Protein AF-0000000085120206 (afdb_homodimer)

InterPro domains:
  IPR002314 Aminoacyl-tRNA synthetase, class II (G/ P/ S/T) [PF00587] (163-240)
  IPR002315 Glycyl-tRNA synthetase [TIGR00389] (7-567)
  IPR004154 Anticodon-binding [PF03129] (478-567)
  IPR006195 Aminoacyl-tRNA synthetase, class II [PS50862] (5-476)
  IPR022960 Glycine-tRNA ligase, archaeal [MF_00253_A] (5-571)
  IPR027031 Glycyl-tRNA synthetase/DNA polymerase subunit gamma-2 [PTHR10745] (8-579)
  IPR033731 Glycyl-tRNA synthetase-like core domain [cd00774] (10-343)
  IPR036621 Anticodon-binding domain superfamily [G3DSA:3.40.50.800] (476-584)
  IPR045864 Class II Aminoacyl-tRNA synthetase/Biotinyl protein ligase (BPL) and lipoyl protein ligase (LPL) [G3DSA:3.30.930.10] (12-357)
  IPR045864 Class II Aminoacyl-tRNA synthetase/Biotinyl protein ligase (BPL) and lipoyl protein ligase (LPL) [G3DSA:3.30.930.10] (397-469)
  IPR045864 Class II Aminoacyl-tRNA synthetase/Biotinyl protein ligase (BPL) and lipoyl protein ligase (LPL) [SSF55681] (6-481)

Structure (mmCIF, N/CA/C/O backbone):
data_AF-0000000085120206-model_v1
#
loop_
_entity.id
_entity.type
_entity.pdbx_description
1 polymer 'Glycine--tRNA ligase'
#
loop_
_atom_site.group_PDB
_atom_site.id
_atom_site.type_symbol
_atom_site.label_atom_id
_atom_site.label_alt_id
_atom_site.label_comp_id
_atom_site.label_asym_id
_atom_site.label_entity_id
_atom_site.label_seq_id
_atom_site.pdbx_PDB_ins_code
_atom_site.Cartn_x
_atom_site.Cartn_y
_atom_site.Cartn_z
_atom_site.occupancy
_atom_site.B_iso_or_equiv
_atom_site.auth_seq_id
_atom_site.auth_comp_id
_atom_site.auth_asym_id
_atom_site.auth_atom_id
_atom_site.pdbx_PDB_model_num
ATOM 1 N N . MET A 1 1 ? 38.438 16.828 9.758 1 31.25 1 MET A N 1
ATOM 2 C CA . MET A 1 1 ? 36.969 16.672 9.609 1 31.25 1 MET A CA 1
ATOM 3 C C . MET A 1 1 ? 36.625 15.273 9.078 1 31.25 1 MET A C 1
ATOM 5 O O . MET A 1 1 ? 37.062 14.891 7.992 1 31.25 1 MET A O 1
ATOM 9 N N . SER A 1 2 ? 36.562 14.273 9.836 1 41.41 2 SER A N 1
ATOM 10 C CA . SER A 1 2 ? 36.594 12.844 9.555 1 41.41 2 SER A CA 1
ATOM 11 C C . SER A 1 2 ? 35.656 12.5 8.398 1 41.41 2 SER A C 1
ATOM 13 O O . SER A 1 2 ? 34.562 13.094 8.258 1 41.41 2 SER A O 1
ATOM 15 N N . GLN A 1 3 ? 36.125 12.188 7.227 1 50.75 3 GLN A N 1
ATOM 16 C CA . GLN A 1 3 ? 35.406 11.961 5.969 1 50.75 3 GLN A CA 1
ATOM 17 C C . GLN A 1 3 ? 34.125 11.188 6.195 1 50.75 3 GLN A C 1
ATOM 19 O O . GLN A 1 3 ? 34.156 10.031 6.625 1 50.75 3 GLN A O 1
ATOM 24 N N . GLN A 1 4 ? 33.062 11.805 6.531 1 67.44 4 GLN A N 1
ATOM 25 C CA . GLN A 1 4 ? 31.734 11.195 6.715 1 67.44 4 GLN A CA 1
ATOM 26 C C . GLN A 1 4 ? 31.453 10.148 5.645 1 67.44 4 GLN A C 1
ATOM 28 O O . GLN A 1 4 ? 31.656 10.406 4.453 1 67.44 4 GLN A O 1
ATOM 33 N N . ASP A 1 5 ? 31.375 8.898 6.062 1 86.75 5 ASP A N 1
ATOM 34 C CA . ASP A 1 5 ? 31.109 7.836 5.094 1 86.75 5 ASP A CA 1
ATOM 35 C C . ASP A 1 5 ? 29.781 8.055 4.383 1 86.75 5 ASP A C 1
ATOM 37 O O . ASP A 1 5 ? 28.969 8.875 4.805 1 86.75 5 ASP A O 1
ATOM 41 N N . LEU A 1 6 ? 29.656 7.746 3.209 1 94.19 6 LEU A N 1
ATOM 42 C CA . LEU A 1 6 ? 28.531 7.938 2.311 1 94.19 6 LEU A CA 1
ATOM 43 C C . LEU A 1 6 ? 27.219 7.59 3.008 1 94.19 6 LEU A C 1
ATOM 45 O O . LEU A 1 6 ? 26.203 8.273 2.814 1 94.19 6 LEU A O 1
ATOM 49 N N . TYR A 1 7 ? 27.25 6.613 3.855 1 93.88 7 TYR A N 1
ATOM 50 C CA . TYR A 1 7 ? 26.062 6.223 4.594 1 93.88 7 TYR A CA 1
ATOM 51 C C . TYR A 1 7 ? 25.562 7.359 5.484 1 93.88 7 TYR A C 1
ATOM 53 O O . TYR A 1 7 ? 24.375 7.664 5.516 1 93.88 7 TYR A O 1
ATOM 61 N N . GLU A 1 8 ? 26.438 7.941 6.219 1 95 8 GLU A N 1
ATOM 62 C CA . GLU A 1 8 ? 26.062 9.031 7.117 1 95 8 GLU A CA 1
ATOM 63 C C . GLU A 1 8 ? 25.531 10.227 6.34 1 95 8 GLU A C 1
ATOM 65 O O . GLU A 1 8 ? 24.609 10.906 6.797 1 95 8 GLU A O 1
ATOM 70 N N . LYS A 1 9 ? 26.188 10.477 5.199 1 96.62 9 LYS A N 1
ATOM 71 C CA . LYS A 1 9 ? 25.719 11.57 4.352 1 96.62 9 LYS A CA 1
ATOM 72 C C . LYS A 1 9 ? 24.297 11.312 3.869 1 96.62 9 LYS A C 1
ATOM 74 O O . LYS A 1 9 ? 23.469 12.227 3.85 1 96.62 9 LYS A O 1
ATOM 79 N N . ILE A 1 10 ? 24.031 10.102 3.506 1 96.94 10 ILE A N 1
ATOM 80 C CA . ILE A 1 10 ? 22.719 9.742 2.998 1 96.94 10 ILE A CA 1
ATOM 81 C C . ILE A 1 10 ? 21.688 9.828 4.121 1 96.94 10 ILE A C 1
ATOM 83 O O . ILE A 1 10 ? 20.578 10.328 3.918 1 96.94 10 ILE A O 1
ATOM 87 N N . VAL A 1 11 ? 22.016 9.367 5.297 1 95.94 11 VAL A N 1
ATOM 88 C CA . VAL A 1 11 ? 21.109 9.398 6.438 1 95.94 11 VAL A CA 1
ATOM 89 C C . VAL A 1 11 ? 20.797 10.852 6.805 1 95.94 11 VAL A C 1
ATOM 91 O O . VAL A 1 11 ? 19.641 11.18 7.113 1 95.94 11 VAL A O 1
ATOM 94 N N . GLU A 1 12 ? 21.812 11.641 6.781 1 96.44 12 GLU A N 1
ATOM 95 C CA . GLU A 1 12 ? 21.609 13.055 7.07 1 96.44 12 GLU A CA 1
ATOM 96 C C . GLU A 1 12 ? 20.688 13.703 6.039 1 96.44 12 GLU A C 1
ATOM 98 O O . GLU A 1 12 ? 19.766 14.445 6.398 1 96.44 12 GLU A O 1
ATOM 103 N N . LEU A 1 13 ? 20.953 13.445 4.789 1 97.44 13 LEU A N 1
ATOM 104 C CA . LEU A 1 13 ? 20.094 13.961 3.723 1 97.44 13 LEU A CA 1
ATOM 105 C C . LEU A 1 13 ? 18.672 13.469 3.885 1 97.44 13 LEU A C 1
ATOM 107 O O . LEU A 1 13 ? 17.719 14.242 3.713 1 97.44 13 LEU A O 1
ATOM 111 N N . ALA A 1 14 ? 18.562 12.172 4.184 1 97.88 14 ALA A N 1
ATOM 112 C CA . ALA A 1 14 ? 17.234 11.555 4.309 1 97.88 14 ALA A CA 1
ATOM 113 C C . ALA A 1 14 ? 16.422 12.227 5.41 1 97.88 14 ALA A C 1
ATOM 115 O O . ALA A 1 14 ? 15.242 12.523 5.215 1 97.88 14 ALA A O 1
ATOM 116 N N . LYS A 1 15 ? 17 12.477 6.52 1 96.88 15 LYS A N 1
ATOM 117 C CA . LYS A 1 15 ? 16.328 13.133 7.633 1 96.88 15 LYS A CA 1
ATOM 118 C C . LYS A 1 15 ? 15.977 14.578 7.293 1 96.88 15 LYS A C 1
ATOM 120 O O . LYS A 1 15 ? 14.844 15.016 7.508 1 96.88 15 LYS A O 1
ATOM 125 N N . ARG A 1 16 ? 16.891 15.258 6.707 1 97.12 16 ARG A N 1
ATOM 126 C CA . ARG A 1 16 ? 16.75 16.688 6.441 1 97.12 16 ARG A CA 1
ATOM 127 C C . ARG A 1 16 ? 15.703 16.938 5.355 1 97.12 16 ARG A C 1
ATOM 129 O O . ARG A 1 16 ? 14.938 17.906 5.43 1 97.12 16 ARG A O 1
ATOM 136 N N . ARG A 1 17 ? 15.695 16.047 4.367 1 97.81 17 ARG A N 1
ATOM 137 C CA . ARG A 1 17 ? 14.867 16.328 3.199 1 97.81 17 ARG A CA 1
ATOM 138 C C . ARG A 1 17 ? 13.586 15.492 3.227 1 97.81 17 ARG A C 1
ATOM 140 O O . ARG A 1 17 ? 12.672 15.727 2.436 1 97.81 17 ARG A O 1
ATOM 147 N N . GLY A 1 18 ? 13.539 14.57 4.129 1 98.31 18 GLY A N 1
ATOM 148 C CA . GLY A 1 18 ? 12.273 13.883 4.32 1 98.31 18 GLY A CA 1
ATOM 149 C C . GLY A 1 18 ? 12.172 12.586 3.529 1 98.31 18 GLY A C 1
ATOM 150 O O . GLY A 1 18 ? 11.141 12.297 2.932 1 98.31 18 GLY A O 1
ATOM 151 N N . PHE A 1 19 ? 13.25 11.766 3.484 1 98.56 19 PHE A N 1
ATOM 152 C CA . PHE A 1 19 ? 13.156 10.43 2.914 1 98.56 19 PHE A CA 1
ATOM 153 C C . PHE A 1 19 ? 12.773 9.406 3.979 1 98.56 19 PHE A C 1
ATOM 155 O O . PHE A 1 19 ? 11.75 8.727 3.859 1 98.56 19 PHE A O 1
ATOM 162 N N . PHE A 1 20 ? 13.555 9.305 5.004 1 98.31 20 PHE A N 1
ATOM 163 C CA . PHE A 1 20 ? 13.234 8.414 6.113 1 98.31 20 PHE A CA 1
ATOM 164 C C . PHE A 1 20 ? 13.906 8.891 7.398 1 98.31 20 PHE A C 1
ATOM 166 O O . PHE A 1 20 ? 14.867 9.656 7.355 1 98.31 20 PHE A O 1
ATOM 173 N N . TRP A 1 21 ? 13.422 8.492 8.547 1 97.75 21 TRP A N 1
ATOM 174 C CA . TRP A 1 21 ? 14 8.727 9.859 1 97.75 21 TRP A CA 1
ATOM 175 C C . TRP A 1 21 ? 13.516 7.68 10.859 1 97.75 21 TRP A C 1
ATOM 177 O O . TRP A 1 21 ? 12.547 6.965 10.602 1 97.75 21 TRP A O 1
ATOM 187 N N . PRO A 1 22 ? 14.195 7.477 11.961 1 96.56 22 PRO A N 1
ATOM 188 C CA . PRO A 1 22 ? 13.719 6.539 12.984 1 96.56 22 PRO A CA 1
ATOM 189 C C . PRO A 1 22 ? 12.344 6.906 13.531 1 96.56 22 PRO A C 1
ATOM 191 O O . PRO A 1 22 ? 12.047 8.086 13.719 1 96.56 22 PRO A O 1
ATOM 194 N N . SER A 1 23 ? 11.531 5.957 13.742 1 97.69 23 SER A N 1
ATOM 195 C CA . SER A 1 23 ? 10.164 6.188 14.203 1 97.69 23 SER A CA 1
ATOM 196 C C . SER A 1 23 ? 10.141 6.551 15.688 1 97.69 23 SER A C 1
ATOM 198 O O . SER A 1 23 ? 11.055 6.195 16.438 1 97.69 23 SER A O 1
ATOM 200 N N . TYR A 1 24 ? 9.117 7.332 16.062 1 97.69 24 TYR A N 1
ATOM 201 C CA . TYR A 1 24 ? 8.781 7.668 17.438 1 97.69 24 TYR A CA 1
ATOM 202 C C . TYR A 1 24 ? 9.906 8.453 18.094 1 97.69 24 TYR A C 1
ATOM 204 O O . TYR A 1 24 ? 10.219 8.234 19.281 1 97.69 24 TYR A O 1
ATOM 212 N N . GLU A 1 25 ? 10.469 9.32 17.391 1 95.62 25 GLU A N 1
ATOM 213 C CA . GLU A 1 25 ? 11.625 10.094 17.812 1 95.62 25 GLU A CA 1
ATOM 214 C C . GLU A 1 25 ? 11.328 10.867 19.094 1 95.62 25 GLU A C 1
ATOM 216 O O . GLU A 1 25 ? 12.188 10.977 19.984 1 95.62 25 GLU A O 1
ATOM 221 N N . ILE A 1 26 ? 10.148 11.359 19.25 1 96.94 26 ILE A N 1
ATOM 222 C CA . ILE A 1 26 ? 9.852 12.211 20.391 1 96.94 26 ILE A CA 1
ATOM 223 C C . ILE A 1 26 ? 9.781 11.359 21.656 1 96.94 26 ILE A C 1
ATOM 225 O O . ILE A 1 26 ? 9.781 11.898 22.766 1 96.94 26 ILE A O 1
ATOM 229 N N . TYR A 1 27 ? 9.727 10.125 21.547 1 97.12 27 TYR A N 1
ATOM 230 C CA . TYR A 1 27 ? 9.742 9.211 22.688 1 97.12 27 TYR A CA 1
ATOM 231 C C . TYR A 1 27 ? 11.086 8.492 22.781 1 97.12 27 TYR A C 1
ATOM 233 O O . TYR A 1 27 ? 11.172 7.414 23.375 1 97.12 27 TYR A O 1
ATOM 241 N N . GLY A 1 28 ? 12.086 8.992 22.109 1 93.69 28 GLY A N 1
ATOM 242 C CA . GLY A 1 28 ? 13.43 8.43 22.156 1 93.69 28 GLY A CA 1
ATOM 243 C C . GLY A 1 28 ? 13.711 7.465 21.031 1 93.69 28 GLY A C 1
ATOM 244 O O . GLY A 1 28 ? 14.836 6.965 20.891 1 93.69 28 GLY A O 1
ATOM 245 N N . GLY A 1 29 ? 12.789 7.203 20.25 1 91.81 29 GLY A N 1
ATOM 246 C CA . GLY A 1 29 ? 12.961 6.289 19.141 1 91.81 29 GLY A CA 1
ATOM 247 C C . GLY A 1 29 ? 12.883 4.828 19.547 1 91.81 29 GLY A C 1
ATOM 248 O O . GLY A 1 29 ? 13.086 4.492 20.719 1 91.81 29 GLY A O 1
ATOM 249 N N . VAL A 1 30 ? 12.5 3.994 18.656 1 91.5 30 VAL A N 1
ATOM 250 C CA . VAL A 1 30 ? 12.492 2.549 18.859 1 91.5 30 VAL A CA 1
ATOM 251 C C . VAL A 1 30 ? 13.281 1.868 17.734 1 91.5 30 VAL A C 1
ATOM 253 O O . VAL A 1 30 ? 12.945 2.01 16.562 1 91.5 30 VAL A O 1
ATOM 256 N N . ALA A 1 31 ? 14.258 1.119 18.141 1 91.69 31 ALA A N 1
ATOM 257 C CA . ALA A 1 31 ? 15.133 0.475 17.172 1 91.69 31 ALA A CA 1
ATOM 258 C C . ALA A 1 31 ? 14.344 -0.465 16.25 1 91.69 31 ALA A C 1
ATOM 260 O O . ALA A 1 31 ? 13.445 -1.172 16.719 1 91.69 31 ALA A O 1
ATOM 261 N N . GLY A 1 32 ? 14.656 -0.435 14.984 1 95 32 GLY A N 1
ATOM 262 C CA . GLY A 1 32 ? 14.07 -1.371 14.039 1 95 32 GLY A CA 1
ATOM 263 C C . GLY A 1 32 ? 12.828 -0.828 13.359 1 95 32 GLY A C 1
ATOM 264 O O . GLY A 1 32 ? 12.258 -1.485 12.484 1 95 32 GLY A O 1
ATOM 265 N N . PHE A 1 33 ? 12.422 0.341 13.773 1 97.56 33 PHE A N 1
ATOM 266 C CA . PHE A 1 33 ? 11.266 0.971 13.141 1 97.56 33 PHE A CA 1
ATOM 267 C C . PHE A 1 33 ? 11.664 2.287 12.484 1 97.56 33 PHE A C 1
ATOM 269 O O . PHE A 1 33 ? 12.375 3.096 13.078 1 97.56 33 PHE A O 1
ATOM 276 N N . TYR A 1 34 ? 11.195 2.504 11.258 1 97.88 34 TYR A N 1
ATOM 277 C CA . TYR A 1 34 ? 11.492 3.725 10.523 1 97.88 34 TYR A CA 1
ATOM 278 C C . TYR A 1 34 ? 10.227 4.297 9.883 1 97.88 34 TYR A C 1
ATOM 280 O O . TYR A 1 34 ? 9.367 3.547 9.414 1 97.88 34 TYR A O 1
ATOM 288 N N . ASP A 1 35 ? 10.156 5.59 9.883 1 98.12 35 ASP A N 1
ATOM 289 C CA . ASP A 1 35 ? 9.148 6.309 9.109 1 98.12 35 ASP A CA 1
ATOM 290 C C . ASP A 1 35 ? 9.672 6.656 7.715 1 98.12 35 ASP A C 1
ATOM 292 O O . ASP A 1 35 ? 10.844 6.98 7.551 1 98.12 35 ASP A O 1
ATOM 296 N N . MET A 1 36 ? 8.789 6.574 6.766 1 98.56 36 MET A N 1
ATOM 297 C CA . MET A 1 36 ? 9.031 7.207 5.473 1 98.56 36 MET A CA 1
ATOM 298 C C . MET A 1 36 ? 8.453 8.617 5.441 1 98.56 36 MET A C 1
ATOM 300 O O . MET A 1 36 ? 7.258 8.805 5.668 1 98.56 36 MET A O 1
ATOM 304 N N . GLY A 1 37 ? 9.336 9.578 5.223 1 98.56 37 GLY A N 1
ATOM 305 C CA . GLY A 1 37 ? 8.867 10.945 5.066 1 98.56 37 GLY A CA 1
ATOM 306 C C . GLY A 1 37 ? 8.211 11.195 3.721 1 98.56 37 GLY A C 1
ATOM 307 O O . GLY A 1 37 ? 7.965 10.258 2.957 1 98.56 37 GLY A O 1
ATOM 308 N N . PRO A 1 38 ? 7.918 12.438 3.449 1 98.56 38 PRO A N 1
ATOM 309 C CA . PRO A 1 38 ? 7.195 12.766 2.219 1 98.56 38 PRO A CA 1
ATOM 310 C C . PRO A 1 38 ? 7.91 12.281 0.963 1 98.56 38 PRO A C 1
ATOM 312 O O . PRO A 1 38 ? 7.297 11.641 0.106 1 98.56 38 PRO A O 1
ATOM 315 N N . LEU A 1 39 ? 9.195 12.547 0.85 1 98.75 39 LEU A N 1
ATOM 316 C CA . LEU A 1 39 ? 9.945 12.109 -0.325 1 98.75 39 LEU A CA 1
ATOM 317 C C . LEU A 1 39 ? 10.156 10.594 -0.304 1 98.75 39 LEU A C 1
ATOM 319 O O . LEU A 1 39 ? 10.102 9.945 -1.348 1 98.75 39 LEU A O 1
ATOM 323 N N . GLY A 1 40 ? 10.391 10.086 0.923 1 98.62 40 GLY A N 1
ATOM 324 C CA . GLY A 1 40 ? 10.578 8.648 1.062 1 98.62 40 GLY A CA 1
ATOM 325 C C . GLY A 1 40 ? 9.344 7.848 0.675 1 98.62 40 GLY A C 1
ATOM 326 O O . GLY A 1 40 ? 9.453 6.816 0.004 1 98.62 40 GLY A O 1
ATOM 327 N N . ALA A 1 41 ? 8.227 8.297 1.104 1 98.44 41 ALA A N 1
ATOM 328 C CA . ALA A 1 41 ? 6.973 7.625 0.772 1 98.44 41 ALA A CA 1
ATOM 329 C C . ALA A 1 41 ? 6.746 7.605 -0.736 1 98.44 41 ALA A C 1
ATOM 331 O O . ALA A 1 41 ? 6.324 6.586 -1.291 1 98.44 41 ALA A O 1
ATOM 332 N N . ARG A 1 42 ? 7.008 8.695 -1.417 1 98.38 42 ARG A N 1
ATOM 333 C CA . ARG A 1 42 ? 6.836 8.781 -2.863 1 98.38 42 ARG A CA 1
ATOM 334 C C . ARG A 1 42 ? 7.828 7.879 -3.588 1 98.38 42 ARG A C 1
ATOM 336 O O . ARG A 1 42 ? 7.461 7.172 -4.527 1 98.38 42 ARG A O 1
ATOM 343 N N . LEU A 1 43 ? 9.078 7.926 -3.148 1 98.69 43 LEU A N 1
ATOM 344 C CA . LEU A 1 43 ? 10.102 7.098 -3.775 1 98.69 43 LEU A CA 1
ATOM 345 C C . LEU A 1 43 ? 9.773 5.613 -3.611 1 98.69 43 LEU A C 1
ATOM 347 O O . LEU A 1 43 ? 9.883 4.84 -4.566 1 98.69 43 LEU A O 1
ATOM 351 N N . ARG A 1 44 ? 9.43 5.238 -2.445 1 98 44 ARG A N 1
ATOM 352 C CA . ARG A 1 44 ? 9.086 3.842 -2.193 1 98 44 ARG A CA 1
ATOM 353 C C . ARG A 1 44 ? 7.926 3.393 -3.07 1 98 44 ARG A C 1
ATOM 355 O O . ARG A 1 44 ? 7.941 2.285 -3.611 1 98 44 ARG A O 1
ATOM 362 N N . LYS A 1 45 ? 6.938 4.215 -3.146 1 97.38 45 LYS A N 1
ATOM 363 C CA . LYS A 1 45 ? 5.793 3.895 -3.996 1 97.38 45 LYS A CA 1
ATOM 364 C C . LYS A 1 45 ? 6.227 3.691 -5.445 1 97.38 45 LYS A C 1
ATOM 366 O O . LYS A 1 45 ? 5.742 2.783 -6.121 1 97.38 45 LYS A O 1
ATOM 371 N N . LYS A 1 46 ? 7.105 4.547 -5.918 1 98.25 46 LYS A N 1
ATOM 372 C CA . LYS A 1 46 ? 7.617 4.414 -7.277 1 98.25 46 LYS A CA 1
ATOM 373 C C . LYS A 1 46 ? 8.383 3.105 -7.453 1 98.25 46 LYS A C 1
ATOM 375 O O . LYS A 1 46 ? 8.289 2.459 -8.5 1 98.25 46 LYS A O 1
ATOM 380 N N . ILE A 1 47 ? 9.117 2.734 -6.453 1 98.75 47 ILE A N 1
ATOM 381 C CA . ILE A 1 47 ? 9.867 1.48 -6.492 1 98.75 47 ILE A CA 1
ATOM 382 C C . ILE A 1 47 ? 8.891 0.304 -6.531 1 98.75 47 ILE A C 1
ATOM 384 O O . ILE A 1 47 ? 9.055 -0.623 -7.328 1 98.75 47 ILE A O 1
ATOM 388 N N . GLU A 1 48 ? 7.891 0.313 -5.711 1 98.62 48 GLU A N 1
ATOM 389 C CA . GLU A 1 48 ? 6.887 -0.747 -5.68 1 98.62 48 GLU A CA 1
ATOM 390 C C . GLU A 1 48 ? 6.152 -0.851 -7.012 1 98.62 48 GLU A C 1
ATOM 392 O O . GLU A 1 48 ? 5.883 -1.953 -7.496 1 98.62 48 GLU A O 1
ATOM 397 N N . ASN A 1 49 ? 5.832 0.294 -7.582 1 97.94 49 ASN A N 1
ATOM 398 C CA . ASN A 1 49 ? 5.156 0.286 -8.875 1 97.94 49 ASN A CA 1
ATOM 399 C C . ASN A 1 49 ? 6.059 -0.265 -9.977 1 97.94 49 ASN A C 1
ATOM 401 O O . ASN A 1 49 ? 5.586 -0.93 -10.898 1 97.94 49 ASN A O 1
ATOM 405 N N . LEU A 1 50 ? 7.293 0.104 -9.891 1 98.44 50 LEU A N 1
ATOM 406 C CA . LEU A 1 50 ? 8.242 -0.456 -10.844 1 98.44 50 LEU A CA 1
ATOM 407 C C . LEU A 1 50 ? 8.312 -1.974 -10.719 1 98.44 50 LEU A C 1
ATOM 409 O O . LEU A 1 50 ? 8.383 -2.684 -11.719 1 98.44 50 LEU A O 1
ATOM 413 N N . TRP A 1 51 ? 8.328 -2.457 -9.492 1 98.81 51 TRP A N 1
ATOM 414 C CA . TRP A 1 51 ? 8.312 -3.896 -9.25 1 98.81 51 TRP A CA 1
ATOM 415 C C . TRP A 1 51 ? 7.074 -4.535 -9.867 1 98.81 51 TRP A C 1
ATOM 417 O O . TRP A 1 51 ? 7.164 -5.566 -10.539 1 98.81 51 TRP A O 1
ATOM 427 N N . ARG A 1 52 ? 5.914 -3.941 -9.711 1 98.5 52 ARG A N 1
ATOM 428 C CA . ARG A 1 52 ? 4.676 -4.426 -10.312 1 98.5 52 ARG A CA 1
ATOM 429 C C . ARG A 1 52 ? 4.785 -4.492 -11.828 1 98.5 52 ARG A C 1
ATOM 431 O O . ARG A 1 52 ? 4.281 -5.43 -12.453 1 98.5 52 ARG A O 1
ATOM 438 N N . GLU A 1 53 ? 5.379 -3.465 -12.352 1 97.81 53 GLU A N 1
ATOM 439 C CA . GLU A 1 53 ? 5.531 -3.43 -13.805 1 97.81 53 GLU A CA 1
ATOM 440 C C . GLU A 1 53 ? 6.371 -4.605 -14.305 1 97.81 53 GLU A C 1
ATOM 442 O O . GLU A 1 53 ? 5.969 -5.312 -15.227 1 97.81 53 GLU A O 1
ATOM 447 N N . TYR A 1 54 ? 7.473 -4.859 -13.633 1 98.12 54 TYR A N 1
ATOM 448 C CA . TYR A 1 54 ? 8.422 -5.875 -14.078 1 98.12 54 TYR A CA 1
ATOM 449 C C . TYR A 1 54 ? 7.863 -7.277 -13.859 1 98.12 54 TYR A C 1
ATOM 451 O O . TYR A 1 54 ? 8.062 -8.172 -14.68 1 98.12 54 TYR A O 1
ATOM 459 N N . PHE A 1 55 ? 7.133 -7.465 -12.781 1 98.62 55 PHE A N 1
ATOM 460 C CA . PHE A 1 55 ? 6.832 -8.844 -12.398 1 98.62 55 PHE A CA 1
ATOM 461 C C . PHE A 1 55 ? 5.359 -9.156 -12.625 1 98.62 55 PHE A C 1
ATOM 463 O O . PHE A 1 55 ? 5.008 -10.305 -12.922 1 98.62 55 PHE A O 1
ATOM 470 N N . ILE A 1 56 ? 4.52 -8.227 -12.492 1 98.44 56 ILE A N 1
ATOM 471 C CA . ILE A 1 56 ? 3.092 -8.516 -12.555 1 98.44 56 ILE A CA 1
ATOM 472 C C . ILE A 1 56 ? 2.529 -8.062 -13.898 1 98.44 56 ILE A C 1
ATOM 474 O O . ILE A 1 56 ? 2.055 -8.883 -14.688 1 98.44 56 ILE A O 1
ATOM 478 N N . HIS A 1 57 ? 2.727 -6.812 -14.234 1 97.81 57 HIS A N 1
ATOM 479 C CA . HIS A 1 57 ? 2.072 -6.234 -15.398 1 97.81 57 HIS A CA 1
ATOM 480 C C . HIS A 1 57 ? 2.543 -6.906 -16.688 1 97.81 57 HIS A C 1
ATOM 482 O O . HIS A 1 57 ? 1.727 -7.281 -17.531 1 97.81 57 HIS A O 1
ATOM 488 N N . ARG A 1 58 ? 3.811 -7.102 -16.797 1 95.62 58 ARG A N 1
ATOM 489 C CA . ARG A 1 58 ? 4.387 -7.711 -17.984 1 95.62 58 ARG A CA 1
ATOM 490 C C . ARG A 1 58 ? 4.02 -9.188 -18.078 1 95.62 58 ARG A C 1
ATOM 492 O O . ARG A 1 58 ? 4.195 -9.812 -19.125 1 95.62 58 ARG A O 1
ATOM 499 N N . HIS A 1 59 ? 3.541 -9.672 -17 1 97.5 59 HIS A N 1
ATOM 500 C CA . HIS A 1 59 ? 3.201 -11.086 -16.922 1 97.5 59 HIS A CA 1
ATOM 501 C C . HIS A 1 59 ? 1.753 -11.281 -16.484 1 97.5 59 HIS A C 1
ATOM 503 O O . HIS A 1 59 ? 1.422 -12.281 -15.844 1 97.5 59 HIS A O 1
ATOM 509 N N . GLN A 1 60 ? 0.893 -10.383 -16.828 1 96.56 60 GLN A N 1
ATOM 510 C CA . GLN A 1 60 ? -0.453 -10.312 -16.266 1 96.56 60 GLN A CA 1
ATOM 511 C C . GLN A 1 60 ? -1.288 -11.516 -16.688 1 96.56 60 GLN A C 1
ATOM 513 O O . GLN A 1 60 ? -2.359 -11.758 -16.125 1 96.56 60 GLN A O 1
ATOM 518 N N . ASP A 1 61 ? -0.777 -12.398 -17.531 1 94.25 61 ASP A N 1
ATOM 519 C CA . ASP A 1 61 ? -1.478 -13.609 -17.953 1 94.25 61 ASP A CA 1
ATOM 520 C C . ASP A 1 61 ? -1.26 -14.734 -16.953 1 94.25 61 ASP A C 1
ATOM 522 O O . ASP A 1 61 ? -2.059 -15.672 -16.875 1 94.25 61 ASP A O 1
ATOM 526 N N . ILE A 1 62 ? -0.135 -14.648 -16.203 1 97.12 62 ILE A N 1
ATOM 527 C CA . ILE A 1 62 ? 0.188 -15.797 -15.367 1 97.12 62 ILE A CA 1
ATOM 528 C C . ILE A 1 62 ? 0.457 -15.344 -13.93 1 97.12 62 ILE A C 1
ATOM 530 O O . ILE A 1 62 ? 0.627 -16.172 -13.031 1 97.12 62 ILE A O 1
ATOM 534 N N . ILE A 1 63 ? 0.555 -14.039 -13.672 1 98.44 63 ILE A N 1
ATOM 535 C CA . ILE A 1 63 ? 0.777 -13.523 -12.328 1 98.44 63 ILE A CA 1
ATOM 536 C C . ILE A 1 63 ? -0.371 -12.594 -11.938 1 98.44 63 ILE A C 1
ATOM 538 O O . ILE A 1 63 ? -0.741 -11.695 -12.695 1 98.44 63 ILE A O 1
ATOM 542 N N . VAL A 1 64 ? -0.927 -12.82 -10.766 1 98.5 64 VAL A N 1
ATOM 543 C CA . VAL A 1 64 ? -1.969 -11.953 -10.219 1 98.5 64 VAL A CA 1
ATOM 544 C C . VAL A 1 64 ? -1.56 -11.461 -8.836 1 98.5 64 VAL A C 1
ATOM 546 O O . VAL A 1 64 ? -0.783 -12.125 -8.141 1 98.5 64 VAL A O 1
ATOM 549 N N . GLU A 1 65 ? -2.035 -10.32 -8.461 1 98.75 65 GLU A N 1
ATOM 550 C CA . GLU A 1 65 ? -1.759 -9.734 -7.156 1 98.75 65 GLU A CA 1
ATOM 551 C C . GLU A 1 65 ? -2.955 -9.883 -6.223 1 98.75 65 GLU A C 1
ATOM 553 O O . GLU A 1 65 ? -4.102 -9.703 -6.641 1 98.75 65 GLU A O 1
ATOM 558 N N . ILE A 1 66 ? -2.723 -10.297 -4.988 1 98.81 66 ILE A N 1
ATOM 559 C CA . ILE A 1 66 ? -3.746 -10.344 -3.951 1 98.81 66 ILE A CA 1
ATOM 560 C C . ILE A 1 66 ? -3.258 -9.609 -2.709 1 98.81 66 ILE A C 1
ATOM 562 O O . ILE A 1 66 ? -2.141 -9.086 -2.688 1 98.81 66 ILE A O 1
ATOM 566 N N . GLU A 1 67 ? -4.062 -9.508 -1.71 1 98.31 67 GLU A N 1
ATOM 567 C CA . GLU A 1 67 ? -3.668 -8.969 -0.41 1 98.31 67 GLU A CA 1
ATOM 568 C C . GLU A 1 67 ? -4.34 -9.734 0.727 1 98.31 67 GLU A C 1
ATOM 570 O O . GLU A 1 67 ? -5.562 -9.867 0.756 1 98.31 67 GLU A O 1
ATOM 575 N N . THR A 1 68 ? -3.57 -10.227 1.593 1 98.56 68 THR A N 1
ATOM 576 C CA . THR A 1 68 ? -4.055 -10.93 2.771 1 98.56 68 THR A CA 1
ATOM 577 C C . THR A 1 68 ? -3.717 -10.156 4.043 1 98.56 68 THR A C 1
ATOM 579 O O . THR A 1 68 ? -2.906 -9.234 4.016 1 98.56 68 THR A O 1
ATOM 582 N N . PRO A 1 69 ? -4.293 -10.438 5.152 1 98.25 69 PRO A N 1
ATOM 583 C CA . PRO A 1 69 ? -4.066 -9.711 6.402 1 98.25 69 PRO A CA 1
ATOM 584 C C . PRO A 1 69 ? -2.65 -9.891 6.941 1 98.25 69 PRO A C 1
ATOM 586 O O . PRO A 1 69 ? -1.973 -10.867 6.594 1 98.25 69 PRO A O 1
ATOM 589 N N . ILE A 1 70 ? -2.281 -8.938 7.762 1 98.56 70 ILE A N 1
ATOM 590 C CA . ILE A 1 70 ? -0.999 -8.977 8.461 1 98.56 70 ILE A CA 1
ATOM 591 C C . ILE A 1 70 ? -1.089 -9.93 9.648 1 98.56 70 ILE A C 1
ATOM 593 O O . ILE A 1 70 ? -0.124 -10.625 9.969 1 98.56 70 ILE A O 1
ATOM 597 N N . ILE A 1 71 ? -2.225 -9.984 10.305 1 98.56 71 ILE A N 1
ATOM 598 C CA . ILE A 1 71 ? -2.473 -10.859 11.445 1 98.56 71 ILE A CA 1
ATOM 599 C C . ILE A 1 71 ? -2.99 -12.211 10.953 1 98.56 71 ILE A C 1
ATOM 601 O O . ILE A 1 71 ? -3.91 -12.266 10.133 1 98.56 71 ILE A O 1
ATOM 605 N N . ALA A 1 72 ? -2.422 -13.281 11.398 1 98.38 72 ALA A N 1
ATOM 606 C CA . ALA A 1 72 ? -2.891 -14.625 11.062 1 98.38 72 ALA A CA 1
ATOM 607 C C . ALA A 1 72 ? -2.982 -15.5 12.312 1 98.38 72 ALA A C 1
ATOM 609 O O . ALA A 1 72 ? -2.236 -15.305 13.273 1 98.38 72 ALA A O 1
ATOM 610 N N . PRO A 1 73 ? -3.895 -16.438 12.312 1 98 73 PRO A N 1
ATOM 611 C CA . PRO A 1 73 ? -3.996 -17.359 13.453 1 98 73 PRO A CA 1
ATOM 612 C C . PRO A 1 73 ? -2.779 -18.266 13.594 1 98 73 PRO A C 1
ATOM 614 O O . PRO A 1 73 ? -2.123 -18.578 12.594 1 98 73 PRO A O 1
ATOM 617 N N . GLU A 1 74 ? -2.535 -18.719 14.742 1 97.75 74 GLU A N 1
ATOM 618 C CA . GLU A 1 74 ? -1.362 -19.516 15.094 1 97.75 74 GLU A CA 1
ATOM 619 C C . GLU A 1 74 ? -1.241 -20.75 14.203 1 97.75 74 GLU A C 1
ATOM 621 O O . GLU A 1 74 ? -0.135 -21.156 13.828 1 97.75 74 GLU A O 1
ATOM 626 N N . ILE A 1 75 ? -2.332 -21.328 13.812 1 97.94 75 ILE A N 1
ATOM 627 C CA . ILE A 1 75 ? -2.352 -22.578 13.078 1 97.94 75 ILE A CA 1
ATOM 628 C C . ILE A 1 75 ? -1.652 -22.406 11.734 1 97.94 75 ILE A C 1
ATOM 630 O O . ILE A 1 75 ? -1.024 -23.344 11.227 1 97.94 75 ILE A O 1
ATOM 634 N N . VAL A 1 76 ? -1.746 -21.266 11.156 1 98.31 76 VAL A N 1
ATOM 635 C CA . VAL A 1 76 ? -1.099 -20.984 9.883 1 98.31 76 VAL A CA 1
ATOM 636 C C . VAL A 1 76 ? 0.416 -21.109 10.031 1 98.31 76 VAL A C 1
ATOM 638 O O . VAL A 1 76 ? 1.084 -21.688 9.172 1 98.31 76 VAL A O 1
ATOM 641 N N . PHE A 1 77 ? 0.933 -20.656 11.133 1 97.69 77 PHE A N 1
ATOM 642 C CA . PHE A 1 77 ? 2.377 -20.609 11.32 1 97.69 77 PHE A CA 1
ATOM 643 C C . PHE A 1 77 ? 2.887 -21.906 11.961 1 97.69 77 PHE A C 1
ATOM 645 O O . PHE A 1 77 ? 4.082 -22.203 11.898 1 97.69 77 PHE A O 1
ATOM 652 N N . LYS A 1 78 ? 1.979 -22.625 12.602 1 97.19 78 LYS A N 1
ATOM 653 C CA . LYS A 1 78 ? 2.32 -24 12.961 1 97.19 78 LYS A CA 1
ATOM 654 C C . LYS A 1 78 ? 2.506 -24.875 11.719 1 97.19 78 LYS A C 1
ATOM 656 O O . LYS A 1 78 ? 3.477 -25.625 11.625 1 97.19 78 LYS A O 1
ATOM 661 N N . ALA A 1 79 ? 1.574 -24.688 10.844 1 97.19 79 ALA A N 1
ATOM 662 C CA . ALA A 1 79 ? 1.621 -25.453 9.602 1 97.19 79 ALA A CA 1
ATOM 663 C C . ALA A 1 79 ? 2.885 -25.141 8.805 1 97.19 79 ALA A C 1
ATOM 665 O O . ALA A 1 79 ? 3.547 -26.047 8.297 1 97.19 79 ALA A O 1
ATOM 666 N N . SER A 1 80 ? 3.244 -23.906 8.711 1 95.25 80 SER A N 1
ATOM 667 C CA . SER A 1 80 ? 4.395 -23.5 7.91 1 95.25 80 SER A CA 1
ATOM 668 C C . SER A 1 80 ? 5.703 -23.766 8.641 1 95.25 80 SER A C 1
ATOM 670 O O . SER A 1 80 ? 6.781 -23.688 8.055 1 95.25 80 SER A O 1
ATOM 672 N N . GLY A 1 81 ? 5.66 -24.031 9.953 1 93.81 81 GLY A N 1
ATOM 673 C CA . GLY A 1 81 ? 6.848 -24.344 10.727 1 93.81 81 GLY A CA 1
ATOM 674 C C . GLY A 1 81 ? 7.492 -23.125 11.359 1 93.81 81 GLY A C 1
ATOM 675 O O . GLY A 1 81 ? 8.523 -23.234 12.023 1 93.81 81 GLY A O 1
ATOM 676 N N . HIS A 1 82 ? 6.867 -21.984 11.266 1 94 82 HIS A N 1
ATOM 677 C CA . HIS A 1 82 ? 7.461 -20.75 11.773 1 94 82 HIS A CA 1
ATOM 678 C C . HIS A 1 82 ? 7.488 -20.734 13.297 1 94 82 HIS A C 1
ATOM 680 O O . HIS A 1 82 ? 8.438 -20.234 13.906 1 94 82 HIS A O 1
ATOM 686 N N . VAL A 1 83 ? 6.477 -21.219 13.914 1 94 83 VAL A N 1
ATOM 687 C CA . VAL A 1 83 ? 6.406 -21.219 15.367 1 94 83 VAL A CA 1
ATOM 688 C C . VAL A 1 83 ? 7.578 -22 15.953 1 94 83 VAL A C 1
ATOM 690 O O . VAL A 1 83 ? 8.148 -21.609 16.969 1 94 83 VAL A O 1
ATOM 693 N N . GLU A 1 84 ? 7.996 -22.953 15.242 1 89.5 84 GLU A N 1
ATOM 694 C CA . GLU A 1 84 ? 9.039 -23.844 15.742 1 89.5 84 GLU A CA 1
ATOM 695 C C . GLU A 1 84 ? 10.422 -23.375 15.297 1 89.5 84 GLU A C 1
ATOM 697 O O . GLU A 1 84 ? 11.391 -23.469 16.047 1 89.5 84 GLU A O 1
ATOM 702 N N . HIS A 1 85 ? 10.469 -22.828 14.109 1 87.06 85 HIS A N 1
ATOM 703 C CA . HIS A 1 85 ? 11.797 -22.719 13.516 1 87.06 85 HIS A CA 1
ATOM 704 C C . HIS A 1 85 ? 12.188 -21.266 13.32 1 87.06 85 HIS A C 1
ATOM 706 O O . HIS A 1 85 ? 13.359 -20.953 13.062 1 87.06 85 HIS A O 1
ATOM 712 N N . PHE A 1 86 ? 11.359 -20.359 13.43 1 89.38 86 PHE A N 1
ATOM 713 C CA . PHE A 1 86 ? 11.68 -18.953 13.234 1 89.38 86 PHE A CA 1
ATOM 714 C C . PHE A 1 86 ? 12.25 -18.344 14.516 1 89.38 86 PHE A C 1
ATOM 716 O O . PHE A 1 86 ? 11.648 -17.453 15.109 1 89.38 86 PHE A O 1
ATOM 723 N N . THR A 1 87 ? 13.438 -18.844 14.867 1 90.31 87 THR A N 1
ATOM 724 C CA . THR A 1 87 ? 14.047 -18.484 16.141 1 90.31 87 THR A CA 1
ATOM 725 C C . THR A 1 87 ? 15.484 -18.016 15.945 1 90.31 87 THR A C 1
ATOM 727 O O . THR A 1 87 ? 16.125 -18.359 14.953 1 90.31 87 THR A O 1
ATOM 730 N N . ASP A 1 88 ? 15.898 -17.188 16.766 1 89.56 88 ASP A N 1
ATOM 731 C CA . ASP A 1 88 ? 17.297 -16.766 16.875 1 89.56 88 ASP A CA 1
ATOM 732 C C . ASP A 1 88 ? 17.859 -17.078 18.25 1 89.56 88 ASP A C 1
ATOM 734 O O . ASP A 1 88 ? 17.125 -17.078 19.25 1 89.56 88 ASP A O 1
ATOM 738 N N . PRO A 1 89 ? 19.141 -17.391 18.281 1 92.69 89 PRO A N 1
ATOM 739 C CA . PRO A 1 89 ? 19.766 -17.625 19.594 1 92.69 89 PRO A CA 1
ATOM 740 C C . PRO A 1 89 ? 19.984 -16.344 20.391 1 92.69 89 PRO A C 1
ATOM 742 O O . PRO A 1 89 ? 20.562 -15.383 19.859 1 92.69 89 PRO A O 1
ATOM 745 N N . ILE A 1 90 ? 19.516 -16.344 21.562 1 93.62 90 ILE A N 1
ATOM 746 C CA . ILE A 1 90 ? 19.594 -15.164 22.422 1 93.62 90 ILE A CA 1
ATOM 747 C C . ILE A 1 90 ? 20.406 -15.492 23.672 1 93.62 90 ILE A C 1
ATOM 749 O O . ILE A 1 90 ? 20.375 -16.625 24.156 1 93.62 90 ILE A O 1
ATOM 753 N N . VAL A 1 91 ? 21.219 -14.57 24.109 1 95 91 VAL A N 1
ATOM 754 C CA . VAL A 1 91 ? 21.969 -14.703 25.344 1 95 91 VAL A CA 1
ATOM 755 C C . VAL A 1 91 ? 21.781 -13.453 26.203 1 95 91 VAL A C 1
ATOM 757 O O . VAL A 1 91 ? 21.641 -12.344 25.672 1 95 91 VAL A O 1
ATOM 760 N N . GLU A 1 92 ? 21.703 -13.648 27.438 1 94.31 92 GLU A N 1
ATOM 761 C CA . GLU A 1 92 ? 21.422 -12.562 28.375 1 94.31 92 GLU A CA 1
ATOM 762 C C . GLU A 1 92 ? 22.609 -12.328 29.312 1 94.31 92 GLU A C 1
ATOM 764 O O . GLU A 1 92 ? 23.234 -13.289 29.781 1 94.31 92 GLU A O 1
ATOM 769 N N . CYS A 1 93 ? 22.906 -11.055 29.516 1 94.38 93 CYS A N 1
ATOM 770 C CA . CYS A 1 93 ? 23.906 -10.711 30.516 1 94.38 93 CYS A CA 1
ATOM 771 C C . CYS A 1 93 ? 23.359 -10.938 31.922 1 94.38 93 CYS A C 1
ATOM 773 O O . CYS A 1 93 ? 22.281 -10.453 32.25 1 94.38 93 CYS A O 1
ATOM 775 N N . LEU A 1 94 ? 24.062 -11.547 32.688 1 93.75 94 LEU A N 1
ATOM 776 C CA . LEU A 1 94 ? 23.594 -11.906 34 1 93.75 94 LEU A CA 1
ATOM 777 C C . LEU A 1 94 ? 23.734 -10.734 34.969 1 93.75 94 LEU A C 1
ATOM 779 O O . LEU A 1 94 ? 23.156 -10.734 36.062 1 93.75 94 LEU A O 1
ATOM 783 N N . LYS A 1 95 ? 24.469 -9.719 34.531 1 92.31 95 LYS A N 1
ATOM 784 C CA . LYS A 1 95 ? 24.703 -8.555 35.375 1 92.31 95 LYS A CA 1
ATOM 785 C C . LYS A 1 95 ? 23.719 -7.438 35.062 1 92.31 95 LYS A C 1
ATOM 787 O O . LYS A 1 95 ? 22.984 -6.977 35.938 1 92.31 95 LYS A O 1
ATOM 792 N N . CYS A 1 96 ? 23.703 -7.043 33.844 1 92.44 96 CYS A N 1
ATOM 793 C CA . CYS A 1 96 ? 22.891 -5.875 33.5 1 92.44 96 CYS A CA 1
ATOM 794 C C . CYS A 1 96 ? 21.578 -6.289 32.844 1 92.44 96 CYS A C 1
ATOM 796 O O . CYS A 1 96 ? 20.672 -5.461 32.656 1 92.44 96 CYS A O 1
ATOM 798 N N . GLY A 1 97 ? 21.391 -7.492 32.438 1 90.44 97 GLY A N 1
ATOM 799 C CA . GLY A 1 97 ? 20.109 -7.992 31.938 1 90.44 97 GLY A CA 1
ATOM 800 C C . GLY A 1 97 ? 19.922 -7.738 30.453 1 90.44 97 GLY A C 1
ATOM 801 O O . GLY A 1 97 ? 18.922 -8.141 29.875 1 90.44 97 GLY A O 1
ATOM 802 N N . ARG A 1 98 ? 20.906 -7.141 29.844 1 90.75 98 ARG A N 1
ATOM 803 C CA . ARG A 1 98 ? 20.812 -6.871 28.406 1 90.75 98 ARG A CA 1
ATOM 804 C C . ARG A 1 98 ? 20.844 -8.164 27.609 1 90.75 98 ARG A C 1
ATOM 806 O O . ARG A 1 98 ? 21.547 -9.109 27.969 1 90.75 98 ARG A O 1
ATOM 813 N N . LYS A 1 99 ? 20.109 -8.172 26.562 1 91.56 99 LYS A N 1
ATOM 814 C CA . LYS A 1 99 ? 20 -9.359 25.719 1 91.56 99 LYS A CA 1
ATOM 815 C C . LYS A 1 99 ? 20.641 -9.117 24.344 1 91.56 99 LYS A C 1
ATOM 817 O O . LYS A 1 99 ? 20.562 -8.016 23.797 1 91.56 99 LYS A O 1
ATOM 822 N N . TYR A 1 100 ? 21.312 -10.188 23.828 1 90.88 100 TYR A N 1
ATOM 823 C CA . TYR A 1 100 ? 22.016 -10.117 22.547 1 90.88 100 TYR A CA 1
ATOM 824 C C . TYR A 1 100 ? 21.703 -11.336 21.688 1 90.88 100 TYR A C 1
ATOM 826 O O . TYR A 1 100 ? 21.344 -12.391 22.219 1 90.88 100 TYR A O 1
ATOM 834 N N . ARG A 1 101 ? 21.812 -11.086 20.469 1 90.44 101 ARG A N 1
ATOM 835 C CA . ARG A 1 101 ? 21.875 -12.234 19.578 1 90.44 101 ARG A CA 1
ATOM 836 C C . ARG A 1 101 ? 23.203 -12.969 19.719 1 90.44 101 ARG A C 1
ATOM 838 O O . ARG A 1 101 ? 24.25 -12.438 19.344 1 90.44 101 ARG A O 1
ATOM 845 N N . ALA A 1 102 ? 23.156 -14.141 20.094 1 91.31 102 ALA A N 1
ATOM 846 C CA . ALA A 1 102 ? 24.344 -14.883 20.484 1 91.31 102 ALA A CA 1
ATOM 847 C C . ALA A 1 102 ? 25.266 -15.102 19.281 1 91.31 102 ALA A C 1
ATOM 849 O O . ALA A 1 102 ? 26.484 -14.953 19.406 1 91.31 102 ALA A O 1
ATOM 850 N N . ASP A 1 103 ? 24.656 -15.453 18.172 1 88.5 103 ASP A N 1
ATOM 851 C CA . ASP A 1 103 ? 25.453 -15.742 16.984 1 88.5 103 ASP A CA 1
ATOM 852 C C . ASP A 1 103 ? 26.156 -14.484 16.469 1 88.5 103 ASP A C 1
ATOM 854 O O . ASP A 1 103 ? 27.359 -14.516 16.156 1 88.5 103 ASP A O 1
ATOM 858 N N . HIS A 1 104 ? 25.484 -13.406 16.484 1 85.25 104 HIS A N 1
ATOM 859 C CA . HIS A 1 104 ? 26.094 -12.148 16.062 1 85.25 104 HIS A CA 1
ATOM 860 C C . HIS A 1 104 ? 27.188 -11.695 17.016 1 85.25 104 HIS A C 1
ATOM 862 O O . HIS A 1 104 ? 28.203 -11.156 16.578 1 85.25 104 HIS A O 1
ATOM 868 N N . LEU A 1 105 ? 26.984 -11.883 18.266 1 88.38 105 LEU A N 1
ATOM 869 C CA . LEU A 1 105 ? 27.969 -11.508 19.281 1 88.38 105 LEU A CA 1
ATOM 870 C C . LEU A 1 105 ? 29.266 -12.297 19.109 1 88.38 105 LEU A C 1
ATOM 872 O O . LEU A 1 105 ? 30.359 -11.734 19.172 1 88.38 105 LEU A O 1
ATOM 876 N N . ILE A 1 106 ? 29.094 -13.516 18.875 1 90.19 106 ILE A N 1
ATOM 877 C CA . ILE A 1 106 ? 30.234 -14.398 18.703 1 90.19 106 ILE A CA 1
ATOM 878 C C . ILE A 1 106 ? 30.984 -14.031 17.422 1 90.19 106 ILE A C 1
ATOM 880 O O . ILE A 1 106 ? 32.219 -13.922 17.422 1 90.19 106 ILE A O 1
ATOM 884 N N . GLU A 1 107 ? 30.203 -13.781 16.359 1 86.88 107 GLU A N 1
ATOM 885 C CA . GLU A 1 107 ? 30.812 -13.445 15.086 1 86.88 107 GLU A CA 1
ATOM 886 C C . GLU A 1 107 ? 31.547 -12.109 15.156 1 86.88 107 GLU A C 1
ATOM 888 O O . GLU A 1 107 ? 32.625 -11.953 14.594 1 86.88 107 GLU A O 1
ATOM 893 N N . GLU A 1 108 ? 31.047 -11.234 15.812 1 82.69 108 GLU A N 1
ATOM 894 C CA . GLU A 1 108 ? 31.641 -9.906 15.93 1 82.69 108 GLU A CA 1
ATOM 895 C C . GLU A 1 108 ? 32.906 -9.938 16.781 1 82.69 108 GLU A C 1
ATOM 897 O O . GLU A 1 108 ? 33.875 -9.258 16.469 1 82.69 108 GLU A O 1
ATOM 902 N N . LYS A 1 109 ? 32.938 -10.742 17.812 1 85.88 109 LYS A N 1
ATOM 903 C CA . LYS A 1 109 ? 34.062 -10.734 18.781 1 85.88 109 LYS A CA 1
ATOM 904 C C . LYS A 1 109 ? 35.156 -11.703 18.375 1 85.88 109 LYS A C 1
ATOM 906 O O . LYS A 1 109 ? 36.344 -11.438 18.578 1 85.88 109 LYS A O 1
ATOM 911 N N . LEU A 1 110 ? 34.719 -12.789 17.844 1 88 110 LEU A N 1
ATOM 912 C CA . LEU A 1 110 ? 35.719 -13.836 17.578 1 88 110 LEU A CA 1
ATOM 913 C C . LEU A 1 110 ? 36 -13.93 16.094 1 88 110 LEU A C 1
ATOM 915 O O . LEU A 1 110 ? 37 -14.539 15.688 1 88 110 LEU A O 1
ATOM 919 N N . GLY A 1 111 ? 35.125 -13.367 15.258 1 80.38 111 GLY A N 1
ATOM 920 C CA . GLY A 1 111 ? 35.312 -13.445 13.812 1 80.38 111 GLY A CA 1
ATOM 921 C C . GLY A 1 111 ? 35.062 -14.836 13.25 1 80.38 111 GLY A C 1
ATOM 922 O O . GLY A 1 111 ? 35.719 -15.227 12.273 1 80.38 111 GLY A O 1
ATOM 923 N N . VAL A 1 112 ? 34.344 -15.641 13.914 1 77.06 112 VAL A N 1
ATOM 924 C CA . VAL A 1 112 ? 34.062 -17 13.477 1 77.06 112 VAL A CA 1
ATOM 925 C C . VAL A 1 112 ? 32.625 -17.094 12.938 1 77.06 112 VAL A C 1
ATOM 927 O O . VAL A 1 112 ? 31.766 -16.328 13.336 1 77.06 112 VAL A O 1
ATOM 930 N N . LYS A 1 113 ? 32.469 -18.078 11.945 1 74.69 113 LYS A N 1
ATOM 931 C CA . LYS A 1 113 ? 31.141 -18.297 11.406 1 74.69 113 LYS A CA 1
ATOM 932 C C . LYS A 1 113 ? 30.328 -19.203 12.32 1 74.69 113 LYS A C 1
ATOM 934 O O . LYS A 1 113 ? 30.797 -20.25 12.75 1 74.69 113 LYS A O 1
ATOM 939 N N . THR A 1 114 ? 29.172 -18.781 12.711 1 78.25 114 THR A N 1
ATOM 940 C CA . THR A 1 114 ? 28.375 -19.516 13.68 1 78.25 114 THR A CA 1
ATOM 941 C C . THR A 1 114 ? 27.141 -20.125 13.008 1 78.25 114 THR A C 1
ATOM 943 O O . THR A 1 114 ? 26.297 -20.719 13.68 1 78.25 114 THR A O 1
ATOM 946 N N . GLU A 1 115 ? 27.016 -20.016 11.742 1 72.5 115 GLU A N 1
ATOM 947 C CA . GLU A 1 115 ? 25.844 -20.531 11.039 1 72.5 115 GLU A CA 1
ATOM 948 C C . GLU A 1 115 ? 25.672 -22.031 11.258 1 72.5 115 GLU A C 1
ATOM 950 O O . GLU A 1 115 ? 26.641 -22.797 11.109 1 72.5 115 GLU A O 1
ATOM 955 N N . GLY A 1 116 ? 24.578 -22.516 11.75 1 71.31 116 GLY A N 1
ATOM 956 C CA . GLY A 1 116 ? 24.266 -23.938 11.898 1 71.31 116 GLY A CA 1
ATOM 957 C C . GLY A 1 116 ? 24.562 -24.469 13.289 1 71.31 116 GLY A C 1
ATOM 958 O O . GLY A 1 116 ? 24.25 -25.625 13.602 1 71.31 116 GLY A O 1
ATOM 959 N N . LEU A 1 117 ? 25.062 -23.656 14.234 1 82.56 117 LEU A N 1
ATOM 960 C CA . LEU A 1 117 ? 25.406 -24.109 15.57 1 82.56 117 LEU A CA 1
ATOM 961 C C . LEU A 1 117 ? 24.188 -24.109 16.484 1 82.56 117 LEU A C 1
ATOM 963 O O . LEU A 1 117 ? 23.328 -23.234 16.375 1 82.56 117 LEU A O 1
ATOM 967 N N . SER A 1 118 ? 24.156 -25.094 17.359 1 87.88 118 SER A N 1
ATOM 968 C CA . SER A 1 118 ? 23.078 -25.203 18.328 1 87.88 118 SER A CA 1
ATOM 969 C C . SER A 1 118 ? 23.281 -24.25 19.5 1 87.88 118 SER A C 1
ATOM 971 O O . SER A 1 118 ? 24.375 -23.75 19.719 1 87.88 118 SER A O 1
ATOM 973 N N . PRO A 1 119 ? 22.219 -24.047 20.234 1 92.56 119 PRO A N 1
ATOM 974 C CA . PRO A 1 119 ? 22.344 -23.203 21.422 1 92.56 119 PRO A CA 1
ATOM 975 C C . PRO A 1 119 ? 23.391 -23.734 22.406 1 92.56 119 PRO A C 1
ATOM 977 O O . PRO A 1 119 ? 24.109 -22.938 23.016 1 92.56 119 PRO A O 1
ATOM 980 N N . GLN A 1 120 ? 23.484 -24.969 22.484 1 92.81 120 GLN A N 1
ATOM 981 C CA . GLN A 1 120 ? 24.453 -25.578 23.375 1 92.81 120 GLN A CA 1
ATOM 982 C C . GLN A 1 120 ? 25.875 -25.312 22.891 1 92.81 120 GLN A C 1
ATOM 984 O O . GLN A 1 120 ? 26.766 -24.984 23.703 1 92.81 120 GLN A O 1
ATOM 989 N N . GLU A 1 121 ? 25.969 -25.422 21.594 1 92.69 121 GLU A N 1
ATOM 990 C CA . GLU A 1 121 ? 27.281 -25.156 21.016 1 92.69 121 GLU A CA 1
ATOM 991 C C . GLU A 1 121 ? 27.672 -23.688 21.156 1 92.69 121 GLU A C 1
ATOM 993 O O . GLU A 1 121 ? 28.828 -23.359 21.453 1 92.69 121 GLU A O 1
ATOM 998 N N . LEU A 1 122 ? 26.734 -22.906 21.016 1 93.75 122 LEU A N 1
ATOM 999 C CA . LEU A 1 122 ? 26.984 -21.469 21.156 1 93.75 122 LEU A CA 1
ATOM 1000 C C . LEU A 1 122 ? 27.344 -21.125 22.594 1 93.75 122 LEU A C 1
ATOM 1002 O O . LEU A 1 122 ? 28.234 -20.312 22.844 1 93.75 122 LEU A O 1
ATOM 1006 N N . THR A 1 123 ? 26.656 -21.766 23.5 1 94.5 123 THR A N 1
ATOM 1007 C CA . THR A 1 123 ? 26.938 -21.578 24.922 1 94.5 123 THR A CA 1
ATOM 1008 C C . THR A 1 123 ? 28.359 -22 25.266 1 94.5 123 THR A C 1
ATOM 1010 O O . THR A 1 123 ? 29.062 -21.297 26 1 94.5 123 THR A O 1
ATOM 1013 N N . LYS A 1 124 ? 28.734 -23.031 24.656 1 94 124 LYS A N 1
ATOM 1014 C CA . LYS A 1 124 ? 30.078 -23.562 24.891 1 94 124 LYS A CA 1
ATOM 1015 C C . LYS A 1 124 ? 31.141 -22.578 24.375 1 94 124 LYS A C 1
ATOM 1017 O O . LYS A 1 124 ? 32.156 -22.344 25.047 1 94 124 LYS A O 1
ATOM 1022 N N . ILE A 1 125 ? 30.891 -22.062 23.25 1 94.25 125 ILE A N 1
ATOM 1023 C CA . ILE A 1 125 ? 31.828 -21.109 22.656 1 94.25 125 ILE A CA 1
ATOM 1024 C C . ILE A 1 125 ? 31.953 -19.875 23.531 1 94.25 125 ILE A C 1
ATOM 1026 O O . ILE A 1 125 ? 33.062 -19.375 23.766 1 94.25 125 ILE A O 1
ATOM 1030 N N . ILE A 1 126 ? 30.922 -19.406 24.016 1 94.25 126 ILE A N 1
ATOM 1031 C CA . ILE A 1 126 ? 30.891 -18.203 24.844 1 94.25 126 ILE A CA 1
ATOM 1032 C C . ILE A 1 126 ? 31.688 -18.453 26.125 1 94.25 126 ILE A C 1
ATOM 1034 O O . ILE A 1 126 ? 32.469 -17.609 26.562 1 94.25 126 ILE A O 1
ATOM 1038 N N . LYS A 1 127 ? 31.531 -19.625 26.672 1 93.12 127 LYS A N 1
ATOM 1039 C CA . LYS A 1 127 ? 32.188 -19.984 27.922 1 93.12 127 LYS A CA 1
ATOM 1040 C C . LYS A 1 127 ? 33.688 -20.234 27.672 1 93.12 127 LYS A C 1
ATOM 1042 O O . LYS A 1 127 ? 34.531 -19.766 28.453 1 93.12 127 LYS A O 1
ATOM 1047 N N . GLU A 1 128 ? 33.938 -20.891 26.625 1 93.94 128 GLU A N 1
ATOM 1048 C CA . GLU A 1 128 ? 35.312 -21.266 26.328 1 93.94 128 GLU A CA 1
ATOM 1049 C C . GLU A 1 128 ? 36.156 -20.031 26.031 1 93.94 128 GLU A C 1
ATOM 1051 O O . GLU A 1 128 ? 37.344 -19.984 26.375 1 93.94 128 GLU A O 1
ATOM 1056 N N . HIS A 1 129 ? 35.625 -19.094 25.422 1 94.5 129 HIS A N 1
ATOM 1057 C CA . HIS A 1 129 ? 36.375 -17.906 25.047 1 94.5 129 HIS A CA 1
ATOM 1058 C C . HIS A 1 129 ? 36.156 -16.781 26.047 1 94.5 129 HIS A C 1
ATOM 1060 O O . HIS A 1 129 ? 36.594 -15.648 25.812 1 94.5 129 HIS A O 1
ATOM 1066 N N . ASP A 1 130 ? 35.375 -16.969 27.016 1 92.75 130 ASP A N 1
ATOM 1067 C CA . ASP A 1 130 ? 35.062 -16 28.062 1 92.75 130 ASP A CA 1
ATOM 1068 C C . ASP A 1 130 ? 34.531 -14.703 27.484 1 92.75 130 ASP A C 1
ATOM 1070 O O . ASP A 1 130 ? 35.031 -13.625 27.766 1 92.75 130 ASP A O 1
ATOM 1074 N N . LEU A 1 131 ? 33.625 -14.875 26.562 1 94 131 LEU A N 1
ATOM 1075 C CA . LEU A 1 131 ? 32.969 -13.695 26 1 94 131 LEU A CA 1
ATOM 1076 C C . LEU A 1 131 ? 32.094 -13.008 27.047 1 94 131 LEU A C 1
ATOM 1078 O O . LEU A 1 131 ? 31.328 -13.672 27.75 1 94 131 LEU A O 1
ATOM 1082 N N . ARG A 1 132 ? 32.219 -11.719 27.125 1 93.31 132 ARG A N 1
ATOM 1083 C CA . ARG A 1 132 ? 31.5 -10.945 28.141 1 93.31 132 ARG A CA 1
ATOM 1084 C C . ARG A 1 132 ? 30.594 -9.891 27.5 1 93.31 132 ARG A C 1
ATOM 1086 O O . ARG A 1 132 ? 30.672 -9.656 26.297 1 93.31 132 ARG A O 1
ATOM 1093 N N . CYS A 1 133 ? 29.734 -9.383 28.297 1 93.62 133 CYS A N 1
ATOM 1094 C CA . CYS A 1 133 ? 28.828 -8.336 27.844 1 93.62 133 CYS A CA 1
ATOM 1095 C C . CYS A 1 133 ? 29.609 -7.145 27.297 1 93.62 133 CYS A C 1
ATOM 1097 O O . CYS A 1 133 ? 30.469 -6.598 27.984 1 93.62 133 CYS A O 1
ATOM 1099 N N . PRO A 1 134 ? 29.266 -6.727 26.203 1 90.31 134 PRO A N 1
ATOM 1100 C CA . PRO A 1 134 ? 29.984 -5.621 25.578 1 90.31 134 PRO A CA 1
ATOM 1101 C C . PRO A 1 134 ? 29.75 -4.289 26.281 1 90.31 134 PRO A C 1
ATOM 1103 O O . PRO A 1 134 ? 30.547 -3.361 26.156 1 90.31 134 PRO A O 1
ATOM 1106 N N . VAL A 1 135 ? 28.766 -4.199 27.031 1 88.19 135 VAL A N 1
ATOM 1107 C CA . VAL A 1 135 ? 28.391 -2.924 27.625 1 88.19 135 VAL A CA 1
ATOM 1108 C C . VAL A 1 135 ? 28.922 -2.846 29.062 1 88.19 135 VAL A C 1
ATOM 1110 O O . VAL A 1 135 ? 29.609 -1.884 29.422 1 88.19 135 VAL A O 1
ATOM 1113 N N . CYS A 1 136 ? 28.766 -3.93 29.922 1 92.5 136 CYS A N 1
ATOM 1114 C CA . CYS A 1 136 ? 29.125 -3.807 31.328 1 92.5 136 CYS A CA 1
ATOM 1115 C C . CYS A 1 136 ? 30.234 -4.777 31.703 1 92.5 136 CYS A C 1
ATOM 1117 O O . CYS A 1 136 ? 30.734 -4.75 32.812 1 92.5 136 CYS A O 1
ATOM 1119 N N . GLY A 1 137 ? 30.484 -5.672 30.797 1 92.25 137 GLY A N 1
ATOM 1120 C CA . GLY A 1 137 ? 31.547 -6.621 31.062 1 92.25 137 GLY A CA 1
ATOM 1121 C C . GLY A 1 137 ? 31.109 -7.809 31.891 1 92.25 137 GLY A C 1
ATOM 1122 O O . GLY A 1 137 ? 31.922 -8.633 32.312 1 92.25 137 GLY A O 1
ATOM 1123 N N . GLY A 1 138 ? 29.922 -7.922 32.094 1 93.81 138 GLY A N 1
ATOM 1124 C CA . GLY A 1 138 ? 29.375 -9 32.906 1 93.81 138 GLY A CA 1
ATOM 1125 C C . GLY A 1 138 ? 29.375 -10.344 32.188 1 93.81 138 GLY A C 1
ATOM 1126 O O . GLY A 1 138 ? 29.609 -10.406 30.969 1 93.81 138 GLY A O 1
ATOM 1127 N N . GLN A 1 139 ? 29.109 -11.406 33 1 94.56 139 GLN A N 1
ATOM 1128 C CA . GLN A 1 139 ? 29.047 -12.75 32.438 1 94.56 139 GLN A CA 1
ATOM 1129 C C . GLN A 1 139 ? 27.766 -12.961 31.641 1 94.56 139 GLN A C 1
ATOM 1131 O O . GLN A 1 139 ? 26.703 -12.438 32 1 94.56 139 GLN A O 1
ATOM 1136 N N . LEU A 1 140 ? 27.906 -13.711 30.578 1 96.19 140 LEU A N 1
ATOM 1137 C CA . LEU A 1 140 ? 26.75 -14.039 29.734 1 96.19 140 LEU A CA 1
ATOM 1138 C C . LEU A 1 140 ? 26.156 -15.383 30.141 1 96.19 140 LEU A C 1
ATOM 1140 O O . LEU A 1 140 ? 26.891 -16.312 30.516 1 96.19 140 LEU A O 1
ATOM 1144 N N . GLY A 1 141 ? 24.875 -15.438 30.109 1 95.06 141 GLY A N 1
ATOM 1145 C CA . GLY A 1 141 ? 24.172 -16.656 30.469 1 95.06 141 GLY A CA 1
ATOM 1146 C C . GLY A 1 141 ? 24.188 -17.703 29.375 1 95.06 141 GLY A C 1
ATOM 1147 O O . GLY A 1 141 ? 25.062 -17.688 28.5 1 95.06 141 GLY A O 1
ATOM 1148 N N . GLU A 1 142 ? 23.219 -18.609 29.5 1 95.19 142 GLU A N 1
ATOM 1149 C CA . GLU A 1 142 ? 23.062 -19.656 28.5 1 95.19 142 GLU A CA 1
ATOM 1150 C C . GLU A 1 142 ? 22.281 -19.156 27.297 1 95.19 142 GLU A C 1
ATOM 1152 O O . GLU A 1 142 ? 21.375 -18.328 27.438 1 95.19 142 GLU A O 1
ATOM 1157 N N . VAL A 1 143 ? 22.703 -19.734 26.203 1 95.31 143 VAL A N 1
ATOM 1158 C CA . VAL A 1 143 ? 22.031 -19.359 24.969 1 95.31 143 VAL A CA 1
ATOM 1159 C C . VAL A 1 143 ? 20.703 -20.109 24.859 1 95.31 143 VAL A C 1
ATOM 1161 O O . VAL A 1 143 ? 20.641 -21.312 25.109 1 95.31 143 VAL A O 1
ATOM 1164 N N . LYS A 1 144 ? 19.625 -19.391 24.625 1 93.69 144 LYS A N 1
ATOM 1165 C CA . LYS A 1 144 ? 18.297 -19.938 24.375 1 93.69 144 LYS A CA 1
ATOM 1166 C C . LYS A 1 144 ? 17.766 -19.5 23.016 1 93.69 144 LYS A C 1
ATOM 1168 O O . LYS A 1 144 ? 18.359 -18.656 22.344 1 93.69 144 LYS A O 1
ATOM 1173 N N . LEU A 1 145 ? 16.672 -20.156 22.656 1 91.94 145 LEU A N 1
ATOM 1174 C CA . LEU A 1 145 ? 16.031 -19.766 21.406 1 91.94 145 LEU A CA 1
ATOM 1175 C C . LEU A 1 145 ? 14.906 -18.766 21.656 1 91.94 145 LEU A C 1
ATOM 1177 O O . LEU A 1 145 ? 14.148 -18.906 22.625 1 91.94 145 LEU A O 1
ATOM 1181 N N . PHE A 1 146 ? 14.922 -17.766 20.875 1 90.81 146 PHE A N 1
ATOM 1182 C CA . PHE A 1 146 ? 13.891 -16.734 20.922 1 90.81 146 PHE A CA 1
ATOM 1183 C C . PHE A 1 146 ? 13.086 -16.703 19.641 1 90.81 146 PHE A C 1
ATOM 1185 O O . PHE A 1 146 ? 13.648 -16.578 18.547 1 90.81 146 PHE A O 1
ATOM 1192 N N . ASN A 1 147 ? 11.781 -16.828 19.75 1 92.06 147 ASN A N 1
ATOM 1193 C CA . ASN A 1 147 ? 10.914 -16.781 18.578 1 92.06 147 ASN A CA 1
ATOM 1194 C C . ASN A 1 147 ? 10.727 -15.359 18.062 1 92.06 147 ASN A C 1
ATOM 1196 O O . ASN A 1 147 ? 10.383 -14.461 18.828 1 92.06 147 ASN A O 1
ATOM 1200 N N . LEU A 1 148 ? 10.906 -15.156 16.812 1 94.75 148 LEU A N 1
ATOM 1201 C CA . LEU A 1 148 ? 10.961 -13.82 16.219 1 94.75 148 LEU A CA 1
ATOM 1202 C C . LEU A 1 148 ? 9.578 -13.375 15.742 1 94.75 148 LEU A C 1
ATOM 1204 O O . LEU A 1 148 ? 9.438 -12.297 15.172 1 94.75 148 LEU A O 1
ATOM 1208 N N . LEU A 1 149 ? 8.586 -14.195 15.977 1 96.81 149 LEU A N 1
ATOM 1209 C CA . LEU A 1 149 ? 7.238 -13.789 15.594 1 96.81 149 LEU A CA 1
ATOM 1210 C C . LEU A 1 149 ? 6.66 -12.812 16.609 1 96.81 149 LEU A C 1
ATOM 1212 O O . LEU A 1 149 ? 6.848 -12.977 17.812 1 96.81 149 LEU A O 1
ATOM 1216 N N . PHE A 1 150 ? 6.012 -11.773 16.125 1 97.75 150 PHE A N 1
ATOM 1217 C CA . PHE A 1 150 ? 5.227 -10.906 17 1 97.75 150 PHE A CA 1
ATOM 1218 C C . PHE A 1 150 ? 3.922 -11.594 17.406 1 97.75 150 PHE A C 1
ATOM 1220 O O . PHE A 1 150 ? 3.039 -11.797 16.562 1 97.75 150 PHE A O 1
ATOM 1227 N N . LYS A 1 151 ? 3.777 -11.844 18.625 1 96.5 151 LYS A N 1
ATOM 1228 C CA . LYS A 1 151 ? 2.625 -12.578 19.141 1 96.5 151 LYS A CA 1
ATOM 1229 C C . LYS A 1 151 ? 1.503 -11.617 19.531 1 96.5 151 LYS A C 1
ATOM 1231 O O . LYS A 1 151 ? 1.762 -10.523 20.047 1 96.5 151 LYS A O 1
ATOM 1236 N N . THR A 1 152 ? 0.284 -11.969 19.297 1 97.12 152 THR A N 1
ATOM 1237 C CA . THR A 1 152 ? -0.91 -11.242 19.719 1 97.12 152 THR A CA 1
ATOM 1238 C C . THR A 1 152 ? -2.062 -12.211 19.969 1 97.12 152 THR A C 1
ATOM 1240 O O . THR A 1 152 ? -1.85 -13.414 20.125 1 97.12 152 THR A O 1
ATOM 1243 N N . THR A 1 153 ? -3.271 -11.656 20.234 1 96.38 153 THR A N 1
ATOM 1244 C CA . THR A 1 153 ? -4.473 -12.453 20.469 1 96.38 153 THR A CA 1
ATOM 1245 C C . THR A 1 153 ? -5.641 -11.922 19.641 1 96.38 153 THR A C 1
ATOM 1247 O O . THR A 1 153 ? -5.906 -10.719 19.641 1 96.38 153 THR A O 1
ATOM 1250 N N . ILE A 1 154 ? -6.34 -12.852 19.016 1 95.75 154 ILE A N 1
ATOM 1251 C CA . ILE A 1 154 ? -7.449 -12.469 18.141 1 95.75 154 ILE A CA 1
ATOM 1252 C C . ILE A 1 154 ? -8.773 -12.617 18.891 1 95.75 154 ILE A C 1
ATOM 1254 O O . ILE A 1 154 ? -9.156 -13.734 19.266 1 95.75 154 ILE A O 1
ATOM 1258 N N . GLY A 1 155 ? -9.453 -11.539 19.062 1 91.56 155 GLY A N 1
ATOM 1259 C CA . GLY A 1 155 ? -10.711 -11.57 19.781 1 91.56 155 GLY A CA 1
ATOM 1260 C C . GLY A 1 155 ? -10.531 -11.602 21.281 1 91.56 155 GLY A C 1
ATOM 1261 O O . GLY A 1 155 ? -9.43 -11.383 21.797 1 91.56 155 GLY A O 1
ATOM 1262 N N . PRO A 1 156 ? -11.625 -11.844 21.938 1 88.62 156 PRO A N 1
ATOM 1263 C CA . PRO A 1 156 ? -11.609 -11.688 23.391 1 88.62 156 PRO A CA 1
ATOM 1264 C C . PRO A 1 156 ? -11.141 -12.945 24.125 1 88.62 156 PRO A C 1
ATOM 1266 O O . PRO A 1 156 ? -10.977 -12.93 25.344 1 88.62 156 PRO A O 1
ATOM 1269 N N . TYR A 1 157 ? -10.938 -13.961 23.359 1 86.25 157 TYR A N 1
ATOM 1270 C CA . TYR A 1 157 ? -10.531 -15.211 23.984 1 86.25 157 TYR A CA 1
ATOM 1271 C C . TYR A 1 157 ? -9.016 -15.344 24.016 1 86.25 157 TYR A C 1
ATOM 1273 O O . TYR A 1 157 ? -8.375 -15.352 22.953 1 86.25 157 TYR A O 1
ATOM 1281 N N . SER A 1 158 ? -8.469 -15.531 25.156 1 80.12 158 SER A N 1
ATOM 1282 C CA . SER A 1 158 ? -7.023 -15.57 25.328 1 80.12 158 SER A CA 1
ATOM 1283 C C . SER A 1 158 ? -6.406 -16.75 24.594 1 80.12 158 SER A C 1
ATOM 1285 O O . SER A 1 158 ? -5.219 -16.734 24.266 1 80.12 158 SER A O 1
ATOM 1287 N N . GLU A 1 159 ? -7.184 -17.703 24.312 1 85.38 159 GLU A N 1
ATOM 1288 C CA . GLU A 1 159 ? -6.676 -18.906 23.672 1 85.38 159 GLU A CA 1
ATOM 1289 C C . GLU A 1 159 ? -6.52 -18.703 22.172 1 85.38 159 GLU A C 1
ATOM 1291 O O . GLU A 1 159 ? -5.887 -19.531 21.484 1 85.38 159 GLU A O 1
ATOM 1296 N N . ASN A 1 160 ? -7.09 -17.656 21.656 1 92.81 160 ASN A N 1
ATOM 1297 C CA . ASN A 1 160 ? -7 -17.391 20.234 1 92.81 160 ASN A CA 1
ATOM 1298 C C . ASN A 1 160 ? -5.738 -16.609 19.875 1 92.81 160 ASN A C 1
ATOM 1300 O O . ASN A 1 160 ? -5.812 -15.445 19.5 1 92.81 160 ASN A O 1
ATOM 1304 N N . VAL A 1 161 ? -4.641 -17.375 19.891 1 96.19 161 VAL A N 1
ATOM 1305 C CA . VAL A 1 161 ? -3.342 -16.766 19.641 1 96.19 161 VAL A CA 1
ATOM 1306 C C . VAL A 1 161 ? -3.205 -16.453 18.156 1 96.19 161 VAL A C 1
ATOM 1308 O O . VAL A 1 161 ? -3.684 -17.203 17.297 1 96.19 161 VAL A O 1
ATOM 1311 N N . GLY A 1 162 ? -2.639 -15.328 17.875 1 97.38 162 GLY A N 1
ATOM 1312 C CA . GLY A 1 162 ? -2.281 -14.906 16.516 1 97.38 162 GLY A CA 1
ATOM 1313 C C . GLY A 1 162 ? -0.88 -14.336 16.422 1 97.38 162 GLY A C 1
ATOM 1314 O O . GLY A 1 162 ? -0.246 -14.062 17.453 1 97.38 162 GLY A O 1
ATOM 1315 N N . TYR A 1 163 ? -0.363 -14.273 15.258 1 98.38 163 TYR A N 1
ATOM 1316 C CA . TYR A 1 163 ? 0.944 -13.688 14.984 1 98.38 163 TYR A CA 1
ATOM 1317 C C . TYR A 1 163 ? 0.874 -12.719 13.812 1 98.38 163 TYR A C 1
ATOM 1319 O O . TYR A 1 163 ? -0.006 -12.828 12.961 1 98.38 163 TYR A O 1
ATOM 1327 N N . LEU A 1 164 ? 1.767 -11.711 13.883 1 98.56 164 LEU A N 1
ATOM 1328 C CA . LEU A 1 164 ? 2.006 -10.93 12.68 1 98.56 164 LEU A CA 1
ATOM 1329 C C . LEU A 1 164 ? 2.865 -11.711 11.688 1 98.56 164 LEU A C 1
ATOM 1331 O O . LEU A 1 164 ? 3.836 -12.367 12.078 1 98.56 164 LEU A O 1
ATOM 1335 N N . ARG A 1 165 ? 2.496 -11.633 10.477 1 98.56 165 ARG A N 1
ATOM 1336 C CA . ARG A 1 165 ? 3.184 -12.422 9.461 1 98.56 165 ARG A CA 1
ATOM 1337 C C . ARG A 1 165 ? 4.637 -11.977 9.312 1 98.56 165 ARG A C 1
ATOM 1339 O O . ARG A 1 165 ? 4.926 -10.781 9.273 1 98.56 165 ARG A O 1
ATOM 1346 N N . PRO A 1 166 ? 5.594 -12.906 9.227 1 97.5 166 PRO A N 1
ATOM 1347 C CA . PRO A 1 166 ? 7.004 -12.57 9 1 97.5 166 PRO A CA 1
ATOM 1348 C C . PRO A 1 166 ? 7.359 -12.484 7.52 1 97.5 166 PRO A C 1
ATOM 1350 O O . PRO A 1 166 ? 8.469 -12.078 7.168 1 97.5 166 PRO A O 1
ATOM 1353 N N . GLU A 1 167 ? 6.477 -12.938 6.691 1 97.06 167 GLU A N 1
ATOM 1354 C CA . GLU A 1 167 ? 6.523 -12.914 5.234 1 97.06 167 GLU A CA 1
ATOM 1355 C C . GLU A 1 167 ? 5.121 -12.844 4.637 1 97.06 167 GLU A C 1
ATOM 1357 O O . GLU A 1 167 ? 4.129 -12.969 5.355 1 97.06 167 GLU A O 1
ATOM 1362 N N . ALA A 1 168 ? 5.027 -12.602 3.391 1 97.69 168 ALA A N 1
ATOM 1363 C CA . ALA A 1 168 ? 3.711 -12.539 2.762 1 97.69 168 ALA A CA 1
ATOM 1364 C C . ALA A 1 168 ? 3.303 -13.898 2.199 1 97.69 168 ALA A C 1
ATOM 1366 O O . ALA A 1 168 ? 2.131 -14.125 1.889 1 97.69 168 ALA A O 1
ATOM 1367 N N . ALA A 1 169 ? 4.152 -14.852 2.152 1 97.88 169 ALA A N 1
ATOM 1368 C CA . ALA A 1 169 ? 3.996 -16.109 1.431 1 97.88 169 ALA A CA 1
ATOM 1369 C C . ALA A 1 169 ? 2.84 -16.938 2 1 97.88 169 ALA A C 1
ATOM 1371 O O . ALA A 1 169 ? 2.053 -17.516 1.249 1 97.88 169 ALA A O 1
ATOM 1372 N N . GLN A 1 170 ? 2.721 -17 3.287 1 98.06 170 GLN A N 1
ATOM 1373 C CA . GLN A 1 170 ? 1.758 -17.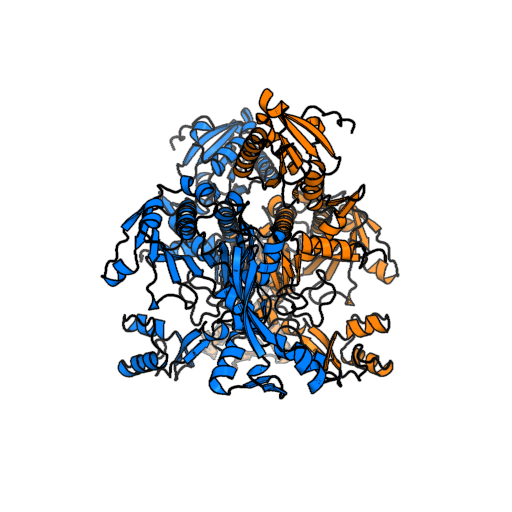906 3.895 1 98.06 170 GLN A CA 1
ATOM 1374 C C . GLN A 1 170 ? 0.327 -17.516 3.541 1 98.06 170 GLN A C 1
ATOM 1376 O O . GLN A 1 170 ? -0.533 -18.375 3.352 1 98.06 170 GLN A O 1
ATOM 1381 N N . GLY A 1 171 ? 0.142 -16.203 3.479 1 98.25 171 GLY A N 1
ATOM 1382 C CA . GLY A 1 171 ? -1.17 -15.773 3.018 1 98.25 171 GLY A CA 1
ATOM 1383 C C . GLY A 1 171 ? -1.495 -16.266 1.616 1 98.25 171 GLY A C 1
ATOM 1384 O O . GLY A 1 171 ? -2.637 -16.625 1.328 1 98.25 171 GLY A O 1
ATOM 1385 N N . MET A 1 172 ? -0.572 -16.297 0.769 1 98.75 172 MET A N 1
ATOM 1386 C CA . MET A 1 172 ? -0.755 -16.719 -0.616 1 98.75 172 MET A CA 1
ATOM 1387 C C . MET A 1 172 ? -0.974 -18.234 -0.697 1 98.75 172 MET A C 1
ATOM 1389 O O . MET A 1 172 ? -1.791 -18.703 -1.49 1 98.75 172 MET A O 1
ATOM 1393 N N . PHE A 1 173 ? -0.286 -19 0.149 1 98.62 173 PHE A N 1
ATOM 1394 C CA . PHE A 1 173 ? -0.466 -20.453 0.152 1 98.62 173 PHE A CA 1
ATOM 1395 C C . PHE A 1 173 ? -1.851 -20.828 0.668 1 98.62 173 PHE A C 1
ATOM 1397 O O . PHE A 1 173 ? -2.51 -21.703 0.112 1 98.62 173 PHE A O 1
ATOM 1404 N N . VAL A 1 174 ? -2.279 -20.156 1.705 1 98.62 174 VAL A N 1
ATOM 1405 C CA . VAL A 1 174 ? -3.59 -20.422 2.285 1 98.62 174 VAL A CA 1
ATOM 1406 C C . VAL A 1 174 ? -4.688 -20.047 1.296 1 98.62 174 VAL A C 1
ATOM 1408 O O . VAL A 1 174 ? -5.727 -20.703 1.227 1 98.62 174 VAL A O 1
ATOM 1411 N N . ALA A 1 175 ? -4.438 -19.062 0.486 1 98.44 175 ALA A N 1
ATOM 1412 C CA . ALA A 1 175 ? -5.426 -18.578 -0.47 1 98.44 175 ALA A CA 1
ATOM 1413 C C . ALA A 1 175 ? -5.289 -19.281 -1.814 1 98.44 175 ALA A C 1
ATOM 1415 O O . ALA A 1 175 ? -6.02 -18.984 -2.76 1 98.44 175 ALA A O 1
ATOM 1416 N N . PHE A 1 176 ? -4.383 -20.219 -1.991 1 98.62 176 PHE A N 1
ATOM 1417 C CA . PHE A 1 176 ? -4.043 -20.828 -3.271 1 98.62 176 PHE A CA 1
ATOM 1418 C C . PHE A 1 176 ? -5.285 -21.406 -3.941 1 98.62 176 PHE A C 1
ATOM 1420 O O . PHE A 1 176 ? -5.527 -21.172 -5.125 1 98.62 176 PHE A O 1
ATOM 1427 N N . LYS A 1 177 ? -6.027 -22.188 -3.217 1 97.25 177 LYS A N 1
ATOM 1428 C CA . LYS A 1 177 ? -7.195 -22.859 -3.775 1 97.25 177 LYS A CA 1
ATOM 1429 C C . LYS A 1 177 ? -8.156 -21.875 -4.41 1 97.25 177 LYS A C 1
ATOM 1431 O O . LYS A 1 177 ? -8.594 -22.062 -5.547 1 97.25 177 LYS A O 1
ATOM 1436 N N . ARG A 1 178 ? -8.422 -20.812 -3.66 1 96.94 178 ARG A N 1
ATOM 1437 C CA . ARG A 1 178 ? -9.344 -19.797 -4.141 1 96.94 178 ARG A CA 1
ATOM 1438 C C . ARG A 1 178 ? -8.797 -19.109 -5.383 1 96.94 178 ARG A C 1
ATOM 1440 O O . ARG A 1 178 ? -9.523 -18.906 -6.359 1 96.94 178 ARG A O 1
ATOM 1447 N N . VAL A 1 179 ? -7.566 -18.734 -5.379 1 98.38 179 VAL A N 1
ATOM 1448 C CA . VAL A 1 179 ? -6.973 -18.016 -6.508 1 98.38 179 VAL A CA 1
ATOM 1449 C C . VAL A 1 179 ? -6.902 -18.938 -7.723 1 98.38 179 VAL A C 1
ATOM 1451 O O . VAL A 1 179 ? -7.176 -18.516 -8.852 1 98.38 179 VAL A O 1
ATOM 1454 N N . TYR A 1 180 ? -6.547 -20.203 -7.477 1 97.62 180 TYR A N 1
ATOM 1455 C CA . TYR A 1 180 ? -6.484 -21.188 -8.547 1 97.62 180 TYR A CA 1
ATOM 1456 C C . TYR A 1 180 ? -7.836 -21.344 -9.234 1 97.62 180 TYR A C 1
ATOM 1458 O O . TYR A 1 180 ? -7.91 -21.422 -10.461 1 97.62 180 TYR A O 1
ATOM 1466 N N . GLU A 1 181 ? -8.859 -21.328 -8.43 1 96.12 181 GLU A N 1
ATOM 1467 C CA . GLU A 1 181 ? -10.211 -21.406 -8.961 1 96.12 181 GLU A CA 1
ATOM 1468 C C . GLU A 1 181 ? -10.57 -20.172 -9.773 1 96.12 181 GLU A C 1
ATOM 1470 O O . GLU A 1 181 ? -11.102 -20.266 -10.883 1 96.12 181 GLU A O 1
ATOM 1475 N N . VAL A 1 182 ? -10.273 -19.031 -9.273 1 95.75 182 VAL A N 1
ATOM 1476 C CA . VAL A 1 182 ? -10.586 -17.766 -9.922 1 95.75 182 VAL A CA 1
ATOM 1477 C C . VAL A 1 182 ? -9.828 -17.656 -11.25 1 95.75 182 VAL A C 1
ATOM 1479 O O . VAL A 1 182 ? -10.336 -17.094 -12.211 1 95.75 182 VAL A O 1
ATOM 1482 N N . MET A 1 183 ? -8.656 -18.266 -11.25 1 94.88 183 MET A N 1
ATOM 1483 C CA . MET A 1 183 ? -7.816 -18.203 -12.438 1 94.88 183 MET A CA 1
ATOM 1484 C C . MET A 1 183 ? -8.094 -19.391 -13.359 1 94.88 183 MET A C 1
ATOM 1486 O O . MET A 1 183 ? -7.258 -19.734 -14.195 1 94.88 183 MET A O 1
ATOM 1490 N N . ARG A 1 184 ? -9.227 -20.094 -13.188 1 91.75 184 ARG A N 1
ATOM 1491 C CA . ARG A 1 184 ? -9.789 -21.125 -14.062 1 91.75 184 ARG A CA 1
ATOM 1492 C C . ARG A 1 184 ? -8.891 -22.359 -14.109 1 91.75 184 ARG A C 1
ATOM 1494 O O . ARG A 1 184 ? -8.68 -22.938 -15.172 1 91.75 184 ARG A O 1
ATOM 1501 N N . HIS A 1 185 ? -8.188 -22.641 -13.039 1 91.88 185 HIS A N 1
ATOM 1502 C CA . HIS A 1 185 ? -7.457 -23.891 -12.828 1 91.88 185 HIS A CA 1
ATOM 1503 C C . HIS A 1 185 ? -6.336 -24.047 -13.852 1 91.88 185 HIS A C 1
ATOM 1505 O O . HIS A 1 185 ? -6.172 -25.125 -14.43 1 91.88 185 HIS A O 1
ATOM 1511 N N . LYS A 1 186 ? -5.625 -22.938 -14.047 1 92.25 186 LYS A N 1
ATOM 1512 C CA . LYS A 1 186 ? -4.523 -22.984 -15.008 1 92.25 186 LYS A CA 1
ATOM 1513 C C . LYS A 1 186 ? -3.178 -22.797 -14.305 1 92.25 186 LYS A C 1
ATOM 1515 O O . LYS A 1 186 ? -3.059 -22 -13.375 1 92.25 186 LYS A O 1
ATOM 1520 N N . LEU A 1 187 ? -2.195 -23.625 -14.742 1 95.81 187 LEU A N 1
ATOM 1521 C CA . LEU A 1 187 ? -0.784 -23.453 -14.414 1 95.81 187 LEU A CA 1
ATOM 1522 C C . LEU A 1 187 ? 0.029 -23.109 -15.656 1 95.81 187 LEU A C 1
ATOM 1524 O O . LEU A 1 187 ? -0.383 -23.406 -16.781 1 95.81 187 LEU A O 1
ATOM 1528 N N . PRO A 1 188 ? 1.182 -22.438 -15.508 1 97.88 188 PRO A N 1
ATOM 1529 C CA . PRO A 1 188 ? 1.717 -21.906 -14.258 1 97.88 188 PRO A CA 1
ATOM 1530 C C . PRO A 1 188 ? 0.931 -20.703 -13.734 1 97.88 188 PRO A C 1
ATOM 1532 O O . PRO A 1 188 ? 0.208 -20.047 -14.5 1 97.88 188 PRO A O 1
ATOM 1535 N N . LEU A 1 189 ? 1.04 -20.484 -12.438 1 98.44 189 LEU A N 1
ATOM 1536 C CA . LEU A 1 189 ? 0.309 -19.406 -11.781 1 98.44 189 LEU A CA 1
ATOM 1537 C C . LEU A 1 189 ? 1.181 -18.719 -10.734 1 98.44 189 LEU A C 1
ATOM 1539 O O . LEU A 1 189 ? 1.739 -19.375 -9.852 1 98.44 189 LEU A O 1
ATOM 1543 N N . GLY A 1 190 ? 1.366 -17.422 -10.906 1 98.81 190 GLY A N 1
ATOM 1544 C CA . GLY A 1 190 ? 2.018 -16.625 -9.875 1 98.81 190 GLY A CA 1
ATOM 1545 C C . GLY A 1 190 ? 1.041 -15.82 -9.039 1 98.81 190 GLY A C 1
ATOM 1546 O O . GLY A 1 190 ? 0.142 -15.164 -9.578 1 98.81 190 GLY A O 1
ATOM 1547 N N . ILE A 1 191 ? 1.136 -15.922 -7.742 1 98.88 191 ILE A N 1
ATOM 1548 C CA . ILE A 1 191 ? 0.373 -15.109 -6.805 1 98.88 191 ILE A CA 1
ATOM 1549 C C . ILE A 1 191 ? 1.307 -14.133 -6.09 1 98.88 191 ILE A C 1
ATOM 1551 O O . ILE A 1 191 ? 2.207 -14.547 -5.359 1 98.88 191 ILE A O 1
ATOM 1555 N N . ALA A 1 192 ? 1.067 -12.867 -6.312 1 98.88 192 ALA A N 1
ATOM 1556 C CA . ALA A 1 192 ? 1.956 -11.82 -5.812 1 98.88 192 ALA A CA 1
ATOM 1557 C C . ALA A 1 192 ? 1.285 -11.016 -4.703 1 98.88 192 ALA A C 1
ATOM 1559 O O . ALA A 1 192 ? 0.056 -10.961 -4.621 1 98.88 192 ALA A O 1
ATOM 1560 N N . GLN A 1 193 ? 2.111 -10.453 -3.896 1 98.62 193 GLN A N 1
ATOM 1561 C CA . GLN A 1 193 ? 1.634 -9.578 -2.834 1 98.62 193 GLN A CA 1
ATOM 1562 C C . GLN A 1 193 ? 2.711 -8.578 -2.42 1 98.62 193 GLN A C 1
ATOM 1564 O O . GLN A 1 193 ? 3.889 -8.93 -2.332 1 98.62 193 GLN A O 1
ATOM 1569 N N . ILE A 1 194 ? 2.281 -7.352 -2.234 1 98.56 194 ILE A N 1
ATOM 1570 C CA . ILE A 1 194 ? 3.076 -6.32 -1.578 1 98.56 194 ILE A CA 1
ATOM 1571 C C . ILE A 1 194 ? 2.422 -5.93 -0.255 1 98.56 194 ILE A C 1
ATOM 1573 O O . ILE A 1 194 ? 1.227 -5.633 -0.21 1 98.56 194 ILE A O 1
ATOM 1577 N N . GLY A 1 195 ? 3.146 -5.957 0.81 1 97.75 195 GLY A N 1
ATOM 1578 C CA . GLY A 1 195 ? 2.561 -5.578 2.084 1 97.75 195 GLY A CA 1
ATOM 1579 C C . GLY A 1 195 ? 3.555 -5.598 3.229 1 97.75 195 GLY A C 1
ATOM 1580 O O . GLY A 1 195 ? 4.68 -6.074 3.072 1 97.75 195 GLY A O 1
ATOM 1581 N N . ARG A 1 196 ? 3.172 -5.086 4.367 1 98.25 196 ARG A N 1
ATOM 1582 C CA . ARG 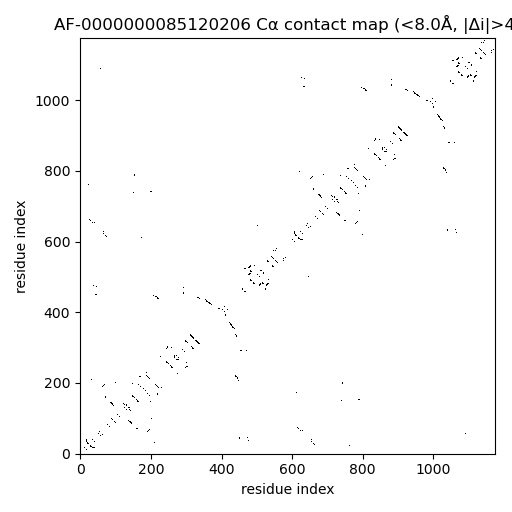A 1 196 ? 4.012 -5.004 5.559 1 98.25 196 ARG A CA 1
ATOM 1583 C C . ARG A 1 196 ? 4.176 -6.371 6.207 1 98.25 196 ARG A C 1
ATOM 1585 O O . ARG A 1 196 ? 3.24 -7.176 6.219 1 98.25 196 ARG A O 1
ATOM 1592 N N . VAL A 1 197 ? 5.309 -6.613 6.727 1 98.5 197 VAL A N 1
ATOM 1593 C CA . VAL A 1 197 ? 5.637 -7.801 7.512 1 98.5 197 VAL A CA 1
ATOM 1594 C C . VAL A 1 197 ? 6.438 -7.395 8.75 1 98.5 197 VAL A C 1
ATOM 1596 O O . VAL A 1 197 ? 6.926 -6.266 8.836 1 98.5 197 VAL A O 1
ATOM 1599 N N . ALA A 1 198 ? 6.516 -8.297 9.711 1 98.19 198 ALA A N 1
ATOM 1600 C CA . ALA A 1 198 ? 7.195 -7.945 10.953 1 98.19 198 ALA A CA 1
ATOM 1601 C C . ALA A 1 198 ? 8.031 -9.109 11.477 1 98.19 198 ALA A C 1
ATOM 1603 O O . ALA A 1 198 ? 7.594 -10.266 11.422 1 98.19 198 ALA A O 1
ATOM 1604 N N . ARG A 1 199 ? 9.195 -8.859 11.859 1 96.81 199 ARG A N 1
ATOM 1605 C CA . ARG A 1 199 ? 10.117 -9.773 12.516 1 96.81 199 ARG A CA 1
ATOM 1606 C C . ARG A 1 199 ? 10.656 -9.172 13.812 1 96.81 199 ARG A C 1
ATOM 1608 O O . ARG A 1 199 ? 11.281 -8.109 13.797 1 96.81 199 ARG A O 1
ATOM 1615 N N . ASN A 1 200 ? 10.43 -9.805 14.875 1 95.81 200 ASN A N 1
ATOM 1616 C CA . ASN A 1 200 ? 10.766 -9.266 16.188 1 95.81 200 ASN A CA 1
ATOM 1617 C C . ASN A 1 200 ? 12.258 -9.398 16.484 1 95.81 200 ASN A C 1
ATOM 1619 O O . ASN A 1 200 ? 12.641 -10.031 17.484 1 95.81 200 ASN A O 1
ATOM 1623 N N . GLU A 1 201 ? 12.984 -8.695 15.703 1 91.38 201 GLU A N 1
ATOM 1624 C CA . GLU A 1 201 ? 14.438 -8.727 15.805 1 91.38 201 GLU A CA 1
ATOM 1625 C C . GLU A 1 201 ? 14.898 -8.406 17.234 1 91.38 201 GLU A C 1
ATOM 1627 O O . GLU A 1 201 ? 14.328 -7.531 17.891 1 91.38 201 GLU A O 1
ATOM 1632 N N . ILE A 1 202 ? 15.93 -9.086 17.656 1 88.5 202 ILE A N 1
ATOM 1633 C CA . ILE A 1 202 ? 16.438 -8.938 19.016 1 88.5 202 ILE A CA 1
ATOM 1634 C C . ILE A 1 202 ? 17.203 -7.625 19.156 1 88.5 202 ILE A C 1
ATOM 1636 O O . ILE A 1 202 ? 16.969 -6.852 20.078 1 88.5 202 ILE A O 1
ATOM 1640 N N . SER A 1 203 ? 18.094 -7.375 18.25 1 82.69 203 SER A N 1
ATOM 1641 C CA . SER A 1 203 ? 18.922 -6.18 18.312 1 82.69 203 SER A CA 1
ATOM 1642 C C . SER A 1 203 ? 19.141 -5.582 16.938 1 82.69 203 SER A C 1
ATOM 1644 O O . SER A 1 203 ? 20.25 -5.672 16.375 1 82.69 203 SER A O 1
ATOM 1646 N N . PRO A 1 204 ? 18.141 -4.824 16.547 1 83.88 204 PRO A N 1
ATOM 1647 C CA . PRO A 1 204 ? 18.312 -4.219 15.227 1 83.88 204 PRO A CA 1
ATOM 1648 C C . PRO A 1 204 ? 19.266 -3.018 15.25 1 83.88 204 PRO A C 1
ATOM 1650 O O . PRO A 1 204 ? 18.938 -1.988 15.852 1 83.88 204 PRO A O 1
ATOM 1653 N N . ARG A 1 205 ? 20.516 -3.08 14.695 1 75.19 205 ARG A N 1
ATOM 1654 C CA . ARG A 1 205 ? 21.516 -2.02 14.781 1 75.19 205 ARG A CA 1
ATOM 1655 C C . ARG A 1 205 ? 21.938 -1.546 13.391 1 75.19 205 ARG A C 1
ATOM 1657 O O . ARG A 1 205 ? 22.703 -0.592 13.258 1 75.19 205 ARG A O 1
ATOM 1664 N N . GLN A 1 206 ? 21.453 -2.018 12.328 1 76.5 206 GLN A N 1
ATOM 1665 C CA . GLN A 1 206 ? 21.969 -1.694 11.008 1 76.5 206 GLN A CA 1
ATOM 1666 C C . GLN A 1 206 ? 21.016 -0.775 10.25 1 76.5 206 GLN A C 1
ATOM 1668 O O . GLN A 1 206 ? 20.812 -0.936 9.047 1 76.5 206 GLN A O 1
ATOM 1673 N N . GLY A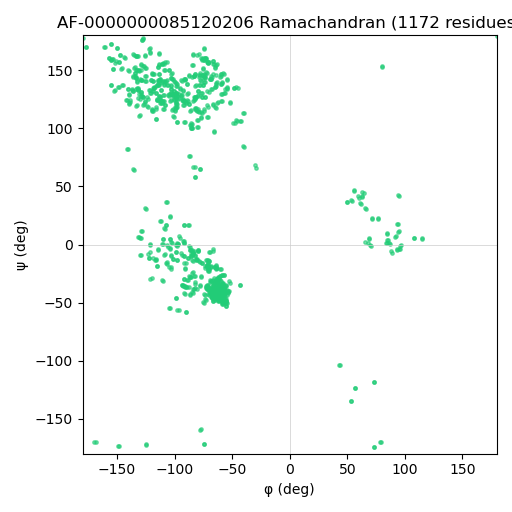 1 207 ? 20.406 0.121 10.969 1 83.12 207 GLY A N 1
ATOM 1674 C CA . GLY A 1 207 ? 19.562 1.104 10.305 1 83.12 207 GLY A CA 1
ATOM 1675 C C . GLY A 1 207 ? 18.469 0.48 9.469 1 83.12 207 GLY A C 1
ATOM 1676 O O . GLY A 1 207 ? 17.719 -0.368 9.953 1 83.12 207 GLY A O 1
ATOM 1677 N N . MET A 1 208 ? 18.438 0.835 8.164 1 87.62 208 MET A N 1
ATOM 1678 C CA . MET A 1 208 ? 17.391 0.404 7.254 1 87.62 208 MET A CA 1
ATOM 1679 C C . MET A 1 208 ? 17.625 -1.023 6.777 1 87.62 208 MET A C 1
ATOM 1681 O O . MET A 1 208 ? 16.766 -1.628 6.141 1 87.62 208 MET A O 1
ATOM 1685 N N . MET A 1 209 ? 18.719 -1.592 7.145 1 88.94 209 MET A N 1
ATOM 1686 C CA . MET A 1 209 ? 19.078 -2.918 6.645 1 88.94 209 MET A CA 1
ATOM 1687 C C . MET A 1 209 ? 18.453 -4.008 7.508 1 88.94 209 MET A C 1
ATOM 1689 O O . MET A 1 209 ? 18.281 -5.145 7.059 1 88.94 209 MET A O 1
ATOM 1693 N N . ARG A 1 210 ? 18.234 -3.684 8.727 1 89.25 210 ARG A N 1
ATOM 1694 C CA . ARG A 1 210 ? 17.625 -4.625 9.648 1 89.25 210 ARG A CA 1
ATOM 1695 C C . ARG A 1 210 ? 16.469 -3.977 10.406 1 89.25 210 ARG A C 1
ATOM 1697 O O . ARG A 1 210 ? 16.688 -3.164 11.305 1 89.25 210 ARG A O 1
ATOM 1704 N N . LEU A 1 211 ? 15.297 -4.434 10.078 1 95.94 211 LEU A N 1
ATOM 1705 C CA . LEU A 1 211 ? 14.094 -3.779 10.594 1 95.94 211 LEU A CA 1
ATOM 1706 C C . LEU A 1 211 ? 13.18 -4.789 11.273 1 95.94 211 LEU A C 1
ATOM 1708 O O . LEU A 1 211 ? 13.219 -5.98 10.953 1 95.94 211 LEU A O 1
ATOM 1712 N N . ARG A 1 212 ? 12.406 -4.332 12.195 1 97.25 212 ARG A N 1
ATOM 1713 C CA . ARG A 1 212 ? 11.359 -5.141 12.805 1 97.25 212 ARG A CA 1
ATOM 1714 C C . ARG A 1 212 ? 10.102 -5.145 11.945 1 97.25 212 ARG A C 1
ATOM 1716 O O . ARG A 1 212 ? 9.297 -6.082 12.008 1 97.25 212 ARG A O 1
ATOM 1723 N N . GLU A 1 213 ? 9.938 -4.133 11.211 1 97.94 213 GLU A N 1
ATOM 1724 C CA . GLU A 1 213 ? 8.797 -3.988 10.32 1 97.94 213 GLU A CA 1
ATOM 1725 C C . GLU A 1 213 ? 9.219 -3.381 8.984 1 97.94 213 GLU A C 1
ATOM 1727 O O . GLU A 1 213 ? 9.891 -2.352 8.945 1 97.94 213 GLU A O 1
ATOM 1732 N N . PHE A 1 214 ? 8.836 -4.02 7.906 1 97.75 214 PHE A N 1
ATOM 1733 C CA . PHE A 1 214 ? 9.164 -3.518 6.578 1 97.75 214 PHE A CA 1
ATOM 1734 C C . PHE A 1 214 ? 8.164 -4.023 5.547 1 97.75 214 PHE A C 1
ATOM 1736 O O . PHE A 1 214 ? 7.254 -4.789 5.879 1 97.75 214 PHE A O 1
ATOM 1743 N N . THR A 1 215 ? 8.25 -3.539 4.344 1 98.38 215 THR A N 1
ATOM 1744 C CA . THR A 1 215 ? 7.379 -3.953 3.248 1 98.38 215 THR A CA 1
ATOM 1745 C C . THR A 1 215 ? 8.078 -4.977 2.359 1 98.38 215 THR A C 1
ATOM 1747 O O . THR A 1 215 ? 9.219 -4.766 1.934 1 98.38 215 THR A O 1
ATOM 1750 N N . ILE A 1 216 ? 7.391 -6.031 2.123 1 98.38 216 ILE A N 1
ATOM 1751 C CA . ILE A 1 216 ? 7.922 -7.086 1.269 1 98.38 216 ILE A CA 1
ATOM 1752 C C . ILE A 1 216 ? 7.156 -7.113 -0.053 1 98.38 216 ILE A C 1
ATOM 1754 O O . ILE A 1 216 ? 5.98 -6.742 -0.106 1 98.38 216 ILE A O 1
ATOM 1758 N N . MET A 1 217 ? 7.844 -7.324 -1.092 1 98.81 217 MET A N 1
ATOM 1759 C CA . MET A 1 217 ? 7.301 -7.602 -2.42 1 98.81 217 MET A CA 1
ATOM 1760 C C . MET A 1 217 ? 7.688 -9 -2.887 1 98.81 217 MET A C 1
ATOM 1762 O O . MET A 1 217 ? 8.859 -9.273 -3.148 1 98.81 217 MET A O 1
ATOM 1766 N N . GLU A 1 218 ? 6.723 -9.891 -2.908 1 98.44 218 GLU A N 1
ATOM 1767 C CA . GLU A 1 218 ? 7.078 -11.258 -3.275 1 98.44 218 GLU A CA 1
ATOM 1768 C C . GLU A 1 218 ? 5.93 -11.953 -3.996 1 98.44 218 GLU A C 1
ATOM 1770 O O . GLU A 1 218 ? 4.801 -11.461 -4.004 1 98.44 218 GLU A O 1
ATOM 1775 N N . PHE A 1 219 ? 6.219 -12.93 -4.742 1 98.69 219 PHE A N 1
ATOM 1776 C CA . PHE A 1 219 ? 5.18 -13.789 -5.309 1 98.69 219 PHE A CA 1
ATOM 1777 C C . PHE A 1 219 ? 5.609 -15.25 -5.281 1 98.69 219 PHE A C 1
ATOM 1779 O O . PHE A 1 219 ? 6.801 -15.547 -5.176 1 98.69 219 PHE A O 1
ATOM 1786 N N . GLU A 1 220 ? 4.676 -16.078 -5.164 1 98.81 220 GLU A N 1
ATOM 1787 C CA . GLU A 1 220 ? 4.82 -17.531 -5.246 1 98.81 220 GLU A CA 1
ATOM 1788 C C . GLU A 1 220 ? 4.371 -18.047 -6.605 1 98.81 220 GLU A C 1
ATOM 1790 O O . GLU A 1 220 ? 3.197 -17.922 -6.969 1 98.81 220 GLU A O 1
ATOM 1795 N N . PHE A 1 221 ? 5.34 -18.625 -7.332 1 98.88 221 PHE A N 1
ATOM 1796 C CA . PHE A 1 221 ? 5.078 -19.078 -8.688 1 98.88 221 PHE A CA 1
ATOM 1797 C C . PHE A 1 221 ? 4.863 -20.594 -8.711 1 98.88 221 PHE A C 1
ATOM 1799 O O . PHE A 1 221 ? 5.816 -21.359 -8.57 1 98.88 221 PHE A O 1
ATOM 1806 N N . PHE A 1 222 ? 3.656 -21.047 -8.961 1 98.88 222 PHE A N 1
ATOM 1807 C CA . PHE A 1 222 ? 3.244 -22.453 -8.93 1 98.88 222 PHE A CA 1
ATOM 1808 C C . PHE A 1 222 ? 3.367 -23.078 -10.312 1 98.88 222 PHE A C 1
ATOM 1810 O O . PHE A 1 222 ? 2.902 -22.516 -11.305 1 98.88 222 PHE A O 1
ATOM 1817 N N . PHE A 1 223 ? 3.965 -24.25 -10.398 1 98.25 223 PHE A N 1
ATOM 1818 C CA . PHE A 1 223 ? 4.133 -24.922 -11.68 1 98.25 223 PHE A CA 1
ATOM 1819 C C . PHE A 1 223 ? 4.082 -26.438 -11.5 1 98.25 223 PHE A C 1
ATOM 1821 O O . PHE A 1 223 ? 4.145 -26.938 -10.375 1 98.25 223 PHE A O 1
ATOM 1828 N N . ASP A 1 224 ? 3.865 -27.172 -12.594 1 97.44 224 ASP A N 1
ATOM 1829 C CA . ASP A 1 224 ? 3.916 -28.625 -12.617 1 97.44 224 ASP A CA 1
ATOM 1830 C C . ASP A 1 224 ? 5.359 -29.125 -12.594 1 97.44 224 ASP A C 1
ATOM 1832 O O . ASP A 1 224 ? 6.113 -28.891 -13.547 1 97.44 224 ASP A O 1
ATOM 1836 N N . PRO A 1 225 ? 5.727 -29.766 -11.5 1 96.38 225 PRO A N 1
ATOM 1837 C CA . PRO A 1 225 ? 7.117 -30.219 -11.414 1 96.38 225 PRO A CA 1
ATOM 1838 C C . PRO A 1 225 ? 7.488 -31.188 -12.539 1 96.38 225 PRO A C 1
ATOM 1840 O O . PRO A 1 225 ? 8.672 -31.344 -12.867 1 96.38 225 PRO A O 1
ATOM 1843 N N . GLU A 1 226 ? 6.523 -31.828 -13.156 1 95.12 226 GLU A N 1
ATOM 1844 C CA . GLU A 1 226 ? 6.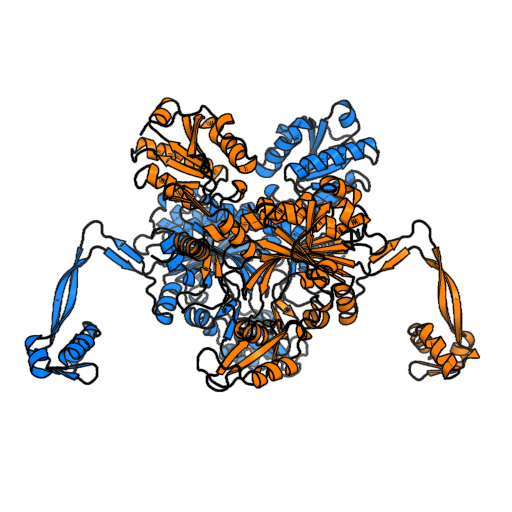789 -32.719 -14.266 1 95.12 226 GLU A CA 1
ATOM 1845 C C . GLU A 1 226 ? 6.895 -31.969 -15.586 1 95.12 226 GLU A C 1
ATOM 1847 O O . GLU A 1 226 ? 7.371 -32.531 -16.578 1 95.12 226 GLU A O 1
ATOM 1852 N N . ASN A 1 227 ? 6.473 -30.75 -15.641 1 95 227 ASN A N 1
ATOM 1853 C CA . ASN A 1 227 ? 6.574 -29.891 -16.797 1 95 227 ASN A CA 1
ATOM 1854 C C . ASN A 1 227 ? 7.062 -28.484 -16.422 1 95 227 ASN A C 1
ATOM 1856 O O . ASN A 1 227 ? 6.371 -27.5 -16.656 1 95 227 ASN A O 1
ATOM 1860 N N . PRO A 1 228 ? 8.25 -28.438 -15.945 1 95.56 228 PRO A N 1
ATOM 1861 C CA . PRO A 1 228 ? 8.742 -27.172 -15.391 1 95.56 228 PRO A CA 1
ATOM 1862 C C . PRO A 1 228 ? 8.977 -26.109 -16.453 1 95.56 228 PRO A C 1
ATOM 1864 O O . PRO A 1 228 ? 9.219 -24.938 -16.125 1 95.56 228 PRO A O 1
ATOM 1867 N N . HIS A 1 229 ? 8.852 -26.422 -17.781 1 95.69 229 HIS A N 1
ATOM 1868 C CA . HIS A 1 229 ? 9.078 -25.469 -18.859 1 95.69 229 HIS A CA 1
ATOM 1869 C C . HIS A 1 229 ? 7.754 -24.969 -19.438 1 95.69 229 HIS A C 1
ATOM 1871 O O . HIS A 1 229 ? 7.742 -24.172 -20.375 1 95.69 229 HIS A O 1
ATOM 1877 N N . GLU A 1 230 ? 6.695 -25.438 -18.859 1 95.56 230 GLU A N 1
ATOM 1878 C CA . GLU A 1 230 ? 5.395 -25.078 -19.422 1 95.56 230 GLU A CA 1
ATOM 1879 C C . GLU A 1 230 ? 5.262 -23.562 -19.594 1 95.56 230 GLU A C 1
ATOM 1881 O O . GLU A 1 230 ? 5.426 -22.812 -18.641 1 95.56 230 GLU A O 1
ATOM 1886 N N . ARG A 1 231 ? 4.992 -23.062 -20.859 1 95.5 231 ARG A N 1
ATOM 1887 C CA . ARG A 1 231 ? 4.727 -21.688 -21.281 1 95.5 231 ARG A CA 1
ATOM 1888 C C . ARG A 1 231 ? 5.984 -20.828 -21.188 1 95.5 231 ARG A C 1
ATOM 1890 O O . ARG A 1 231 ? 5.941 -19.625 -21.422 1 95.5 231 ARG A O 1
ATOM 1897 N N . LEU A 1 232 ? 7.086 -21.391 -20.75 1 97.19 232 LEU A N 1
ATOM 1898 C CA . LEU A 1 232 ? 8.32 -20.641 -20.578 1 97.19 232 LEU A CA 1
ATOM 1899 C C . LEU A 1 232 ? 8.82 -20.109 -21.922 1 97.19 232 LEU A C 1
ATOM 1901 O O . LEU A 1 232 ? 9.445 -19.047 -21.984 1 97.19 232 LEU A O 1
ATOM 1905 N N . ASP A 1 233 ? 8.578 -20.828 -22.984 1 95.56 233 ASP A N 1
ATOM 1906 C CA . ASP A 1 233 ? 9.016 -20.453 -24.328 1 95.56 233 ASP A CA 1
ATOM 1907 C C . ASP A 1 233 ? 8.445 -19.094 -24.734 1 95.56 233 ASP A C 1
ATOM 1909 O O . ASP A 1 233 ? 9.016 -18.406 -25.562 1 95.56 233 ASP A O 1
ATOM 1913 N N . GLU A 1 234 ? 7.297 -18.719 -24.156 1 93.75 234 GLU A N 1
ATOM 1914 C CA . GLU A 1 234 ? 6.656 -17.438 -24.453 1 93.75 234 GLU A CA 1
ATOM 1915 C C . GLU A 1 234 ? 7.457 -16.281 -23.875 1 93.75 234 GLU A C 1
ATOM 1917 O O . GLU A 1 234 ? 7.344 -15.148 -24.344 1 93.75 234 GLU A O 1
ATOM 1922 N N . TYR A 1 235 ? 8.305 -16.578 -22.875 1 95.62 235 TYR A N 1
ATOM 1923 C CA . TYR A 1 235 ? 8.938 -15.508 -22.125 1 95.62 235 TYR A CA 1
ATOM 1924 C C . TYR A 1 235 ? 10.453 -15.578 -22.234 1 95.62 235 TYR A C 1
ATOM 1926 O O . TYR A 1 235 ? 11.125 -14.547 -22.25 1 95.62 235 TYR A O 1
ATOM 1934 N N . LEU A 1 236 ? 10.984 -16.703 -22.406 1 96.38 236 LEU A N 1
ATOM 1935 C CA . LEU A 1 236 ? 12.414 -16.969 -22.297 1 96.38 236 LEU A CA 1
ATOM 1936 C C . LEU A 1 236 ? 13.188 -16.219 -23.375 1 96.38 236 LEU A C 1
ATOM 1938 O O . LEU A 1 236 ? 14.289 -15.711 -23.109 1 96.38 236 LEU A O 1
ATOM 1942 N N . PRO A 1 237 ? 12.711 -16.094 -24.594 1 94.81 237 PRO A N 1
ATOM 1943 C CA . PRO A 1 237 ? 13.484 -15.43 -25.656 1 94.81 237 PRO A CA 1
ATOM 1944 C C . PRO A 1 237 ? 13.883 -14 -25.281 1 94.81 237 PRO A C 1
ATOM 1946 O O . PRO A 1 237 ? 14.922 -13.508 -25.734 1 94.81 237 PRO A O 1
ATOM 1949 N N . ARG A 1 238 ? 13.148 -13.406 -24.453 1 92.31 238 ARG A N 1
ATOM 1950 C CA . ARG A 1 238 ? 13.398 -12.016 -24.078 1 92.31 238 ARG A CA 1
ATOM 1951 C C . ARG A 1 238 ? 14.648 -11.906 -23.219 1 92.31 238 ARG A C 1
ATOM 1953 O O . ARG A 1 238 ? 15.25 -10.836 -23.109 1 92.31 238 ARG A O 1
ATOM 1960 N N . VAL A 1 239 ? 15.031 -13.07 -22.547 1 96.88 239 VAL A N 1
ATOM 1961 C CA . VAL A 1 239 ? 16.109 -12.969 -21.578 1 96.88 239 VAL A CA 1
ATOM 1962 C C . VAL A 1 239 ? 17.141 -14.062 -21.828 1 96.88 239 VAL A C 1
ATOM 1964 O O . VAL A 1 239 ? 18.109 -14.211 -21.078 1 96.88 239 VAL A O 1
ATOM 1967 N N . ALA A 1 240 ? 17.016 -14.789 -22.844 1 96.44 240 ALA A N 1
ATOM 1968 C CA . ALA A 1 240 ? 17.812 -15.984 -23.094 1 96.44 240 ALA A CA 1
ATOM 1969 C C . ALA A 1 240 ? 19.297 -15.656 -23.094 1 96.44 240 ALA A C 1
ATOM 1971 O O . ALA A 1 240 ? 20.109 -16.406 -22.547 1 96.44 240 ALA A O 1
ATOM 1972 N N . ASP A 1 241 ? 19.656 -14.5 -23.625 1 96.69 241 ASP A N 1
ATOM 1973 C CA . ASP A 1 241 ? 21.062 -14.133 -23.781 1 96.69 241 ASP A CA 1
ATOM 1974 C C . ASP A 1 241 ? 21.531 -13.242 -22.641 1 96.69 241 ASP A C 1
ATOM 1976 O O . ASP A 1 241 ? 22.703 -12.875 -22.578 1 96.69 241 ASP A O 1
ATOM 1980 N N . THR A 1 242 ? 20.625 -13 -21.766 1 97.38 242 THR A N 1
ATOM 1981 C CA . THR A 1 242 ? 20.984 -12.188 -20.594 1 97.38 242 THR A CA 1
ATOM 1982 C C . THR A 1 242 ? 22.031 -12.891 -19.75 1 97.38 242 THR A C 1
ATOM 1984 O O . THR A 1 242 ? 21.953 -14.102 -19.531 1 97.38 242 THR A O 1
ATOM 1987 N N . LYS A 1 243 ? 22.984 -12.094 -19.297 1 98 243 LYS A N 1
ATOM 1988 C CA . LYS A 1 243 ? 24.062 -12.648 -18.484 1 98 243 LYS A CA 1
ATOM 1989 C C . LYS A 1 243 ? 23.766 -12.477 -17 1 98 243 LYS A C 1
ATOM 1991 O O . LYS A 1 243 ? 23.422 -11.383 -16.547 1 98 243 LYS A O 1
ATOM 1996 N N . LEU A 1 244 ? 23.875 -13.531 -16.297 1 98.44 244 LEU A N 1
ATOM 1997 C CA . LEU A 1 244 ? 23.766 -13.539 -14.852 1 98.44 244 LEU A CA 1
ATOM 1998 C C . LEU A 1 244 ? 25.109 -13.828 -14.203 1 98.44 244 LEU A C 1
ATOM 2000 O O . LEU A 1 244 ? 25.828 -14.742 -14.617 1 98.44 244 LEU A O 1
ATOM 2004 N N . ARG A 1 245 ? 25.484 -13.008 -13.297 1 98.69 245 ARG A N 1
ATOM 2005 C CA . ARG A 1 245 ? 26.656 -13.289 -12.461 1 98.69 245 ARG A CA 1
ATOM 2006 C C . ARG A 1 245 ? 26.266 -14.133 -11.25 1 98.69 245 ARG A C 1
ATOM 2008 O O . ARG A 1 245 ? 25.5 -13.68 -10.398 1 98.69 245 ARG A O 1
ATOM 2015 N N . ILE A 1 246 ? 26.812 -15.391 -11.211 1 98.69 246 ILE A N 1
ATOM 2016 C CA . ILE A 1 246 ? 26.375 -16.344 -10.188 1 98.69 246 ILE A CA 1
ATOM 2017 C C . ILE A 1 246 ? 27.594 -16.922 -9.469 1 98.69 246 ILE A C 1
ATOM 2019 O O . ILE A 1 246 ? 28.578 -17.312 -10.109 1 98.69 246 ILE A O 1
ATOM 2023 N N . LEU A 1 247 ? 27.562 -16.844 -8.18 1 98.44 247 LEU A N 1
ATOM 2024 C CA . LEU A 1 247 ? 28.453 -17.641 -7.332 1 98.44 247 LEU A CA 1
ATOM 2025 C C . LEU A 1 247 ? 27.75 -18.891 -6.824 1 98.44 247 LEU A C 1
ATOM 2027 O O . LEU A 1 247 ? 26.938 -18.828 -5.906 1 98.44 247 LEU A O 1
ATOM 2031 N N . THR A 1 248 ? 28.109 -20 -7.406 1 97.44 248 THR A N 1
ATOM 2032 C CA . THR A 1 248 ? 27.422 -21.266 -7.121 1 97.44 248 THR A CA 1
ATOM 2033 C C . THR A 1 248 ? 27.844 -21.812 -5.766 1 97.44 248 THR A C 1
ATOM 2035 O O . THR A 1 248 ? 28.891 -21.438 -5.234 1 97.44 248 THR A O 1
ATOM 2038 N N . ALA A 1 249 ? 27 -22.688 -5.277 1 95.81 249 ALA A N 1
ATOM 2039 C CA . ALA A 1 249 ? 27.312 -23.375 -4.023 1 95.81 249 ALA A CA 1
ATOM 2040 C C . ALA A 1 249 ? 28.609 -24.172 -4.152 1 95.81 249 ALA A C 1
ATOM 2042 O O . ALA A 1 249 ? 29.422 -24.188 -3.229 1 95.81 249 ALA A O 1
ATOM 2043 N N . GLU A 1 250 ? 28.781 -24.844 -5.215 1 94.56 250 GLU A N 1
ATOM 2044 C CA . GLU A 1 250 ? 29.984 -25.625 -5.465 1 94.56 250 GLU A CA 1
ATOM 2045 C C . GLU A 1 250 ? 31.234 -24.75 -5.457 1 94.56 250 GLU A C 1
ATOM 2047 O O . GLU A 1 250 ? 32.25 -25.125 -4.871 1 94.56 250 GLU A O 1
ATOM 2052 N N . ALA A 1 251 ? 31.125 -23.656 -6.176 1 95.94 251 ALA A N 1
ATOM 2053 C CA . ALA A 1 251 ? 32.25 -22.719 -6.199 1 95.94 251 ALA A CA 1
ATOM 2054 C C . ALA A 1 251 ? 32.562 -22.203 -4.801 1 95.94 251 ALA A C 1
ATOM 2056 O O . ALA A 1 251 ? 33.719 -22.078 -4.426 1 95.94 251 ALA A O 1
ATOM 2057 N N . ARG A 1 252 ? 31.609 -21.906 -4.031 1 93.81 252 ARG A N 1
ATOM 2058 C CA . ARG A 1 252 ? 31.781 -21.422 -2.664 1 93.81 252 ARG A CA 1
ATOM 2059 C C . ARG A 1 252 ? 32.469 -22.484 -1.791 1 93.81 252 ARG A C 1
ATOM 2061 O O . ARG A 1 252 ? 33.312 -22.156 -0.965 1 93.81 252 ARG A O 1
ATOM 2068 N N . GLU A 1 253 ? 32.031 -23.703 -1.989 1 93.12 253 GLU A N 1
ATOM 2069 C CA . GLU A 1 253 ? 32.625 -24.797 -1.241 1 93.12 253 GLU A CA 1
ATOM 2070 C C . GLU A 1 253 ? 34.125 -24.938 -1.557 1 93.12 253 GLU A C 1
ATOM 2072 O O . GLU A 1 253 ? 34.906 -25.344 -0.696 1 93.12 253 GLU A O 1
ATOM 2077 N N . ARG A 1 254 ? 34.469 -24.578 -2.707 1 94.12 254 ARG A N 1
ATOM 2078 C CA . ARG A 1 254 ? 35.875 -24.641 -3.127 1 94.12 254 ARG A CA 1
ATOM 2079 C C . ARG A 1 254 ? 36.656 -23.406 -2.666 1 94.12 254 ARG A C 1
ATOM 2081 O O . ARG A 1 254 ? 37.844 -23.297 -2.904 1 94.12 254 ARG A O 1
ATOM 2088 N N . GLY A 1 255 ? 35.938 -22.484 -2.107 1 91.62 255 GLY A N 1
ATOM 2089 C CA . GLY A 1 255 ? 36.594 -21.312 -1.562 1 91.62 255 GLY A CA 1
ATOM 2090 C C . GLY A 1 255 ? 36.625 -20.141 -2.527 1 91.62 255 GLY A C 1
ATOM 2091 O O . GLY A 1 255 ? 37.312 -19.141 -2.277 1 91.62 255 GLY A O 1
ATOM 2092 N N . GLU A 1 256 ? 35.875 -20.266 -3.59 1 92.44 256 GLU A N 1
ATOM 2093 C CA . GLU A 1 256 ? 35.844 -19.172 -4.551 1 92.44 256 GLU A CA 1
ATOM 2094 C C . GLU A 1 256 ? 34.938 -18.031 -4.051 1 92.44 256 GLU A C 1
ATOM 2096 O O . GLU A 1 256 ? 33.938 -18.297 -3.373 1 92.44 256 GLU A O 1
ATOM 2101 N N . GLU A 1 257 ? 35.344 -16.859 -4.43 1 91.44 257 GLU A N 1
ATOM 2102 C CA . GLU A 1 257 ? 34.594 -15.711 -3.947 1 91.44 257 GLU A CA 1
ATOM 2103 C C . GLU A 1 257 ? 34.062 -14.867 -5.105 1 91.44 257 GLU A C 1
ATOM 2105 O O . GLU A 1 257 ? 33.188 -14.016 -4.918 1 91.44 257 GLU A O 1
ATOM 2110 N N . LYS A 1 258 ? 34.531 -15.148 -6.238 1 94.69 258 LYS A N 1
ATOM 2111 C CA . LYS A 1 258 ? 34.125 -14.344 -7.391 1 94.69 258 LYS A CA 1
ATOM 2112 C C . LYS A 1 258 ? 33.062 -15.055 -8.203 1 94.69 258 LYS A C 1
ATOM 2114 O O . LYS A 1 258 ? 33.156 -16.25 -8.5 1 94.69 258 LYS A O 1
ATOM 2119 N N . PRO A 1 259 ? 32 -14.32 -8.539 1 98 259 PRO A N 1
ATOM 2120 C CA . PRO A 1 259 ? 30.969 -14.922 -9.375 1 98 259 PRO A CA 1
ATOM 2121 C C . PRO A 1 259 ? 31.422 -15.133 -10.82 1 98 259 PRO A C 1
ATOM 2123 O O . PRO A 1 259 ? 32.344 -14.477 -11.281 1 98 259 PRO A O 1
ATOM 2126 N N . GLU A 1 260 ? 30.828 -16 -11.445 1 97.56 260 GLU A N 1
ATOM 2127 C CA . GLU A 1 260 ? 31.016 -16.266 -12.875 1 97.56 260 GLU A CA 1
ATOM 2128 C C . GLU A 1 260 ? 29.797 -15.844 -13.68 1 97.56 260 GLU A C 1
ATOM 2130 O O . GLU A 1 260 ? 28.688 -15.812 -13.156 1 97.56 260 GLU A O 1
ATOM 2135 N N . GLU A 1 261 ? 30 -15.562 -14.945 1 97.88 261 GLU A N 1
ATOM 2136 C CA . GLU A 1 261 ? 28.922 -15.109 -15.805 1 97.88 261 GLU A CA 1
ATOM 2137 C C . GLU A 1 261 ? 28.359 -16.25 -16.641 1 97.88 261 GLU A C 1
ATOM 2139 O O . GLU A 1 261 ? 29.125 -17.016 -17.25 1 97.88 261 GLU A O 1
ATOM 2144 N N . TYR A 1 262 ? 27.078 -16.422 -16.594 1 98.06 262 TYR A N 1
ATOM 2145 C CA . TYR A 1 262 ? 26.344 -17.391 -17.391 1 98.06 262 TYR A CA 1
ATOM 2146 C C . TYR A 1 262 ? 25.172 -16.734 -18.109 1 98.06 262 TYR A C 1
ATOM 2148 O O . TYR A 1 262 ? 24.531 -15.836 -17.562 1 98.06 262 TYR A O 1
ATOM 2156 N N . THR A 1 263 ? 24.938 -17.141 -19.297 1 98.31 263 THR A N 1
ATOM 2157 C CA . THR A 1 263 ? 23.672 -16.75 -19.891 1 98.31 263 THR A CA 1
ATOM 2158 C C . THR A 1 263 ? 22.516 -17.531 -19.266 1 98.31 263 THR A C 1
ATOM 2160 O O . THR A 1 263 ? 22.719 -18.594 -18.688 1 98.31 263 THR A O 1
ATOM 2163 N N . VAL A 1 264 ? 21.328 -17.016 -19.406 1 98.31 264 VAL A N 1
ATOM 2164 C CA . VAL A 1 264 ? 20.156 -17.688 -18.875 1 98.31 264 VAL A CA 1
ATOM 2165 C C . VAL A 1 264 ? 20 -19.047 -19.547 1 98.31 264 VAL A C 1
ATOM 2167 O O . VAL A 1 264 ? 19.688 -20.047 -18.875 1 98.31 264 VAL A O 1
ATOM 2170 N N . GLU A 1 265 ? 20.219 -19.094 -20.797 1 97.38 265 GLU A N 1
ATOM 2171 C CA . GLU A 1 265 ? 20.125 -20.359 -21.531 1 97.38 265 GLU A CA 1
ATOM 2172 C C . GLU A 1 265 ? 21.141 -21.375 -21 1 97.38 265 GLU A C 1
ATOM 2174 O O . GLU A 1 265 ? 20.812 -22.547 -20.844 1 97.38 265 GLU A O 1
ATOM 2179 N N . GLU A 1 266 ? 22.297 -20.953 -20.734 1 97.38 266 GLU A N 1
ATOM 2180 C CA . GLU A 1 266 ? 23.359 -21.812 -20.25 1 97.38 266 GLU A CA 1
ATOM 2181 C C . GLU A 1 266 ? 23.016 -22.391 -18.875 1 97.38 266 GLU A C 1
ATOM 2183 O O . GLU A 1 266 ? 23.234 -23.578 -18.625 1 97.38 266 GLU A O 1
ATOM 2188 N N . VAL A 1 267 ? 22.516 -21.5 -17.984 1 97.56 267 VAL A N 1
ATOM 2189 C CA . VAL A 1 267 ? 22.25 -21.953 -16.625 1 97.56 267 VAL A CA 1
ATOM 2190 C C . VAL A 1 267 ? 21.141 -23 -16.641 1 97.56 267 VAL A C 1
ATOM 2192 O O . VAL A 1 267 ? 21.125 -23.906 -15.789 1 97.56 267 VAL A O 1
ATOM 2195 N N . ILE A 1 268 ? 20.219 -22.875 -17.547 1 96.94 268 ILE A N 1
ATOM 2196 C CA . ILE A 1 268 ? 19.125 -23.844 -17.672 1 96.94 268 ILE A CA 1
ATOM 2197 C C . ILE A 1 268 ? 19.656 -25.141 -18.281 1 96.94 268 ILE A C 1
ATOM 2199 O O . ILE A 1 268 ? 19.406 -26.219 -17.734 1 96.94 268 ILE A O 1
ATOM 2203 N N . ARG A 1 269 ? 20.406 -25.031 -19.328 1 96.31 269 ARG A N 1
ATOM 2204 C CA . ARG A 1 269 ? 20.938 -26.188 -20.047 1 96.31 269 ARG A CA 1
ATOM 2205 C C . ARG A 1 269 ? 21.859 -27.016 -19.156 1 96.31 269 ARG A C 1
ATOM 2207 O O . ARG A 1 269 ? 21.781 -28.25 -19.141 1 96.31 269 ARG A O 1
ATOM 2214 N N . GLU A 1 270 ? 22.719 -26.391 -18.391 1 96.56 270 GLU A N 1
ATOM 2215 C CA . GLU A 1 270 ? 23.734 -27.062 -17.578 1 96.56 270 GLU A CA 1
ATOM 2216 C C . GLU A 1 270 ? 23.156 -27.469 -16.219 1 96.56 270 GLU A C 1
ATOM 2218 O O . GLU A 1 270 ? 23.828 -28.172 -15.445 1 96.56 270 GLU A O 1
ATOM 2223 N N . GLY A 1 271 ? 22 -27 -15.945 1 96.06 271 GLY A N 1
ATOM 2224 C CA . GLY A 1 271 ? 21.359 -27.391 -14.695 1 96.06 271 GLY A CA 1
ATOM 2225 C C . GLY A 1 271 ? 21.938 -26.656 -13.484 1 96.06 271 GLY A C 1
ATOM 2226 O O . GLY A 1 271 ? 21.906 -27.188 -12.367 1 96.06 271 GLY A O 1
ATOM 2227 N N . ILE A 1 272 ? 22.547 -25.531 -13.703 1 96.88 272 ILE A N 1
ATOM 2228 C CA . ILE A 1 272 ? 23.062 -24.719 -12.602 1 96.88 272 ILE A CA 1
ATOM 2229 C C . ILE A 1 272 ? 21.891 -24.234 -11.734 1 96.88 272 ILE A C 1
ATOM 2231 O O . ILE A 1 272 ? 21.984 -24.25 -10.508 1 96.88 272 ILE A O 1
ATOM 2235 N N . ILE A 1 273 ? 20.891 -23.828 -12.375 1 97.62 273 ILE A N 1
ATOM 2236 C CA . ILE A 1 273 ? 19.609 -23.547 -11.727 1 97.62 273 ILE A CA 1
ATOM 2237 C C . ILE A 1 273 ? 18.625 -24.688 -12.016 1 97.62 273 ILE A C 1
ATOM 2239 O O . ILE A 1 273 ? 18.344 -24.969 -13.18 1 97.62 273 ILE A O 1
ATOM 2243 N N . LYS A 1 274 ? 18.125 -25.25 -11.047 1 96.31 274 LYS A N 1
ATOM 2244 C CA . LYS A 1 274 ? 17.359 -26.484 -11.141 1 96.31 274 LYS A CA 1
ATOM 2245 C C . LYS A 1 274 ? 16.031 -26.266 -11.867 1 96.31 274 LYS A C 1
ATOM 2247 O O . LYS A 1 274 ? 15.562 -27.141 -12.594 1 96.31 274 LYS A O 1
ATOM 2252 N N . VAL A 1 275 ? 15.406 -25.172 -11.594 1 97.5 275 VAL A N 1
ATOM 2253 C CA . VAL A 1 275 ? 14.102 -24.859 -12.18 1 97.5 275 VAL A CA 1
ATOM 2254 C C . VAL A 1 275 ? 14.25 -23.75 -13.211 1 97.5 275 VAL A C 1
ATOM 2256 O O . VAL A 1 275 ? 14.641 -22.625 -12.883 1 97.5 275 VAL A O 1
ATOM 2259 N N . PRO A 1 276 ? 13.906 -23.984 -14.422 1 98.06 276 PRO A N 1
ATOM 2260 C CA . PRO A 1 276 ? 14.086 -22.984 -15.484 1 98.06 276 PRO A CA 1
ATOM 2261 C C . PRO A 1 276 ? 13.367 -21.672 -15.195 1 98.06 276 PRO A C 1
ATOM 2263 O O . PRO A 1 276 ? 13.898 -20.594 -15.484 1 98.06 276 PRO A O 1
ATOM 2266 N N . TRP A 1 277 ? 12.172 -21.719 -14.641 1 98.44 277 TRP A N 1
ATOM 2267 C CA . TRP A 1 277 ? 11.43 -20.5 -14.312 1 98.44 277 TRP A CA 1
ATOM 2268 C C . TRP A 1 277 ? 12.188 -19.656 -13.289 1 98.44 277 TRP A C 1
ATOM 2270 O O . TRP A 1 277 ? 12.109 -18.422 -13.305 1 98.44 277 TRP A O 1
ATOM 2280 N N . MET A 1 278 ? 12.883 -20.281 -12.367 1 98.44 278 MET A N 1
ATOM 2281 C CA . MET A 1 278 ? 13.68 -19.516 -11.406 1 98.44 278 MET A CA 1
ATOM 2282 C C . MET A 1 278 ? 14.773 -18.734 -12.117 1 98.44 278 MET A C 1
ATOM 2284 O O . MET A 1 278 ? 15.039 -17.578 -11.773 1 98.44 278 MET A O 1
ATOM 2288 N N . ALA A 1 279 ? 15.391 -19.375 -13.141 1 98.56 279 ALA A N 1
ATOM 2289 C CA . ALA A 1 279 ? 16.391 -18.672 -13.945 1 98.56 279 ALA A CA 1
ATOM 2290 C C . ALA A 1 279 ? 15.773 -17.453 -14.625 1 98.56 279 ALA A C 1
ATOM 2292 O O . ALA A 1 279 ? 16.375 -16.375 -14.648 1 98.56 279 ALA A O 1
ATOM 2293 N N . TYR A 1 280 ? 14.617 -17.625 -15.195 1 98.62 280 TYR A N 1
ATOM 2294 C CA . TYR A 1 280 ? 13.906 -16.516 -15.844 1 98.62 280 TYR A CA 1
ATOM 2295 C C . TYR A 1 280 ? 13.656 -15.383 -14.867 1 98.62 280 TYR A C 1
ATOM 2297 O O . TYR A 1 280 ? 13.93 -14.219 -15.172 1 98.62 280 TYR A O 1
ATOM 2305 N N . TRP A 1 281 ? 13.125 -15.711 -13.688 1 98.75 281 TRP A N 1
ATOM 2306 C CA . TRP A 1 281 ? 12.781 -14.688 -12.711 1 98.75 281 TRP A CA 1
ATOM 2307 C C . TRP A 1 281 ? 14.031 -13.992 -12.18 1 98.75 281 TRP A C 1
ATOM 2309 O O . TRP A 1 281 ? 14 -12.797 -11.883 1 98.75 281 TRP A O 1
ATOM 2319 N N . MET A 1 282 ? 15.109 -14.727 -12.047 1 98.81 282 MET A N 1
ATOM 2320 C CA . MET A 1 282 ? 16.375 -14.117 -11.641 1 98.81 282 MET A CA 1
ATOM 2321 C C . MET A 1 282 ? 16.844 -13.094 -12.672 1 98.81 282 MET A C 1
ATOM 2323 O O . MET A 1 282 ? 17.359 -12.039 -12.32 1 98.81 282 MET A O 1
ATOM 2327 N N . ALA A 1 283 ? 16.656 -13.406 -13.938 1 98.81 283 ALA A N 1
ATOM 2328 C CA . ALA A 1 283 ? 16.984 -12.461 -15 1 98.81 283 ALA A CA 1
ATOM 2329 C C . ALA A 1 283 ? 16.141 -11.203 -14.906 1 98.81 283 ALA A C 1
ATOM 2331 O O . ALA A 1 283 ? 16.641 -10.086 -15.055 1 98.81 283 ALA A O 1
ATOM 2332 N N . VAL A 1 284 ? 14.859 -11.375 -14.688 1 98.69 284 VAL A N 1
ATOM 2333 C CA . VAL A 1 284 ? 13.961 -10.234 -14.531 1 98.69 284 VAL A CA 1
ATOM 2334 C C . VAL A 1 284 ? 14.367 -9.414 -13.312 1 98.69 284 VAL A C 1
ATOM 2336 O O . VAL A 1 284 ? 14.383 -8.18 -13.359 1 98.69 284 VAL A O 1
ATOM 2339 N N . ALA A 1 285 ? 14.734 -10.125 -12.211 1 98.88 285 ALA A N 1
ATOM 2340 C CA . ALA A 1 285 ? 15.172 -9.461 -10.984 1 98.88 285 ALA A CA 1
ATOM 2341 C C . ALA A 1 285 ? 16.422 -8.617 -11.234 1 98.88 285 ALA A C 1
ATOM 2343 O O . ALA A 1 285 ? 16.531 -7.496 -10.734 1 98.88 285 ALA A O 1
ATOM 2344 N N . ARG A 1 286 ? 17.328 -9.172 -12 1 98.75 286 ARG A N 1
ATOM 2345 C CA . ARG A 1 286 ? 18.531 -8.453 -12.375 1 98.75 286 ARG A CA 1
ATOM 2346 C C . ARG A 1 286 ? 18.203 -7.125 -13.047 1 98.75 286 ARG A C 1
ATOM 2348 O O . ARG A 1 286 ? 18.734 -6.082 -12.68 1 98.75 286 ARG A O 1
ATOM 2355 N N . ASP A 1 287 ? 17.312 -7.184 -13.992 1 98.5 287 ASP A N 1
ATOM 2356 C CA . ASP A 1 287 ? 16.953 -5.988 -14.75 1 98.5 287 ASP A CA 1
ATOM 2357 C C . ASP A 1 287 ? 16.172 -5.004 -13.883 1 98.5 287 ASP A C 1
ATOM 2359 O O . ASP A 1 287 ? 16.312 -3.789 -14.031 1 98.5 287 ASP A O 1
ATOM 2363 N N . PHE A 1 288 ? 15.305 -5.5 -13.023 1 98.69 288 PHE A N 1
ATOM 2364 C CA . PHE A 1 288 ? 14.578 -4.648 -12.094 1 98.69 288 PHE A CA 1
ATOM 2365 C C . PHE A 1 288 ? 15.539 -3.867 -11.211 1 98.69 288 PHE A C 1
ATOM 2367 O O . PHE A 1 288 ? 15.422 -2.646 -11.086 1 98.69 288 PHE A O 1
ATOM 2374 N N . VAL A 1 289 ? 16.469 -4.543 -10.602 1 98.88 289 VAL A N 1
ATOM 2375 C CA . VAL A 1 289 ? 17.422 -3.898 -9.711 1 98.88 289 VAL A CA 1
ATOM 2376 C C . VAL A 1 289 ? 18.281 -2.902 -10.5 1 98.88 289 VAL A C 1
ATOM 2378 O O . VAL A 1 289 ? 18.609 -1.825 -10 1 98.88 289 VAL A O 1
ATOM 2381 N N . HIS A 1 290 ? 18.625 -3.197 -11.742 1 98.81 290 HIS A N 1
ATOM 2382 C CA . HIS A 1 290 ? 19.344 -2.266 -12.602 1 98.81 290 HIS A CA 1
ATOM 2383 C C . HIS A 1 290 ? 18.531 -0.998 -12.844 1 98.81 290 HIS A C 1
ATOM 2385 O O . HIS A 1 290 ? 19.078 0.103 -12.883 1 98.81 290 HIS A O 1
ATOM 2391 N N . ALA A 1 291 ? 17.297 -1.156 -13.023 1 98.44 291 ALA A N 1
ATOM 2392 C CA . ALA A 1 291 ? 16.406 -0.025 -13.273 1 98.44 291 ALA A CA 1
ATOM 2393 C C . ALA A 1 291 ? 16.344 0.91 -12.07 1 98.44 291 ALA A C 1
ATOM 2395 O O . ALA A 1 291 ? 15.922 2.061 -12.188 1 98.44 291 ALA A O 1
ATOM 2396 N N . LEU A 1 292 ? 16.766 0.445 -10.898 1 98.69 292 LEU A N 1
ATOM 2397 C CA . LEU A 1 292 ? 16.812 1.274 -9.695 1 98.69 292 LEU A CA 1
ATOM 2398 C C . LEU A 1 292 ? 18.078 2.111 -9.664 1 98.69 292 LEU A C 1
ATOM 2400 O O . LEU A 1 292 ? 18.234 2.979 -8.797 1 98.69 292 LEU A O 1
ATOM 2404 N N . GLY A 1 293 ? 19.016 1.857 -10.562 1 98.25 293 GLY A N 1
ATOM 2405 C CA . GLY A 1 293 ? 20.234 2.637 -10.656 1 98.25 293 GLY A CA 1
ATOM 2406 C C . GLY A 1 293 ? 21.484 1.83 -10.336 1 98.25 293 GLY A C 1
ATOM 2407 O O . GLY A 1 293 ? 22.594 2.365 -10.336 1 98.25 293 GLY A O 1
ATOM 2408 N N . VAL A 1 294 ? 21.359 0.536 -10.117 1 98.62 294 VAL A N 1
ATOM 2409 C CA . VAL A 1 294 ? 22.5 -0.312 -9.75 1 98.62 294 VAL A CA 1
ATOM 2410 C C . VAL A 1 294 ? 23.156 -0.866 -11.016 1 98.62 294 VAL A C 1
ATOM 2412 O O . VAL A 1 294 ? 22.5 -1.544 -11.812 1 98.62 294 VAL A O 1
ATOM 2415 N N . PRO A 1 295 ? 24.375 -0.623 -11.211 1 98.38 295 PRO A N 1
ATOM 2416 C CA . PRO A 1 295 ? 25.062 -1.214 -12.367 1 98.38 295 PRO A CA 1
ATOM 2417 C C . PRO A 1 295 ? 25.141 -2.738 -12.289 1 98.38 295 PRO A C 1
ATOM 2419 O O . PRO A 1 295 ? 25.234 -3.301 -11.195 1 98.38 295 PRO A O 1
ATOM 2422 N N . TYR A 1 296 ? 25.203 -3.381 -13.438 1 97.81 296 TYR A N 1
ATOM 2423 C CA . TYR A 1 296 ? 25.219 -4.836 -13.516 1 97.81 296 TYR A CA 1
ATOM 2424 C C . TYR A 1 296 ? 26.453 -5.41 -12.836 1 97.81 296 TYR A C 1
ATOM 2426 O O . TYR A 1 296 ? 26.406 -6.5 -12.258 1 97.81 296 TYR A O 1
ATOM 2434 N N . GLU A 1 297 ? 27.547 -4.676 -12.797 1 97.38 297 GLU A N 1
ATOM 2435 C CA . GLU A 1 297 ? 28.812 -5.148 -12.234 1 97.38 297 GLU A CA 1
ATOM 2436 C C . GLU A 1 297 ? 28.766 -5.137 -10.703 1 97.38 297 GLU A C 1
ATOM 2438 O O . GLU A 1 297 ? 29.594 -5.77 -10.047 1 97.38 297 GLU A O 1
ATOM 2443 N N . ASN A 1 298 ? 27.812 -4.434 -10.188 1 98.38 298 ASN A N 1
ATOM 2444 C CA . ASN A 1 298 ? 27.734 -4.301 -8.734 1 98.38 298 ASN A CA 1
ATOM 2445 C C . ASN A 1 298 ? 26.625 -5.168 -8.156 1 98.38 298 ASN A C 1
ATOM 2447 O O . ASN A 1 298 ? 26.078 -4.848 -7.098 1 98.38 298 ASN A O 1
ATOM 2451 N N . MET A 1 299 ? 26.25 -6.211 -8.852 1 98.56 299 MET A N 1
ATOM 2452 C CA . MET A 1 299 ? 25.281 -7.172 -8.328 1 98.56 299 MET A CA 1
ATOM 2453 C C . MET A 1 299 ? 25.594 -8.578 -8.812 1 98.56 299 MET A C 1
ATOM 2455 O O . MET A 1 299 ? 26.219 -8.758 -9.859 1 98.56 299 MET A O 1
ATOM 2459 N N . PHE A 1 300 ? 25.25 -9.523 -8.109 1 98.69 300 PHE A N 1
ATOM 2460 C CA . PHE A 1 300 ? 25.328 -10.922 -8.516 1 98.69 300 PHE A CA 1
ATOM 2461 C C . PHE A 1 300 ? 24.438 -11.789 -7.645 1 98.69 300 PHE A C 1
ATOM 2463 O O . PHE A 1 300 ? 23.828 -11.305 -6.695 1 98.69 300 PHE A O 1
ATOM 2470 N N . PHE A 1 301 ? 24.266 -13.023 -8.047 1 98.75 301 PHE A N 1
ATOM 2471 C CA . PHE A 1 301 ? 23.484 -14.008 -7.297 1 98.75 301 PHE A CA 1
ATOM 2472 C C . PHE A 1 301 ? 24.406 -15 -6.594 1 98.75 301 PHE A C 1
ATOM 2474 O O . PHE A 1 301 ? 25.312 -15.555 -7.207 1 98.75 301 PHE A O 1
ATOM 2481 N N . GLU A 1 302 ? 24.156 -15.164 -5.32 1 98.38 302 GLU A N 1
ATOM 2482 C CA . GLU A 1 302 ? 24.891 -16.141 -4.523 1 98.38 302 GLU A CA 1
ATOM 2483 C C . GLU A 1 302 ? 24.016 -17.312 -4.121 1 98.38 302 GLU A C 1
ATOM 2485 O O . GLU A 1 302 ? 22.969 -17.125 -3.504 1 98.38 302 GLU A O 1
ATOM 2490 N N . GLU A 1 303 ? 24.453 -18.469 -4.477 1 97.88 303 GLU A N 1
ATOM 2491 C CA . GLU A 1 303 ? 23.719 -19.672 -4.09 1 97.88 303 GLU A CA 1
ATOM 2492 C C . GLU A 1 303 ? 24.016 -20.062 -2.648 1 97.88 303 GLU A C 1
ATOM 2494 O O . GLU A 1 303 ? 25.172 -20.125 -2.242 1 97.88 303 GLU A O 1
ATOM 2499 N N . LYS A 1 304 ? 22.969 -20.328 -1.93 1 94.88 304 LYS A N 1
ATOM 2500 C CA . LYS A 1 304 ? 23.141 -20.781 -0.551 1 94.88 304 LYS A CA 1
ATOM 2501 C C . LYS A 1 304 ? 23.672 -22.219 -0.499 1 94.88 304 LYS A C 1
ATOM 2503 O O . LYS A 1 304 ? 23.266 -23.047 -1.312 1 94.88 304 LYS A O 1
ATOM 2508 N N . LEU A 1 305 ? 24.438 -22.453 0.507 1 91.44 305 LEU A N 1
ATOM 2509 C CA . LEU A 1 305 ? 24.875 -23.828 0.786 1 91.44 305 LEU A CA 1
ATOM 2510 C C . LEU A 1 305 ? 23.734 -24.656 1.375 1 91.44 305 LEU A C 1
ATOM 2512 O O . LEU A 1 305 ? 22.781 -24.094 1.939 1 91.44 305 LEU A O 1
ATOM 2516 N N . PRO A 1 306 ? 23.859 -25.938 1.256 1 85 306 PRO A N 1
ATOM 2517 C CA . PRO A 1 306 ? 22.781 -26.781 1.763 1 85 306 PRO A CA 1
ATOM 2518 C C . PRO A 1 306 ? 22.5 -26.562 3.246 1 85 306 PRO A C 1
ATOM 2520 O O . PRO A 1 306 ? 21.344 -26.562 3.662 1 85 306 PRO A O 1
ATOM 2523 N N . HIS A 1 307 ? 23.469 -26.266 4.02 1 80.5 307 HIS A N 1
ATOM 2524 C CA . HIS A 1 307 ? 23.266 -26.109 5.457 1 80.5 307 HIS A CA 1
ATOM 2525 C C . HIS A 1 307 ? 22.781 -24.703 5.793 1 80.5 307 HIS A C 1
ATOM 2527 O O . HIS A 1 307 ? 22.328 -24.453 6.91 1 80.5 307 HIS A O 1
ATOM 2533 N N . GLU A 1 308 ? 22.797 -23.859 4.75 1 78.62 308 GLU A N 1
ATOM 2534 C CA . GLU A 1 308 ? 22.375 -22.469 4.941 1 78.62 308 GLU A CA 1
ATOM 2535 C C . GLU A 1 308 ? 20.922 -22.266 4.512 1 78.62 308 GLU A C 1
ATOM 2537 O O . GLU A 1 308 ? 20.312 -21.25 4.84 1 78.62 308 GLU A O 1
ATOM 2542 N N . ARG A 1 309 ? 20.484 -23.266 3.838 1 77.12 309 ARG A N 1
ATOM 2543 C CA . ARG A 1 309 ? 19.172 -23.062 3.234 1 77.12 309 ARG A CA 1
ATOM 2544 C C . ARG A 1 309 ? 18.062 -23.391 4.223 1 77.12 309 ARG A C 1
ATOM 2546 O O . ARG A 1 309 ? 18.266 -24.141 5.172 1 77.12 309 ARG A O 1
ATOM 2553 N N . ALA A 1 310 ? 16.969 -22.734 3.936 1 73.88 310 ALA A N 1
ATOM 2554 C CA . ALA A 1 310 ? 15.773 -23.047 4.723 1 73.88 310 ALA A CA 1
ATOM 2555 C C . ALA A 1 310 ? 15.344 -24.5 4.504 1 73.88 310 ALA A C 1
ATOM 2557 O O . ALA A 1 310 ? 15.594 -25.078 3.445 1 73.88 310 ALA A O 1
ATOM 2558 N N . HIS A 1 311 ? 14.648 -25.047 5.473 1 76.25 311 HIS A N 1
ATOM 2559 C CA . HIS A 1 311 ? 14.234 -26.453 5.453 1 76.25 311 HIS A CA 1
ATOM 2560 C C . HIS A 1 311 ? 13.242 -26.703 4.32 1 76.25 311 HIS A C 1
ATOM 2562 O O . HIS A 1 311 ? 13.156 -27.828 3.814 1 76.25 311 HIS A O 1
ATOM 2568 N N . TYR A 1 312 ? 12.641 -25.672 3.842 1 81.12 312 TYR A N 1
ATOM 2569 C CA . TYR A 1 312 ? 11.586 -25.844 2.846 1 81.12 312 TYR A CA 1
ATOM 2570 C C . TYR A 1 312 ? 12.148 -25.734 1.434 1 81.12 312 TYR A C 1
ATOM 2572 O O . TYR A 1 312 ? 11.477 -26.078 0.462 1 81.12 312 TYR A O 1
ATOM 2580 N N . ALA A 1 313 ? 13.375 -25.344 1.251 1 88.56 313 ALA A N 1
ATOM 2581 C CA . ALA A 1 313 ? 13.875 -24.984 -0.074 1 88.56 313 ALA A CA 1
ATOM 2582 C C . ALA A 1 313 ? 14.93 -25.984 -0.549 1 88.56 313 ALA A C 1
ATOM 2584 O O . ALA A 1 313 ? 15.781 -26.406 0.233 1 88.56 313 ALA A O 1
ATOM 2585 N N . GLN A 1 314 ? 14.852 -26.328 -1.803 1 94.38 314 GLN A N 1
ATOM 2586 C CA . GLN A 1 314 ? 15.828 -27.219 -2.426 1 94.38 314 GLN A CA 1
ATOM 2587 C C . GLN A 1 314 ? 17 -26.438 -3.008 1 94.38 314 GLN A C 1
ATOM 2589 O O . GLN A 1 314 ? 18.125 -26.938 -3.08 1 94.38 314 GLN A O 1
ATOM 2594 N N . GLN A 1 315 ? 16.781 -25.266 -3.434 1 97.12 315 GLN A N 1
ATOM 2595 C CA . GLN A 1 315 ? 17.797 -24.359 -3.961 1 97.12 315 GLN A CA 1
ATOM 2596 C C . GLN A 1 315 ? 17.422 -22.906 -3.674 1 97.12 315 GLN A C 1
ATOM 2598 O O . GLN A 1 315 ? 16.266 -22.516 -3.799 1 97.12 315 GLN A O 1
ATOM 2603 N N . VAL A 1 316 ? 18.391 -22.094 -3.227 1 97.5 316 VAL A N 1
ATOM 2604 C CA . VAL A 1 316 ? 18.141 -20.688 -2.893 1 97.5 316 VAL A CA 1
ATOM 2605 C C . VAL A 1 316 ? 19.281 -19.828 -3.43 1 97.5 316 VAL A C 1
ATOM 2607 O O . VAL A 1 316 ? 20.453 -20.188 -3.32 1 97.5 316 VAL A O 1
ATOM 2610 N N . PHE A 1 317 ? 18.953 -18.75 -4.07 1 98.25 317 PHE A N 1
ATOM 2611 C CA . PHE A 1 317 ? 19.906 -17.719 -4.488 1 98.25 317 PHE A CA 1
ATOM 2612 C C . PHE A 1 317 ? 19.578 -16.375 -3.836 1 98.25 317 PHE A C 1
ATOM 2614 O O . PHE A 1 317 ? 18.422 -15.945 -3.848 1 98.25 317 PHE A O 1
ATOM 2621 N N . ASP A 1 318 ? 20.547 -15.719 -3.273 1 98 318 ASP A N 1
ATOM 2622 C CA . ASP A 1 318 ? 20.422 -14.344 -2.818 1 98 318 ASP A CA 1
ATOM 2623 C C . ASP A 1 318 ? 20.953 -13.367 -3.861 1 98 318 ASP A C 1
ATOM 2625 O O . ASP A 1 318 ? 22.062 -13.547 -4.375 1 98 318 ASP A O 1
ATOM 2629 N N . GLN A 1 319 ? 20.203 -12.461 -4.23 1 98.75 319 GLN A N 1
ATOM 2630 C CA . GLN A 1 319 ? 20.719 -11.367 -5.051 1 98.75 319 GLN A CA 1
ATOM 2631 C C . GLN A 1 319 ? 21.422 -10.32 -4.191 1 98.75 319 GLN A C 1
ATOM 2633 O O . GLN A 1 319 ? 20.812 -9.703 -3.324 1 98.75 319 GLN A O 1
ATOM 2638 N N . LEU A 1 320 ? 22.641 -10.156 -4.422 1 98.56 320 LEU A N 1
ATOM 2639 C CA . LEU A 1 320 ? 23.469 -9.25 -3.631 1 98.56 320 LEU A CA 1
ATOM 2640 C C . LEU A 1 320 ? 23.828 -8 -4.434 1 98.56 320 LEU A C 1
ATOM 2642 O O . LEU A 1 320 ? 24.062 -8.078 -5.641 1 98.56 320 LEU A O 1
ATOM 2646 N N . VAL A 1 321 ? 23.828 -6.887 -3.789 1 98.56 321 VAL A N 1
ATOM 2647 C CA . VAL A 1 321 ? 24.234 -5.602 -4.352 1 98.56 321 VAL A CA 1
ATOM 2648 C C . VAL A 1 321 ? 25.328 -4.98 -3.484 1 98.56 321 VAL A C 1
ATOM 2650 O O . VAL A 1 321 ? 25.266 -5.059 -2.254 1 98.56 321 VAL A O 1
ATOM 2653 N N . LYS A 1 322 ? 26.281 -4.383 -4.082 1 98 322 LYS A N 1
ATOM 2654 C CA . LYS A 1 322 ? 27.391 -3.771 -3.363 1 98 322 LYS A CA 1
ATOM 2655 C C . LYS A 1 322 ? 27.016 -2.383 -2.854 1 98 322 LYS A C 1
ATOM 2657 O O . LYS A 1 322 ? 26.547 -1.541 -3.617 1 98 322 LYS A O 1
ATOM 2662 N N . VAL A 1 323 ? 27.188 -2.217 -1.602 1 95.56 323 VAL A N 1
ATOM 2663 C CA . VAL A 1 323 ? 27.016 -0.893 -1.014 1 95.56 323 VAL A CA 1
ATOM 2664 C C . VAL A 1 323 ? 28.266 -0.496 -0.24 1 95.56 323 VAL A C 1
ATOM 2666 O O . VAL A 1 323 ? 29.078 -1.351 0.111 1 95.56 323 VAL A O 1
ATOM 2669 N N . THR A 1 324 ? 28.453 0.7 0.055 1 94.56 324 THR A N 1
ATOM 2670 C CA . THR A 1 324 ? 29.703 1.238 0.559 1 94.56 324 THR A CA 1
ATOM 2671 C C . THR A 1 324 ? 29.969 0.759 1.984 1 94.56 324 THR A C 1
ATOM 2673 O O . THR A 1 324 ? 31.078 0.313 2.303 1 94.56 324 THR A O 1
ATOM 2676 N N . ARG A 1 325 ? 29.062 0.737 2.832 1 91.62 325 ARG A N 1
ATOM 2677 C CA . ARG A 1 325 ? 29.281 0.484 4.25 1 91.62 325 ARG A CA 1
ATOM 2678 C C . ARG A 1 325 ? 29.328 -1.013 4.543 1 91.62 325 ARG A C 1
ATOM 2680 O O . ARG A 1 325 ? 30.156 -1.477 5.316 1 91.62 325 ARG A O 1
ATOM 2687 N N . TRP A 1 326 ? 28.469 -1.776 3.949 1 90.62 326 TRP A N 1
ATOM 2688 C CA . TRP A 1 326 ? 28.297 -3.166 4.359 1 90.62 326 TRP A CA 1
ATOM 2689 C C . TRP A 1 326 ? 28.828 -4.117 3.291 1 90.62 326 TRP A C 1
ATOM 2691 O O . TRP A 1 326 ? 28.859 -5.336 3.496 1 90.62 326 TRP A O 1
ATOM 2701 N N . GLY A 1 327 ? 29.328 -3.547 2.238 1 94.06 327 GLY A N 1
ATOM 2702 C CA . GLY A 1 327 ? 29.734 -4.41 1.142 1 94.06 327 GLY A CA 1
ATOM 2703 C C . GLY A 1 327 ? 28.562 -4.988 0.371 1 94.06 327 GLY A C 1
ATOM 2704 O O . GLY A 1 327 ? 27.703 -4.246 -0.115 1 94.06 327 GLY A O 1
ATOM 2705 N N . TRP A 1 328 ? 28.484 -6.336 0.399 1 95.38 328 TRP A N 1
ATOM 2706 C CA . TRP A 1 328 ? 27.422 -6.992 -0.339 1 95.38 328 TRP A CA 1
ATOM 2707 C C . TRP A 1 328 ? 26.188 -7.199 0.547 1 95.38 328 TRP A C 1
ATOM 2709 O O . TRP A 1 328 ? 26.281 -7.828 1.604 1 95.38 328 TRP A O 1
ATOM 2719 N N . VAL A 1 329 ? 25.078 -6.664 0.074 1 95.56 329 VAL A N 1
ATOM 2720 C CA . VAL A 1 329 ? 23.844 -6.793 0.833 1 95.56 329 VAL A CA 1
ATOM 2721 C C . VAL A 1 329 ? 22.797 -7.516 -0.01 1 95.56 329 VAL A C 1
ATOM 2723 O O . VAL A 1 329 ? 22.703 -7.285 -1.217 1 95.56 329 VAL A O 1
ATOM 2726 N N . GLU A 1 330 ? 22.031 -8.359 0.676 1 96.69 330 GLU A N 1
ATOM 2727 C CA . GLU A 1 330 ? 20.969 -9.086 0.003 1 96.69 330 GLU A CA 1
ATOM 2728 C C . GLU A 1 330 ? 19.766 -8.18 -0.259 1 96.69 330 GLU A C 1
ATOM 2730 O O . GLU A 1 330 ? 19.234 -7.562 0.667 1 96.69 330 GLU A O 1
ATOM 2735 N N . VAL A 1 331 ? 19.312 -8.125 -1.51 1 98 331 VAL A N 1
ATOM 2736 C CA . VAL A 1 331 ? 18.172 -7.266 -1.827 1 98 331 VAL A CA 1
ATOM 2737 C C . VAL A 1 331 ? 16.984 -8.117 -2.27 1 98 331 VAL A C 1
ATOM 2739 O O . VAL A 1 331 ? 15.852 -7.645 -2.289 1 98 331 VAL A O 1
ATOM 2742 N N . SER A 1 332 ? 17.25 -9.312 -2.637 1 98.31 332 SER A N 1
ATOM 2743 C CA . SER A 1 332 ? 16.172 -10.242 -2.965 1 98.31 332 SER A CA 1
ATOM 2744 C C . SER A 1 332 ? 16.594 -11.688 -2.736 1 98.31 332 SER A C 1
ATOM 2746 O O . SER A 1 332 ? 17.797 -11.992 -2.711 1 98.31 332 SER A O 1
ATOM 2748 N N . GLY A 1 333 ? 15.641 -12.508 -2.43 1 97.88 333 GLY A N 1
ATOM 2749 C CA . GLY A 1 333 ? 15.836 -13.945 -2.309 1 97.88 333 GLY A CA 1
ATOM 2750 C C . GLY A 1 333 ? 15.016 -14.742 -3.303 1 97.88 333 GLY A C 1
ATOM 2751 O O . GLY A 1 333 ? 13.867 -14.406 -3.58 1 97.88 333 GLY A O 1
ATOM 2752 N N . HIS A 1 334 ? 15.656 -15.75 -3.936 1 98.38 334 HIS A N 1
ATOM 2753 C CA . HIS A 1 334 ? 15.023 -16.656 -4.891 1 98.38 334 HIS A CA 1
ATOM 2754 C C . HIS A 1 334 ? 15.102 -18.094 -4.418 1 98.38 334 HIS A C 1
ATOM 2756 O O . HIS A 1 334 ? 16.188 -18.672 -4.324 1 98.38 334 HIS A O 1
ATOM 2762 N N . ALA A 1 335 ? 13.938 -18.672 -4.172 1 98 335 ALA A N 1
ATOM 2763 C CA . ALA A 1 335 ? 13.93 -20 -3.547 1 98 335 ALA A CA 1
ATOM 2764 C C . ALA A 1 335 ? 13.055 -20.969 -4.332 1 98 335 ALA A C 1
ATOM 2766 O O . ALA A 1 335 ? 11.961 -20.609 -4.77 1 98 335 ALA A O 1
ATOM 2767 N N . TYR A 1 336 ? 13.602 -22.141 -4.609 1 98.12 336 TYR A N 1
ATOM 2768 C CA . TYR A 1 336 ? 12.805 -23.281 -5.027 1 98.12 336 TYR A CA 1
ATOM 2769 C C . TYR A 1 336 ? 12.273 -24.047 -3.822 1 98.12 336 TYR A C 1
ATOM 2771 O O . TYR A 1 336 ? 12.992 -24.844 -3.219 1 98.12 336 TYR A O 1
ATOM 2779 N N . ARG A 1 337 ? 10.977 -23.875 -3.527 1 97.06 337 ARG A N 1
ATOM 2780 C CA . ARG A 1 337 ? 10.375 -24.312 -2.273 1 97.06 337 ARG A CA 1
ATOM 2781 C C . ARG A 1 337 ? 9.695 -25.672 -2.438 1 97.06 337 ARG A C 1
ATOM 2783 O O . ARG A 1 337 ? 9.047 -26.156 -1.513 1 97.06 337 ARG A O 1
ATOM 2790 N N . THR A 1 338 ? 9.75 -26.25 -3.633 1 97.06 338 THR A N 1
ATOM 2791 C CA . THR A 1 338 ? 9.086 -27.516 -3.943 1 97.06 338 THR A CA 1
ATOM 2792 C C . THR A 1 338 ? 7.605 -27.453 -3.578 1 97.06 338 THR A C 1
ATOM 2794 O O . THR A 1 338 ? 6.895 -26.547 -4 1 97.06 338 THR A O 1
ATOM 2797 N N . ASP A 1 339 ? 7.086 -28.469 -2.928 1 97.56 339 ASP A N 1
ATOM 2798 C CA . ASP A 1 339 ? 5.68 -28.453 -2.537 1 97.56 339 ASP A CA 1
ATOM 2799 C C . ASP A 1 339 ? 5.531 -28.375 -1.02 1 97.56 339 ASP A C 1
ATOM 2801 O O . ASP A 1 339 ? 4.48 -28.703 -0.472 1 97.56 339 ASP A O 1
ATOM 2805 N N . TYR A 1 340 ? 6.574 -27.922 -0.338 1 96.38 340 TYR A N 1
ATOM 2806 C CA . TYR A 1 340 ? 6.633 -27.938 1.119 1 96.38 340 TYR A CA 1
ATOM 2807 C C . TYR A 1 340 ? 5.434 -27.219 1.723 1 96.38 340 TYR A C 1
ATOM 2809 O O . TYR A 1 340 ? 4.711 -27.781 2.543 1 96.38 340 TYR A O 1
ATOM 2817 N N . ASP A 1 341 ? 5.184 -26.031 1.325 1 97.44 341 ASP A N 1
ATOM 2818 C CA . ASP A 1 341 ? 4.16 -25.188 1.942 1 97.44 341 ASP A CA 1
ATOM 2819 C C . ASP A 1 341 ? 2.762 -25.75 1.692 1 97.44 341 ASP A C 1
ATOM 2821 O O . ASP A 1 341 ? 1.963 -25.875 2.621 1 97.44 341 ASP A O 1
ATOM 2825 N N . LEU A 1 342 ? 2.494 -26.078 0.439 1 98.12 342 LEU A N 1
ATOM 2826 C CA . LEU A 1 342 ? 1.179 -26.625 0.124 1 98.12 342 LEU A CA 1
ATOM 2827 C C . LEU A 1 342 ? 0.963 -27.953 0.827 1 98.12 342 LEU A C 1
ATOM 2829 O O . LEU A 1 342 ? -0.136 -28.234 1.31 1 98.12 342 LEU A O 1
ATOM 2833 N N . SER A 1 343 ? 1.99 -28.812 0.88 1 97.5 343 SER A N 1
ATOM 2834 C CA . SER A 1 343 ? 1.883 -30.109 1.548 1 97.5 343 SER A CA 1
ATOM 2835 C C . SER A 1 343 ? 1.608 -29.938 3.039 1 97.5 343 SER A C 1
ATOM 2837 O O . SER A 1 343 ? 0.772 -30.641 3.605 1 97.5 343 SER A O 1
ATOM 2839 N N . ARG A 1 344 ? 2.279 -29.031 3.641 1 96.88 344 ARG A N 1
ATOM 2840 C CA . ARG A 1 344 ? 2.1 -28.766 5.066 1 96.88 344 ARG A CA 1
ATOM 2841 C C . ARG A 1 344 ? 0.699 -28.234 5.352 1 96.88 344 ARG A C 1
ATOM 2843 O O . ARG A 1 344 ? 0.022 -28.719 6.266 1 96.88 344 ARG A O 1
ATOM 2850 N N . HIS A 1 345 ? 0.26 -27.266 4.594 1 98.19 345 HIS A N 1
ATOM 2851 C CA . HIS A 1 345 ? -1.067 -26.703 4.805 1 98.19 345 HIS A CA 1
ATOM 2852 C C . HIS A 1 345 ? -2.156 -27.734 4.527 1 98.19 345 HIS A C 1
ATOM 2854 O O . HIS A 1 345 ? -3.205 -27.734 5.176 1 98.19 345 HIS A O 1
ATOM 2860 N N . MET A 1 346 ? -1.933 -28.578 3.5 1 97.56 346 MET A N 1
ATOM 2861 C CA . MET A 1 346 ? -2.883 -29.656 3.225 1 97.56 346 MET A CA 1
ATOM 2862 C C . MET A 1 346 ? -2.994 -30.594 4.414 1 97.56 346 MET A C 1
ATOM 2864 O O . MET A 1 346 ? -4.098 -30.969 4.82 1 97.56 346 MET A O 1
ATOM 2868 N N . LYS A 1 347 ? -1.926 -30.953 4.992 1 96.62 347 LYS A N 1
ATOM 2869 C CA . LYS A 1 347 ? -1.882 -31.859 6.133 1 96.62 347 LYS A CA 1
ATOM 2870 C C . LYS A 1 347 ? -2.562 -31.25 7.355 1 96.62 347 LYS A C 1
ATOM 2872 O O . LYS A 1 347 ? -3.344 -31.922 8.039 1 96.62 347 LYS A O 1
ATOM 2877 N N . TYR A 1 348 ? -2.346 -30.016 7.617 1 97.38 348 TYR A N 1
ATOM 2878 C CA . TYR A 1 348 ? -2.83 -29.375 8.828 1 97.38 348 TYR A CA 1
ATOM 2879 C C . TYR A 1 348 ? -4.289 -28.953 8.68 1 97.38 348 TYR A C 1
ATOM 2881 O O . TYR A 1 348 ? -5.039 -28.938 9.664 1 97.38 348 TYR A O 1
ATOM 2889 N N . SER A 1 349 ? -4.727 -28.594 7.551 1 97.12 349 SER A N 1
ATOM 2890 C CA . SER A 1 349 ? -6.078 -28.078 7.34 1 97.12 349 SER A CA 1
ATOM 2891 C C . SER A 1 349 ? -7.039 -29.203 6.973 1 97.12 349 SER A C 1
ATOM 2893 O O . SER A 1 349 ? -8.25 -29.078 7.145 1 97.12 349 SER A O 1
ATOM 2895 N N . GLY A 1 350 ? -6.523 -30.266 6.312 1 96.06 350 GLY A N 1
ATOM 2896 C CA . GLY A 1 350 ? -7.355 -31.344 5.809 1 96.06 350 GLY A CA 1
ATOM 2897 C C . GLY A 1 350 ? -7.973 -31.047 4.457 1 96.06 350 GLY A C 1
ATOM 2898 O O . GLY A 1 350 ? -8.672 -31.891 3.887 1 96.06 350 GLY A O 1
ATOM 2899 N N . HIS A 1 351 ? -7.684 -29.922 3.92 1 96.19 351 HIS A N 1
ATOM 2900 C CA . HIS A 1 351 ? -8.219 -29.547 2.617 1 96.19 351 HIS A CA 1
ATOM 2901 C C . HIS A 1 351 ? -7.328 -30.047 1.487 1 96.19 351 HIS A C 1
ATOM 2903 O O . HIS A 1 351 ? -6.102 -30.078 1.628 1 96.19 351 HIS A O 1
ATOM 2909 N N . ASP A 1 352 ? -7.938 -30.406 0.399 1 96.06 352 ASP A N 1
ATOM 2910 C CA . ASP A 1 352 ? -7.195 -30.828 -0.782 1 96.06 352 ASP A CA 1
ATOM 2911 C C . ASP A 1 352 ? -6.664 -29.625 -1.561 1 96.06 352 ASP A C 1
ATOM 2913 O O . ASP A 1 352 ? -7.441 -28.844 -2.113 1 96.06 352 ASP A O 1
ATOM 2917 N N . LEU A 1 353 ? -5.375 -29.469 -1.63 1 97.62 353 LEU A N 1
ATOM 2918 C CA . LEU A 1 353 ? -4.754 -28.344 -2.336 1 97.62 353 LEU A CA 1
ATOM 2919 C C . LEU A 1 353 ? -4.078 -28.828 -3.619 1 97.62 353 LEU A C 1
ATOM 2921 O O . LEU A 1 353 ? -3.314 -28.078 -4.238 1 97.62 353 LEU A O 1
ATOM 2925 N N . THR A 1 354 ? -4.375 -30.031 -4.043 1 97.12 354 THR A N 1
ATOM 2926 C CA . THR A 1 354 ? -3.793 -30.578 -5.266 1 97.12 354 THR A CA 1
ATOM 2927 C C . THR A 1 354 ? -4.469 -29.969 -6.496 1 97.12 354 THR A C 1
ATOM 2929 O O . THR A 1 354 ? -5.559 -29.406 -6.398 1 97.12 354 THR A O 1
ATOM 2932 N N . VAL A 1 355 ? -3.748 -30.062 -7.598 1 96.5 355 VAL A N 1
ATOM 2933 C CA . VAL A 1 355 ? -4.27 -29.641 -8.891 1 96.5 355 VAL A CA 1
ATOM 2934 C C . VAL A 1 355 ? -4.43 -30.844 -9.805 1 96.5 355 VAL A C 1
ATOM 2936 O O . VAL A 1 355 ? -3.707 -31.844 -9.672 1 96.5 355 VAL A O 1
ATOM 2939 N N . PHE A 1 356 ? -5.473 -30.75 -10.648 1 92.44 356 PHE A N 1
ATOM 2940 C CA . PHE A 1 356 ? -5.762 -31.844 -11.586 1 92.44 356 PHE A CA 1
ATOM 2941 C C . PHE A 1 356 ? -5.285 -31.484 -12.992 1 92.44 356 PHE A C 1
ATOM 2943 O O . PHE A 1 356 ? -5.559 -30.391 -13.484 1 92.44 356 PHE A O 1
ATOM 2950 N N . ARG A 1 357 ? -4.559 -32.375 -13.57 1 91.5 357 ARG A N 1
ATOM 2951 C CA . ARG A 1 357 ? -4.129 -32.25 -14.961 1 91.5 357 ARG A CA 1
ATOM 2952 C C . ARG A 1 357 ? -4.652 -33.406 -15.797 1 91.5 357 ARG A C 1
ATOM 2954 O O . ARG A 1 357 ? -4.281 -34.562 -15.57 1 91.5 357 ARG A O 1
ATOM 2961 N N . PRO A 1 358 ? -5.48 -33.094 -16.703 1 88.94 358 PRO A N 1
ATOM 2962 C CA . PRO A 1 358 ? -6 -34.156 -17.562 1 88.94 358 PRO A CA 1
ATOM 2963 C C . PRO A 1 358 ? -4.938 -34.719 -18.5 1 88.94 358 PRO A C 1
ATOM 2965 O O . PRO A 1 358 ? -4.098 -34 -19 1 88.94 358 PRO A O 1
ATOM 2968 N N . TYR A 1 359 ? -5.031 -35.969 -18.672 1 86.19 359 TYR A N 1
ATOM 2969 C CA . TYR A 1 359 ? -4.195 -36.625 -19.672 1 86.19 359 TYR A CA 1
ATOM 2970 C C . TYR A 1 359 ? -4.773 -36.406 -21.078 1 86.19 359 TYR A C 1
ATOM 2972 O O . TYR A 1 359 ? -5.984 -36.219 -21.234 1 86.19 359 TYR A O 1
ATOM 2980 N N . PRO A 1 360 ? -3.877 -36.25 -22.047 1 82.31 360 PRO A N 1
ATOM 2981 C CA . PRO A 1 360 ? -4.422 -36.219 -23.406 1 82.31 360 PRO A CA 1
ATOM 2982 C C . PRO A 1 360 ? -5.297 -37.406 -23.734 1 82.31 360 PRO A C 1
ATOM 2984 O O . PRO A 1 360 ? -6.344 -37.25 -24.375 1 82.31 360 PRO A O 1
ATOM 2987 N N . GLU A 1 361 ? -4.898 -38.594 -23.297 1 81.69 361 GLU A N 1
ATOM 2988 C CA . GLU A 1 361 ? -5.66 -39.812 -23.422 1 81.69 361 GLU A CA 1
ATOM 2989 C C . GLU A 1 361 ? -5.742 -40.562 -22.094 1 81.69 361 GLU A C 1
ATOM 2991 O O . GLU A 1 361 ? -4.77 -40.594 -21.328 1 81.69 361 GLU A O 1
ATOM 2996 N N . PRO A 1 362 ? -7.008 -40.875 -21.828 1 83.75 362 PRO A N 1
ATOM 2997 C CA . PRO A 1 362 ? -7.133 -41.594 -20.562 1 83.75 362 PRO A CA 1
ATOM 2998 C C . PRO A 1 362 ? -6.137 -42.75 -20.453 1 83.75 362 PRO A C 1
ATOM 3000 O O . PRO A 1 362 ? -5.84 -43.438 -21.453 1 83.75 362 PRO A O 1
ATOM 3003 N N . ARG A 1 363 ? -5.535 -42.812 -19.328 1 80.06 363 ARG A N 1
ATOM 3004 C CA . ARG A 1 363 ? -4.559 -43.875 -19.078 1 80.06 363 ARG A CA 1
ATOM 3005 C C . ARG A 1 363 ? -5.148 -44.969 -18.188 1 80.06 363 ARG A C 1
ATOM 3007 O O . ARG A 1 363 ? -5.941 -44.688 -17.281 1 80.06 363 ARG A O 1
ATOM 3014 N N . VAL A 1 364 ? -4.957 -46.125 -18.641 1 78.69 364 VAL A N 1
ATOM 3015 C CA . VAL A 1 364 ? -5.402 -47.25 -17.828 1 78.69 364 VAL A CA 1
ATOM 3016 C C . VAL A 1 364 ? -4.371 -47.531 -16.734 1 78.69 364 VAL A C 1
ATOM 3018 O O . VAL A 1 364 ? -3.205 -47.781 -17.031 1 78.69 364 VAL A O 1
ATOM 3021 N N . VAL A 1 365 ? -4.664 -47.094 -15.602 1 77.06 365 VAL A N 1
ATOM 3022 C CA . VAL A 1 365 ? -3.746 -47.344 -14.484 1 77.06 365 VAL A CA 1
ATOM 3023 C C . VAL A 1 365 ? -4.266 -48.5 -13.625 1 77.06 365 VAL A C 1
ATOM 3025 O O . VAL A 1 365 ? -5.477 -48.688 -13.516 1 77.06 365 VAL A O 1
ATOM 3028 N N . ARG A 1 366 ? -3.369 -49.312 -13.141 1 75.38 366 ARG A N 1
ATOM 3029 C CA . ARG A 1 366 ? -3.715 -50.406 -12.25 1 75.38 366 ARG A CA 1
ATOM 3030 C C . ARG A 1 366 ? -3.768 -49.938 -10.805 1 75.38 366 ARG A C 1
ATOM 3032 O O . ARG A 1 366 ? -2.789 -49.406 -10.281 1 75.38 366 ARG A O 1
ATOM 3039 N N . VAL A 1 367 ? -4.883 -49.719 -10.359 1 76.19 367 VAL A N 1
ATOM 3040 C CA . VAL A 1 367 ? -5.023 -49.312 -8.969 1 76.19 367 VAL A CA 1
ATOM 3041 C C . VAL A 1 367 ? -5.438 -50.531 -8.117 1 76.19 367 VAL A C 1
ATOM 3043 O O . VAL A 1 367 ? -6.207 -51.375 -8.57 1 76.19 367 VAL A O 1
ATOM 3046 N N . LYS A 1 368 ? -4.848 -50.625 -6.898 1 78.94 368 LYS A N 1
ATOM 3047 C CA . LYS A 1 368 ? -5.23 -51.688 -5.957 1 78.94 368 LYS A CA 1
ATOM 3048 C C . LYS A 1 368 ? -6.516 -51.312 -5.219 1 78.94 368 LYS A C 1
ATOM 3050 O O . LYS A 1 368 ? -6.645 -50.188 -4.711 1 78.94 368 LYS A O 1
ATOM 3055 N N . LYS A 1 369 ? -7.469 -51.938 -5.395 1 81.06 369 LYS A N 1
ATOM 3056 C CA . LYS A 1 369 ? -8.734 -51.75 -4.699 1 81.06 369 LYS A CA 1
ATOM 3057 C C . LYS A 1 369 ? -9.008 -52.875 -3.721 1 81.06 369 LYS A C 1
ATOM 3059 O O . LYS A 1 369 ? -8.688 -54.031 -3.996 1 81.06 369 LYS A O 1
ATOM 3064 N N . VAL A 1 370 ? -9.531 -52.5 -2.568 1 86.25 370 VAL A N 1
ATOM 3065 C CA . VAL A 1 370 ? -9.922 -53.5 -1.568 1 86.25 370 VAL A CA 1
ATOM 3066 C C . VAL A 1 370 ? -11.305 -54.062 -1.906 1 86.25 370 VAL A C 1
ATOM 3068 O O . VAL A 1 370 ? -12.266 -53.281 -2.078 1 86.25 370 VAL A O 1
ATOM 3071 N N . VAL A 1 371 ? -11.383 -55.25 -2.166 1 86.19 371 VAL A N 1
ATOM 3072 C CA . VAL A 1 371 ? -12.656 -55.906 -2.441 1 86.19 371 VAL A CA 1
ATOM 3073 C C . VAL A 1 371 ? -12.961 -56.938 -1.347 1 86.19 371 VAL A C 1
ATOM 3075 O O . VAL A 1 371 ? -12.102 -57.75 -0.996 1 86.19 371 VAL A O 1
ATOM 3078 N N . VAL A 1 372 ? -14.102 -56.75 -0.781 1 88.12 372 VAL A N 1
ATOM 3079 C CA . VAL A 1 372 ? -14.547 -57.656 0.254 1 88.12 372 VAL A CA 1
ATOM 3080 C C . VAL A 1 372 ? -15.703 -58.531 -0.271 1 88.12 372 VAL A C 1
ATOM 3082 O O . VAL A 1 372 ? -16.453 -58.094 -1.152 1 88.12 372 VAL A O 1
ATOM 3085 N N . ASP A 1 373 ? -15.836 -59.75 0.23 1 88.25 373 ASP A N 1
ATOM 3086 C CA . ASP A 1 373 ? -16.969 -60.625 -0.067 1 88.25 373 ASP A CA 1
ATOM 3087 C C . ASP A 1 373 ? -18.266 -60.062 0.5 1 88.25 373 ASP A C 1
ATOM 3089 O O . ASP A 1 373 ? -18.562 -60.219 1.687 1 88.25 373 ASP A O 1
ATOM 3093 N N . LYS A 1 374 ? -18.984 -59.375 -0.395 1 87.56 374 LYS A N 1
ATOM 3094 C CA . LYS A 1 374 ? -20.188 -58.688 0.014 1 87.56 374 LYS A CA 1
ATOM 3095 C C . LYS A 1 374 ? -21.219 -59.656 0.593 1 87.56 374 LYS A C 1
ATOM 3097 O O . LYS A 1 374 ? -21.922 -59.312 1.547 1 87.56 374 LYS A O 1
ATOM 3102 N N . ALA A 1 375 ? -21.25 -60.844 -0.022 1 84.69 375 ALA A N 1
ATOM 3103 C CA . ALA A 1 375 ? -22.188 -61.844 0.459 1 84.69 375 ALA A CA 1
ATOM 3104 C C . ALA A 1 375 ? -21.844 -62.312 1.872 1 84.69 375 ALA A C 1
ATOM 3106 O O . ALA A 1 375 ? -22.719 -62.438 2.727 1 84.69 375 ALA A O 1
ATOM 3107 N N . TRP A 1 376 ? -20.625 -62.469 2.061 1 88.69 376 TRP A N 1
ATOM 3108 C CA . TRP A 1 376 ? -20.172 -62.875 3.377 1 88.69 376 TRP A CA 1
ATOM 3109 C C . TRP A 1 376 ? -20.406 -61.781 4.418 1 88.69 376 TRP A C 1
ATOM 3111 O O . TRP A 1 376 ? -20.875 -62.062 5.523 1 88.69 376 TRP A O 1
ATOM 3121 N N . VAL A 1 377 ? -20.094 -60.5 4.141 1 90 377 VAL A N 1
ATOM 3122 C CA . VAL A 1 377 ? -20.281 -59.375 5.055 1 90 377 VAL A CA 1
ATOM 3123 C C . VAL A 1 377 ? -21.766 -59.219 5.387 1 90 377 VAL A C 1
ATOM 3125 O O . VAL A 1 377 ? -22.125 -59.031 6.547 1 90 377 VAL A O 1
ATOM 3128 N N . GLY A 1 378 ? -22.609 -59.312 4.375 1 86.69 378 GLY A N 1
ATOM 3129 C CA . GLY A 1 378 ? -24.047 -59.25 4.586 1 86.69 378 GLY A CA 1
ATOM 3130 C C . GLY A 1 378 ? -24.578 -60.344 5.508 1 86.69 378 GLY A C 1
ATOM 3131 O O . GLY A 1 378 ? -25.391 -60.062 6.391 1 86.69 378 GLY A O 1
ATOM 3132 N N . ARG A 1 379 ? -24.125 -61.625 5.348 1 87.88 379 ARG A N 1
ATOM 3133 C CA . ARG A 1 379 ? -24.562 -62.75 6.133 1 87.88 379 ARG A CA 1
ATOM 3134 C C . ARG A 1 379 ? -24.016 -62.688 7.555 1 87.88 379 ARG A C 1
ATOM 3136 O O . ARG A 1 379 ? -24.734 -63.031 8.508 1 87.88 379 ARG A O 1
ATOM 3143 N N . THR A 1 380 ? -22.875 -62.188 7.59 1 87.69 380 THR A N 1
ATOM 3144 C CA . THR A 1 380 ? -22.172 -62.25 8.867 1 87.69 380 THR A CA 1
ATOM 3145 C C . THR A 1 380 ? -22.594 -61.094 9.773 1 87.69 380 THR A C 1
ATOM 3147 O O . THR A 1 380 ? -22.781 -61.281 10.977 1 87.69 380 THR A O 1
ATOM 3150 N N . PHE A 1 381 ? -22.797 -59.906 9.117 1 88.19 381 PHE A N 1
ATOM 3151 C CA . PHE A 1 381 ? -22.969 -58.75 9.969 1 88.19 381 PHE A CA 1
ATOM 3152 C C . PHE A 1 381 ? -24.375 -58.188 9.82 1 88.19 381 PHE A C 1
ATOM 3154 O O . PHE A 1 381 ? -24.766 -57.281 10.57 1 88.19 381 PHE A O 1
ATOM 3161 N N . ARG A 1 382 ? -25.125 -58.75 8.93 1 84.88 382 ARG A N 1
ATOM 3162 C CA . ARG A 1 382 ? -26.547 -58.469 8.758 1 84.88 382 ARG A CA 1
ATOM 3163 C C . ARG A 1 382 ? -26.828 -56.969 8.852 1 84.88 382 ARG A C 1
ATOM 3165 O O . ARG A 1 382 ? -26.312 -56.188 8.055 1 84.88 382 ARG A O 1
ATOM 3172 N N . SER A 1 383 ? -27.359 -56.5 9.945 1 84.44 383 SER A N 1
ATOM 3173 C CA . SER A 1 383 ? -27.781 -55.125 10.094 1 84.44 383 SER A CA 1
ATOM 3174 C C . SER A 1 383 ? -26.594 -54.188 10.203 1 84.44 383 SER A C 1
ATOM 3176 O O . SER A 1 383 ? -26.703 -53 9.906 1 84.44 383 SER A O 1
ATOM 3178 N N . GLU A 1 384 ? -25.5 -54.656 10.508 1 83.88 384 GLU A N 1
ATOM 3179 C CA . GLU A 1 384 ? -24.312 -53.844 10.672 1 83.88 384 GLU A CA 1
ATOM 3180 C C . GLU A 1 384 ? -23.469 -53.812 9.398 1 83.88 384 GLU A C 1
ATOM 3182 O O . GLU A 1 384 ? -22.375 -53.25 9.375 1 83.88 384 GLU A O 1
ATOM 3187 N N . ALA A 1 385 ? -23.969 -54.375 8.391 1 87.31 385 ALA A N 1
ATOM 3188 C CA . ALA A 1 385 ? -23.219 -54.531 7.152 1 87.31 385 ALA A CA 1
ATOM 3189 C C . ALA A 1 385 ? -22.844 -53.188 6.566 1 87.31 385 ALA A C 1
ATOM 3191 O O . ALA A 1 385 ? -21.703 -52.969 6.168 1 87.31 385 ALA A O 1
ATOM 3192 N N . PRO A 1 386 ? -23.766 -52.281 6.539 1 84.69 386 PRO A N 1
ATOM 3193 C CA . PRO A 1 386 ? -23.406 -51 5.969 1 84.69 386 PRO A CA 1
ATOM 3194 C C . PRO A 1 386 ? -22.266 -50.312 6.723 1 84.69 386 PRO A C 1
ATOM 3196 O O . PRO A 1 386 ? -21.422 -49.656 6.105 1 84.69 386 PRO A O 1
ATOM 3199 N N . ARG A 1 387 ? -22.25 -50.438 7.934 1 83.75 387 ARG A N 1
ATOM 3200 C CA . ARG A 1 387 ? -21.172 -49.906 8.758 1 83.75 387 ARG A CA 1
ATOM 3201 C C . ARG A 1 387 ? -19.844 -50.562 8.43 1 83.75 387 ARG A C 1
ATOM 3203 O O . ARG A 1 387 ? -18.812 -49.906 8.375 1 83.75 387 ARG A O 1
ATOM 3210 N N . VAL A 1 388 ? -19.891 -51.812 8.281 1 83.75 388 VAL A N 1
ATOM 3211 C CA . VAL A 1 388 ? -18.688 -52.594 7.98 1 83.75 388 VAL A CA 1
ATOM 3212 C C . VAL A 1 388 ? -18.141 -52.188 6.609 1 83.75 388 VAL A C 1
ATOM 3214 O O . VAL A 1 388 ? -16.938 -52 6.441 1 83.75 388 VAL A O 1
ATOM 3217 N N . PHE A 1 389 ? -19.047 -51.969 5.664 1 86.44 389 PHE A N 1
ATOM 3218 C CA . PHE A 1 389 ? -18.641 -51.5 4.34 1 86.44 389 PHE A CA 1
ATOM 3219 C C . PHE A 1 389 ? -17.969 -50.156 4.414 1 86.44 389 PHE A C 1
ATOM 3221 O O . PHE A 1 389 ? -16.938 -49.906 3.771 1 86.44 389 PHE A O 1
ATOM 3228 N N . GLU A 1 390 ? -18.469 -49.375 5.211 1 82.81 390 GLU A N 1
ATOM 3229 C CA . GLU A 1 390 ? -17.922 -48.031 5.379 1 82.81 390 GLU A CA 1
ATOM 3230 C C . GLU A 1 390 ? -16.547 -48.062 6.027 1 82.81 390 GLU A C 1
ATOM 3232 O O . GLU A 1 390 ? -15.641 -47.344 5.621 1 82.81 390 GLU A O 1
ATOM 3237 N N . ALA A 1 391 ? -16.422 -48.906 6.98 1 82.94 391 ALA A N 1
ATOM 3238 C CA . ALA A 1 391 ? -15.141 -49.062 7.672 1 82.94 391 ALA A CA 1
ATOM 3239 C C . ALA A 1 391 ? -14.055 -49.562 6.73 1 82.94 391 ALA A C 1
ATOM 3241 O O . ALA A 1 391 ? -12.922 -49.094 6.75 1 82.94 391 ALA A O 1
ATOM 3242 N N . ILE A 1 392 ? -14.422 -50.5 5.875 1 84 392 ILE A N 1
ATOM 3243 C CA . ILE A 1 392 ? -13.484 -51.094 4.941 1 84 392 ILE A CA 1
ATOM 3244 C C . ILE A 1 392 ? -13.062 -50.094 3.885 1 84 392 ILE A C 1
ATOM 3246 O O . ILE A 1 392 ? -11.898 -50.031 3.479 1 84 392 ILE A O 1
ATOM 3250 N N . SER A 1 393 ? -13.977 -49.188 3.57 1 80.12 393 SER A N 1
ATOM 3251 C CA . SER A 1 393 ? -13.719 -48.188 2.525 1 80.12 393 SER A CA 1
ATOM 3252 C C . SER A 1 393 ? -12.688 -47.156 2.979 1 80.12 393 SER A C 1
ATOM 3254 O O . SER A 1 393 ? -12.07 -46.5 2.15 1 80.12 393 SER A O 1
ATOM 3256 N N . ARG A 1 394 ? -12.453 -47.125 4.219 1 74.62 394 ARG A N 1
ATOM 3257 C CA . ARG A 1 394 ? -11.516 -46.156 4.777 1 74.62 394 ARG A CA 1
ATOM 3258 C C . ARG A 1 394 ? -10.102 -46.719 4.816 1 74.62 394 ARG A C 1
ATOM 3260 O O . ARG A 1 394 ? -9.133 -46 5.023 1 74.62 394 ARG A O 1
ATOM 3267 N N . LEU A 1 395 ? -10.039 -48.062 4.656 1 78.75 395 LEU A N 1
ATOM 3268 C CA . LEU A 1 395 ? -8.734 -48.688 4.719 1 78.75 395 LEU A CA 1
ATOM 3269 C C . LEU A 1 395 ? -8.008 -48.594 3.381 1 78.75 395 LEU A C 1
ATOM 3271 O O . LEU A 1 395 ? -8.625 -48.719 2.322 1 78.75 395 LEU A O 1
ATOM 3275 N N . SER A 1 396 ? -6.684 -48.25 3.422 1 80.12 396 SER A N 1
ATOM 3276 C CA . SER A 1 396 ? -5.863 -48.25 2.215 1 80.12 396 SER A CA 1
ATOM 3277 C C . SER A 1 396 ? -5.477 -49.688 1.81 1 80.12 396 SER A C 1
ATOM 3279 O O . SER A 1 396 ? -5.383 -50.562 2.658 1 80.12 396 SER A O 1
ATOM 3281 N N . PRO A 1 397 ? -5.379 -49.938 0.473 1 84 397 PRO A N 1
ATOM 3282 C CA . PRO A 1 397 ? -4.934 -51.25 0.024 1 84 397 PRO A CA 1
ATOM 3283 C C . PRO A 1 397 ? -3.619 -51.688 0.672 1 84 397 PRO A C 1
ATOM 3285 O O . PRO A 1 397 ? -3.443 -52.875 0.989 1 84 397 PRO A O 1
ATOM 3288 N N . GLU A 1 398 ? -2.803 -50.719 0.934 1 80.56 398 GLU A N 1
ATOM 3289 C CA . GLU A 1 398 ? -1.523 -51.031 1.567 1 80.56 398 GLU A CA 1
ATOM 3290 C C . GLU A 1 398 ? -1.719 -51.5 3.006 1 80.56 398 GLU A C 1
ATOM 3292 O O . GLU A 1 398 ? -1.044 -52.406 3.459 1 80.56 398 GLU A O 1
ATOM 3297 N N . GLU A 1 399 ? -2.645 -50.875 3.639 1 84.94 399 GLU A N 1
ATOM 3298 C CA . GLU A 1 399 ? -2.953 -51.281 5.008 1 84.94 399 GLU A CA 1
ATOM 3299 C C . GLU A 1 399 ? -3.543 -52.688 5.047 1 84.94 399 GLU A C 1
ATOM 3301 O O . GLU A 1 399 ? -3.193 -53.5 5.914 1 84.94 399 GLU A O 1
ATOM 3306 N N . VAL A 1 400 ? -4.395 -52.969 4.168 1 87.62 400 VAL A N 1
ATOM 3307 C CA . VAL A 1 400 ? -5.051 -54.281 4.094 1 87.62 400 VAL A CA 1
ATOM 3308 C C . VAL A 1 400 ? -4.016 -55.375 3.789 1 87.62 400 VAL A C 1
ATOM 3310 O O . VAL A 1 400 ? -4 -56.406 4.43 1 87.62 400 VAL A O 1
ATOM 3313 N N . GLU A 1 401 ? -3.115 -55.031 2.879 1 86.69 401 GLU A N 1
ATOM 3314 C CA . GLU A 1 401 ? -2.064 -55.969 2.531 1 86.69 401 GLU A CA 1
ATOM 3315 C C . GLU A 1 401 ? -1.142 -56.219 3.719 1 86.69 401 GLU A C 1
ATOM 3317 O O . GLU A 1 401 ? -0.738 -57.375 3.959 1 86.69 401 GLU A O 1
ATOM 3322 N N . LYS A 1 402 ? -0.858 -55.219 4.379 1 85.62 402 LYS A N 1
ATOM 3323 C CA . LYS A 1 402 ? -0.007 -55.344 5.555 1 85.62 402 LYS A CA 1
ATOM 3324 C C . LYS A 1 402 ? -0.686 -56.188 6.629 1 85.62 402 LYS A C 1
ATOM 3326 O O . LYS A 1 402 ? -0.066 -57.094 7.203 1 85.62 402 LYS A O 1
ATOM 3331 N N . MET A 1 403 ? -1.912 -55.969 6.871 1 86.94 403 MET A N 1
ATOM 3332 C CA . MET A 1 403 ? -2.645 -56.719 7.887 1 86.94 403 MET A CA 1
ATOM 3333 C C . MET A 1 403 ? -2.787 -58.156 7.48 1 86.94 403 MET A C 1
ATOM 3335 O O . MET A 1 403 ? -2.672 -59.062 8.32 1 86.94 403 MET A O 1
ATOM 3339 N N . LEU A 1 404 ? -2.988 -58.406 6.27 1 87.75 404 LEU A N 1
ATOM 3340 C CA . LEU A 1 404 ? -3.148 -59.75 5.766 1 87.75 404 LEU A CA 1
ATOM 3341 C C . LEU A 1 404 ? -1.841 -60.531 5.875 1 87.75 404 LEU A C 1
ATOM 3343 O O . LEU A 1 404 ? -1.848 -61.719 6.199 1 87.75 404 LEU A O 1
ATOM 3347 N N . LYS A 1 405 ? -0.81 -59.844 5.609 1 85.5 405 LYS A N 1
ATOM 3348 C CA . LYS A 1 405 ? 0.502 -60.469 5.695 1 85.5 405 LYS A CA 1
ATOM 3349 C C . LYS A 1 405 ? 0.887 -60.75 7.148 1 85.5 405 LYS A C 1
ATOM 3351 O O . LYS A 1 405 ? 1.425 -61.812 7.465 1 85.5 405 LYS A O 1
ATOM 3356 N N . GLU A 1 406 ? 0.535 -59.812 7.934 1 85.5 406 GLU A N 1
ATOM 3357 C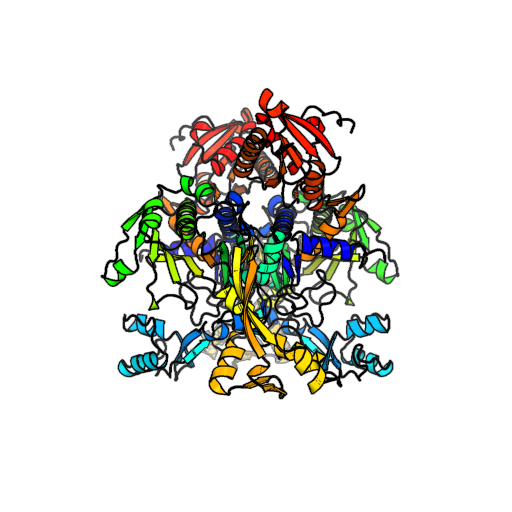 CA . GLU A 1 406 ? 1.002 -59.906 9.312 1 85.5 406 GLU A CA 1
ATOM 3358 C C . GLU A 1 406 ? 0.031 -60.719 10.164 1 85.5 406 GLU A C 1
ATOM 3360 O O . GLU A 1 406 ? 0.452 -61.5 11.023 1 85.5 406 GLU A O 1
ATOM 3365 N N . GLU A 1 407 ? -1.216 -60.656 9.984 1 83.38 407 GLU A N 1
ATOM 3366 C CA . GLU A 1 407 ? -2.191 -61.219 10.906 1 83.38 407 GLU A CA 1
ATOM 3367 C C . GLU A 1 407 ? -3.104 -62.219 10.203 1 83.38 407 GLU A C 1
ATOM 3369 O O . GLU A 1 407 ? -3.879 -62.906 10.852 1 83.38 407 GLU A O 1
ATOM 3374 N N . GLY A 1 408 ? -2.988 -62.281 8.961 1 84.94 408 GLY A N 1
ATOM 3375 C CA . GLY A 1 408 ? -3.834 -63.188 8.195 1 84.94 408 GLY A CA 1
ATOM 3376 C C . GLY A 1 408 ? -5.297 -62.781 8.203 1 84.94 408 GLY A C 1
ATOM 3377 O O . GLY A 1 408 ? -6.16 -63.562 7.785 1 84.94 408 GLY A O 1
ATOM 3378 N N . LYS A 1 409 ? -5.566 -61.75 8.828 1 87.75 409 LYS A N 1
ATOM 3379 C CA . LYS A 1 409 ? -6.906 -61.156 8.922 1 87.75 409 LYS A CA 1
ATOM 3380 C C . LYS A 1 409 ? -6.848 -59.656 8.906 1 87.75 409 LYS A C 1
ATOM 3382 O O . LYS A 1 409 ? -5.773 -59.062 9.055 1 87.75 409 LYS A O 1
ATOM 3387 N N . VAL A 1 410 ? -7.965 -58.969 8.594 1 89.25 410 VAL A N 1
ATOM 3388 C CA . VAL A 1 410 ? -8.055 -57.5 8.594 1 89.25 410 VAL A CA 1
ATOM 3389 C C . VAL A 1 410 ? -8.953 -57.031 9.734 1 89.25 410 VAL A C 1
ATOM 3391 O O . VAL A 1 410 ? -10.055 -57.562 9.914 1 89.25 410 VAL A O 1
ATOM 3394 N N . VAL A 1 411 ? -8.461 -56.219 10.586 1 86.12 411 VAL A N 1
ATOM 3395 C CA . VAL A 1 411 ? -9.234 -55.688 11.695 1 86.12 411 VAL A CA 1
ATOM 3396 C C . VAL A 1 411 ? -9.461 -54.188 11.477 1 86.12 411 VAL A C 1
ATOM 3398 O O . VAL A 1 411 ? -8.508 -53.438 11.32 1 86.12 411 VAL A O 1
ATOM 3401 N N . VAL A 1 412 ? -10.711 -53.75 11.461 1 81.75 412 VAL A N 1
ATOM 3402 C CA . VAL A 1 412 ? -11.047 -52.344 11.273 1 81.75 412 VAL A CA 1
ATOM 3403 C C . VAL A 1 412 ? -12.18 -51.969 12.219 1 81.75 412 VAL A C 1
ATOM 3405 O O . VAL A 1 412 ? -13.234 -52.594 12.227 1 81.75 412 VAL A O 1
ATOM 3408 N N . GLU A 1 413 ? -12 -50.969 13.039 1 82.62 413 GLU A N 1
ATOM 3409 C CA . GLU A 1 413 ? -12.977 -50.5 14.016 1 82.62 413 GLU A CA 1
ATOM 3410 C C . GLU A 1 413 ? -13.516 -51.656 14.859 1 82.62 413 GLU A C 1
ATOM 3412 O O . GLU A 1 413 ? -14.727 -51.75 15.07 1 82.62 413 GLU A O 1
ATOM 3417 N N . GLY A 1 414 ? -12.734 -52.656 15.234 1 80.38 414 GLY A N 1
ATOM 3418 C CA . GLY A 1 414 ? -13.125 -53.781 16.094 1 80.38 414 GLY A CA 1
ATOM 3419 C C . GLY A 1 414 ? -13.711 -54.938 15.32 1 80.38 414 GLY A C 1
ATOM 3420 O O . GLY A 1 414 ? -14.047 -55.969 15.906 1 80.38 414 GLY A O 1
ATOM 3421 N N . ILE A 1 415 ? -13.906 -54.812 14.141 1 84.69 415 ILE A N 1
ATOM 3422 C CA . ILE A 1 415 ? -14.492 -55.875 13.312 1 84.69 415 ILE A CA 1
ATOM 3423 C C . ILE A 1 415 ? -13.375 -56.688 12.664 1 84.69 415 ILE A C 1
ATOM 3425 O O . ILE A 1 415 ? -12.461 -56.125 12.055 1 84.69 415 ILE A O 1
ATOM 3429 N N . GLU A 1 416 ? -13.484 -57.969 12.852 1 87.19 416 GLU A N 1
ATOM 3430 C CA . GLU A 1 416 ? -12.492 -58.875 12.266 1 87.19 416 GLU A CA 1
ATOM 3431 C C . GLU A 1 416 ? -13 -59.5 10.969 1 87.19 416 GLU A C 1
ATOM 3433 O O . GLU A 1 416 ? -14.078 -60.094 10.938 1 87.19 416 GLU A O 1
ATOM 3438 N N . ILE A 1 417 ? -12.266 -59.375 9.938 1 89.44 417 ILE A N 1
ATOM 3439 C CA . ILE A 1 417 ? -12.578 -59.969 8.641 1 89.44 417 ILE A CA 1
ATOM 3440 C C . ILE A 1 417 ? -11.508 -61 8.266 1 89.44 417 ILE A C 1
ATOM 3442 O O . ILE A 1 417 ? -10.328 -60.656 8.172 1 89.44 417 ILE A O 1
ATOM 3446 N N . PRO A 1 418 ? -11.984 -62.25 8.133 1 88.19 418 PRO A N 1
ATOM 3447 C CA . PRO A 1 418 ? -11.016 -63.281 7.738 1 88.19 418 PRO A CA 1
ATOM 3448 C C . PRO A 1 418 ? -10.336 -62.969 6.406 1 88.19 418 PRO A C 1
ATOM 3450 O O . PRO A 1 418 ? -10.961 -62.375 5.512 1 88.19 418 PRO A O 1
ATOM 3453 N N . GLY A 1 419 ? -9.07 -63.344 6.184 1 88.56 419 GLY A N 1
ATOM 3454 C CA . GLY A 1 419 ? -8.25 -63.031 5.023 1 88.56 419 GLY A CA 1
ATOM 3455 C C . GLY A 1 419 ? -8.82 -63.562 3.729 1 88.56 419 GLY A C 1
ATOM 3456 O O . GLY A 1 419 ? -8.562 -63.031 2.652 1 88.56 419 GLY A O 1
ATOM 3457 N N . ASP A 1 420 ? -9.578 -64.625 3.846 1 87.12 420 ASP A N 1
ATOM 3458 C CA . ASP A 1 420 ? -10.133 -65.25 2.645 1 87.12 420 ASP A CA 1
ATOM 3459 C C . ASP A 1 420 ? -11.359 -64.5 2.148 1 87.12 420 ASP A C 1
ATOM 3461 O O . ASP A 1 420 ? -11.875 -64.75 1.064 1 87.12 420 ASP A O 1
ATOM 3465 N N . LYS A 1 421 ? -11.836 -63.5 2.877 1 90.56 421 LYS A N 1
ATOM 3466 C CA . LYS A 1 421 ? -13.039 -62.75 2.502 1 90.56 421 LYS A CA 1
ATOM 3467 C C . LYS A 1 421 ? -12.695 -61.344 2.037 1 90.56 421 LYS A C 1
ATOM 3469 O O . LYS A 1 421 ? -13.578 -60.562 1.693 1 90.56 421 LYS A O 1
ATOM 3474 N N . ILE A 1 422 ? -11.531 -61 2.186 1 86.69 422 ILE A N 1
ATOM 3475 C CA . ILE A 1 422 ? -11.078 -59.656 1.762 1 86.69 422 ILE A CA 1
ATOM 3476 C C . ILE A 1 422 ? -9.797 -59.812 0.94 1 86.69 422 ILE A C 1
ATOM 3478 O O . ILE A 1 422 ? -8.906 -60.562 1.293 1 86.69 422 ILE A O 1
ATOM 3482 N N . LYS A 1 423 ? -9.789 -59.25 -0.27 1 86 423 LYS A N 1
ATOM 3483 C CA . LYS A 1 423 ? -8.609 -59.312 -1.131 1 86 423 LYS A CA 1
ATOM 3484 C C . LYS A 1 423 ? -8.32 -57.938 -1.752 1 86 423 LYS A C 1
ATOM 3486 O O . LYS A 1 423 ? -9.219 -57.094 -1.857 1 86 423 LYS A O 1
ATOM 3491 N N . VAL A 1 424 ? -7.102 -57.656 -1.907 1 85.31 424 VAL A N 1
ATOM 3492 C CA . VAL A 1 424 ? -6.668 -56.5 -2.666 1 85.31 424 VAL A CA 1
ATOM 3493 C C . VAL A 1 424 ? -6.449 -56.875 -4.129 1 85.31 424 VAL A C 1
ATOM 3495 O O . VAL A 1 424 ? -5.645 -57.75 -4.426 1 85.31 424 VAL A O 1
ATOM 3498 N N . ILE A 1 425 ? -7.355 -56.469 -4.965 1 81.75 425 ILE A N 1
ATOM 3499 C CA . ILE A 1 425 ? -7.207 -56.781 -6.383 1 81.75 425 ILE A CA 1
ATOM 3500 C C . ILE A 1 425 ? -6.715 -55.562 -7.137 1 81.75 425 ILE A C 1
ATOM 3502 O O . ILE A 1 425 ? -6.945 -54.406 -6.703 1 81.75 425 ILE A O 1
ATOM 3506 N N . GLU A 1 426 ? -5.941 -55.844 -8.164 1 79.88 426 GLU A N 1
ATOM 3507 C CA . GLU A 1 426 ? -5.512 -54.781 -9.062 1 79.88 426 GLU A CA 1
ATOM 3508 C C . GLU A 1 426 ? -6.543 -54.531 -10.164 1 79.88 426 GLU A C 1
ATOM 3510 O O . GLU A 1 426 ? -6.934 -55.469 -10.867 1 79.88 426 GLU A O 1
ATOM 3515 N N . VAL A 1 427 ? -7.277 -53.531 -10.039 1 78.12 427 VAL A N 1
ATOM 3516 C CA . VAL A 1 427 ? -8.234 -53.188 -11.086 1 78.12 427 VAL A CA 1
ATOM 3517 C C . VAL A 1 427 ? -7.648 -52.094 -11.977 1 78.12 427 VAL A C 1
ATOM 3519 O O . VAL A 1 427 ? -6.906 -51.219 -11.508 1 78.12 427 VAL A O 1
ATOM 3522 N N . GLU A 1 428 ? -7.941 -52.344 -13.32 1 76.62 428 GLU A N 1
ATOM 3523 C CA . GLU A 1 428 ? -7.559 -51.312 -14.273 1 76.62 428 GLU A CA 1
ATOM 3524 C C . GLU A 1 428 ? -8.578 -50.188 -14.297 1 76.62 428 GLU A C 1
ATOM 3526 O O . GLU A 1 428 ? -9.781 -50.406 -14.43 1 76.62 428 GLU A O 1
ATOM 3531 N N . GLU A 1 429 ? -8.273 -49.094 -13.781 1 76.75 429 GLU A N 1
ATOM 3532 C CA . GLU A 1 429 ? -9.141 -47.906 -13.844 1 76.75 429 GLU A CA 1
ATOM 3533 C C . GLU A 1 429 ? -8.617 -46.875 -14.844 1 76.75 429 GLU A C 1
ATOM 3535 O O . GLU A 1 429 ? -7.41 -46.656 -14.93 1 76.75 429 GLU A O 1
ATOM 3540 N N . LYS A 1 430 ? -9.555 -46.531 -15.68 1 81.12 430 LYS A N 1
ATOM 3541 C CA . LYS A 1 430 ? -9.219 -45.438 -16.594 1 81.12 430 LYS A CA 1
ATOM 3542 C C . LYS A 1 430 ? -9.141 -44.094 -15.867 1 81.12 430 LYS A C 1
ATOM 3544 O O . LYS A 1 430 ? -10.125 -43.656 -15.273 1 81.12 430 LYS A O 1
ATOM 3549 N N . VAL A 1 431 ? -7.875 -43.688 -15.812 1 82.94 431 VAL A N 1
ATOM 3550 C CA . VAL A 1 431 ? -7.695 -42.375 -15.164 1 82.94 431 VAL A CA 1
ATOM 3551 C C . VAL A 1 431 ? -7.57 -41.281 -16.219 1 82.94 431 VAL A C 1
ATOM 3553 O O . VAL A 1 431 ? -6.879 -41.469 -17.219 1 82.94 431 VAL A O 1
ATOM 3556 N N . SER A 1 432 ? -8.352 -40.281 -16.062 1 87.94 432 SER A N 1
ATOM 3557 C CA . SER A 1 432 ? -8.438 -39.219 -17.031 1 87.94 432 SER A CA 1
ATOM 3558 C C . SER A 1 432 ? -7.375 -38.156 -16.781 1 87.94 432 SER A C 1
ATOM 3560 O O . SER A 1 432 ? -7.191 -37.219 -17.578 1 87.94 432 SER A O 1
ATOM 3562 N N . GLY A 1 433 ? -6.672 -38.25 -15.68 1 89.69 433 GLY A N 1
ATOM 3563 C CA . GLY A 1 433 ? -5.668 -37.25 -15.344 1 89.69 433 GLY A CA 1
ATOM 3564 C C . GLY A 1 433 ? -4.957 -37.531 -14.031 1 89.69 433 GLY A C 1
ATOM 3565 O O . GLY A 1 433 ? -5.074 -38.656 -13.484 1 89.69 433 GLY A O 1
ATOM 3566 N N . ARG A 1 434 ? -4.078 -36.781 -13.688 1 90.12 434 ARG A N 1
ATOM 3567 C CA . ARG A 1 434 ? -3.338 -36.938 -12.438 1 90.12 434 ARG A CA 1
ATOM 3568 C C . ARG A 1 434 ? -3.529 -35.75 -11.523 1 90.12 434 ARG A C 1
ATOM 3570 O O . ARG A 1 434 ? -3.717 -34.625 -11.992 1 90.12 434 ARG A O 1
ATOM 3577 N N . ARG A 1 435 ? -3.527 -36.062 -10.266 1 92.56 435 ARG A N 1
ATOM 3578 C CA . ARG A 1 435 ? -3.529 -35.031 -9.227 1 92.56 435 ARG A CA 1
ATOM 3579 C C . ARG A 1 435 ? -2.143 -34.875 -8.609 1 92.56 435 ARG A C 1
ATOM 3581 O O . ARG A 1 435 ? -1.437 -35.875 -8.398 1 92.56 435 ARG A O 1
ATOM 3588 N N . PHE A 1 436 ? -1.711 -33.625 -8.398 1 96.25 436 PHE A N 1
ATOM 3589 C CA . PHE A 1 436 ? -0.398 -33.375 -7.809 1 96.25 436 PHE A CA 1
ATOM 3590 C C . PHE A 1 436 ? -0.373 -32.031 -7.082 1 96.25 436 PHE A C 1
ATOM 3592 O O . PHE A 1 436 ? -1.269 -31.203 -7.262 1 96.25 436 PHE A O 1
ATOM 3599 N N . LEU A 1 437 ? 0.591 -31.922 -6.203 1 97.94 437 LEU A N 1
ATOM 3600 C CA . LEU A 1 437 ? 0.875 -30.625 -5.594 1 97.94 437 LEU A CA 1
ATOM 3601 C C . LEU A 1 437 ? 1.856 -29.828 -6.445 1 97.94 437 LEU A C 1
ATOM 3603 O O . LEU A 1 437 ? 2.961 -30.297 -6.73 1 97.94 437 LEU A O 1
ATOM 3607 N N . PRO A 1 438 ? 1.442 -28.672 -6.883 1 98.31 438 PRO A N 1
ATOM 3608 C CA . PRO A 1 438 ? 2.408 -27.859 -7.621 1 98.31 438 PRO A CA 1
ATOM 3609 C C . PRO A 1 438 ? 3.643 -27.516 -6.793 1 98.31 438 PRO A C 1
ATOM 3611 O O . PRO A 1 438 ? 3.557 -27.391 -5.566 1 98.31 438 PRO A O 1
ATOM 3614 N N . HIS A 1 439 ? 4.773 -27.422 -7.469 1 98.44 439 HIS A N 1
ATOM 3615 C CA . HIS A 1 439 ? 5.965 -26.844 -6.844 1 98.44 439 HIS A CA 1
ATOM 3616 C C . HIS A 1 439 ? 5.957 -25.328 -6.938 1 98.44 439 HIS A C 1
ATOM 3618 O O . HIS A 1 439 ? 5.168 -24.75 -7.691 1 98.44 439 HIS A O 1
ATOM 3624 N N . VAL A 1 440 ? 6.828 -24.734 -6.09 1 98.56 440 VAL A N 1
ATOM 3625 C CA . VAL A 1 440 ? 6.77 -23.281 -5.984 1 98.56 440 VAL A CA 1
ATOM 3626 C C . VAL A 1 440 ? 8.172 -22.688 -6.102 1 98.56 440 VAL A C 1
ATOM 3628 O O . VAL A 1 440 ? 9.117 -23.203 -5.504 1 98.56 440 VAL A O 1
ATOM 3631 N N . VAL A 1 441 ? 8.297 -21.656 -6.902 1 98.31 441 VAL A N 1
ATOM 3632 C CA . VAL A 1 441 ? 9.477 -20.797 -6.93 1 98.31 441 VAL A CA 1
ATOM 3633 C C . VAL A 1 441 ? 9.109 -19.406 -6.414 1 98.31 441 VAL A C 1
ATOM 3635 O O . VAL A 1 441 ? 8.07 -18.859 -6.785 1 98.31 441 VAL A O 1
ATOM 3638 N N . GLU A 1 442 ? 9.898 -18.953 -5.418 1 97.81 442 GLU A N 1
ATOM 3639 C CA . GLU A 1 442 ? 9.789 -17.594 -4.875 1 97.81 442 GLU A CA 1
ATOM 3640 C C . GLU A 1 442 ? 10.844 -16.672 -5.484 1 97.81 442 GLU A C 1
ATOM 3642 O O . GLU A 1 442 ? 12.039 -16.984 -5.445 1 97.81 442 GLU A O 1
ATOM 3647 N N . PRO A 1 443 ? 10.242 -15.453 -5.957 1 98.38 443 PRO A N 1
ATOM 3648 C CA . PRO A 1 443 ? 11.195 -14.438 -5.508 1 98.38 443 PRO A CA 1
ATOM 3649 C C . PRO A 1 443 ? 10.602 -13.5 -4.461 1 98.38 443 PRO A C 1
ATOM 3651 O O . PRO A 1 443 ? 9.398 -13.234 -4.473 1 98.38 443 PRO A O 1
ATOM 3654 N N . SER A 1 444 ? 11.453 -12.914 -3.564 1 98.56 444 SER A N 1
ATOM 3655 C CA . SER A 1 444 ? 11.078 -12.008 -2.484 1 98.56 444 SER A CA 1
ATOM 3656 C C . SER A 1 444 ? 12.039 -10.82 -2.41 1 98.56 444 SER A C 1
ATOM 3658 O O . SER A 1 444 ? 13.258 -10.992 -2.475 1 98.56 444 SER A O 1
ATOM 3660 N N . PHE A 1 445 ? 11.484 -9.609 -2.314 1 98.75 445 PHE A N 1
ATOM 3661 C CA . PHE A 1 445 ? 12.25 -8.367 -2.264 1 98.75 445 PHE A CA 1
ATOM 3662 C C . PHE A 1 445 ? 11.867 -7.551 -1.034 1 98.75 445 PHE A C 1
ATOM 3664 O O . PHE A 1 445 ? 10.703 -7.527 -0.632 1 98.75 445 PHE A O 1
ATOM 3671 N N . GLY A 1 446 ? 12.812 -6.875 -0.463 1 97.56 446 GLY A N 1
ATOM 3672 C CA . GLY A 1 446 ? 12.539 -5.91 0.589 1 97.56 446 GLY A CA 1
ATOM 3673 C C . GLY A 1 446 ? 12.508 -4.477 0.089 1 97.56 446 GLY A C 1
ATOM 3674 O O . GLY A 1 446 ? 13.492 -3.979 -0.45 1 97.56 446 GLY A O 1
ATOM 3675 N N . SER A 1 447 ? 11.461 -3.799 0.274 1 97.81 447 SER A N 1
ATOM 3676 C CA . SER A 1 447 ? 11.234 -2.463 -0.268 1 97.81 447 SER A CA 1
ATOM 3677 C C . SER A 1 447 ? 12.172 -1.444 0.373 1 97.81 447 SER A C 1
ATOM 3679 O O . SER A 1 447 ? 12.742 -0.596 -0.318 1 97.81 447 SER A O 1
ATOM 3681 N N . GLU A 1 448 ? 12.344 -1.473 1.687 1 97.38 448 GLU A N 1
ATOM 3682 C CA . GLU A 1 448 ? 13.141 -0.488 2.406 1 97.38 448 GLU A CA 1
ATOM 3683 C C . GLU A 1 448 ? 14.617 -0.606 2.041 1 97.38 448 GLU A C 1
ATOM 3685 O O . GLU A 1 448 ? 15.305 0.403 1.864 1 97.38 448 GLU A O 1
ATOM 3690 N N . ARG A 1 449 ? 15.094 -1.836 1.927 1 96.94 449 ARG A N 1
ATOM 3691 C CA . ARG A 1 449 ? 16.469 -2.027 1.496 1 96.94 449 ARG A CA 1
ATOM 3692 C C . ARG A 1 449 ? 16.688 -1.466 0.095 1 96.94 449 ARG A C 1
ATOM 3694 O O . ARG A 1 449 ? 17.719 -0.838 -0.175 1 96.94 449 ARG A O 1
ATOM 3701 N N . LEU A 1 450 ? 15.789 -1.721 -0.752 1 98.56 450 LEU A N 1
ATOM 3702 C CA . LEU A 1 450 ? 15.898 -1.225 -2.119 1 98.56 450 LEU A CA 1
ATOM 3703 C C . LEU A 1 450 ? 15.852 0.299 -2.15 1 98.56 450 LEU A C 1
ATOM 3705 O O . LEU A 1 450 ? 16.5 0.926 -2.99 1 98.56 450 LEU A O 1
ATOM 3709 N N . LEU A 1 451 ? 15.055 0.895 -1.304 1 98.5 451 LEU A N 1
ATOM 3710 C CA . LEU A 1 451 ? 15.016 2.35 -1.204 1 98.5 451 LEU A CA 1
ATOM 3711 C C . LEU A 1 451 ? 16.391 2.908 -0.847 1 98.5 451 LEU A C 1
ATOM 3713 O O . LEU A 1 451 ? 16.859 3.857 -1.477 1 98.5 451 LEU A O 1
ATOM 3717 N N . TYR A 1 452 ? 17 2.312 0.135 1 97.81 452 TYR A N 1
ATOM 3718 C CA . TYR A 1 452 ? 18.312 2.77 0.535 1 97.81 452 TYR A CA 1
ATOM 3719 C C . TYR A 1 452 ? 19.312 2.615 -0.607 1 97.81 452 TYR A C 1
ATOM 3721 O O . TYR A 1 452 ? 20.094 3.531 -0.891 1 97.81 452 TYR A O 1
ATOM 3729 N N . VAL A 1 453 ? 19.312 1.429 -1.238 1 98.12 453 VAL A N 1
ATOM 3730 C CA . VAL A 1 453 ? 20.234 1.142 -2.338 1 98.12 453 VAL A CA 1
ATOM 3731 C C . VAL A 1 453 ? 20.047 2.172 -3.449 1 98.12 453 VAL A C 1
ATOM 3733 O O . VAL A 1 453 ? 21.016 2.68 -4.008 1 98.12 453 VAL A O 1
ATOM 3736 N N . THR A 1 454 ? 18.828 2.5 -3.764 1 98.75 454 THR A N 1
ATOM 3737 C CA . THR A 1 454 ? 18.516 3.473 -4.805 1 98.75 454 THR A CA 1
ATOM 3738 C C . THR A 1 454 ? 19.094 4.844 -4.449 1 98.75 454 THR A C 1
ATOM 3740 O O . THR A 1 454 ? 19.688 5.512 -5.301 1 98.75 454 THR A O 1
ATOM 3743 N N . LEU A 1 455 ? 18.938 5.23 -3.207 1 98.62 455 LEU A N 1
ATOM 3744 C CA . LEU A 1 455 ? 19.453 6.516 -2.756 1 98.62 455 LEU A CA 1
ATOM 3745 C C . LEU A 1 455 ? 20.984 6.531 -2.818 1 98.62 455 LEU A C 1
ATOM 3747 O O . LEU A 1 455 ? 21.578 7.52 -3.252 1 98.62 455 LEU A O 1
ATOM 3751 N N . GLU A 1 456 ? 21.562 5.449 -2.383 1 97.88 456 GLU A N 1
ATOM 3752 C CA . GLU A 1 456 ? 23.031 5.406 -2.363 1 97.88 456 GLU A CA 1
ATOM 3753 C C . GLU A 1 456 ? 23.594 5.516 -3.773 1 97.88 456 GLU A C 1
ATOM 3755 O O . GLU A 1 456 ? 24.562 6.258 -4.004 1 97.88 456 GLU A O 1
ATOM 3760 N N . TYR A 1 457 ? 23.047 4.812 -4.691 1 98.38 457 TYR A N 1
ATOM 3761 C CA . TYR A 1 457 ? 23.578 4.816 -6.055 1 98.38 457 TYR A CA 1
ATOM 3762 C C . TYR A 1 457 ? 23.234 6.121 -6.766 1 98.38 457 TYR A C 1
ATOM 3764 O O . TYR A 1 457 ? 23.859 6.469 -7.773 1 98.38 457 TYR A O 1
ATOM 3772 N N . ALA A 1 458 ? 22.266 6.863 -6.281 1 98.5 458 ALA A N 1
ATOM 3773 C CA . ALA A 1 458 ? 21.875 8.141 -6.879 1 98.5 458 ALA A CA 1
ATOM 3774 C C . ALA A 1 458 ? 22.703 9.289 -6.316 1 98.5 458 ALA A C 1
ATOM 3776 O O . ALA A 1 458 ? 22.891 10.312 -6.973 1 98.5 458 ALA A O 1
ATOM 3777 N N . TYR A 1 459 ? 23.203 9.156 -5.09 1 98.31 459 TYR A N 1
ATOM 3778 C CA . TYR A 1 459 ? 23.891 10.227 -4.383 1 98.31 459 TYR A CA 1
ATOM 3779 C C . TYR A 1 459 ? 25.188 10.602 -5.082 1 98.31 459 TYR A C 1
ATOM 3781 O O . TYR A 1 459 ? 26.078 9.766 -5.227 1 98.31 459 TYR A O 1
ATOM 3789 N N . THR A 1 460 ? 25.266 11.828 -5.531 1 97.12 460 THR A N 1
ATOM 3790 C CA . THR A 1 460 ? 26.453 12.359 -6.184 1 97.12 460 THR A CA 1
ATOM 3791 C C . THR A 1 460 ? 26.766 13.758 -5.68 1 97.12 460 THR A C 1
ATOM 3793 O O . THR A 1 460 ? 25.859 14.523 -5.344 1 97.12 460 THR A O 1
ATOM 3796 N N . GLU A 1 461 ? 27.984 14.039 -5.586 1 95.88 461 GLU A N 1
ATOM 3797 C CA . GLU A 1 461 ? 28.453 15.391 -5.281 1 95.88 461 GLU A CA 1
ATOM 3798 C C . GLU A 1 461 ? 29.188 16 -6.473 1 95.88 461 GLU A C 1
ATOM 3800 O O . GLU A 1 461 ? 30.094 15.398 -7.023 1 95.88 461 GLU A O 1
ATOM 3805 N N . ARG A 1 462 ? 28.703 17.094 -6.906 1 92.38 462 ARG A N 1
ATOM 3806 C CA . ARG A 1 462 ? 29.25 17.812 -8.055 1 92.38 462 ARG A CA 1
ATOM 3807 C C . ARG A 1 462 ? 29.406 19.297 -7.75 1 92.38 462 ARG A C 1
ATOM 3809 O O . ARG A 1 462 ? 28.422 19.984 -7.465 1 92.38 462 ARG A O 1
ATOM 3816 N N . GLU A 1 463 ? 30.625 19.812 -7.824 1 92.25 463 GLU A N 1
ATOM 3817 C CA . GLU A 1 463 ? 30.922 21.219 -7.613 1 92.25 463 GLU A CA 1
ATOM 3818 C C . GLU A 1 463 ? 30.375 21.719 -6.281 1 92.25 463 GLU A C 1
ATOM 3820 O O . GLU A 1 463 ? 29.703 22.75 -6.223 1 92.25 463 GLU A O 1
ATOM 3825 N N . GLY A 1 464 ? 30.469 20.844 -5.309 1 89.62 464 GLY A N 1
ATOM 3826 C CA . GLY A 1 464 ? 30.094 21.234 -3.955 1 89.62 464 GLY A CA 1
ATOM 3827 C C . GLY A 1 464 ? 28.609 21.109 -3.686 1 89.62 464 GLY A C 1
ATOM 3828 O O . GLY A 1 464 ? 28.125 21.516 -2.625 1 89.62 464 GLY A O 1
ATOM 3829 N N . ARG A 1 465 ? 27.922 20.594 -4.676 1 93.75 465 ARG A N 1
ATOM 3830 C CA . ARG A 1 465 ? 26.484 20.406 -4.535 1 93.75 465 ARG A CA 1
ATOM 3831 C C . ARG A 1 465 ? 26.125 18.938 -4.551 1 93.75 465 ARG A C 1
ATOM 3833 O O . ARG A 1 465 ? 26.75 18.141 -5.246 1 93.75 465 ARG A O 1
ATOM 3840 N N . VAL A 1 466 ? 25.156 18.641 -3.676 1 96.88 466 VAL A N 1
ATOM 3841 C CA . VAL A 1 466 ? 24.609 17.281 -3.703 1 96.88 466 VAL A CA 1
ATOM 3842 C C . VAL A 1 466 ? 23.547 17.172 -4.801 1 96.88 466 VAL A C 1
ATOM 3844 O O . VAL A 1 466 ? 22.688 18.047 -4.93 1 96.88 466 VAL A O 1
ATOM 3847 N N . VAL A 1 467 ? 23.703 16.188 -5.664 1 98 467 VAL A N 1
ATOM 3848 C CA . VAL A 1 467 ? 22.719 15.867 -6.699 1 98 467 VAL A CA 1
ATOM 3849 C C . VAL A 1 467 ? 22.297 14.406 -6.562 1 98 467 VAL A C 1
ATOM 3851 O O . VAL A 1 467 ? 23.125 13.5 -6.59 1 98 467 VAL A O 1
ATOM 3854 N N . LEU A 1 468 ? 21 14.203 -6.32 1 98.44 468 LEU A N 1
ATOM 3855 C CA . LEU A 1 468 ? 20.484 12.836 -6.359 1 98.44 468 LEU A CA 1
ATOM 3856 C C . LEU A 1 468 ? 20.125 12.43 -7.781 1 98.44 468 LEU A C 1
ATOM 3858 O O . LEU A 1 468 ? 19.016 12.734 -8.25 1 98.44 468 LEU A O 1
ATOM 3862 N N . ARG A 1 469 ? 20.984 11.703 -8.406 1 98.25 469 ARG A N 1
ATOM 3863 C CA . ARG A 1 469 ? 20.781 11.297 -9.797 1 98.25 469 ARG A CA 1
ATOM 3864 C C . ARG A 1 469 ? 19.875 10.07 -9.875 1 98.25 469 ARG A C 1
ATOM 3866 O O . ARG A 1 469 ? 20.25 9.055 -10.469 1 98.25 469 ARG A O 1
ATOM 3873 N N . LEU A 1 470 ? 18.703 10.172 -9.359 1 98.56 470 LEU A N 1
ATOM 3874 C CA . LEU A 1 470 ? 17.688 9.117 -9.453 1 98.56 470 LEU A CA 1
ATOM 3875 C C . LEU A 1 470 ? 17.281 8.883 -10.898 1 98.56 470 LEU A C 1
ATOM 3877 O O . LEU A 1 470 ? 17.188 9.828 -11.688 1 98.56 470 LEU A O 1
ATOM 3881 N N . PRO A 1 471 ? 17.109 7.559 -11.266 1 98.25 471 PRO A N 1
ATOM 3882 C CA . PRO A 1 471 ? 16.406 7.398 -12.539 1 98.25 471 PRO A CA 1
ATOM 3883 C C . PRO A 1 471 ? 15.18 8.297 -12.664 1 98.25 471 PRO A C 1
ATOM 3885 O O . PRO A 1 471 ? 14.422 8.438 -11.695 1 98.25 471 PRO A O 1
ATOM 3888 N N . ARG A 1 472 ? 14.992 8.953 -13.789 1 98.06 472 ARG A N 1
ATOM 3889 C CA . ARG A 1 472 ? 13.984 10 -13.945 1 98.06 472 ARG A CA 1
ATOM 3890 C C . ARG A 1 472 ? 12.609 9.5 -13.516 1 98.06 472 ARG A C 1
ATOM 3892 O O . ARG A 1 472 ? 11.883 10.195 -12.805 1 98.06 472 ARG A O 1
ATOM 3899 N N . ARG A 1 473 ? 12.297 8.305 -13.844 1 96.5 473 ARG A N 1
ATOM 3900 C CA . ARG A 1 473 ? 10.969 7.754 -13.586 1 96.5 473 ARG A CA 1
ATOM 3901 C C . ARG A 1 473 ? 10.766 7.496 -12.094 1 96.5 473 ARG A C 1
ATOM 3903 O O . ARG A 1 473 ? 9.633 7.328 -11.633 1 96.5 473 ARG A O 1
ATOM 3910 N N . LEU A 1 474 ? 11.812 7.438 -11.32 1 98.25 474 LEU A N 1
ATOM 3911 C CA . LEU A 1 474 ? 11.719 7.102 -9.898 1 98.25 474 LEU A CA 1
ATOM 3912 C C . LEU A 1 474 ? 11.742 8.359 -9.039 1 98.25 474 LEU A C 1
ATOM 3914 O O . LEU A 1 474 ? 11.57 8.289 -7.824 1 98.25 474 LEU A O 1
ATOM 3918 N N . ALA A 1 475 ? 11.984 9.523 -9.688 1 98.56 475 ALA A N 1
ATOM 3919 C CA . ALA A 1 475 ? 12.078 10.758 -8.914 1 98.56 475 ALA A CA 1
ATOM 3920 C C . ALA A 1 475 ? 10.789 11.023 -8.141 1 98.56 475 ALA A C 1
ATOM 3922 O O . ALA A 1 475 ? 9.695 11 -8.711 1 98.56 475 ALA A O 1
ATOM 3923 N N . PRO A 1 476 ? 10.906 11.297 -6.816 1 98.31 476 PRO A N 1
ATOM 3924 C CA . PRO A 1 476 ? 9.703 11.562 -6.027 1 98.31 476 PRO A CA 1
ATOM 3925 C C . PRO A 1 476 ? 8.922 12.773 -6.531 1 98.31 476 PRO A C 1
ATOM 3927 O O . PRO A 1 476 ? 7.691 12.797 -6.445 1 98.31 476 PRO A O 1
ATOM 3930 N N . ILE A 1 477 ? 9.617 13.789 -6.91 1 98.56 477 ILE A N 1
ATOM 3931 C CA . ILE A 1 477 ? 9.062 14.969 -7.57 1 98.56 477 ILE A CA 1
ATOM 3932 C C . ILE A 1 477 ? 9.562 15.023 -9.016 1 98.56 477 ILE A C 1
ATOM 3934 O O . ILE A 1 477 ? 10.758 14.883 -9.273 1 98.56 477 ILE A O 1
ATOM 3938 N N . GLU A 1 478 ? 8.68 15.258 -9.914 1 98.38 478 GLU A N 1
ATOM 3939 C CA . GLU A 1 478 ? 9.008 15.047 -11.32 1 98.38 478 GLU A CA 1
ATOM 3940 C C . GLU A 1 478 ? 9.516 16.328 -11.977 1 98.38 478 GLU A C 1
ATOM 3942 O O . GLU A 1 478 ? 10.359 16.281 -12.875 1 98.38 478 GLU A O 1
ATOM 3947 N N . VAL A 1 479 ? 8.969 17.453 -11.547 1 98.75 479 VAL A N 1
ATOM 3948 C CA . VAL A 1 479 ? 9.305 18.703 -12.25 1 98.75 479 VAL A CA 1
ATOM 3949 C C . VAL A 1 479 ? 9.344 19.859 -11.258 1 98.75 479 VAL A C 1
ATOM 3951 O O . VAL A 1 479 ? 8.508 19.938 -10.352 1 98.75 479 VAL A O 1
ATOM 3954 N N . ALA A 1 480 ? 10.344 20.688 -11.422 1 98.75 480 ALA A N 1
ATOM 3955 C CA . ALA A 1 480 ? 10.414 21.953 -10.688 1 98.75 480 ALA A CA 1
ATOM 3956 C C . ALA A 1 480 ? 10.031 23.125 -11.586 1 98.75 480 ALA A C 1
ATOM 3958 O O . ALA A 1 480 ? 10.344 23.125 -12.781 1 98.75 480 ALA A O 1
ATOM 3959 N N . VAL A 1 481 ? 9.352 24.109 -11.078 1 98.81 481 VAL A N 1
ATOM 3960 C CA . VAL A 1 481 ? 8.984 25.312 -11.789 1 98.81 481 VAL A CA 1
ATOM 3961 C C . VAL A 1 481 ? 9.508 26.547 -11.039 1 98.81 481 VAL A C 1
ATOM 3963 O O . VAL A 1 481 ? 9.211 26.734 -9.859 1 98.81 481 VAL A O 1
ATOM 3966 N N . PHE A 1 482 ? 10.266 27.359 -11.797 1 98.44 482 PHE A N 1
ATOM 3967 C CA . PHE A 1 482 ? 10.906 28.516 -11.18 1 98.44 482 PHE A CA 1
ATOM 3968 C C . PHE A 1 482 ? 10.672 29.766 -12.008 1 98.44 482 PHE A C 1
ATOM 3970 O O . PHE A 1 482 ? 10.883 29.766 -13.227 1 98.44 482 PHE A O 1
ATOM 3977 N N . PRO A 1 483 ? 10.289 30.859 -11.367 1 98.25 483 PRO A N 1
ATOM 3978 C CA . PRO A 1 483 ? 10.508 32.156 -12 1 98.25 483 PRO A CA 1
ATOM 3979 C C . PRO A 1 483 ? 11.961 32.625 -11.906 1 98.25 483 PRO A C 1
ATOM 3981 O O . PRO A 1 483 ? 12.625 32.375 -10.898 1 98.25 483 PRO A O 1
ATOM 3984 N N . LEU A 1 484 ? 12.391 33.188 -12.938 1 97.12 484 LEU A N 1
ATOM 3985 C CA . LEU A 1 484 ? 13.773 33.656 -12.93 1 97.12 484 LEU A CA 1
ATOM 3986 C C . LEU A 1 484 ? 14.016 34.625 -11.773 1 97.12 484 LEU A C 1
ATOM 3988 O O . LEU A 1 484 ? 15.055 34.562 -11.117 1 97.12 484 LEU A O 1
ATOM 3992 N N . THR A 1 485 ? 13.117 35.562 -11.641 1 95.69 485 THR A N 1
ATOM 3993 C CA . THR A 1 485 ? 13.125 36.5 -10.523 1 95.69 485 THR A CA 1
ATOM 3994 C C . THR A 1 485 ? 11.766 36.531 -9.836 1 95.69 485 THR A C 1
ATOM 3996 O O . THR A 1 485 ? 10.812 35.906 -10.289 1 95.69 485 THR A O 1
ATOM 3999 N N . ARG A 1 486 ? 11.656 37.281 -8.758 1 94.44 486 ARG A N 1
ATOM 4000 C CA . ARG A 1 486 ? 10.406 37.375 -8 1 94.44 486 ARG A CA 1
ATOM 4001 C C . ARG A 1 486 ? 9.492 38.469 -8.562 1 94.44 486 ARG A C 1
ATOM 4003 O O . ARG A 1 486 ? 8.594 38.938 -7.871 1 94.44 486 ARG A O 1
ATOM 4010 N N . ASP A 1 487 ? 9.844 38.812 -9.75 1 94.75 487 ASP A N 1
ATOM 4011 C CA . ASP A 1 487 ? 8.938 39.719 -10.445 1 94.75 487 ASP A CA 1
ATOM 4012 C C . ASP A 1 487 ? 7.52 39.156 -10.492 1 94.75 487 ASP A C 1
ATOM 4014 O O . ASP A 1 487 ? 7.328 37.969 -10.797 1 94.75 487 ASP A O 1
ATOM 4018 N N . GLU A 1 488 ? 6.605 39.969 -10.203 1 96.25 488 GLU A N 1
ATOM 4019 C CA . GLU A 1 488 ? 5.215 39.531 -10.047 1 96.25 488 GLU A CA 1
ATOM 4020 C C . GLU A 1 488 ? 4.711 38.844 -11.312 1 96.25 488 GLU A C 1
ATOM 4022 O O . GLU A 1 488 ? 3.996 37.844 -11.234 1 96.25 488 GLU A O 1
ATOM 4027 N N . LYS A 1 489 ? 5.043 39.406 -12.43 1 96.88 489 LYS A N 1
ATOM 4028 C CA . LYS A 1 489 ? 4.566 38.844 -13.695 1 96.88 489 LYS A CA 1
ATOM 4029 C C . LYS A 1 489 ? 5.168 37.438 -13.938 1 96.88 489 LYS A C 1
ATOM 4031 O O . LYS A 1 489 ? 4.488 36.562 -14.445 1 96.88 489 LYS A O 1
ATOM 4036 N N . LEU A 1 490 ? 6.422 37.312 -13.648 1 97.75 490 LEU A N 1
ATOM 4037 C CA . LEU A 1 490 ? 7.082 36.031 -13.812 1 97.75 490 LEU A CA 1
ATOM 4038 C C . LEU A 1 490 ? 6.516 35 -12.844 1 97.75 490 LEU A C 1
ATOM 4040 O O . LEU A 1 490 ? 6.309 33.844 -13.211 1 97.75 490 LEU A O 1
ATOM 4044 N N . VAL A 1 491 ? 6.273 35.438 -11.641 1 97.69 491 VAL A N 1
ATOM 4045 C CA . VAL A 1 491 ? 5.73 34.562 -10.609 1 97.69 491 VAL A CA 1
ATOM 4046 C C . VAL A 1 491 ? 4.336 34.094 -11.016 1 97.69 491 VAL A C 1
ATOM 4048 O O . VAL A 1 491 ? 4.02 32.906 -10.906 1 97.69 491 VAL A O 1
ATOM 4051 N N . GLU A 1 492 ? 3.553 35 -11.477 1 97.31 492 GLU A N 1
ATOM 4052 C CA . GLU A 1 492 ? 2.203 34.656 -11.914 1 97.31 492 GLU A CA 1
ATOM 4053 C C . GLU A 1 492 ? 2.232 33.625 -13.039 1 97.31 492 GLU A C 1
ATOM 4055 O O . GLU A 1 492 ? 1.481 32.625 -13.016 1 97.31 492 GLU A O 1
ATOM 4060 N N . LYS A 1 493 ? 3.084 33.875 -14.008 1 97.94 493 LYS A N 1
ATOM 4061 C CA . LYS A 1 493 ? 3.219 32.938 -15.125 1 97.94 493 LYS A CA 1
ATOM 4062 C C . LYS A 1 493 ? 3.717 31.578 -14.648 1 97.94 493 LYS A C 1
ATOM 4064 O O . LYS A 1 493 ? 3.234 30.547 -15.109 1 97.94 493 LYS A O 1
ATOM 4069 N N . ALA A 1 494 ? 4.637 31.578 -13.781 1 98.38 494 ALA A N 1
ATOM 4070 C CA . ALA A 1 494 ? 5.195 30.328 -13.25 1 98.38 494 ALA A CA 1
ATOM 4071 C C . ALA A 1 494 ? 4.137 29.531 -12.492 1 98.38 494 ALA A C 1
ATOM 4073 O O . ALA A 1 494 ? 4.047 28.312 -12.641 1 98.38 494 ALA A O 1
ATOM 4074 N N . LEU A 1 495 ? 3.387 30.203 -11.727 1 97.25 495 LEU A N 1
ATOM 4075 C CA . LEU A 1 495 ? 2.312 29.562 -10.984 1 97.25 495 LEU A CA 1
ATOM 4076 C C . LEU A 1 495 ? 1.26 29 -11.93 1 97.25 495 LEU A C 1
ATOM 4078 O O . LEU A 1 495 ? 0.664 27.953 -11.656 1 97.25 495 LEU A O 1
ATOM 4082 N N . GLY A 1 496 ? 1.002 29.719 -12.961 1 97.25 496 GLY A N 1
ATOM 4083 C CA . GLY A 1 496 ? 0.117 29.203 -13.992 1 97.25 496 GLY A CA 1
ATOM 4084 C C . GLY A 1 496 ? 0.616 27.922 -14.609 1 97.25 496 GLY A C 1
ATOM 4085 O O . GLY A 1 496 ? -0.158 26.969 -14.812 1 97.25 496 GLY A O 1
ATOM 4086 N N . ILE A 1 497 ? 1.864 27.828 -14.898 1 98.44 497 ILE A N 1
ATOM 4087 C CA . ILE A 1 497 ? 2.486 26.641 -15.461 1 98.44 497 ILE A CA 1
ATOM 4088 C C . ILE A 1 497 ? 2.428 25.5 -14.445 1 98.44 497 ILE A C 1
ATOM 4090 O O . ILE A 1 497 ? 2.133 24.359 -14.805 1 98.44 497 ILE A O 1
ATOM 4094 N N . LYS A 1 498 ? 2.711 25.859 -13.203 1 98 498 LYS A N 1
ATOM 4095 C CA . LYS A 1 498 ? 2.605 24.859 -12.148 1 98 498 LYS A CA 1
ATOM 4096 C C . LYS A 1 498 ? 1.215 24.234 -12.117 1 98 498 LYS A C 1
ATOM 4098 O O . LYS A 1 498 ? 1.082 23 -12.062 1 98 498 LYS A O 1
ATOM 4103 N N . ARG A 1 499 ? 0.211 25.047 -12.141 1 96.25 499 ARG A N 1
ATOM 4104 C CA . ARG A 1 499 ? -1.165 24.578 -12.109 1 96.25 499 ARG A CA 1
ATOM 4105 C C . ARG A 1 499 ? -1.453 23.641 -13.281 1 96.25 499 ARG A C 1
ATOM 4107 O O . ARG A 1 499 ? -2.082 22.594 -13.117 1 96.25 499 ARG A O 1
ATOM 4114 N N . MET A 1 500 ? -1.003 24.047 -14.43 1 97.19 500 MET A N 1
ATOM 4115 C CA . MET A 1 500 ? -1.184 23.234 -15.633 1 97.19 500 MET A CA 1
ATOM 4116 C C . MET A 1 500 ? -0.54 21.859 -15.469 1 97.19 500 MET A C 1
ATOM 4118 O O . MET A 1 500 ? -1.137 20.844 -15.828 1 97.19 500 MET A O 1
ATOM 4122 N N . LEU A 1 501 ? 0.618 21.844 -14.922 1 97.94 501 LEU A N 1
ATOM 4123 C CA . LEU A 1 501 ? 1.353 20.594 -14.742 1 97.94 501 LEU A CA 1
ATOM 4124 C C . LEU A 1 501 ? 0.678 19.719 -13.695 1 97.94 501 LEU A C 1
ATOM 4126 O O . LEU A 1 501 ? 0.564 18.5 -13.875 1 97.94 501 LEU A O 1
ATOM 4130 N N . VAL A 1 502 ? 0.232 20.312 -12.617 1 96.75 502 VAL A N 1
ATOM 4131 C CA . VAL A 1 502 ? -0.457 19.578 -11.562 1 96.75 502 VAL A CA 1
ATOM 4132 C C . VAL A 1 502 ? -1.738 18.953 -12.117 1 96.75 502 VAL A C 1
ATOM 4134 O O . VAL A 1 502 ? -2.033 17.781 -11.867 1 96.75 502 VAL A O 1
ATOM 4137 N N . ASP A 1 503 ? -2.451 19.734 -12.891 1 93.94 503 ASP A N 1
ATOM 4138 C CA . ASP A 1 503 ? -3.693 19.266 -13.492 1 93.94 503 ASP A CA 1
ATOM 4139 C C . ASP A 1 503 ? -3.434 18.078 -14.43 1 93.94 503 ASP A C 1
ATOM 4141 O O . ASP A 1 503 ? -4.297 17.219 -14.609 1 93.94 503 ASP A O 1
ATOM 4145 N N . ALA A 1 504 ? -2.248 18.094 -14.984 1 94.69 504 ALA A N 1
ATOM 4146 C CA . ALA A 1 504 ? -1.885 17.016 -15.914 1 94.69 504 ALA A CA 1
ATOM 4147 C C . ALA A 1 504 ? -1.35 15.805 -15.172 1 94.69 504 ALA A C 1
ATOM 4149 O O . ALA A 1 504 ? -1.018 14.789 -15.781 1 94.69 504 ALA A O 1
ATOM 4150 N N . GLY A 1 505 ? -1.184 15.867 -13.859 1 93.94 505 GLY A N 1
ATOM 4151 C CA . GLY A 1 505 ? -0.854 14.695 -13.07 1 93.94 505 GLY A CA 1
ATOM 4152 C C . GLY A 1 505 ? 0.577 14.695 -12.562 1 93.94 505 GLY A C 1
ATOM 4153 O O . GLY A 1 505 ? 1.014 13.75 -11.906 1 93.94 505 GLY A O 1
ATOM 4154 N N . PHE A 1 506 ? 1.337 15.789 -12.789 1 97.62 506 PHE A N 1
ATOM 4155 C CA . PHE A 1 506 ? 2.73 15.844 -12.367 1 97.62 506 PHE A CA 1
ATOM 4156 C C . PHE A 1 506 ? 2.838 16.25 -10.898 1 97.62 506 PHE A C 1
ATOM 4158 O O . PHE A 1 506 ? 2.012 17.016 -10.406 1 97.62 506 PHE A O 1
ATOM 4165 N N . THR A 1 507 ? 3.783 15.727 -10.219 1 98.19 507 THR A N 1
ATOM 4166 C CA . THR A 1 507 ? 4.223 16.281 -8.945 1 98.19 507 THR A CA 1
ATOM 4167 C C . THR A 1 507 ? 5.23 17.406 -9.156 1 98.19 507 THR A C 1
ATOM 4169 O O . THR A 1 507 ? 6.266 17.203 -9.797 1 98.19 507 THR A O 1
ATOM 4172 N N . VAL A 1 508 ? 4.914 18.578 -8.609 1 98.38 508 VAL A N 1
ATOM 4173 C CA . VAL A 1 508 ? 5.656 19.781 -8.984 1 98.38 508 VAL A CA 1
ATOM 4174 C C . VAL A 1 508 ? 6.285 20.406 -7.738 1 98.38 508 VAL A C 1
ATOM 4176 O O . VAL A 1 508 ? 5.656 20.469 -6.68 1 98.38 508 VAL A O 1
ATOM 4179 N N . TYR A 1 509 ? 7.488 20.734 -7.836 1 97.62 509 TYR A N 1
ATOM 4180 C CA . TYR A 1 509 ? 8.219 21.516 -6.848 1 97.62 509 TYR A CA 1
ATOM 4181 C C . TYR A 1 509 ? 8.305 22.984 -7.27 1 97.62 509 TYR A C 1
ATOM 4183 O O . TYR A 1 509 ? 8.883 23.297 -8.312 1 97.62 509 TYR A O 1
ATOM 4191 N N . TYR A 1 510 ? 7.719 23.891 -6.562 1 97.38 510 TYR A N 1
ATOM 4192 C CA . TYR A 1 510 ? 7.793 25.312 -6.836 1 97.38 510 TYR A CA 1
ATOM 4193 C C . TYR A 1 510 ? 8.641 26.031 -5.785 1 97.38 510 TYR A C 1
ATOM 4195 O O . TYR A 1 510 ? 8.555 25.719 -4.598 1 97.38 510 TYR A O 1
ATOM 4203 N N . ASP A 1 511 ? 9.438 26.906 -6.254 1 95.38 511 ASP A N 1
ATOM 4204 C CA . ASP A 1 511 ? 10.305 27.688 -5.383 1 95.38 511 ASP A CA 1
ATOM 4205 C C . ASP A 1 511 ? 10.617 29.047 -6.008 1 95.38 511 ASP A C 1
ATOM 4207 O O . ASP A 1 511 ? 10.906 29.141 -7.207 1 95.38 511 ASP A O 1
ATOM 4211 N N . ASP A 1 512 ? 10.5 30.141 -5.258 1 95.06 512 ASP A N 1
ATOM 4212 C CA . ASP A 1 512 ? 10.859 31.469 -5.75 1 95.06 512 ASP A CA 1
ATOM 4213 C C . ASP A 1 512 ? 11.789 32.188 -4.77 1 95.06 512 ASP A C 1
ATOM 4215 O O . ASP A 1 512 ? 12 33.375 -4.879 1 95.06 512 ASP A O 1
ATOM 4219 N N . ASP A 1 513 ? 12.25 31.391 -3.834 1 91.38 513 ASP A N 1
ATOM 4220 C CA . ASP A 1 513 ? 13.141 31.953 -2.822 1 91.38 513 ASP A CA 1
ATOM 4221 C C . ASP A 1 513 ? 14.602 31.859 -3.27 1 91.38 513 ASP A C 1
ATOM 4223 O O . ASP A 1 513 ? 15.039 30.828 -3.781 1 91.38 513 ASP A O 1
ATOM 4227 N N . GLY A 1 514 ? 15.344 32.938 -3.027 1 92.06 514 GLY A N 1
ATOM 4228 C CA . GLY A 1 514 ? 16.766 32.938 -3.342 1 92.06 514 GLY A CA 1
ATOM 4229 C C . GLY A 1 514 ? 17.047 33.031 -4.828 1 92.06 514 GLY A C 1
ATOM 4230 O O . GLY A 1 514 ? 16.141 33.281 -5.621 1 92.06 514 GLY A O 1
ATOM 4231 N N . SER A 1 515 ? 18.359 32.906 -5.148 1 95.06 515 SER A N 1
ATOM 4232 C CA . SER A 1 515 ? 18.797 33 -6.539 1 95.06 515 SER A CA 1
ATOM 4233 C C . SER A 1 515 ? 18.391 31.75 -7.316 1 95.06 515 SER A C 1
ATOM 4235 O O . SER A 1 515 ? 18.078 30.719 -6.723 1 95.06 515 SER A O 1
ATOM 4237 N N . ILE A 1 516 ? 18.359 31.844 -8.617 1 95.12 516 ILE A N 1
ATOM 4238 C CA . ILE A 1 516 ? 17.984 30.719 -9.477 1 95.12 516 ILE A CA 1
ATOM 4239 C C . ILE A 1 516 ? 18.953 29.562 -9.258 1 95.12 516 ILE A C 1
ATOM 4241 O O . ILE A 1 516 ? 18.547 28.406 -9.273 1 95.12 516 ILE A O 1
ATOM 4245 N N . GLY A 1 517 ? 20.25 29.828 -9.117 1 94.56 517 GLY A N 1
ATOM 4246 C CA . GLY A 1 517 ? 21.234 28.797 -8.844 1 94.56 517 GLY A CA 1
ATOM 4247 C C . GLY A 1 517 ? 20.938 28.016 -7.582 1 94.56 517 GLY A C 1
ATOM 4248 O O . GLY A 1 517 ? 21.078 26.797 -7.555 1 94.56 517 GLY A O 1
ATOM 4249 N N . ARG A 1 518 ? 20.531 28.719 -6.586 1 95.5 518 ARG A N 1
ATOM 4250 C CA . ARG A 1 518 ? 20.203 28.062 -5.32 1 95.5 518 ARG A CA 1
ATOM 4251 C C . ARG A 1 518 ? 18.953 27.203 -5.461 1 95.5 518 ARG A C 1
ATOM 4253 O O . ARG A 1 518 ? 18.859 26.141 -4.852 1 95.5 518 ARG A O 1
ATOM 4260 N N . ARG A 1 519 ? 18 27.688 -6.215 1 96.81 519 ARG A N 1
ATOM 4261 C CA . ARG A 1 519 ? 16.781 26.922 -6.457 1 96.81 519 ARG A CA 1
ATOM 4262 C C . ARG A 1 519 ? 17.094 25.625 -7.195 1 96.81 519 ARG A C 1
ATOM 4264 O O . ARG A 1 519 ? 16.578 24.562 -6.836 1 96.81 519 ARG A O 1
ATOM 4271 N N . TYR A 1 520 ? 17.922 25.734 -8.227 1 96.94 520 TYR A N 1
ATOM 4272 C CA . TYR A 1 520 ? 18.359 24.547 -8.953 1 96.94 520 TYR A CA 1
ATOM 4273 C C . TYR A 1 520 ? 19.047 23.547 -8.016 1 96.94 520 TYR A C 1
ATOM 4275 O O . TYR A 1 520 ? 18.781 22.344 -8.078 1 96.94 520 TYR A O 1
ATOM 4283 N N . ALA A 1 521 ? 19.859 24.062 -7.148 1 96.94 521 ALA A N 1
ATOM 4284 C CA . ALA A 1 521 ? 20.625 23.203 -6.234 1 96.94 521 ALA A CA 1
ATOM 4285 C C . ALA A 1 521 ? 19.688 22.453 -5.289 1 96.94 521 ALA A C 1
ATOM 4287 O O . ALA A 1 521 ? 19.891 21.281 -5.02 1 96.94 521 ALA A O 1
ATOM 4288 N N . ARG A 1 522 ? 18.672 23.156 -4.762 1 96.81 522 ARG A N 1
ATOM 4289 C CA . ARG A 1 522 ? 17.719 22.531 -3.859 1 96.81 522 ARG A CA 1
ATOM 4290 C C . ARG A 1 522 ? 16.938 21.422 -4.57 1 96.81 522 ARG A C 1
ATOM 4292 O O . ARG A 1 522 ? 16.688 20.359 -4 1 96.81 522 ARG A O 1
ATOM 4299 N N . ALA A 1 523 ? 16.562 21.688 -5.793 1 97.94 523 ALA A N 1
ATOM 4300 C CA . ALA A 1 523 ? 15.812 20.719 -6.582 1 97.94 523 ALA A CA 1
ATOM 4301 C C . ALA A 1 523 ? 16.688 19.5 -6.918 1 97.94 523 ALA A C 1
ATOM 4303 O O . ALA A 1 523 ? 16.234 18.359 -6.828 1 97.94 523 ALA A O 1
ATOM 4304 N N . ASP A 1 524 ? 17.922 19.766 -7.289 1 98.25 524 ASP A N 1
ATOM 4305 C CA . ASP A 1 524 ? 18.859 18.703 -7.617 1 98.25 524 ASP A CA 1
ATOM 4306 C C . ASP A 1 524 ? 19.109 17.797 -6.414 1 98.25 524 ASP A C 1
ATOM 4308 O O . ASP A 1 524 ? 19.234 16.578 -6.566 1 98.25 524 ASP A O 1
ATOM 4312 N N . GLU A 1 525 ? 19.141 18.375 -5.285 1 98.12 525 GLU A N 1
ATOM 4313 C CA . GLU A 1 525 ? 19.469 17.656 -4.055 1 98.12 525 GLU A CA 1
ATOM 4314 C C . GLU A 1 525 ? 18.391 16.625 -3.723 1 98.12 525 GLU A C 1
ATOM 4316 O O . GLU A 1 525 ? 18.688 15.586 -3.135 1 98.12 525 GLU A O 1
ATOM 4321 N N . ILE A 1 526 ? 17.172 16.922 -4.152 1 98.25 526 ILE A N 1
ATOM 4322 C CA . ILE A 1 526 ? 16.094 15.984 -3.828 1 98.25 526 ILE A CA 1
ATOM 4323 C C . ILE A 1 526 ? 15.727 15.172 -5.062 1 98.25 526 ILE A C 1
ATOM 4325 O O . ILE A 1 526 ? 14.719 14.453 -5.066 1 98.25 526 ILE A O 1
ATOM 4329 N N . GLY A 1 527 ? 16.438 15.328 -6.145 1 98.56 527 GLY A N 1
ATOM 4330 C CA . GLY A 1 527 ? 16.391 14.398 -7.262 1 98.56 527 GLY A CA 1
ATOM 4331 C C . GLY A 1 527 ? 15.406 14.797 -8.336 1 98.56 527 GLY A C 1
ATOM 4332 O O . GLY A 1 527 ? 15.023 13.977 -9.172 1 98.56 527 GLY A O 1
ATOM 4333 N N . VAL A 1 528 ? 14.93 16.047 -8.406 1 98.75 528 VAL A N 1
ATOM 4334 C CA . VAL A 1 528 ? 13.977 16.484 -9.422 1 98.75 528 VAL A CA 1
ATOM 4335 C C . VAL A 1 528 ? 14.648 16.453 -10.797 1 98.75 528 VAL A C 1
ATOM 4337 O O . VAL A 1 528 ? 15.594 17.203 -11.047 1 98.75 528 VAL A O 1
ATOM 4340 N N . PRO A 1 529 ? 14.133 15.695 -11.719 1 98.62 529 PRO A N 1
ATOM 4341 C CA . PRO A 1 529 ? 14.867 15.469 -12.961 1 98.62 529 PRO A CA 1
ATOM 4342 C C . PRO A 1 529 ? 14.789 16.656 -13.922 1 98.62 529 PRO A C 1
ATOM 4344 O O . PRO A 1 529 ? 15.695 16.844 -14.742 1 98.62 529 PRO A O 1
ATOM 4347 N N . ALA A 1 530 ? 13.711 17.438 -13.836 1 98.62 530 ALA A N 1
ATOM 4348 C CA . ALA A 1 530 ? 13.477 18.516 -14.789 1 98.62 530 ALA A CA 1
ATOM 4349 C C . ALA A 1 530 ? 13.102 19.812 -14.078 1 98.62 530 ALA A C 1
ATOM 4351 O O . ALA A 1 530 ? 12.359 19.781 -13.094 1 98.62 530 ALA A O 1
ATOM 4352 N N . ALA A 1 531 ? 13.641 20.906 -14.609 1 98.62 531 ALA A N 1
ATOM 4353 C CA . ALA A 1 531 ? 13.281 22.219 -14.086 1 98.62 531 ALA A CA 1
ATOM 4354 C C . ALA A 1 531 ? 12.828 23.141 -15.211 1 98.62 531 ALA A C 1
ATOM 4356 O O . ALA A 1 531 ? 13.5 23.266 -16.234 1 98.62 531 ALA A O 1
ATOM 4357 N N . VAL A 1 532 ? 11.688 23.688 -15.031 1 98.75 532 VAL A N 1
ATOM 4358 C CA . VAL A 1 532 ? 11.125 24.672 -15.961 1 98.75 532 VAL A CA 1
ATOM 4359 C C . VAL A 1 532 ? 11.32 26.078 -15.414 1 98.75 532 VAL A C 1
ATOM 4361 O O . VAL A 1 532 ? 10.883 26.391 -14.297 1 98.75 532 VAL A O 1
ATOM 4364 N N . THR A 1 533 ? 11.914 26.938 -16.156 1 98.44 533 THR A N 1
ATOM 4365 C CA . THR A 1 533 ? 12.164 28.297 -15.703 1 98.44 533 THR A CA 1
ATOM 4366 C C . THR A 1 533 ? 11.406 29.297 -16.578 1 98.44 533 THR A C 1
ATOM 4368 O O . THR A 1 533 ? 11.477 29.234 -17.797 1 98.44 533 THR A O 1
ATOM 4371 N N . VAL A 1 534 ? 10.719 30.156 -15.961 1 98.44 534 VAL A N 1
ATOM 4372 C CA . VAL A 1 534 ? 10 31.25 -16.594 1 98.44 534 VAL A CA 1
ATOM 4373 C C . VAL A 1 534 ? 10.836 32.531 -16.5 1 98.44 534 VAL A C 1
ATOM 4375 O O . VAL A 1 534 ? 11.188 32.969 -15.414 1 98.44 534 VAL A O 1
ATOM 4378 N N . ASP A 1 535 ? 11.172 33.125 -17.625 1 97.31 535 ASP A N 1
ATOM 4379 C CA . ASP A 1 535 ? 11.938 34.344 -17.688 1 97.31 535 ASP A CA 1
ATOM 4380 C C . ASP A 1 535 ? 11.203 35.406 -18.484 1 97.31 535 ASP A C 1
ATOM 4382 O O . ASP A 1 535 ? 10.023 35.25 -18.797 1 97.31 535 ASP A O 1
ATOM 4386 N N . TYR A 1 536 ? 11.906 36.5 -18.719 1 96.88 536 TYR A N 1
ATOM 4387 C CA . TYR A 1 536 ? 11.242 37.625 -19.344 1 96.88 536 TYR A CA 1
ATOM 4388 C C . TYR A 1 536 ? 10.867 37.312 -20.781 1 96.88 536 TYR A C 1
ATOM 4390 O O . TYR A 1 536 ? 9.867 37.844 -21.297 1 96.88 536 TYR A O 1
ATOM 4398 N N . ARG A 1 537 ? 11.609 36.5 -21.516 1 96.69 537 ARG A N 1
ATOM 4399 C CA . ARG A 1 537 ? 11.266 36.062 -22.875 1 96.69 537 ARG A CA 1
ATOM 4400 C C . ARG A 1 537 ? 9.969 35.25 -22.875 1 96.69 537 ARG A C 1
ATOM 4402 O O . ARG A 1 537 ? 9.219 35.312 -23.859 1 96.69 537 ARG A O 1
ATOM 4409 N N . THR A 1 538 ? 9.672 34.531 -21.828 1 97.81 538 THR A N 1
ATOM 4410 C CA . THR A 1 538 ? 8.438 33.75 -21.688 1 97.81 538 THR A CA 1
ATOM 4411 C C . THR A 1 538 ? 7.223 34.656 -21.859 1 97.81 538 THR A C 1
ATOM 4413 O O . THR A 1 538 ? 6.23 34.25 -22.469 1 97.81 538 THR A O 1
ATOM 4416 N N . LEU A 1 539 ? 7.355 35.844 -21.312 1 97.25 539 LEU A N 1
ATOM 4417 C CA . LEU A 1 539 ? 6.238 36.781 -21.375 1 97.25 539 LEU A CA 1
ATOM 4418 C C . LEU A 1 539 ? 6.035 37.312 -22.781 1 97.25 539 LEU A C 1
ATOM 4420 O O . LEU A 1 539 ? 4.938 37.75 -23.141 1 97.25 539 LEU A O 1
ATOM 4424 N N . GLU A 1 540 ? 7.062 37.25 -23.609 1 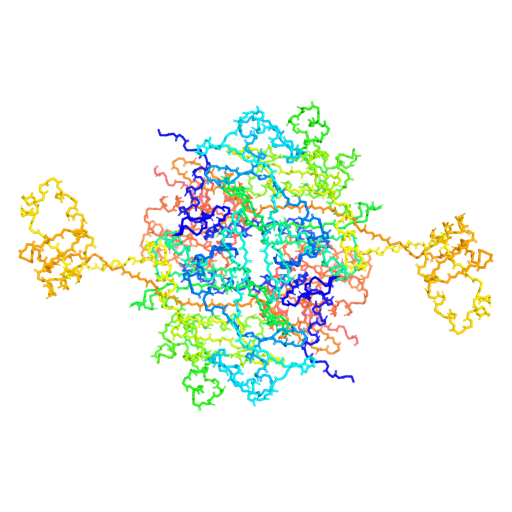97.25 540 GLU A N 1
ATOM 4425 C CA . GLU A 1 540 ? 7.031 37.781 -24.969 1 97.25 540 GLU A CA 1
ATOM 4426 C C . GLU A 1 540 ? 6.578 36.719 -25.969 1 97.25 540 GLU A C 1
ATOM 4428 O O . GLU A 1 540 ? 5.785 37 -26.875 1 97.25 540 GLU A O 1
ATOM 4433 N N . ASP A 1 541 ? 7.062 35.5 -25.828 1 97.25 541 ASP A N 1
ATOM 4434 C CA . ASP A 1 541 ? 6.832 34.531 -26.891 1 97.25 541 ASP A CA 1
ATOM 4435 C C . ASP A 1 541 ? 6.266 33.219 -26.344 1 97.25 541 ASP A C 1
ATOM 4437 O O . ASP A 1 541 ? 6.188 32.219 -27.062 1 97.25 541 ASP A O 1
ATOM 4441 N N . ASP A 1 542 ? 5.941 33.125 -25.016 1 98.06 542 ASP A N 1
ATOM 4442 C CA . ASP A 1 542 ? 5.293 32.031 -24.328 1 98.06 542 ASP A CA 1
ATOM 4443 C C . ASP A 1 542 ? 6.145 30.75 -24.422 1 98.06 542 ASP A C 1
ATOM 4445 O O . ASP A 1 542 ? 5.617 29.656 -24.641 1 98.06 542 ASP A O 1
ATOM 4449 N N . THR A 1 543 ? 7.441 30.953 -24.391 1 98.31 543 THR A N 1
ATOM 4450 C CA . THR A 1 543 ? 8.367 29.828 -24.297 1 98.31 543 THR A CA 1
ATOM 4451 C C . THR A 1 543 ? 8.992 29.734 -22.906 1 98.31 543 THR A C 1
ATOM 4453 O O . THR A 1 543 ? 8.945 30.703 -22.141 1 98.31 543 THR A O 1
ATOM 4456 N N . VAL A 1 544 ? 9.453 28.562 -22.547 1 98.62 544 VAL A N 1
ATOM 4457 C CA . VAL A 1 544 ? 10.133 28.359 -21.266 1 98.62 544 VAL A CA 1
ATOM 4458 C C . VAL A 1 544 ? 11.43 27.594 -21.484 1 98.62 544 VAL A C 1
ATOM 4460 O O . VAL A 1 544 ? 11.648 27.016 -22.547 1 98.62 544 VAL A O 1
ATOM 4463 N N . THR A 1 545 ? 12.273 27.656 -20.531 1 98.06 545 THR A N 1
ATOM 4464 C CA . THR A 1 545 ? 13.477 26.828 -20.562 1 98.06 545 THR A CA 1
ATOM 4465 C C . THR A 1 545 ? 13.297 25.562 -19.734 1 98.06 545 THR A C 1
ATOM 4467 O O . THR A 1 545 ? 12.703 25.594 -18.656 1 98.06 545 THR A O 1
ATOM 4470 N N . LEU A 1 546 ? 13.727 24.453 -20.266 1 98.38 546 LEU A N 1
ATOM 4471 C CA . LEU A 1 546 ? 13.734 23.156 -19.625 1 98.38 546 LEU A CA 1
ATOM 4472 C C . LEU A 1 546 ? 15.164 22.703 -19.344 1 98.38 546 LEU A C 1
ATOM 4474 O O . LEU A 1 546 ? 15.992 22.641 -20.266 1 98.38 546 LEU A O 1
ATOM 4478 N N . ARG A 1 547 ? 15.453 22.406 -18.094 1 98.19 547 ARG A N 1
ATOM 4479 C CA . ARG A 1 547 ? 16.797 22.031 -17.672 1 98.19 547 ARG A CA 1
ATOM 4480 C C . ARG A 1 547 ? 16.844 20.578 -17.219 1 98.19 547 ARG A C 1
ATOM 4482 O O . ARG A 1 547 ? 15.938 20.109 -16.531 1 98.19 547 ARG A O 1
ATOM 4489 N N . ASP A 1 548 ? 17.922 19.922 -17.578 1 98.06 548 ASP A N 1
ATOM 4490 C CA . ASP A 1 548 ? 18.188 18.547 -17.141 1 98.06 548 ASP A CA 1
ATOM 4491 C C . ASP A 1 548 ? 19.031 18.531 -15.867 1 98.06 548 ASP A C 1
ATOM 4493 O O . ASP A 1 548 ? 20.125 19.109 -15.836 1 98.06 548 ASP A O 1
ATOM 4497 N N . ARG A 1 549 ? 18.562 17.859 -14.828 1 97.75 549 ARG A N 1
ATOM 4498 C CA . ARG A 1 549 ? 19.234 17.734 -13.539 1 97.75 549 ARG A CA 1
ATOM 4499 C C . ARG A 1 549 ? 20.656 17.203 -13.719 1 97.75 549 ARG A C 1
ATOM 4501 O O . ARG A 1 549 ? 21.594 17.703 -13.117 1 97.75 549 ARG A O 1
ATOM 4508 N N . ASP A 1 550 ? 20.797 16.203 -14.57 1 96.5 550 ASP A N 1
ATOM 4509 C CA . ASP A 1 550 ? 22.016 15.422 -14.641 1 96.5 550 ASP A CA 1
ATOM 4510 C C . ASP A 1 550 ? 23.094 16.141 -15.453 1 96.5 550 ASP A C 1
ATOM 4512 O O . ASP A 1 550 ? 24.281 16.094 -15.117 1 96.5 550 ASP A O 1
ATOM 4516 N N . THR A 1 551 ? 22.688 16.828 -16.547 1 94.94 551 THR A N 1
ATOM 4517 C CA . THR A 1 551 ? 23.672 17.453 -17.422 1 94.94 551 THR A CA 1
ATOM 4518 C C . THR A 1 551 ? 23.75 18.953 -17.203 1 94.94 551 THR A C 1
ATOM 4520 O O . THR A 1 551 ? 24.703 19.609 -17.625 1 94.94 551 THR A O 1
ATOM 4523 N N . TRP A 1 552 ? 22.703 19.547 -16.594 1 95.56 552 TRP A N 1
ATOM 4524 C CA . TRP A 1 552 ? 22.547 20.969 -16.344 1 95.56 552 TRP A CA 1
ATOM 4525 C C . TRP A 1 552 ? 22.344 21.734 -17.656 1 95.56 552 TRP A C 1
ATOM 4527 O O . TRP A 1 552 ? 22.297 22.969 -17.656 1 95.56 552 TRP A O 1
ATOM 4537 N N . LYS A 1 553 ? 22.219 21 -18.75 1 96.38 553 LYS A N 1
ATOM 4538 C CA . LYS A 1 553 ? 21.906 21.625 -20.031 1 96.38 553 LYS A CA 1
ATOM 4539 C C . LYS A 1 553 ? 20.453 22.109 -20.047 1 96.38 553 LYS A C 1
ATOM 4541 O O . LYS A 1 553 ? 19.625 21.641 -19.266 1 96.38 553 LYS A O 1
ATOM 4546 N N . GLN A 1 554 ? 20.234 23.078 -20.938 1 97.5 554 GLN A N 1
ATOM 4547 C CA . GLN A 1 554 ? 18.891 23.656 -21.047 1 97.5 554 GLN A CA 1
ATOM 4548 C C . GLN A 1 554 ? 18.453 23.797 -22.5 1 97.5 554 GLN A C 1
ATOM 4550 O O . GLN A 1 554 ? 19.297 24 -23.391 1 97.5 554 GLN A O 1
ATOM 4555 N N . VAL A 1 555 ? 17.203 23.656 -22.719 1 98.12 555 VAL A N 1
ATOM 4556 C CA . VAL A 1 555 ? 16.594 23.922 -24.016 1 98.12 555 VAL A CA 1
ATOM 4557 C C . VAL A 1 555 ? 15.383 24.844 -23.844 1 98.12 555 VAL A C 1
ATOM 4559 O O . VAL A 1 555 ? 14.844 24.953 -22.734 1 98.12 555 VAL A O 1
ATOM 4562 N N . ARG A 1 556 ? 15.078 25.531 -24.859 1 98.19 556 ARG A N 1
ATOM 4563 C CA . ARG A 1 556 ? 13.891 26.391 -24.875 1 98.19 556 ARG A CA 1
ATOM 4564 C C . ARG A 1 556 ? 12.797 25.781 -25.734 1 98.19 556 ARG A C 1
ATOM 4566 O O . ARG A 1 556 ? 13.07 25.25 -26.812 1 98.19 556 ARG A O 1
ATOM 4573 N N . LEU A 1 557 ? 11.562 25.797 -25.312 1 98.31 557 LEU A N 1
ATOM 4574 C CA . LEU A 1 557 ? 10.43 25.25 -26.047 1 98.31 557 LEU A CA 1
ATOM 4575 C C . LEU A 1 557 ? 9.148 25.984 -25.703 1 98.31 557 LEU A C 1
ATOM 4577 O O . LEU A 1 557 ? 9.055 26.625 -24.656 1 98.31 557 LEU A O 1
ATOM 4581 N N . PRO A 1 558 ? 8.188 25.953 -26.578 1 98.31 558 PRO A N 1
ATOM 4582 C CA . PRO A 1 558 ? 6.891 26.562 -26.297 1 98.31 558 PRO A CA 1
ATOM 4583 C C . PRO A 1 558 ? 6.156 25.891 -25.141 1 98.31 558 PRO A C 1
ATOM 4585 O O . PRO A 1 558 ? 6.199 24.672 -25 1 98.31 558 PRO A O 1
ATOM 4588 N N . VAL A 1 559 ? 5.414 26.672 -24.375 1 98.5 559 VAL A N 1
ATOM 4589 C CA . VAL A 1 559 ? 4.629 26.156 -23.25 1 98.5 559 VAL A CA 1
ATOM 4590 C C . VAL A 1 559 ? 3.631 25.109 -23.766 1 98.5 559 VAL A C 1
ATOM 4592 O O . VAL A 1 559 ? 3.348 24.125 -23.078 1 98.5 559 VAL A O 1
ATOM 4595 N N . SER A 1 560 ? 3.125 25.25 -24.922 1 97.56 560 SER A N 1
ATOM 4596 C CA . SER A 1 560 ? 2.145 24.359 -25.516 1 97.56 560 SER A CA 1
ATOM 4597 C C . SER A 1 560 ? 2.723 22.953 -25.719 1 97.56 560 SER A C 1
ATOM 4599 O O . SER A 1 560 ? 1.978 21.984 -25.812 1 97.56 560 SER A O 1
ATOM 4601 N N . LYS A 1 561 ? 4.02 22.797 -25.75 1 97.88 561 LYS A N 1
ATOM 4602 C CA . LYS A 1 561 ? 4.672 21.5 -25.969 1 97.88 561 LYS A CA 1
ATOM 4603 C C . LYS A 1 561 ? 5.27 20.953 -24.672 1 97.88 561 LYS A C 1
ATOM 4605 O O . LYS A 1 561 ? 5.84 19.859 -24.672 1 97.88 561 LYS A O 1
ATOM 4610 N N . LEU A 1 562 ? 5.145 21.703 -23.641 1 98.5 562 LEU A N 1
ATOM 4611 C CA . LEU A 1 562 ? 5.844 21.406 -22.391 1 98.5 562 LEU A CA 1
ATOM 4612 C C . LEU A 1 562 ? 5.383 20.062 -21.812 1 98.5 562 LEU A C 1
ATOM 4614 O O . LEU A 1 562 ? 6.203 19.25 -21.391 1 98.5 562 LEU A O 1
ATOM 4618 N N . LEU A 1 563 ? 4.059 19.812 -21.781 1 97.69 563 LEU A N 1
ATOM 4619 C CA . LEU A 1 563 ? 3.518 18.578 -21.203 1 97.69 563 LEU A CA 1
ATOM 4620 C C . LEU A 1 563 ? 4.074 17.359 -21.922 1 97.69 563 LEU A C 1
ATOM 4622 O O . LEU A 1 563 ? 4.551 16.422 -21.281 1 97.69 563 LEU A O 1
ATOM 4626 N N . ASP A 1 564 ? 3.992 17.391 -23.172 1 96.69 564 ASP A N 1
ATOM 4627 C CA . ASP A 1 564 ? 4.496 16.281 -23.969 1 96.69 564 ASP A CA 1
ATOM 4628 C C . ASP A 1 564 ? 6 16.109 -23.781 1 96.69 564 ASP A C 1
ATOM 4630 O O . ASP A 1 564 ? 6.492 14.992 -23.641 1 96.69 564 ASP A O 1
ATOM 4634 N N . ALA A 1 565 ? 6.715 17.203 -23.828 1 98.12 565 ALA A N 1
ATOM 4635 C CA . ALA A 1 565 ? 8.164 17.172 -23.656 1 98.12 565 ALA A CA 1
ATOM 4636 C C . ALA A 1 565 ? 8.547 16.516 -22.328 1 98.12 565 ALA A C 1
ATOM 4638 O O . ALA A 1 565 ? 9.445 15.688 -22.281 1 98.12 565 ALA A O 1
ATOM 4639 N N . LEU A 1 566 ? 7.848 16.875 -21.266 1 98.44 566 LEU A N 1
ATOM 4640 C CA . LEU A 1 566 ? 8.141 16.344 -19.938 1 98.44 566 LEU A CA 1
ATOM 4641 C C . LEU A 1 566 ? 7.852 14.852 -19.875 1 98.44 566 LEU A C 1
ATOM 4643 O O . LEU A 1 566 ? 8.625 14.094 -19.297 1 98.44 566 LEU A O 1
ATOM 4647 N N . ARG A 1 567 ? 6.75 14.438 -20.438 1 96.69 567 ARG A N 1
ATOM 4648 C CA . ARG A 1 567 ? 6.418 13.023 -20.438 1 96.69 567 ARG A CA 1
ATOM 4649 C C . ARG A 1 567 ? 7.477 12.211 -21.172 1 96.69 567 ARG A C 1
ATOM 4651 O O . ARG A 1 567 ? 7.918 11.164 -20.688 1 96.69 567 ARG A O 1
ATOM 4658 N N . ARG A 1 568 ? 7.91 12.688 -22.297 1 96.56 568 ARG A N 1
ATOM 4659 C CA . ARG A 1 568 ? 8.938 12.016 -23.094 1 96.56 568 ARG A CA 1
ATOM 4660 C C . ARG A 1 568 ? 10.273 12.016 -22.359 1 96.56 568 ARG A C 1
ATOM 4662 O O . ARG A 1 568 ? 10.992 11.008 -22.375 1 96.56 568 ARG A O 1
ATOM 4669 N N . PHE A 1 569 ? 10.57 13.125 -21.719 1 98 569 PHE A N 1
ATOM 4670 C CA . PHE A 1 569 ? 11.836 13.266 -21 1 98 569 PHE A CA 1
ATOM 4671 C C . PHE A 1 569 ? 11.883 12.336 -19.797 1 98 569 PHE A C 1
ATOM 4673 O O . PHE A 1 569 ? 12.883 11.633 -19.594 1 98 569 PHE A O 1
ATOM 4680 N N . ILE A 1 570 ? 10.82 12.281 -19.047 1 97.38 570 ILE A N 1
ATOM 4681 C CA . ILE A 1 570 ? 10.812 11.586 -17.766 1 97.38 570 ILE A CA 1
ATOM 4682 C C . ILE A 1 570 ? 10.492 10.109 -17.969 1 97.38 570 ILE A C 1
ATOM 4684 O O . ILE A 1 570 ? 11.164 9.242 -17.422 1 97.38 570 ILE A O 1
ATOM 4688 N N . ASN A 1 571 ? 9.539 9.789 -18.812 1 92.88 571 ASN A N 1
ATOM 4689 C CA . ASN A 1 571 ? 9.055 8.414 -18.953 1 92.88 571 ASN A CA 1
ATOM 4690 C C . ASN A 1 571 ? 9.805 7.66 -20.047 1 92.88 571 ASN A C 1
ATOM 4692 O O . ASN A 1 571 ? 10.016 6.449 -19.938 1 92.88 571 ASN A O 1
ATOM 4696 N N . ASP A 1 572 ? 10.18 8.367 -21.141 1 91.81 572 ASP A N 1
ATOM 4697 C CA . ASP A 1 572 ? 10.773 7.691 -22.281 1 91.81 572 ASP A CA 1
ATOM 4698 C C . ASP A 1 572 ? 12.281 7.918 -22.344 1 91.81 572 ASP A C 1
ATOM 4700 O O . ASP A 1 572 ? 12.969 7.406 -23.234 1 91.81 572 ASP A O 1
ATOM 4704 N N . ASN A 1 573 ? 12.781 8.703 -21.453 1 93.44 573 ASN A N 1
ATOM 4705 C CA . ASN A 1 573 ? 14.203 8.984 -21.344 1 93.44 573 ASN A CA 1
ATOM 4706 C C . ASN A 1 573 ? 14.75 9.609 -22.625 1 93.44 573 ASN A C 1
ATOM 4708 O O . ASN A 1 573 ? 15.852 9.273 -23.062 1 93.44 573 ASN A O 1
ATOM 4712 N N . VAL A 1 574 ? 13.977 10.516 -23.188 1 94.88 574 VAL A N 1
ATOM 4713 C CA . VAL A 1 574 ? 14.406 11.227 -24.391 1 94.88 574 VAL A CA 1
ATOM 4714 C C . VAL A 1 574 ? 15.469 12.258 -24.016 1 94.88 574 VAL A C 1
ATOM 4716 O O . VAL A 1 574 ? 15.414 12.859 -22.938 1 94.88 574 VAL A O 1
ATOM 4719 N N . GLU A 1 575 ? 16.344 12.422 -24.922 1 95.75 575 GLU A N 1
ATOM 4720 C CA . GLU A 1 575 ? 17.406 13.414 -24.719 1 95.75 575 GLU A CA 1
ATOM 4721 C C . GLU A 1 575 ? 16.828 14.828 -24.734 1 95.75 575 GLU A C 1
ATOM 4723 O O . GLU A 1 575 ? 15.945 15.141 -25.531 1 95.75 575 GLU A O 1
ATOM 4728 N N . LEU A 1 576 ? 17.391 15.594 -23.891 1 96.69 576 LEU A N 1
ATOM 4729 C CA . LEU A 1 576 ? 16.891 16.953 -23.703 1 96.69 576 LEU A CA 1
ATOM 4730 C C . LEU A 1 576 ? 16.953 17.734 -25.016 1 96.69 576 LEU A C 1
ATOM 4732 O O . LEU A 1 576 ? 16.031 18.5 -25.328 1 96.69 576 LEU A O 1
ATOM 4736 N N . GLU A 1 577 ? 17.969 17.531 -25.828 1 95.12 577 GLU A N 1
ATOM 4737 C CA . GLU A 1 577 ? 18.234 18.312 -27.031 1 95.12 577 GLU A CA 1
ATOM 4738 C C . GLU A 1 577 ? 17.172 18.047 -28.109 1 95.12 577 GLU A C 1
ATOM 4740 O O . GLU A 1 577 ? 17.016 18.828 -29.031 1 95.12 577 GLU A O 1
ATOM 4745 N N . LYS A 1 578 ? 16.469 17 -28.016 1 96.69 578 LYS A N 1
ATOM 4746 C CA . LYS A 1 578 ? 15.438 16.641 -28.984 1 96.69 578 LYS A CA 1
ATOM 4747 C C . LYS A 1 578 ? 14.094 17.281 -28.625 1 96.69 578 LYS A C 1
ATOM 4749 O O . LYS A 1 578 ? 13.141 17.203 -29.391 1 96.69 578 LYS A O 1
ATOM 4754 N N . LEU A 1 579 ? 14.07 18 -27.531 1 97.25 579 LEU A N 1
ATOM 4755 C CA . LEU A 1 579 ? 12.789 18.469 -27.016 1 97.25 579 LEU A CA 1
ATOM 4756 C C . LEU A 1 579 ? 12.625 19.969 -27.25 1 97.25 579 LEU A C 1
ATOM 4758 O O . LEU A 1 579 ? 11.523 20.5 -27.125 1 97.25 579 LEU A O 1
ATOM 4762 N N . GLY A 1 580 ? 13.719 20.625 -27.547 1 96.5 580 GLY A N 1
ATOM 4763 C CA . GLY A 1 580 ? 13.695 22.062 -27.766 1 96.5 580 GLY A CA 1
ATOM 4764 C C . GLY A 1 580 ? 14.984 22.594 -28.359 1 96.5 580 GLY A C 1
ATOM 4765 O O . GLY A 1 580 ? 15.836 21.828 -28.812 1 96.5 580 GLY A O 1
ATOM 4766 N N . GLU A 1 581 ? 15.055 23.938 -28.375 1 96.19 581 GLU A N 1
ATOM 4767 C CA . GLU A 1 581 ? 16.25 24.609 -28.891 1 96.19 581 GLU A CA 1
ATOM 4768 C C . GLU A 1 581 ? 17.281 24.812 -27.797 1 96.19 581 GLU A C 1
ATOM 4770 O O . GLU A 1 581 ? 16.984 25.438 -26.766 1 96.19 581 GLU A O 1
ATOM 4775 N N . PRO A 1 582 ? 18.484 24.312 -27.984 1 95.06 582 PRO A N 1
ATOM 4776 C CA . PRO A 1 582 ? 19.516 24.469 -26.969 1 95.06 582 PRO A CA 1
ATOM 4777 C C . PRO A 1 582 ? 19.734 25.938 -26.594 1 95.06 582 PRO A C 1
ATOM 4779 O O . PRO A 1 582 ? 19.719 26.812 -27.469 1 95.06 582 PRO A O 1
ATOM 4782 N N . VAL A 1 583 ? 19.797 26.141 -25.328 1 89.12 583 VAL A N 1
ATOM 4783 C CA . VAL A 1 583 ? 20.094 27.469 -24.797 1 89.12 583 VAL A CA 1
ATOM 4784 C C . VAL A 1 583 ? 21.562 27.578 -24.422 1 89.12 583 VAL A C 1
ATOM 4786 O O . VAL A 1 583 ? 22.125 26.656 -23.812 1 89.12 583 VAL A O 1
ATOM 4789 N N . GLU A 1 584 ? 22.312 28.453 -25.031 1 73.38 584 GLU A N 1
ATOM 4790 C CA . GLU A 1 584 ? 23.719 28.656 -24.703 1 73.38 584 GLU A CA 1
ATOM 4791 C C . GLU A 1 584 ? 23.875 29.141 -23.266 1 73.38 584 GLU A C 1
ATOM 4793 O O . GLU A 1 584 ? 23.047 29.891 -22.75 1 73.38 584 GLU A O 1
ATOM 4798 N N . PRO A 1 585 ? 24.672 28.359 -22.469 1 57.94 585 PRO A N 1
ATOM 4799 C CA . PRO A 1 585 ? 24.922 28.812 -21.094 1 57.94 585 PRO A CA 1
ATOM 4800 C C . PRO A 1 585 ? 25.219 30.312 -21.016 1 57.94 585 PRO A C 1
ATOM 4802 O O . PRO A 1 585 ? 25.875 30.859 -21.891 1 57.94 585 PRO A O 1
ATOM 4805 N N . SER A 1 586 ? 24.297 31.078 -20.547 1 44.28 586 SER A N 1
ATOM 4806 C CA . SER A 1 586 ? 24.75 32.438 -20.359 1 44.28 586 SER A CA 1
ATOM 4807 C C . SER A 1 586 ? 26.109 32.5 -19.641 1 44.28 586 SER A C 1
ATOM 4809 O O . SER A 1 586 ? 26.344 31.703 -18.719 1 44.28 586 SER A O 1
ATOM 4811 N N . GLY A 1 587 ? 27.188 32.781 -20.344 1 35.69 587 GLY A N 1
ATOM 4812 C CA . GLY A 1 587 ? 28.453 33.094 -19.734 1 35.69 587 GLY A CA 1
ATOM 4813 C C . GLY A 1 587 ? 28.328 33.75 -18.375 1 35.69 587 GLY A C 1
ATOM 4814 O O . GLY A 1 587 ? 27.797 34.875 -18.281 1 35.69 587 GLY A O 1
ATOM 4815 N N . GLY A 1 588 ? 27.844 33.125 -17.359 1 27.28 588 GLY A N 1
ATOM 4816 C CA . GLY A 1 588 ? 28.406 33.75 -16.172 1 27.28 588 GLY A CA 1
ATOM 4817 C C . GLY A 1 588 ? 29.938 33.75 -16.172 1 27.28 588 GLY A C 1
ATOM 4818 O O . GLY A 1 588 ? 30.562 32.906 -16.844 1 27.28 588 GLY A O 1
ATOM 4819 N N . MET B 1 1 ? -38.031 -19.203 -4.844 1 31.38 1 MET B N 1
ATOM 4820 C CA . MET B 1 1 ? -36.594 -18.969 -4.867 1 31.38 1 MET B CA 1
ATOM 4821 C C . MET B 1 1 ? -36.25 -17.656 -4.188 1 31.38 1 MET B C 1
ATOM 4823 O O . MET B 1 1 ? -36.688 -16.578 -4.621 1 31.38 1 MET B O 1
ATOM 4827 N N . SER B 1 2 ? -36.156 -17.516 -2.945 1 41.59 2 SER B N 1
ATOM 4828 C CA . SER B 1 2 ? -36.156 -16.359 -2.061 1 41.59 2 SER B CA 1
ATOM 4829 C C . SER B 1 2 ? -35.25 -15.258 -2.6 1 41.59 2 SER B C 1
ATOM 4831 O O . SER B 1 2 ? -34.188 -15.539 -3.158 1 41.59 2 SER B O 1
ATOM 4833 N N . GLN B 1 3 ? -35.719 -14.18 -3.129 1 50.91 3 GLN B N 1
ATOM 4834 C CA . GLN B 1 3 ? -35.062 -13.086 -3.816 1 50.91 3 GLN B CA 1
ATOM 4835 C C . GLN B 1 3 ? -33.75 -12.727 -3.137 1 50.91 3 GLN B C 1
ATOM 4837 O O . GLN B 1 3 ? -33.719 -12.289 -1.983 1 50.91 3 GLN B O 1
ATOM 4842 N N . GLN B 1 4 ? -32.688 -13.383 -3.408 1 67.62 4 GLN B N 1
ATOM 4843 C CA . GLN B 1 4 ? -31.359 -13.117 -2.879 1 67.62 4 GLN B CA 1
ATOM 4844 C C . GLN B 1 4 ? -31.078 -11.617 -2.807 1 67.62 4 GLN B C 1
ATOM 4846 O O . GLN B 1 4 ? -31.328 -10.891 -3.773 1 67.62 4 GLN B O 1
ATOM 4851 N N . ASP B 1 5 ? -30.953 -11.102 -1.588 1 86.75 5 ASP B N 1
ATOM 4852 C CA . ASP B 1 5 ? -30.703 -9.672 -1.428 1 86.75 5 ASP B CA 1
ATOM 4853 C C . ASP B 1 5 ? -29.391 -9.266 -2.111 1 86.75 5 ASP B C 1
ATOM 4855 O O . ASP B 1 5 ? -28.594 -10.117 -2.484 1 86.75 5 ASP B O 1
ATOM 4859 N N . LEU B 1 6 ? -29.312 -8.18 -2.664 1 94.12 6 LEU B N 1
ATOM 4860 C CA . LEU B 1 6 ? -28.203 -7.613 -3.443 1 94.12 6 LEU B CA 1
ATOM 4861 C C . LEU B 1 6 ? -26.875 -7.887 -2.771 1 94.12 6 LEU B C 1
ATOM 4863 O O . LEU B 1 6 ? -25.875 -8.172 -3.449 1 94.12 6 LEU B O 1
ATOM 4867 N N . TYR B 1 7 ? -26.844 -7.883 -1.483 1 93.81 7 TYR B N 1
ATOM 4868 C CA . TYR B 1 7 ? -25.625 -8.156 -0.745 1 93.81 7 TYR B CA 1
ATOM 4869 C C . TYR B 1 7 ? -25.125 -9.57 -1.025 1 93.81 7 TYR B C 1
ATOM 4871 O O . TYR B 1 7 ? -23.922 -9.773 -1.276 1 93.81 7 TYR B O 1
ATOM 4879 N N . GLU B 1 8 ? -25.969 -10.516 -0.942 1 94.94 8 GLU B N 1
ATOM 4880 C CA . GLU B 1 8 ? -25.594 -11.906 -1.176 1 94.94 8 GLU B CA 1
ATOM 4881 C C . GLU B 1 8 ? -25.094 -12.117 -2.605 1 94.94 8 GLU B C 1
ATOM 4883 O O . GLU B 1 8 ? -24.172 -12.891 -2.844 1 94.94 8 GLU B O 1
ATOM 4888 N N . LYS B 1 9 ? -25.797 -11.43 -3.52 1 96.56 9 LYS B N 1
ATOM 4889 C CA . LYS B 1 9 ? -25.375 -11.516 -4.914 1 96.56 9 LYS B CA 1
ATOM 4890 C C . LYS B 1 9 ? -23.969 -10.961 -5.098 1 96.56 9 LYS B C 1
ATOM 4892 O O . LYS B 1 9 ? -23.156 -11.539 -5.824 1 96.56 9 LYS B O 1
ATOM 4897 N N . ILE B 1 10 ? -23.703 -9.875 -4.441 1 96.88 10 ILE B N 1
ATOM 4898 C CA . ILE B 1 10 ? -22.406 -9.234 -4.559 1 96.88 10 ILE B CA 1
ATOM 4899 C C . ILE B 1 10 ? -21.328 -10.125 -3.922 1 96.88 10 ILE B C 1
ATOM 4901 O O . ILE B 1 10 ? -20.234 -10.281 -4.473 1 96.88 10 ILE B O 1
ATOM 4905 N N . VAL B 1 11 ? -21.609 -10.695 -2.791 1 95.94 11 VAL B N 1
ATOM 4906 C CA . VAL B 1 11 ? -20.672 -11.555 -2.092 1 95.94 11 VAL B CA 1
ATOM 4907 C C . VAL B 1 11 ? -20.359 -12.789 -2.943 1 95.94 11 VAL B C 1
ATOM 4909 O O . VAL B 1 11 ? -19.203 -13.219 -3.031 1 95.94 11 VAL B O 1
ATOM 4912 N N . GLU B 1 12 ? -21.391 -13.312 -3.514 1 96.44 12 GLU B N 1
ATOM 4913 C CA . GLU B 1 12 ? -21.203 -14.469 -4.391 1 96.44 12 GLU B CA 1
ATOM 4914 C C . GLU B 1 12 ? -20.328 -14.109 -5.59 1 96.44 12 GLU B C 1
ATOM 4916 O O . GLU B 1 12 ? -19.406 -14.859 -5.938 1 96.44 12 GLU B O 1
ATOM 4921 N N . LEU B 1 13 ? -20.641 -13.016 -6.215 1 97.44 13 LEU B N 1
ATOM 4922 C CA . LEU B 1 13 ? -19.828 -12.539 -7.34 1 97.44 13 LEU B CA 1
ATOM 4923 C C . LEU B 1 13 ? -18.391 -12.312 -6.918 1 97.44 13 LEU B C 1
ATOM 4925 O O . LEU B 1 13 ? -17.453 -12.68 -7.645 1 97.44 13 LEU B O 1
ATOM 4929 N N . ALA B 1 14 ? -18.25 -11.672 -5.75 1 97.88 14 ALA B N 1
ATOM 4930 C CA . ALA B 1 14 ? -16.922 -11.328 -5.254 1 97.88 14 ALA B CA 1
ATOM 4931 C C . ALA B 1 14 ? -16.078 -12.586 -5.062 1 97.88 14 ALA B C 1
ATOM 4933 O O . ALA B 1 14 ? -14.898 -12.617 -5.449 1 97.88 14 ALA B O 1
ATOM 4934 N N . LYS B 1 15 ? -16.625 -13.594 -4.5 1 96.81 15 LYS B N 1
ATOM 4935 C CA . LYS B 1 15 ? -15.906 -14.852 -4.277 1 96.81 15 LYS B CA 1
ATOM 4936 C C . LYS B 1 15 ? -15.594 -15.547 -5.598 1 96.81 15 LYS B C 1
ATOM 4938 O O . LYS B 1 15 ? -14.461 -15.969 -5.828 1 96.81 15 LYS B O 1
ATOM 4943 N N . ARG B 1 16 ? -16.531 -15.586 -6.457 1 97.06 16 ARG B N 1
ATOM 4944 C CA . ARG B 1 16 ? -16.422 -16.328 -7.711 1 97.06 16 ARG B CA 1
ATOM 4945 C C . ARG B 1 16 ? -15.422 -15.656 -8.656 1 97.06 16 ARG B C 1
ATOM 4947 O O . ARG B 1 16 ? -14.664 -16.344 -9.352 1 97.06 16 ARG B O 1
ATOM 4954 N N . ARG B 1 17 ? -15.438 -14.328 -8.648 1 97.75 17 ARG B N 1
ATOM 4955 C CA . ARG B 1 17 ? -14.656 -13.625 -9.656 1 97.75 17 ARG B CA 1
ATOM 4956 C C . ARG B 1 17 ? -13.367 -13.07 -9.055 1 97.75 17 ARG B C 1
ATOM 4958 O O . ARG B 1 17 ? -12.484 -12.617 -9.789 1 97.75 17 ARG B O 1
ATOM 4965 N N . GLY B 1 18 ? -13.266 -13.141 -7.77 1 98.31 18 GLY B N 1
ATOM 4966 C CA . GLY B 1 18 ? -11.984 -12.805 -7.168 1 98.31 18 GLY B CA 1
ATOM 4967 C C . GLY B 1 18 ? -11.891 -11.352 -6.73 1 98.31 18 GLY B C 1
ATOM 4968 O O . GLY B 1 18 ? -10.867 -10.695 -6.941 1 98.31 18 GLY B O 1
ATOM 4969 N N . PHE B 1 19 ? -12.953 -10.781 -6.102 1 98.56 19 PHE B N 1
ATOM 4970 C CA . PHE B 1 19 ? -12.859 -9.461 -5.484 1 98.56 19 PHE B CA 1
ATOM 4971 C C . PHE B 1 19 ? -12.422 -9.578 -4.027 1 98.56 19 PHE B C 1
ATOM 4973 O O . PHE B 1 19 ? -11.391 -9.031 -3.637 1 98.56 19 PHE B O 1
ATOM 4980 N N . PHE B 1 20 ? -13.164 -10.297 -3.248 1 98.25 20 PHE B N 1
ATOM 4981 C CA . PHE B 1 20 ? -12.789 -10.531 -1.858 1 98.25 20 PHE B CA 1
ATOM 4982 C C . PHE B 1 20 ? -13.422 -11.82 -1.339 1 98.25 20 PHE B C 1
ATOM 4984 O O . PHE B 1 20 ? -14.398 -12.312 -1.906 1 98.25 20 PHE B O 1
ATOM 4991 N N . TRP B 1 21 ? -12.891 -12.406 -0.3 1 97.69 21 TRP B N 1
ATOM 4992 C CA . TRP B 1 21 ? -13.43 -13.555 0.416 1 97.69 21 TRP B CA 1
ATOM 4993 C C . TRP B 1 21 ? -12.891 -13.609 1.844 1 97.69 21 TRP B C 1
ATOM 4995 O O . TRP B 1 21 ? -11.922 -12.914 2.176 1 97.69 21 TRP B O 1
ATOM 5005 N N . PRO B 1 22 ? -13.523 -14.305 2.748 1 96.5 22 PRO B N 1
ATOM 5006 C CA . PRO B 1 22 ? -13 -14.445 4.109 1 96.5 22 PRO B CA 1
ATOM 5007 C C . PRO B 1 22 ? -11.609 -15.078 4.141 1 96.5 22 PRO B C 1
ATOM 5009 O O . PRO B 1 22 ? -11.328 -16 3.373 1 96.5 22 PRO B O 1
ATOM 5012 N N . SER B 1 23 ? -10.766 -14.594 4.957 1 97.62 23 SER B N 1
ATOM 5013 C CA . SER B 1 23 ? -9.391 -15.07 5.043 1 97.62 23 SER B CA 1
ATOM 5014 C C . SER B 1 23 ? -9.32 -16.422 5.75 1 97.62 23 SER B C 1
ATOM 5016 O O . SER B 1 23 ? -10.195 -16.75 6.543 1 97.62 23 SER B O 1
ATOM 5018 N N . TYR B 1 24 ? -8.289 -17.203 5.375 1 97.69 24 TYR B N 1
ATOM 5019 C CA . TYR B 1 24 ? -7.91 -18.453 6.027 1 97.69 24 TYR B CA 1
ATOM 5020 C C . TYR B 1 24 ? -9.031 -19.469 5.918 1 97.69 24 TYR B C 1
ATOM 5022 O O . TYR B 1 24 ? -9.289 -20.219 6.867 1 97.69 24 TYR B O 1
ATOM 5030 N N . GLU B 1 25 ? -9.625 -19.531 4.816 1 95.56 25 GLU B N 1
ATOM 5031 C CA . GLU B 1 25 ? -10.781 -20.391 4.566 1 95.56 25 GLU B CA 1
ATOM 5032 C C . GLU B 1 25 ? -10.445 -21.859 4.828 1 95.56 25 GLU B C 1
ATOM 5034 O O . GLU B 1 25 ? -11.273 -22.594 5.359 1 95.56 25 GLU B O 1
ATOM 5039 N N . ILE B 1 26 ? -9.273 -22.266 4.508 1 96.94 26 ILE B N 1
ATOM 5040 C CA . ILE B 1 26 ? -8.945 -23.688 4.617 1 96.94 26 ILE B CA 1
ATOM 5041 C C . ILE B 1 26 ? -8.82 -24.078 6.09 1 96.94 26 ILE B C 1
ATOM 5043 O O . ILE B 1 26 ? -8.781 -25.266 6.426 1 96.94 26 ILE B O 1
ATOM 5047 N N . TYR B 1 27 ? -8.75 -23.172 6.941 1 97.12 27 TYR B N 1
ATOM 5048 C CA . TYR B 1 27 ? -8.711 -23.422 8.375 1 97.12 27 TYR B CA 1
ATOM 5049 C C . TYR B 1 27 ? -10.031 -23.031 9.031 1 97.12 27 TYR B C 1
ATOM 5051 O O . TYR B 1 27 ? -10.078 -22.766 10.234 1 97.12 27 TYR B O 1
ATOM 5059 N N . GLY B 1 28 ? -11.078 -22.875 8.25 1 93.69 28 GLY B N 1
ATOM 5060 C CA . GLY B 1 28 ? -12.398 -22.562 8.758 1 93.69 28 GLY B CA 1
ATOM 5061 C C . GLY B 1 28 ? -12.711 -21.078 8.742 1 93.69 28 GLY B C 1
ATOM 5062 O O . GLY B 1 28 ? -13.82 -20.672 9.078 1 93.69 28 GLY B O 1
ATOM 5063 N N . GLY B 1 29 ? -11.805 -20.297 8.383 1 91.75 29 GLY B N 1
ATOM 5064 C CA . GLY B 1 29 ? -12 -18.859 8.344 1 91.75 29 GLY B CA 1
ATOM 5065 C C . GLY B 1 29 ? -11.875 -18.203 9.703 1 91.75 29 GLY B C 1
ATOM 5066 O O . GLY B 1 29 ? -12.023 -18.859 10.734 1 91.75 29 GLY B O 1
ATOM 5067 N N . VAL B 1 30 ? -11.523 -16.984 9.734 1 91.38 30 VAL B N 1
ATOM 5068 C CA . VAL B 1 30 ? -11.484 -16.172 10.945 1 91.38 30 VAL B CA 1
ATOM 5069 C C . VAL B 1 30 ? -12.305 -14.891 10.742 1 91.38 30 VAL B C 1
ATOM 5071 O O . VAL B 1 30 ? -12.008 -14.094 9.852 1 91.38 30 VAL B O 1
ATOM 5074 N N . ALA B 1 31 ? -13.266 -14.711 11.602 1 91.5 31 ALA B N 1
ATOM 5075 C CA . ALA B 1 31 ? -14.164 -13.57 11.469 1 91.5 31 ALA B CA 1
ATOM 5076 C C . ALA B 1 31 ? -13.398 -12.25 11.539 1 91.5 31 ALA B C 1
ATOM 5078 O O . ALA B 1 31 ? -12.469 -12.109 12.344 1 91.5 31 ALA B O 1
ATOM 5079 N N . GLY B 1 32 ? -13.75 -11.328 10.695 1 94.94 32 GLY B N 1
ATOM 5080 C CA . GLY B 1 32 ? -13.18 -9.992 10.75 1 94.94 32 GLY B CA 1
ATOM 5081 C C . GLY B 1 32 ? -11.977 -9.82 9.844 1 94.94 32 GLY B C 1
ATOM 5082 O O . GLY B 1 32 ? -11.422 -8.727 9.734 1 94.94 32 GLY B O 1
ATOM 5083 N N . PHE B 1 33 ? -11.57 -10.906 9.227 1 97.5 33 PHE B N 1
ATOM 5084 C CA . PHE B 1 33 ? -10.445 -10.836 8.297 1 97.5 33 PHE B CA 1
ATOM 5085 C C . PHE B 1 33 ? -10.883 -11.219 6.891 1 97.5 33 PHE B C 1
ATOM 5087 O O . PHE B 1 33 ? -11.586 -12.219 6.703 1 97.5 33 PHE B O 1
ATOM 5094 N N . TYR B 1 34 ? -10.469 -10.438 5.906 1 97.81 34 TYR B N 1
ATOM 5095 C CA . TYR B 1 34 ? -10.812 -10.695 4.516 1 97.81 34 TYR B CA 1
ATOM 5096 C C . TYR B 1 34 ? -9.586 -10.578 3.619 1 97.81 34 TYR B C 1
ATOM 5098 O O . TYR B 1 34 ? -8.734 -9.711 3.836 1 97.81 34 TYR B O 1
ATOM 5106 N N . ASP B 1 35 ? -9.531 -11.43 2.639 1 98.12 35 ASP B N 1
ATOM 5107 C CA . ASP B 1 35 ? -8.562 -11.312 1.553 1 98.12 35 ASP B CA 1
ATOM 5108 C C . ASP B 1 35 ? -9.133 -10.508 0.389 1 98.12 35 ASP B C 1
ATOM 5110 O O . ASP B 1 35 ? -10.328 -10.617 0.081 1 98.12 35 ASP B O 1
ATOM 5114 N N . MET B 1 36 ? -8.297 -9.727 -0.206 1 98.56 36 MET B N 1
ATOM 5115 C CA . MET B 1 36 ? -8.594 -9.18 -1.528 1 98.56 36 MET B CA 1
ATOM 5116 C C . MET B 1 36 ? -8.039 -10.086 -2.623 1 98.56 36 MET B C 1
ATOM 5118 O O . MET B 1 36 ? -6.836 -10.359 -2.654 1 98.56 36 MET B O 1
ATOM 5122 N N . GLY B 1 37 ? -8.945 -10.57 -3.451 1 98.56 37 GLY B N 1
ATOM 5123 C CA . GLY B 1 37 ? -8.5 -11.352 -4.594 1 98.56 37 GLY B CA 1
ATOM 5124 C C . GLY B 1 37 ? -7.895 -10.5 -5.699 1 98.56 37 GLY B C 1
ATOM 5125 O O . GLY B 1 37 ? -7.668 -9.305 -5.512 1 98.56 37 GLY B O 1
ATOM 5126 N N . PRO B 1 38 ? -7.633 -11.109 -6.82 1 98.56 38 PRO B N 1
ATOM 5127 C CA . PRO B 1 38 ? -6.961 -10.398 -7.91 1 98.56 38 PRO B CA 1
ATOM 5128 C C . PRO B 1 38 ? -7.719 -9.148 -8.352 1 98.56 38 PRO B C 1
ATOM 5130 O O . PRO B 1 38 ? -7.129 -8.07 -8.461 1 98.56 38 PRO B O 1
ATOM 5133 N N . LEU B 1 39 ? -9.008 -9.25 -8.57 1 98.75 39 LEU B N 1
ATOM 5134 C CA . LEU B 1 39 ? -9.789 -8.094 -9 1 98.75 39 LEU B CA 1
ATOM 5135 C C . LEU B 1 39 ? -9.977 -7.113 -7.848 1 98.75 39 LEU B C 1
ATOM 5137 O O . LEU B 1 39 ? -9.953 -5.898 -8.055 1 98.75 39 LEU B O 1
ATOM 5141 N N . GLY B 1 40 ? -10.164 -7.695 -6.641 1 98.62 40 GLY B N 1
ATOM 5142 C CA . GLY B 1 40 ? -10.32 -6.852 -5.469 1 98.62 40 GLY B CA 1
ATOM 5143 C C . GLY B 1 40 ? -9.094 -6.008 -5.168 1 98.62 40 GLY B C 1
ATOM 5144 O O . GLY B 1 40 ? -9.211 -4.828 -4.84 1 98.62 40 GLY B O 1
ATOM 5145 N N . ALA B 1 41 ? -7.965 -6.617 -5.27 1 98.44 41 ALA B N 1
ATOM 5146 C CA . ALA B 1 41 ? -6.715 -5.902 -5.031 1 98.44 41 ALA B CA 1
ATOM 5147 C C . ALA B 1 41 ? -6.539 -4.754 -6.02 1 98.44 41 ALA B C 1
ATOM 5149 O O . ALA B 1 41 ? -6.121 -3.658 -5.641 1 98.44 41 ALA B O 1
ATOM 5150 N N . ARG B 1 42 ? -6.848 -4.973 -7.277 1 98.44 42 ARG B N 1
ATOM 5151 C CA . ARG B 1 42 ? -6.73 -3.941 -8.305 1 98.44 42 ARG B CA 1
ATOM 5152 C C . ARG B 1 42 ? -7.734 -2.818 -8.07 1 98.44 42 ARG B C 1
ATOM 5154 O O . ARG B 1 42 ? -7.391 -1.64 -8.18 1 98.44 42 ARG B O 1
ATOM 5161 N N . LEU B 1 43 ? -8.961 -3.193 -7.766 1 98.69 43 LEU B N 1
ATOM 5162 C CA . LEU B 1 43 ? -9.992 -2.191 -7.52 1 98.69 43 LEU B CA 1
ATOM 5163 C C . LEU B 1 43 ? -9.633 -1.328 -6.316 1 98.69 43 LEU B C 1
ATOM 5165 O O . LEU B 1 43 ? -9.758 -0.103 -6.363 1 98.69 43 LEU B O 1
ATOM 5169 N N . ARG B 1 44 ? -9.234 -1.953 -5.277 1 98.06 44 ARG B N 1
ATOM 5170 C CA . ARG B 1 44 ? -8.867 -1.212 -4.074 1 98.06 44 ARG B CA 1
ATOM 5171 C C . ARG B 1 44 ? -7.727 -0.239 -4.363 1 98.06 44 ARG B C 1
ATOM 5173 O O . ARG B 1 44 ? -7.742 0.899 -3.889 1 98.06 44 ARG B O 1
ATOM 5180 N N . LYS B 1 45 ? -6.75 -0.706 -5.066 1 97.44 45 LYS B N 1
ATOM 5181 C CA . LYS B 1 45 ? -5.633 0.16 -5.43 1 97.44 45 LYS B CA 1
ATOM 5182 C C . LYS B 1 45 ? -6.113 1.372 -6.223 1 97.44 45 LYS B C 1
ATOM 5184 O O . LYS B 1 45 ? -5.633 2.488 -6.012 1 97.44 45 LYS B O 1
ATOM 5189 N N . LYS B 1 46 ? -7.027 1.151 -7.137 1 98.25 46 LYS B N 1
ATOM 5190 C CA . LYS B 1 46 ? -7.586 2.248 -7.922 1 98.25 46 LYS B CA 1
ATOM 5191 C C . LYS B 1 46 ? -8.336 3.236 -7.031 1 98.25 46 LYS B C 1
ATOM 5193 O O . LYS B 1 46 ? -8.266 4.449 -7.246 1 98.25 46 LYS B O 1
ATOM 5198 N N . ILE B 1 47 ? -9.031 2.717 -6.062 1 98.81 47 ILE B N 1
ATOM 5199 C CA . ILE B 1 47 ? -9.75 3.566 -5.125 1 98.81 47 ILE B CA 1
ATOM 5200 C C . ILE B 1 47 ? -8.766 4.387 -4.301 1 98.81 47 ILE B C 1
ATOM 5202 O O . ILE B 1 47 ? -8.938 5.594 -4.129 1 98.81 47 ILE B O 1
ATOM 5206 N N . GLU B 1 48 ? -7.738 3.783 -3.805 1 98.62 48 GLU B N 1
ATOM 5207 C CA . GLU B 1 48 ? -6.715 4.477 -3.029 1 98.62 48 GLU B CA 1
ATOM 5208 C C . GLU B 1 48 ? -6.027 5.555 -3.859 1 98.62 48 GLU B C 1
ATOM 5210 O O . GLU B 1 48 ? -5.758 6.652 -3.363 1 98.62 48 GLU B O 1
ATOM 5215 N N . ASN B 1 49 ? -5.746 5.234 -5.105 1 97.94 49 ASN B N 1
ATOM 5216 C CA . ASN B 1 49 ? -5.117 6.215 -5.98 1 97.94 49 ASN B CA 1
ATOM 5217 C C . ASN B 1 49 ? -6.051 7.391 -6.266 1 97.94 49 ASN B C 1
ATOM 5219 O O . ASN B 1 49 ? -5.598 8.531 -6.395 1 97.94 49 ASN B O 1
ATOM 5223 N N . LEU B 1 50 ? -7.289 7.066 -6.426 1 98.44 50 LEU B N 1
ATOM 5224 C CA . LEU B 1 50 ? -8.258 8.133 -6.605 1 98.44 50 LEU B CA 1
ATOM 5225 C C . LEU B 1 50 ? -8.297 9.047 -5.383 1 98.44 50 LEU B C 1
ATOM 5227 O O . LEU B 1 50 ? -8.391 10.266 -5.516 1 98.44 50 LEU B O 1
ATOM 5231 N N . TRP B 1 51 ? -8.266 8.438 -4.215 1 98.81 51 TRP B N 1
ATOM 5232 C CA . TRP B 1 51 ? -8.219 9.211 -2.979 1 98.81 51 TRP B CA 1
ATOM 5233 C C . TRP B 1 51 ? -6.988 10.117 -2.953 1 98.81 51 TRP B C 1
ATOM 5235 O O . TRP B 1 51 ? -7.086 11.297 -2.617 1 98.81 51 TRP B O 1
ATOM 5245 N N . ARG B 1 52 ? -5.844 9.633 -3.344 1 98.5 52 ARG B N 1
ATOM 5246 C CA . ARG B 1 52 ? -4.617 10.414 -3.42 1 98.5 52 ARG B CA 1
ATOM 5247 C C . ARG B 1 52 ? -4.781 11.602 -4.367 1 98.5 52 ARG B C 1
ATOM 5249 O O . ARG B 1 52 ? -4.277 12.695 -4.102 1 98.5 52 ARG B O 1
ATOM 5256 N N . GLU B 1 53 ? -5.406 11.305 -5.461 1 97.75 53 GLU B N 1
ATOM 5257 C CA . GLU B 1 53 ? -5.613 12.367 -6.441 1 97.75 53 GLU B CA 1
ATOM 5258 C C . GLU B 1 53 ? -6.449 13.508 -5.855 1 97.75 53 GLU B C 1
ATOM 5260 O O . GLU B 1 53 ? -6.074 14.672 -5.957 1 97.75 53 GLU B O 1
ATOM 5265 N N . TYR B 1 54 ? -7.52 13.156 -5.176 1 98.12 54 TYR B N 1
ATOM 5266 C CA . TYR B 1 54 ? -8.469 14.141 -4.672 1 98.12 54 TYR B CA 1
ATOM 5267 C C . TYR B 1 54 ? -7.883 14.914 -3.494 1 98.12 54 TYR B C 1
ATOM 5269 O O . TYR B 1 54 ? -8.109 16.109 -3.357 1 98.12 54 TYR B O 1
ATOM 5277 N N . PHE B 1 55 ? -7.102 14.242 -2.678 1 98.62 55 PHE B N 1
ATOM 5278 C CA . PHE B 1 55 ? -6.77 14.867 -1.401 1 98.62 55 PHE B CA 1
ATOM 5279 C C . PHE B 1 55 ? -5.301 15.266 -1.362 1 98.62 55 PHE B C 1
ATOM 5281 O O . PHE B 1 55 ? -4.938 16.25 -0.711 1 98.62 55 PHE B O 1
ATOM 5288 N N . ILE B 1 56 ? -4.469 14.57 -2.016 1 98.38 56 ILE B N 1
ATOM 5289 C CA . ILE B 1 56 ? -3.041 14.828 -1.889 1 98.38 56 ILE B CA 1
ATOM 5290 C C . ILE B 1 56 ? -2.533 15.547 -3.137 1 98.38 56 ILE B C 1
ATOM 5292 O O . ILE B 1 56 ? -2.072 16.688 -3.061 1 98.38 56 ILE B O 1
ATOM 5296 N N . HIS B 1 57 ? -2.762 14.977 -4.289 1 97.75 57 HIS B N 1
ATOM 5297 C CA . HIS B 1 57 ? -2.158 15.477 -5.52 1 97.75 57 HIS B CA 1
ATOM 5298 C C . HIS B 1 57 ? -2.662 16.875 -5.848 1 97.75 57 HIS B C 1
ATOM 5300 O O . HIS B 1 57 ? -1.869 17.766 -6.16 1 97.75 57 HIS B O 1
ATOM 5306 N N . ARG B 1 58 ? -3.932 17.078 -5.727 1 95.5 58 ARG B N 1
ATOM 5307 C CA . ARG B 1 58 ? -4.539 18.359 -6.035 1 95.5 58 ARG B CA 1
ATOM 5308 C C . ARG B 1 58 ? -4.148 19.406 -5.004 1 95.5 58 ARG B C 1
ATOM 5310 O O . ARG B 1 58 ? -4.352 20.609 -5.219 1 95.5 58 ARG B O 1
ATOM 5317 N N . HIS B 1 59 ? -3.627 18.938 -3.943 1 97.44 59 HIS B N 1
ATOM 5318 C CA . HIS B 1 59 ? -3.26 19.812 -2.838 1 97.44 59 HIS B CA 1
ATOM 5319 C C . HIS B 1 59 ? -1.795 19.641 -2.457 1 97.44 59 HIS B C 1
ATOM 5321 O O . HIS B 1 59 ? -1.424 19.828 -1.296 1 97.44 59 HIS B O 1
ATOM 5327 N N . GLN B 1 60 ? -0.963 19.312 -3.387 1 96.5 60 GLN B N 1
ATOM 5328 C CA . GLN B 1 60 ? 0.4 18.859 -3.121 1 96.5 60 GLN B CA 1
ATOM 5329 C C . GLN B 1 60 ? 1.24 19.984 -2.52 1 96.5 60 GLN B C 1
ATOM 5331 O O . GLN B 1 60 ? 2.332 19.734 -2.002 1 96.5 60 GLN B O 1
ATOM 5336 N N . ASP B 1 61 ? 0.711 21.203 -2.416 1 94.19 61 ASP B N 1
ATOM 5337 C CA . ASP B 1 61 ? 1.417 22.328 -1.806 1 94.19 61 ASP B CA 1
ATOM 5338 C C . ASP B 1 61 ? 1.254 22.328 -0.287 1 94.19 61 ASP B C 1
ATOM 5340 O O . ASP B 1 61 ? 2.07 22.906 0.433 1 94.19 61 ASP B O 1
ATOM 5344 N N . ILE B 1 62 ? 0.153 21.672 0.186 1 97.06 62 ILE B N 1
ATOM 5345 C CA . ILE B 1 62 ? -0.12 21.812 1.613 1 97.06 62 ILE B CA 1
ATOM 5346 C C . ILE B 1 62 ? -0.345 20.438 2.225 1 97.06 62 ILE B C 1
ATOM 5348 O O . ILE B 1 62 ? -0.467 20.297 3.445 1 97.06 62 ILE B O 1
ATOM 5352 N N . ILE B 1 63 ? -0.449 19.375 1.415 1 98.44 63 ILE B N 1
ATOM 5353 C CA . ILE B 1 63 ? -0.631 18.016 1.927 1 98.44 63 ILE B CA 1
ATOM 5354 C C . ILE B 1 63 ? 0.514 17.125 1.449 1 98.44 63 ILE B C 1
ATOM 5356 O O . ILE B 1 63 ? 0.844 17.109 0.261 1 98.44 63 ILE B O 1
ATOM 5360 N N . VAL B 1 64 ? 1.11 16.406 2.371 1 98.5 64 VAL B N 1
ATOM 5361 C CA . VAL B 1 64 ? 2.154 15.438 2.045 1 98.5 64 VAL B CA 1
ATOM 5362 C C . VAL B 1 64 ? 1.787 14.07 2.609 1 98.5 64 VAL B C 1
ATOM 5364 O O . VAL B 1 64 ? 1.042 13.977 3.588 1 98.5 64 VAL B O 1
ATOM 5367 N N . GLU B 1 65 ? 2.256 13.047 1.981 1 98.75 65 GLU B N 1
ATOM 5368 C CA . GLU B 1 65 ? 2.02 11.672 2.416 1 98.75 65 GLU B CA 1
ATOM 5369 C C . GLU B 1 65 ? 3.25 11.094 3.105 1 98.75 65 GLU B C 1
ATOM 5371 O O . GLU B 1 65 ? 4.379 11.305 2.658 1 98.75 65 GLU B O 1
ATOM 5376 N N . ILE B 1 66 ? 3.068 10.438 4.242 1 98.81 66 ILE B N 1
ATOM 5377 C CA . ILE B 1 66 ? 4.129 9.711 4.926 1 98.81 66 ILE B CA 1
ATOM 5378 C C . ILE B 1 66 ? 3.672 8.281 5.211 1 98.81 66 ILE B C 1
ATOM 5380 O O . ILE B 1 66 ? 2.549 7.902 4.867 1 98.81 66 ILE B O 1
ATOM 5384 N N . GLU B 1 67 ? 4.508 7.473 5.758 1 98.31 67 GLU B N 1
ATOM 5385 C CA . GLU B 1 67 ? 4.148 6.141 6.234 1 98.31 67 GLU B CA 1
ATOM 5386 C C . GLU B 1 67 ? 4.871 5.805 7.535 1 98.31 67 GLU B C 1
ATOM 5388 O O . GLU B 1 67 ? 6.102 5.879 7.602 1 98.31 67 GLU B O 1
ATOM 5393 N N . THR B 1 68 ? 4.145 5.48 8.5 1 98.56 68 THR B N 1
ATOM 5394 C CA . THR B 1 68 ? 4.68 5.074 9.797 1 98.56 68 THR B CA 1
ATOM 5395 C C . THR B 1 68 ? 4.371 3.604 10.07 1 98.56 68 THR B C 1
ATOM 5397 O O . THR B 1 68 ? 3.541 3.002 9.391 1 98.56 68 THR B O 1
ATOM 5400 N N . PRO B 1 69 ? 4.996 2.963 10.984 1 98.25 69 PRO B N 1
ATOM 5401 C CA . PRO B 1 69 ? 4.801 1.54 11.273 1 98.25 69 PRO B CA 1
ATOM 5402 C C . PRO B 1 69 ? 3.408 1.234 11.828 1 98.25 69 PRO B C 1
ATOM 5404 O O . PRO B 1 69 ? 2.736 2.127 12.352 1 98.25 69 PRO B O 1
ATOM 5407 N N . ILE B 1 70 ? 3.055 -0.022 11.664 1 98.56 70 ILE B N 1
ATOM 5408 C CA . ILE B 1 70 ? 1.801 -0.538 12.203 1 98.56 70 ILE B CA 1
ATOM 5409 C C . ILE B 1 70 ? 1.951 -0.799 13.695 1 98.56 70 ILE B C 1
ATOM 5411 O O . ILE B 1 70 ? 1.01 -0.596 14.469 1 98.56 70 ILE B O 1
ATOM 5415 N N . ILE B 1 71 ? 3.109 -1.23 14.133 1 98.56 71 ILE B N 1
ATOM 5416 C CA . ILE B 1 71 ? 3.416 -1.501 15.531 1 98.56 71 ILE B CA 1
ATOM 5417 C C . ILE B 1 71 ? 3.941 -0.232 16.203 1 98.56 71 ILE B C 1
ATOM 5419 O O . ILE B 1 71 ? 4.832 0.434 15.672 1 98.56 71 ILE B O 1
ATOM 5423 N N . ALA B 1 72 ? 3.412 0.137 17.312 1 98.38 72 ALA B N 1
ATOM 5424 C CA . ALA B 1 72 ? 3.895 1.282 18.094 1 98.38 72 ALA B CA 1
ATOM 5425 C C . ALA B 1 72 ? 4.043 0.928 19.562 1 98.38 72 ALA B C 1
ATOM 5427 O O . ALA B 1 72 ? 3.326 0.066 20.078 1 98.38 72 ALA B O 1
ATOM 5428 N N . PRO B 1 73 ? 4.969 1.564 20.234 1 98.06 73 PRO B N 1
ATOM 5429 C CA . PRO B 1 73 ? 5.125 1.313 21.672 1 98.06 73 PRO B CA 1
ATOM 5430 C C . PRO B 1 73 ? 3.93 1.795 22.484 1 98.06 73 PRO B C 1
ATOM 5432 O O . PRO B 1 73 ? 3.244 2.738 22.094 1 98.06 73 PRO B O 1
ATOM 5435 N N . GLU B 1 74 ? 3.729 1.234 23.609 1 97.81 74 GLU B N 1
ATOM 5436 C CA . GLU B 1 74 ? 2.582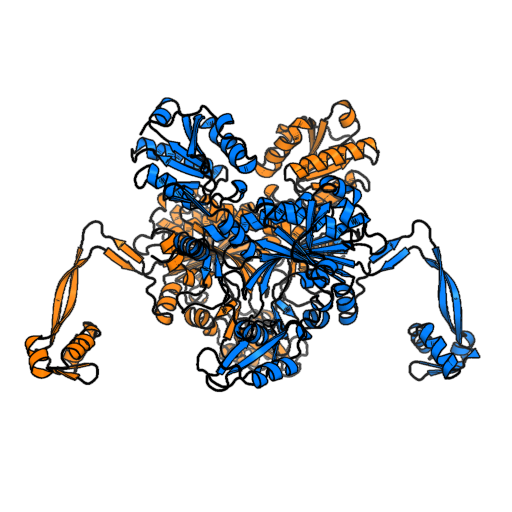 1.479 24.484 1 97.81 74 GLU B CA 1
ATOM 5437 C C . GLU B 1 74 ? 2.449 2.961 24.812 1 97.81 74 GLU B C 1
ATOM 5439 O O . GLU B 1 74 ? 1.338 3.486 24.906 1 97.81 74 GLU B O 1
ATOM 5444 N N . ILE B 1 75 ? 3.535 3.65 24.953 1 97.94 75 ILE B N 1
ATOM 5445 C CA . ILE B 1 75 ? 3.551 5.035 25.406 1 97.94 75 ILE B CA 1
ATOM 5446 C C . ILE B 1 75 ? 2.803 5.914 24.406 1 97.94 75 ILE B C 1
ATOM 5448 O O . ILE B 1 75 ? 2.168 6.902 24.797 1 97.94 75 ILE B O 1
ATOM 5452 N N . VAL B 1 76 ? 2.854 5.598 23.156 1 98.38 76 VAL B N 1
ATOM 5453 C CA . VAL B 1 76 ? 2.156 6.348 22.125 1 98.38 76 VAL B CA 1
ATOM 5454 C C . VAL B 1 76 ? 0.65 6.297 22.375 1 98.38 76 VAL B C 1
ATOM 5456 O O . VAL B 1 76 ? -0.039 7.312 22.266 1 98.38 76 VAL B O 1
ATOM 5459 N N . PHE B 1 77 ? 0.17 5.172 22.797 1 97.69 77 PHE B N 1
ATOM 5460 C CA . PHE B 1 77 ? -1.268 4.969 22.938 1 97.69 77 PHE B CA 1
ATOM 5461 C C . PHE B 1 77 ? -1.732 5.34 24.328 1 97.69 77 PHE B C 1
ATOM 5463 O O . PHE B 1 77 ? -2.924 5.562 24.562 1 97.69 77 PHE B O 1
ATOM 5470 N N . LYS B 1 78 ? -0.791 5.355 25.281 1 97.25 78 LYS B N 1
ATOM 5471 C CA . LYS B 1 78 ? -1.096 5.988 26.562 1 97.25 78 LYS B CA 1
ATOM 5472 C C . LYS B 1 78 ? -1.311 7.488 26.391 1 97.25 78 LYS B C 1
ATOM 5474 O O . LYS B 1 78 ? -2.271 8.047 26.922 1 97.25 78 LYS B O 1
ATOM 5479 N N . ALA B 1 79 ? -0.418 8.047 25.641 1 97.19 79 ALA B N 1
ATOM 5480 C CA . ALA B 1 79 ? -0.497 9.484 25.391 1 97.19 79 ALA B CA 1
ATOM 5481 C C . ALA B 1 79 ? -1.795 9.844 24.688 1 97.19 79 ALA B C 1
ATOM 5483 O O . ALA B 1 79 ? -2.461 10.82 25.047 1 97.19 79 ALA B O 1
ATOM 5484 N N . SER B 1 80 ? -2.176 9.094 23.703 1 95.25 80 SER B N 1
ATOM 5485 C CA . SER B 1 80 ? -3.361 9.406 22.906 1 95.25 80 SER B CA 1
ATOM 5486 C C . SER B 1 80 ? -4.637 9.016 23.656 1 95.25 80 SER B C 1
ATOM 5488 O O . SER B 1 80 ? -5.738 9.383 23.234 1 95.25 80 SER B O 1
ATOM 5490 N N . GLY B 1 81 ? -4.539 8.211 24.703 1 93.81 81 GLY B N 1
ATOM 5491 C CA . GLY B 1 81 ? -5.691 7.816 25.5 1 93.81 81 GLY B CA 1
ATOM 5492 C C . GLY B 1 81 ? -6.332 6.527 25.031 1 93.81 81 GLY B C 1
ATOM 5493 O O . GLY B 1 81 ? -7.336 6.078 25.594 1 93.81 81 GLY B O 1
ATOM 5494 N N . HIS B 1 82 ? -5.738 5.84 24.094 1 94.06 82 HIS B N 1
ATOM 5495 C CA . HIS B 1 82 ? -6.332 4.633 23.516 1 94.06 82 HIS B CA 1
ATOM 5496 C C . HIS B 1 82 ? -6.297 3.48 24.516 1 94.06 82 HIS B C 1
ATOM 5498 O O . HIS B 1 82 ? -7.23 2.68 24.578 1 94.06 82 HIS B O 1
ATOM 5504 N N . VAL B 1 83 ? -5.258 3.369 25.266 1 94 83 VAL B N 1
ATOM 5505 C CA . VAL B 1 83 ? -5.133 2.273 26.219 1 94 83 VAL B CA 1
ATOM 5506 C C . VAL B 1 83 ? -6.27 2.338 27.234 1 94 83 VAL B C 1
ATOM 5508 O O . VAL B 1 83 ? -6.805 1.305 27.641 1 94 83 VAL B O 1
ATOM 5511 N N . GLU B 1 84 ? -6.691 3.506 27.484 1 89.44 84 GLU B N 1
ATOM 5512 C CA . GLU B 1 84 ? -7.707 3.703 28.516 1 89.44 84 GLU B CA 1
ATOM 5513 C C . GLU B 1 84 ? -9.109 3.705 27.922 1 89.44 84 GLU B C 1
ATOM 5515 O O . GLU B 1 84 ? -10.047 3.176 28.516 1 89.44 84 GLU B O 1
ATOM 5520 N N . HIS B 1 85 ? -9.211 4.223 26.734 1 87 85 HIS B N 1
ATOM 5521 C CA . HIS B 1 85 ? -10.562 4.574 26.312 1 87 85 HIS B CA 1
ATOM 5522 C C . HIS B 1 85 ? -10.992 3.742 25.109 1 87 85 HIS B C 1
ATOM 5524 O O . HIS B 1 85 ? -12.172 3.715 24.75 1 87 85 HIS B O 1
ATOM 5530 N N . PHE B 1 86 ? -10.18 3.09 24.469 1 89.38 86 PHE B N 1
ATOM 5531 C CA . PHE B 1 86 ? -10.523 2.295 23.297 1 89.38 86 PHE B CA 1
ATOM 5532 C C . PHE B 1 86 ? -11.07 0.93 23.703 1 89.38 86 PHE B C 1
ATOM 5534 O O . PHE B 1 86 ? -10.453 -0.099 23.422 1 89.38 86 PHE B O 1
ATOM 5541 N N . THR B 1 87 ? -12.234 0.971 24.328 1 90.31 87 THR B N 1
ATOM 5542 C CA . THR B 1 87 ? -12.797 -0.227 24.938 1 90.31 87 THR B CA 1
ATOM 5543 C C . THR B 1 87 ? -14.25 -0.418 24.516 1 90.31 87 THR B C 1
ATOM 5545 O O . THR B 1 87 ? -14.922 0.542 24.125 1 90.31 87 THR B O 1
ATOM 5548 N N . ASP B 1 88 ? -14.641 -1.592 24.453 1 89.44 88 ASP B N 1
ATOM 5549 C CA . ASP B 1 88 ? -16.047 -1.966 24.266 1 89.44 88 ASP B CA 1
ATOM 5550 C C . ASP B 1 88 ? -16.547 -2.809 25.438 1 89.44 88 ASP B C 1
ATOM 5552 O O . ASP B 1 88 ? -15.773 -3.539 26.062 1 89.44 88 ASP B O 1
ATOM 5556 N N . PRO B 1 89 ? -17.828 -2.648 25.734 1 92.56 89 PRO B N 1
ATOM 5557 C CA . PRO B 1 89 ? -18.406 -3.479 26.797 1 92.56 89 PRO B CA 1
ATOM 5558 C C . PRO B 1 89 ? -18.609 -4.93 26.359 1 92.56 89 PRO B C 1
ATOM 5560 O O . PRO B 1 89 ? -19.234 -5.184 25.328 1 92.56 89 PRO B O 1
ATOM 5563 N N . ILE B 1 90 ? -18.094 -5.801 27.125 1 93.56 90 ILE B N 1
ATOM 5564 C CA . ILE B 1 90 ? -18.172 -7.227 26.828 1 93.56 90 ILE B CA 1
ATOM 5565 C C . ILE B 1 90 ? -18.922 -7.957 27.922 1 93.56 90 ILE B C 1
ATOM 5567 O O . ILE B 1 90 ? -18.875 -7.562 29.094 1 93.56 90 ILE B O 1
ATOM 5571 N N . VAL B 1 91 ? -19.734 -8.906 27.547 1 94.94 91 VAL B N 1
ATOM 5572 C CA . VAL B 1 91 ? -20.453 -9.758 28.484 1 94.94 91 VAL B CA 1
ATOM 5573 C C . VAL B 1 91 ? -20.25 -11.227 28.109 1 94.94 91 VAL B C 1
ATOM 5575 O O . VAL B 1 91 ? -20.141 -11.562 26.938 1 94.94 91 VAL B O 1
ATOM 5578 N N . GLU B 1 92 ? -20.125 -12.016 29.078 1 94.19 92 GLU B N 1
ATOM 5579 C CA . GLU B 1 92 ? -19.828 -13.43 28.875 1 94.19 92 GLU B CA 1
ATOM 5580 C C . GLU B 1 92 ? -20.969 -14.312 29.375 1 94.19 92 GLU B C 1
ATOM 5582 O O . GLU B 1 92 ? -21.562 -14.039 30.422 1 94.19 92 GLU B O 1
ATOM 5587 N N . CYS B 1 93 ? -21.297 -15.305 28.562 1 94.44 93 CYS B N 1
ATOM 5588 C CA . CYS B 1 93 ? -22.25 -16.312 29.016 1 94.44 93 CYS B CA 1
ATOM 5589 C C . CYS B 1 93 ? -21.656 -17.188 30.094 1 94.44 93 CYS B C 1
ATOM 5591 O O . CYS B 1 93 ? -20.562 -17.75 29.922 1 94.44 93 CYS B O 1
ATOM 5593 N N . LEU B 1 94 ? -22.312 -17.359 31.078 1 93.75 94 LEU B N 1
ATOM 5594 C CA . LEU B 1 94 ? -21.812 -18.109 32.219 1 93.75 94 LEU B CA 1
ATOM 5595 C C . LEU B 1 94 ? -21.938 -19.625 31.984 1 93.75 94 LEU B C 1
ATOM 5597 O O . LEU B 1 94 ? -21.297 -20.422 32.688 1 93.75 94 LEU B O 1
ATOM 5601 N N . LYS B 1 95 ? -22.688 -19.969 30.938 1 92.38 95 LYS B N 1
ATOM 5602 C CA . LYS B 1 95 ? -22.906 -21.375 30.641 1 92.38 95 LYS B CA 1
ATOM 5603 C C . LYS B 1 95 ? -21.953 -21.859 29.562 1 92.38 95 LYS B C 1
ATOM 5605 O O . LYS B 1 95 ? -21.203 -22.828 29.781 1 92.38 95 LYS B O 1
ATOM 5610 N N . CYS B 1 96 ? -21.984 -21.219 28.469 1 92.44 96 CYS B N 1
ATOM 5611 C CA . CYS B 1 96 ? -21.203 -21.734 27.344 1 92.44 96 CYS B CA 1
ATOM 5612 C C . CYS B 1 96 ? -19.906 -20.953 27.188 1 92.44 96 CYS B C 1
ATOM 5614 O O . CYS B 1 96 ? -19.031 -21.344 26.422 1 92.44 96 CYS B O 1
ATOM 5616 N N . GLY B 1 97 ? -19.703 -19.844 27.812 1 90.44 97 GLY B N 1
ATOM 5617 C CA . GLY B 1 97 ? -18.453 -19.109 27.797 1 90.44 97 GLY B CA 1
ATOM 5618 C C . GLY B 1 97 ? -18.312 -18.172 26.625 1 90.44 97 GLY B C 1
ATOM 5619 O O . GLY B 1 97 ? -17.328 -17.453 26.5 1 90.44 97 GLY B O 1
ATOM 5620 N N . ARG B 1 98 ? -19.344 -18.125 25.797 1 90.69 98 ARG B N 1
ATOM 5621 C CA . ARG B 1 98 ? -19.297 -17.234 24.641 1 90.69 98 ARG B CA 1
ATOM 5622 C C . ARG B 1 98 ? -19.328 -15.773 25.078 1 90.69 98 ARG B C 1
ATOM 5624 O O . ARG B 1 98 ? -20.016 -15.43 26.047 1 90.69 98 ARG B O 1
ATOM 5631 N N . LYS B 1 99 ? -18.641 -14.969 24.359 1 91.38 99 LYS B N 1
ATOM 5632 C CA . LYS B 1 99 ? -18.547 -13.547 24.672 1 91.38 99 LYS B CA 1
ATOM 5633 C C . LYS B 1 99 ? -19.234 -12.703 23.609 1 91.38 99 LYS B C 1
ATOM 5635 O O . LYS B 1 99 ? -19.203 -13.023 22.422 1 91.38 99 LYS B O 1
ATOM 5640 N N . TYR B 1 100 ? -19.891 -11.617 24.078 1 90.81 100 TYR B N 1
ATOM 5641 C CA . TYR B 1 100 ? -20.656 -10.727 23.219 1 90.81 100 TYR B CA 1
ATOM 5642 C C . TYR B 1 100 ? -20.359 -9.266 23.547 1 90.81 100 TYR B C 1
ATOM 5644 O O . TYR B 1 100 ? -19.953 -8.945 24.656 1 90.81 100 TYR B O 1
ATOM 5652 N N . ARG B 1 101 ? -20.516 -8.523 22.547 1 90.38 101 ARG B N 1
ATOM 5653 C CA . ARG B 1 101 ? -20.578 -7.094 22.828 1 90.38 101 ARG B CA 1
ATOM 5654 C C . ARG B 1 101 ? -21.891 -6.727 23.5 1 90.38 101 ARG B C 1
ATOM 5656 O O . ARG B 1 101 ? -22.969 -6.82 22.906 1 90.38 101 ARG B O 1
ATOM 5663 N N . ALA B 1 102 ? -21.812 -6.219 24.625 1 91.19 102 ALA B N 1
ATOM 5664 C CA . ALA B 1 102 ? -22.984 -6.039 25.484 1 91.19 102 ALA B CA 1
ATOM 5665 C C . ALA B 1 102 ? -23.953 -5.016 24.891 1 91.19 102 ALA B C 1
ATOM 5667 O O . ALA B 1 102 ? -25.172 -5.219 24.891 1 91.19 102 ALA B O 1
ATOM 5668 N N . ASP B 1 103 ? -23.375 -3.934 24.391 1 88.38 103 ASP B N 1
ATOM 5669 C CA . ASP B 1 103 ? -24.219 -2.871 23.844 1 88.38 103 ASP B CA 1
ATOM 5670 C C . ASP B 1 103 ? -24.953 -3.34 22.594 1 88.38 103 ASP B C 1
ATOM 5672 O O . ASP B 1 103 ? -26.156 -3.105 22.453 1 88.38 103 ASP B O 1
ATOM 5676 N N . HIS B 1 104 ? -24.297 -4.055 21.766 1 85.38 104 HIS B N 1
ATOM 5677 C CA . HIS B 1 104 ? -24.922 -4.578 20.562 1 85.38 104 HIS B CA 1
ATOM 5678 C C . HIS B 1 104 ? -26 -5.605 20.906 1 85.38 104 HIS B C 1
ATOM 5680 O O . HIS B 1 104 ? -27.047 -5.66 20.25 1 85.38 104 HIS B O 1
ATOM 5686 N N . LEU B 1 105 ? -25.75 -6.418 21.859 1 88.31 105 LEU B N 1
ATOM 5687 C CA . LEU B 1 105 ? -26.703 -7.441 22.297 1 88.31 105 LEU B CA 1
ATOM 5688 C C . LEU B 1 105 ? -27.984 -6.809 22.812 1 88.31 105 LEU B C 1
ATOM 5690 O O . LEU B 1 105 ? -29.094 -7.254 22.469 1 88.31 105 LEU B O 1
ATOM 5694 N N . ILE B 1 106 ? -27.812 -5.824 23.547 1 90.06 106 ILE B N 1
ATOM 5695 C CA . ILE B 1 106 ? -28.953 -5.129 24.141 1 90.06 106 ILE B CA 1
ATOM 5696 C C . ILE B 1 106 ? -29.75 -4.43 23.047 1 90.06 106 ILE B C 1
ATOM 5698 O O . ILE B 1 106 ? -30.984 -4.531 23 1 90.06 106 ILE B O 1
ATOM 5702 N N . GLU B 1 107 ? -29.016 -3.787 22.141 1 86.69 107 GLU B N 1
ATOM 5703 C CA . GLU B 1 107 ? -29.688 -3.062 21.047 1 86.69 107 GLU B CA 1
ATOM 5704 C C . GLU B 1 107 ? -30.422 -4.02 20.125 1 86.69 107 GLU B C 1
ATOM 5706 O O . GLU B 1 107 ? -31.531 -3.719 19.672 1 86.69 107 GLU B O 1
ATOM 5711 N N . GLU B 1 108 ? -29.906 -5.09 19.891 1 82.69 108 GLU B N 1
ATOM 5712 C CA . GLU B 1 108 ? -30.516 -6.07 19 1 82.69 108 GLU B CA 1
ATOM 5713 C C . GLU B 1 108 ? -31.75 -6.703 19.625 1 82.69 108 GLU B C 1
ATOM 5715 O O . GLU B 1 108 ? -32.75 -6.934 18.953 1 82.69 108 GLU B O 1
ATOM 5720 N N . LYS B 1 109 ? -31.734 -6.941 20.922 1 85.75 109 LYS B N 1
ATOM 5721 C CA . LYS B 1 109 ? -32.812 -7.688 21.578 1 85.75 109 LYS B CA 1
ATOM 5722 C C . LYS B 1 109 ? -33.906 -6.754 22.078 1 85.75 109 LYS B C 1
ATOM 5724 O O . LYS B 1 109 ? -35.094 -7.105 22.062 1 85.75 109 LYS B O 1
ATOM 5729 N N . LEU B 1 110 ? -33.469 -5.637 22.531 1 87.94 110 LEU B N 1
ATOM 5730 C CA . LEU B 1 110 ? -34.438 -4.762 23.172 1 87.94 110 LEU B CA 1
ATOM 5731 C C . LEU B 1 110 ? -34.812 -3.588 22.266 1 87.94 110 LEU B C 1
ATOM 5733 O O . LEU B 1 110 ? -35.781 -2.9 22.5 1 87.94 110 LEU B O 1
ATOM 5737 N N . GLY B 1 111 ? -33.938 -3.316 21.25 1 80.12 111 GLY B N 1
ATOM 5738 C CA . GLY B 1 111 ? -34.188 -2.195 20.359 1 80.12 111 GLY B CA 1
ATOM 5739 C C . GLY B 1 111 ? -33.969 -0.847 21.016 1 80.12 111 GLY B C 1
ATOM 5740 O O . GLY B 1 111 ? -34.625 0.134 20.688 1 80.12 111 GLY B O 1
ATOM 5741 N N . VAL B 1 112 ? -33.188 -0.797 22.047 1 76.94 112 VAL B N 1
ATOM 5742 C CA . VAL B 1 112 ? -32.906 0.443 22.766 1 76.94 112 VAL B CA 1
ATOM 5743 C C . VAL B 1 112 ? -31.5 0.933 22.422 1 76.94 112 VAL B C 1
ATOM 5745 O O . VAL B 1 112 ? -30.625 0.137 22.078 1 76.94 112 VAL B O 1
ATOM 5748 N N . LYS B 1 113 ? -31.375 2.316 22.484 1 74.56 113 LYS B N 1
ATOM 5749 C CA . LYS B 1 113 ? -30.047 2.889 22.25 1 74.56 113 LYS B CA 1
ATOM 5750 C C . LYS B 1 113 ? -29.188 2.818 23.5 1 74.56 113 LYS B C 1
ATOM 5752 O O . LYS B 1 113 ? -29.641 3.186 24.594 1 74.56 113 LYS B O 1
ATOM 5757 N N . THR B 1 114 ? -28.031 2.273 23.406 1 78.19 114 THR B N 1
ATOM 5758 C CA . THR B 1 114 ? -27.172 2.043 24.578 1 78.19 114 THR B CA 1
ATOM 5759 C C . THR B 1 114 ? -25.969 2.973 24.547 1 78.19 114 THR B C 1
ATOM 5761 O O . THR B 1 114 ? -25.094 2.875 25.406 1 78.19 114 THR B O 1
ATOM 5764 N N . GLU B 1 115 ? -25.891 3.854 23.625 1 72.44 115 GLU B N 1
ATOM 5765 C CA . GLU B 1 115 ? -24.734 4.73 23.5 1 72.44 115 GLU B CA 1
ATOM 5766 C C . GLU B 1 115 ? -24.531 5.566 24.75 1 72.44 115 GLU B C 1
ATOM 5768 O O . GLU B 1 115 ? -25.484 6.172 25.266 1 72.44 115 GLU B O 1
ATOM 5773 N N . GLY B 1 116 ? -23.406 5.547 25.406 1 71 116 GLY B N 1
ATOM 5774 C CA . GLY B 1 116 ? -23.062 6.375 26.562 1 71 116 GLY B CA 1
ATOM 5775 C C . GLY B 1 116 ? -23.297 5.684 27.891 1 71 116 GLY B C 1
ATOM 5776 O O . GLY B 1 116 ? -22.969 6.223 28.938 1 71 116 GLY B O 1
ATOM 5777 N N . LEU B 1 117 ? -23.797 4.438 27.922 1 82.44 117 LEU B N 1
ATOM 5778 C CA . LEU B 1 117 ? -24.094 3.729 29.172 1 82.44 117 LEU B CA 1
ATOM 5779 C C . LEU B 1 117 ? -22.828 3.068 29.734 1 82.44 117 LEU B C 1
ATOM 5781 O O . LEU B 1 117 ? -21.984 2.586 28.969 1 82.44 117 LEU B O 1
ATOM 5785 N N . SER B 1 118 ? -22.766 3.055 31.047 1 87.69 118 SER B N 1
ATOM 5786 C CA . SER B 1 118 ? -21.641 2.428 31.734 1 87.69 118 SER B CA 1
ATOM 5787 C C . SER B 1 118 ? -21.812 0.915 31.812 1 87.69 118 SER B C 1
ATOM 5789 O O . SER B 1 118 ? -22.922 0.402 31.609 1 87.69 118 SER B O 1
ATOM 5791 N N . PRO B 1 119 ? -20.734 0.262 32.094 1 92.5 119 PRO B N 1
ATOM 5792 C CA . PRO B 1 119 ? -20.828 -1.19 32.281 1 92.5 119 PRO B CA 1
ATOM 5793 C C . PRO B 1 119 ? -21.828 -1.598 33.344 1 92.5 119 PRO B C 1
ATOM 5795 O O . PRO B 1 119 ? -22.531 -2.596 33.188 1 92.5 119 PRO B O 1
ATOM 5798 N N . GLN B 1 120 ? -21.906 -0.833 34.344 1 92.75 120 GLN B N 1
ATOM 5799 C CA . GLN B 1 120 ? -22.844 -1.117 35.406 1 92.75 120 GLN B CA 1
ATOM 5800 C C . GLN B 1 120 ? -24.281 -0.96 34.938 1 92.75 120 GLN B C 1
ATOM 5802 O O . GLN B 1 120 ? -25.141 -1.785 35.25 1 92.75 120 GLN B O 1
ATOM 5807 N N . GLU B 1 121 ? -24.422 0.078 34.156 1 92.62 121 GLU B N 1
ATOM 5808 C CA . GLU B 1 121 ? -25.75 0.322 33.594 1 92.62 121 GLU B CA 1
ATOM 5809 C C . GLU B 1 121 ? -26.156 -0.772 32.625 1 92.62 121 GLU B C 1
ATOM 5811 O O . GLU B 1 121 ? -27.312 -1.219 32.625 1 92.62 121 GLU B O 1
ATOM 5816 N N . LEU B 1 122 ? -25.266 -1.169 31.906 1 93.69 122 LEU B N 1
ATOM 5817 C CA . LEU B 1 122 ? -25.516 -2.23 30.938 1 93.69 122 LEU B CA 1
ATOM 5818 C C . LEU B 1 122 ? -25.828 -3.547 31.656 1 93.69 122 LEU B C 1
ATOM 5820 O O . LEU B 1 122 ? -26.719 -4.289 31.234 1 93.69 122 LEU B O 1
ATOM 5824 N N . THR B 1 123 ? -25.094 -3.779 32.719 1 94.44 123 THR B N 1
ATOM 5825 C CA . THR B 1 123 ? -25.328 -4.973 33.531 1 94.44 123 THR B CA 1
ATOM 5826 C C . THR B 1 123 ? -26.734 -4.969 34.094 1 94.44 123 THR B C 1
ATOM 5828 O O . THR B 1 123 ? -27.422 -5.992 34.094 1 94.44 123 THR B O 1
ATOM 5831 N N . LYS B 1 124 ? -27.109 -3.834 34.5 1 93.94 124 LYS B N 1
ATOM 5832 C CA . LYS B 1 124 ? -28.438 -3.678 35.094 1 93.94 124 LYS B CA 1
ATOM 5833 C C . LYS B 1 124 ? -29.531 -3.965 34.062 1 93.94 124 LYS B C 1
ATOM 5835 O O . LYS B 1 124 ? -30.516 -4.645 34.344 1 93.94 124 LYS B O 1
ATOM 5840 N N . ILE B 1 125 ? -29.328 -3.471 32.906 1 94.19 125 ILE B N 1
ATOM 5841 C CA . ILE B 1 125 ? -30.312 -3.664 31.828 1 94.19 125 ILE B CA 1
ATOM 5842 C C . ILE B 1 125 ? -30.406 -5.148 31.484 1 94.19 125 ILE B C 1
ATOM 5844 O O . ILE B 1 125 ? -31.516 -5.676 31.312 1 94.19 125 ILE B O 1
ATOM 5848 N N . ILE B 1 126 ? -29.375 -5.805 31.438 1 94.19 126 ILE B N 1
ATOM 5849 C CA . ILE B 1 126 ? -29.328 -7.223 31.094 1 94.19 126 ILE B CA 1
ATOM 5850 C C . ILE B 1 126 ? -30.062 -8.031 32.156 1 94.19 126 ILE B C 1
ATOM 5852 O O . ILE B 1 126 ? -30.859 -8.922 31.828 1 94.19 126 ILE B O 1
ATOM 5856 N N . LYS B 1 127 ? -29.875 -7.656 33.375 1 93.12 127 LYS B N 1
ATOM 5857 C CA . LYS B 1 127 ? -30.5 -8.352 34.5 1 93.12 127 LYS B CA 1
ATOM 5858 C C . LYS B 1 127 ? -32 -8.039 34.562 1 93.12 127 LYS B C 1
ATOM 5860 O O . LYS B 1 127 ? -32.812 -8.938 34.781 1 93.12 127 LYS B O 1
ATOM 5865 N N . GLU B 1 128 ? -32.281 -6.82 34.375 1 93.94 128 GLU B N 1
ATOM 5866 C CA . GLU B 1 128 ? -33.656 -6.367 34.5 1 93.94 128 GLU B CA 1
ATOM 5867 C C . GLU B 1 128 ? -34.531 -6.984 33.406 1 93.94 128 GLU B C 1
ATOM 5869 O O . GLU B 1 128 ? -35.688 -7.297 33.656 1 93.94 128 GLU B O 1
ATOM 5874 N N . HIS B 1 129 ? -34.031 -7.148 32.281 1 94.5 129 HIS B N 1
ATOM 5875 C CA . HIS B 1 129 ? -34.812 -7.672 31.172 1 94.5 129 HIS B CA 1
ATOM 5876 C C . HIS B 1 129 ? -34.562 -9.164 30.984 1 94.5 129 HIS B C 1
ATOM 5878 O O . HIS B 1 129 ? -35.031 -9.758 30.016 1 94.5 129 HIS B O 1
ATOM 5884 N N . ASP B 1 130 ? -33.75 -9.742 31.75 1 92.62 130 ASP B N 1
ATOM 5885 C CA . ASP B 1 130 ? -33.406 -11.164 31.719 1 92.62 130 ASP B CA 1
ATOM 5886 C C . ASP B 1 130 ? -32.906 -11.578 30.328 1 92.62 130 ASP B C 1
ATOM 5888 O O . ASP B 1 130 ? -33.438 -12.523 29.734 1 92.62 130 ASP B O 1
ATOM 5892 N N . LEU B 1 131 ? -32.031 -10.766 29.828 1 94.06 131 LEU B N 1
ATOM 5893 C CA . LEU B 1 131 ? -31.422 -11.117 28.562 1 94.06 131 LEU B CA 1
ATOM 5894 C C . LEU B 1 131 ? -30.516 -12.328 28.703 1 94.06 131 LEU B C 1
ATOM 5896 O O . LEU B 1 131 ? -29.719 -12.406 29.641 1 94.06 131 LEU B O 1
ATOM 5900 N N . ARG B 1 132 ? -30.656 -13.242 27.797 1 93.31 132 ARG B N 1
ATOM 5901 C CA . ARG B 1 132 ? -29.922 -14.508 27.859 1 93.31 132 ARG B CA 1
ATOM 5902 C C . ARG B 1 132 ? -29.062 -14.711 26.625 1 93.31 132 ARG B C 1
ATOM 5904 O O . ARG B 1 132 ? -29.172 -13.961 25.656 1 93.31 132 ARG B O 1
ATOM 5911 N N . CYS B 1 133 ? -28.172 -15.633 26.75 1 93.56 133 CYS B N 1
ATOM 5912 C CA . CYS B 1 133 ? -27.297 -15.969 25.625 1 93.56 133 CYS B CA 1
ATOM 5913 C C . CYS B 1 133 ? -28.109 -16.359 24.406 1 93.56 133 CYS B C 1
ATOM 5915 O O . CYS B 1 133 ? -28.953 -17.25 24.469 1 93.56 133 CYS B O 1
ATOM 5917 N N . PRO B 1 134 ? -27.812 -15.812 23.344 1 90.25 134 PRO B N 1
ATOM 5918 C CA . PRO B 1 134 ? -28.578 -16.094 22.125 1 90.25 134 PRO B CA 1
ATOM 5919 C C . PRO B 1 134 ? -28.328 -17.5 21.594 1 90.25 134 PRO B C 1
ATOM 5921 O O . PRO B 1 134 ? -29.156 -18.031 20.844 1 90.25 134 PRO B O 1
ATOM 5924 N N . VAL B 1 135 ? -27.328 -18.109 22 1 88.06 135 VAL B N 1
ATOM 5925 C CA . VAL B 1 135 ? -26.953 -19.406 21.422 1 88.06 135 VAL B CA 1
ATOM 5926 C C . VAL B 1 135 ? -27.438 -20.531 22.328 1 88.06 135 VAL B C 1
ATOM 5928 O O . VAL B 1 135 ? -28.125 -21.453 21.891 1 88.06 135 VAL B O 1
ATOM 5931 N N . CYS B 1 136 ? -27.219 -20.453 23.719 1 92.44 136 CYS B N 1
ATOM 5932 C CA . CYS B 1 136 ? -27.516 -21.578 24.578 1 92.44 136 CYS B CA 1
ATOM 5933 C C . CYS B 1 136 ? -28.609 -21.234 25.578 1 92.44 136 CYS B C 1
ATOM 5935 O O . CYS B 1 136 ? -29.062 -22.094 26.328 1 92.44 136 CYS B O 1
ATOM 5937 N N . GLY B 1 137 ? -28.875 -19.984 25.672 1 92.19 137 GLY B N 1
ATOM 5938 C CA . GLY B 1 137 ? -29.922 -19.562 26.594 1 92.19 137 GLY B CA 1
ATOM 5939 C C . GLY B 1 137 ? -29.422 -19.391 28.016 1 92.19 137 GLY B C 1
ATOM 5940 O O . GLY B 1 137 ? -30.219 -19.156 28.922 1 92.19 137 GLY B O 1
ATOM 5941 N N . GLY B 1 138 ? -28.234 -19.438 28.172 1 93.75 138 GLY B N 1
ATOM 5942 C CA . GLY B 1 138 ? -27.641 -19.312 29.5 1 93.75 138 GLY B CA 1
ATOM 5943 C C . GLY B 1 138 ? -27.656 -17.891 30.031 1 93.75 138 GLY B C 1
ATOM 5944 O O . GLY B 1 138 ? -27.922 -16.938 29.281 1 93.75 138 GLY B O 1
ATOM 5945 N N . GLN B 1 139 ? -27.328 -17.781 31.359 1 94.44 139 GLN B N 1
ATOM 5946 C CA . GLN B 1 139 ? -27.281 -16.469 32 1 94.44 139 GLN B CA 1
ATOM 5947 C C . GLN B 1 139 ? -26.016 -15.711 31.578 1 94.44 139 GLN B C 1
ATOM 5949 O O . GLN B 1 139 ? -24.953 -16.312 31.406 1 94.44 139 GLN B O 1
ATOM 5954 N N . LEU B 1 140 ? -26.203 -14.414 31.422 1 96.19 140 LEU B N 1
ATOM 5955 C CA . LEU B 1 140 ? -25.078 -13.555 31.062 1 96.19 140 LEU B CA 1
ATOM 5956 C C . LEU B 1 140 ? -24.438 -12.961 32.312 1 96.19 140 LEU B C 1
ATOM 5958 O O . LEU B 1 140 ? -25.141 -12.633 33.281 1 96.19 140 LEU B O 1
ATOM 5962 N N . GLY B 1 141 ? -23.156 -12.883 32.312 1 95 141 GLY B N 1
ATOM 5963 C CA . GLY B 1 141 ? -22.422 -12.328 33.438 1 95 141 GLY B CA 1
ATOM 5964 C C . GLY B 1 141 ? -22.469 -10.812 33.5 1 95 141 GLY B C 1
ATOM 5965 O O . GLY B 1 141 ? -23.359 -10.188 32.938 1 95 141 GLY B O 1
ATOM 5966 N N . GLU B 1 142 ? -21.484 -10.281 34.219 1 95.12 142 GLU B N 1
ATOM 5967 C CA . GLU B 1 142 ? -21.344 -8.828 34.344 1 95.12 142 GLU B CA 1
ATOM 5968 C C . GLU B 1 142 ? -20.625 -8.25 33.125 1 95.12 142 GLU B C 1
ATOM 5970 O O . GLU B 1 142 ? -19.719 -8.891 32.562 1 95.12 142 GLU B O 1
ATOM 5975 N N . VAL B 1 143 ? -21.062 -7.055 32.844 1 95.19 143 VAL B N 1
ATOM 5976 C CA . VAL B 1 143 ? -20.438 -6.367 31.734 1 95.19 143 VAL B CA 1
ATOM 5977 C C . VAL B 1 143 ? -19.109 -5.773 32.188 1 95.19 143 VAL B C 1
ATOM 5979 O O . VAL B 1 143 ? -19.016 -5.152 33.25 1 95.19 143 VAL B O 1
ATOM 5982 N N . LYS B 1 144 ? -18.062 -6.051 31.438 1 93.56 144 LYS B N 1
ATOM 5983 C CA . LYS B 1 144 ? -16.734 -5.48 31.641 1 93.56 144 LYS B CA 1
ATOM 5984 C C . LYS B 1 144 ? -16.25 -4.754 30.391 1 93.56 144 LYS B C 1
ATOM 5986 O O . LYS B 1 144 ? -16.875 -4.832 29.344 1 93.56 144 LYS B O 1
ATOM 5991 N N . LEU B 1 145 ? -15.172 -4.023 30.609 1 91.88 145 LEU B N 1
ATOM 5992 C CA . LEU B 1 145 ? -14.586 -3.342 29.453 1 91.88 145 LEU B CA 1
ATOM 5993 C C . LEU B 1 145 ? -13.461 -4.172 28.844 1 91.88 145 LEU B C 1
ATOM 5995 O O . LEU B 1 145 ? -12.672 -4.781 29.562 1 91.88 145 LEU B O 1
ATOM 5999 N N . PHE B 1 146 ? -13.516 -4.25 27.578 1 90.62 146 PHE B N 1
ATOM 6000 C CA . PHE B 1 146 ? -12.5 -4.961 26.812 1 90.62 146 PHE B CA 1
ATOM 6001 C C . PHE B 1 146 ? -11.734 -4.004 25.906 1 90.62 146 PHE B C 1
ATOM 6003 O O . PHE B 1 146 ? -12.336 -3.289 25.094 1 90.62 146 PHE B O 1
ATOM 6010 N N . ASN B 1 147 ? -10.43 -3.99 26.031 1 91.94 147 ASN B N 1
ATOM 6011 C CA . ASN B 1 147 ? -9.609 -3.121 25.188 1 91.94 147 ASN B CA 1
ATOM 6012 C C . ASN B 1 147 ? -9.461 -3.68 23.781 1 91.94 147 ASN B C 1
ATOM 6014 O O . ASN B 1 147 ? -9.102 -4.844 23.594 1 91.94 147 ASN B O 1
ATOM 6018 N N . LEU B 1 148 ? -9.688 -2.891 22.797 1 94.69 148 LEU B N 1
ATOM 6019 C CA . LEU B 1 148 ? -9.781 -3.34 21.422 1 94.69 148 LEU B CA 1
ATOM 6020 C C . LEU B 1 148 ? -8.43 -3.25 20.719 1 94.69 148 LEU B C 1
ATOM 6022 O O . LEU B 1 148 ? -8.32 -3.539 19.531 1 94.69 148 LEU B O 1
ATOM 6026 N N . LEU B 1 149 ? -7.418 -2.863 21.453 1 96.81 149 LEU B N 1
ATOM 6027 C CA . LEU B 1 149 ? -6.09 -2.826 20.844 1 96.81 149 LEU B CA 1
ATOM 6028 C C . LEU B 1 149 ? -5.492 -4.227 20.766 1 96.81 149 LEU B C 1
ATOM 6030 O O . LEU B 1 149 ? -5.637 -5.023 21.688 1 96.81 149 LEU B O 1
ATOM 6034 N N . PHE B 1 150 ? -4.879 -4.547 19.641 1 97.69 150 PHE B N 1
ATOM 6035 C CA . PHE B 1 150 ? -4.074 -5.758 19.531 1 97.69 150 PHE B CA 1
ATOM 6036 C C . PHE B 1 150 ? -2.746 -5.586 20.266 1 97.69 150 PHE B C 1
ATOM 6038 O O . PHE B 1 150 ? -1.891 -4.812 19.828 1 97.69 150 PHE B O 1
ATOM 6045 N N . LYS B 1 151 ? -2.555 -6.328 21.266 1 96.5 151 LYS B N 1
ATOM 6046 C CA . LYS B 1 151 ? -1.371 -6.219 22.109 1 96.5 151 LYS B CA 1
ATOM 6047 C C . LYS B 1 151 ? -0.252 -7.129 21.609 1 96.5 151 LYS B C 1
ATOM 6049 O O . LYS B 1 151 ? -0.512 -8.234 21.125 1 96.5 151 LYS B O 1
ATOM 6054 N N . THR B 1 152 ? 0.964 -6.688 21.672 1 97.12 152 THR B N 1
ATOM 6055 C CA . THR B 1 152 ? 2.16 -7.465 21.359 1 97.12 152 THR B CA 1
ATOM 6056 C C . THR B 1 152 ? 3.338 -7.004 22.219 1 97.12 152 THR B C 1
ATOM 6058 O O . THR B 1 152 ? 3.148 -6.316 23.219 1 97.12 152 THR B O 1
ATOM 6061 N N . THR B 1 153 ? 4.555 -7.547 21.922 1 96.5 153 THR B N 1
ATOM 6062 C CA . THR B 1 153 ? 5.777 -7.172 22.625 1 96.5 153 THR B CA 1
ATOM 6063 C C . THR B 1 153 ? 6.902 -6.879 21.625 1 96.5 153 THR B C 1
ATOM 6065 O O . THR B 1 153 ? 7.137 -7.66 20.703 1 96.5 153 THR B O 1
ATOM 6068 N N . ILE B 1 154 ? 7.59 -5.789 21.891 1 95.81 154 ILE B N 1
ATOM 6069 C CA . ILE B 1 154 ? 8.656 -5.371 21 1 95.81 154 ILE B CA 1
ATOM 6070 C C . ILE B 1 154 ? 10.008 -5.805 21.562 1 95.81 154 ILE B C 1
ATOM 6072 O O . ILE B 1 154 ? 10.43 -5.336 22.625 1 95.81 154 ILE B O 1
ATOM 6076 N N . GLY B 1 155 ? 10.688 -6.625 20.828 1 91.75 155 GLY B N 1
ATOM 6077 C CA . GLY B 1 155 ? 11.969 -7.125 21.281 1 91.75 155 GLY B CA 1
ATOM 6078 C C . GLY B 1 155 ? 11.844 -8.234 22.312 1 91.75 155 GLY B C 1
ATOM 6079 O O . GLY B 1 155 ? 10.758 -8.773 22.516 1 91.75 155 GLY B O 1
ATOM 6080 N N . PRO B 1 156 ? 12.961 -8.555 22.875 1 89.19 156 PRO B N 1
ATOM 6081 C CA . PRO B 1 156 ? 12.992 -9.75 23.719 1 89.19 156 PRO B CA 1
ATOM 6082 C C . PRO B 1 156 ? 12.578 -9.469 25.172 1 89.19 156 PRO B C 1
ATOM 6084 O O . PRO B 1 156 ? 12.453 -10.391 25.969 1 89.19 156 PRO B O 1
ATOM 6087 N N . TYR B 1 157 ? 12.359 -8.227 25.438 1 86.56 157 TYR B N 1
ATOM 6088 C CA . TYR B 1 157 ? 12 -7.875 26.812 1 86.56 157 TYR B CA 1
ATOM 6089 C C . TYR B 1 157 ? 10.484 -7.832 26.969 1 86.56 157 TYR B C 1
ATOM 6091 O O . TYR B 1 157 ? 9.805 -7.043 26.312 1 86.56 157 TYR B O 1
ATOM 6099 N N . SER B 1 158 ? 9.984 -8.578 27.891 1 80.31 158 SER B N 1
ATOM 6100 C CA . SER B 1 158 ? 8.547 -8.711 28.094 1 80.31 158 SER B CA 1
ATOM 6101 C C . SER B 1 158 ? 7.922 -7.387 28.516 1 80.31 158 SER B C 1
ATOM 6103 O O . SER B 1 158 ? 6.723 -7.172 28.328 1 80.31 158 SER B O 1
ATOM 6105 N N . GLU B 1 159 ? 8.711 -6.535 29.016 1 85.69 159 GLU B N 1
ATOM 6106 C CA . GLU B 1 159 ? 8.195 -5.262 29.516 1 85.69 159 GLU B CA 1
ATOM 6107 C C . GLU B 1 159 ? 7.984 -4.27 28.375 1 85.69 159 GLU B C 1
ATOM 6109 O O . GLU B 1 159 ? 7.344 -3.232 28.562 1 85.69 159 GLU B O 1
ATOM 6114 N N . ASN B 1 160 ? 8.516 -4.574 27.234 1 92.94 160 ASN B N 1
ATOM 6115 C CA . ASN B 1 160 ? 8.367 -3.678 26.094 1 92.94 160 ASN B CA 1
ATOM 6116 C C . ASN B 1 160 ? 7.086 -3.955 25.312 1 92.94 160 ASN B C 1
ATOM 6118 O O . ASN B 1 160 ? 7.129 -4.449 24.188 1 92.94 160 ASN B O 1
ATOM 6122 N N . VAL B 1 161 ? 6.008 -3.479 25.938 1 96.25 161 VAL B N 1
ATOM 6123 C CA . VAL B 1 161 ? 4.691 -3.713 25.359 1 96.25 161 VAL B CA 1
ATOM 6124 C C . VAL B 1 161 ? 4.496 -2.816 24.141 1 96.25 161 VAL B C 1
ATOM 6126 O O . VAL B 1 161 ? 4.957 -1.673 24.125 1 96.25 161 VAL B O 1
ATOM 6129 N N . GLY B 1 162 ? 3.895 -3.352 23.125 1 97.38 162 GLY B N 1
ATOM 6130 C CA . GLY B 1 162 ? 3.48 -2.627 21.938 1 97.38 162 GLY B CA 1
ATOM 6131 C C . GLY B 1 162 ? 2.066 -2.959 21.5 1 97.38 162 GLY B C 1
ATOM 6132 O O . GLY B 1 162 ? 1.465 -3.914 21.984 1 97.38 162 GLY B O 1
ATOM 6133 N N . TYR B 1 163 ? 1.504 -2.131 20.703 1 98.38 163 TYR B N 1
ATOM 6134 C CA . TYR B 1 163 ? 0.179 -2.344 20.125 1 98.38 163 TYR B CA 1
ATOM 6135 C C . TYR B 1 163 ? 0.19 -2.109 18.625 1 98.38 163 TYR B C 1
ATOM 6137 O O . TYR B 1 163 ? 1.041 -1.38 18.109 1 98.38 163 TYR B O 1
ATOM 6145 N N . LEU B 1 164 ? -0.716 -2.84 17.953 1 98.56 164 LEU B N 1
ATOM 6146 C CA . LEU B 1 164 ? -1.014 -2.455 16.578 1 98.56 164 LEU B CA 1
ATOM 6147 C C . LEU B 1 164 ? -1.894 -1.21 16.531 1 98.56 164 LEU B C 1
ATOM 6149 O O . LEU B 1 164 ? -2.838 -1.088 17.328 1 98.56 164 LEU B O 1
ATOM 6153 N N . ARG B 1 165 ? -1.575 -0.342 15.656 1 98.56 165 ARG B N 1
ATOM 6154 C CA . ARG B 1 165 ? -2.285 0.931 15.602 1 98.56 165 ARG B CA 1
ATOM 6155 C C . ARG B 1 165 ? -3.75 0.725 15.227 1 98.56 165 ARG B C 1
ATOM 6157 O O . ARG B 1 165 ? -4.062 -0.042 14.312 1 98.56 165 ARG B O 1
ATOM 6164 N N . PRO B 1 166 ? -4.691 1.385 15.906 1 97.5 166 PRO B N 1
ATOM 6165 C CA . PRO B 1 166 ? -6.113 1.31 15.555 1 97.5 166 PRO B CA 1
ATOM 6166 C C . PRO B 1 166 ? -6.523 2.355 14.523 1 97.5 166 PRO B C 1
ATOM 6168 O O . PRO B 1 166 ? -7.652 2.324 14.023 1 97.5 166 PRO B O 1
ATOM 6171 N N . GLU B 1 167 ? -5.668 3.287 14.281 1 97 167 GLU B N 1
ATOM 6172 C CA . GLU B 1 167 ? -5.77 4.359 13.297 1 97 167 GLU B CA 1
ATOM 6173 C C . GLU B 1 167 ? -4.391 4.785 12.797 1 97 167 GLU B C 1
ATOM 6175 O O . GLU B 1 167 ? -3.369 4.352 13.336 1 97 167 GLU B O 1
ATOM 6180 N N . ALA B 1 168 ? -4.344 5.559 11.789 1 97.62 168 ALA B N 1
ATOM 6181 C CA . ALA B 1 168 ? -3.053 6.008 11.273 1 97.62 168 ALA B CA 1
ATOM 6182 C C . ALA B 1 168 ? -2.641 7.332 11.906 1 97.62 168 ALA B C 1
ATOM 6184 O O . ALA B 1 168 ? -1.476 7.73 11.836 1 97.62 168 ALA B O 1
ATOM 6185 N N . ALA B 1 169 ? -3.473 7.992 12.625 1 97.88 169 ALA B N 1
ATOM 6186 C CA . ALA B 1 169 ? -3.32 9.375 13.086 1 97.88 169 ALA B CA 1
ATOM 6187 C C . ALA B 1 169 ? -2.131 9.508 14.031 1 97.88 169 ALA B C 1
ATOM 6189 O O . ALA B 1 169 ? -1.364 10.469 13.945 1 97.88 169 ALA B O 1
ATOM 6190 N N . GLN B 1 170 ? -1.962 8.578 14.922 1 98.06 170 GLN B N 1
ATOM 6191 C CA . GLN B 1 170 ? -0.965 8.75 15.977 1 98.06 170 GLN B CA 1
ATOM 6192 C C . GLN B 1 170 ? 0.447 8.781 15.391 1 98.06 170 GLN B C 1
ATOM 6194 O O . GLN B 1 170 ? 1.31 9.508 15.883 1 98.06 170 GLN B O 1
ATOM 6199 N N . GLY B 1 171 ? 0.617 7.957 14.359 1 98.25 171 GLY B N 1
ATOM 6200 C CA . GLY B 1 171 ? 1.905 8.047 13.688 1 98.25 171 GLY B CA 1
ATOM 6201 C C . GLY B 1 171 ? 2.186 9.422 13.117 1 98.25 171 GLY B C 1
ATOM 6202 O O . GLY B 1 171 ? 3.322 9.898 13.156 1 98.25 171 GLY B O 1
ATOM 6203 N N . MET B 1 172 ? 1.227 10.07 12.625 1 98.75 172 MET B N 1
ATOM 6204 C CA . MET B 1 172 ? 1.364 11.398 12.016 1 98.75 172 MET B CA 1
ATOM 6205 C C . MET B 1 172 ? 1.601 12.461 13.086 1 98.75 172 MET B C 1
ATOM 6207 O O . MET B 1 172 ? 2.393 13.383 12.883 1 98.75 172 MET B O 1
ATOM 6211 N N . PHE B 1 173 ? 0.961 12.32 14.25 1 98.62 173 PHE B N 1
ATOM 6212 C CA . PHE B 1 173 ? 1.165 13.273 15.328 1 98.62 173 PHE B CA 1
ATOM 6213 C C . PHE B 1 173 ? 2.572 13.156 15.898 1 98.62 173 PHE B C 1
ATOM 6215 O O . PHE B 1 173 ? 3.227 14.172 16.172 1 98.62 173 PHE B O 1
ATOM 6222 N N . VAL B 1 174 ? 3.027 11.938 16.062 1 98.62 174 VAL B N 1
ATOM 6223 C CA . VAL B 1 174 ? 4.359 11.703 16.609 1 98.62 174 VAL B CA 1
ATOM 6224 C C . VAL B 1 174 ? 5.414 12.211 15.625 1 98.62 174 VAL B C 1
ATOM 6226 O O . VAL B 1 174 ? 6.461 12.719 16.031 1 98.62 174 VAL B O 1
ATOM 6229 N N . ALA B 1 175 ? 5.117 12.164 14.359 1 98.44 175 ALA B N 1
ATOM 6230 C CA . ALA B 1 175 ? 6.062 12.578 13.328 1 98.44 175 ALA B CA 1
ATOM 6231 C C . ALA B 1 175 ? 5.887 14.047 12.977 1 98.44 175 ALA B C 1
ATOM 6233 O O . ALA B 1 175 ? 6.582 14.57 12.102 1 98.44 175 ALA B O 1
ATOM 6234 N N . PHE B 1 176 ? 4.988 14.797 13.594 1 98.62 176 PHE B N 1
ATOM 6235 C CA . PHE B 1 176 ? 4.613 16.156 13.219 1 98.62 176 PHE B CA 1
ATOM 6236 C C . PHE B 1 176 ? 5.836 17.062 13.156 1 98.62 176 PHE B C 1
ATOM 6238 O O . PHE B 1 176 ? 6.031 17.781 12.18 1 98.62 176 PHE B O 1
ATOM 6245 N N . LYS B 1 177 ? 6.629 17.031 14.195 1 97.31 177 LYS B N 1
ATOM 6246 C CA . LYS B 1 177 ? 7.785 17.922 14.289 1 97.31 177 LYS B CA 1
ATOM 6247 C C . LYS B 1 177 ? 8.703 17.75 13.086 1 97.31 177 LYS B C 1
ATOM 6249 O O . LYS B 1 177 ? 9.109 18.734 12.461 1 97.31 177 LYS B O 1
ATOM 6254 N N . ARG B 1 178 ? 8.977 16.5 12.781 1 97 178 ARG B N 1
ATOM 6255 C CA . ARG B 1 178 ? 9.867 16.188 11.664 1 97 178 ARG B CA 1
ATOM 6256 C C . ARG B 1 178 ? 9.266 16.656 10.344 1 97 178 ARG B C 1
ATOM 6258 O O . ARG B 1 178 ? 9.953 17.266 9.523 1 97 178 ARG B O 1
ATOM 6265 N N . VAL B 1 179 ? 8.023 16.391 10.117 1 98.38 179 VAL B N 1
ATOM 6266 C CA . VAL B 1 179 ? 7.383 16.75 8.859 1 98.38 179 VAL B CA 1
ATOM 6267 C C . VAL B 1 179 ? 7.285 18.281 8.75 1 98.38 179 VAL B C 1
ATOM 6269 O O . VAL B 1 179 ? 7.512 18.844 7.676 1 98.38 179 VAL B O 1
ATOM 6272 N N . TYR B 1 180 ? 6.957 18.922 9.867 1 97.62 180 TYR B N 1
ATOM 6273 C CA . TYR B 1 180 ? 6.871 20.391 9.906 1 97.62 180 TYR B CA 1
ATOM 6274 C C . TYR B 1 180 ? 8.195 21.016 9.516 1 97.62 180 TYR B C 1
ATOM 6276 O O . TYR B 1 180 ? 8.227 22 8.758 1 97.62 180 TYR B O 1
ATOM 6284 N N . GLU B 1 181 ? 9.25 20.406 9.984 1 96.12 181 GLU B N 1
ATOM 6285 C CA . GLU B 1 181 ? 10.586 20.891 9.648 1 96.12 181 GLU B CA 1
ATOM 6286 C C . GLU B 1 181 ? 10.891 20.672 8.172 1 96.12 181 GLU B C 1
ATOM 6288 O O . GLU B 1 181 ? 11.391 21.578 7.496 1 96.12 181 GLU B O 1
ATOM 6293 N N . VAL B 1 182 ? 10.594 19.547 7.664 1 95.81 182 VAL B N 1
ATOM 6294 C CA . VAL B 1 182 ? 10.859 19.203 6.273 1 95.81 182 VAL B CA 1
ATOM 6295 C C . VAL B 1 182 ? 10.055 20.109 5.344 1 95.81 182 VAL B C 1
ATOM 6297 O O . VAL B 1 182 ? 10.523 20.469 4.262 1 95.81 182 VAL B O 1
ATOM 6300 N N . MET B 1 183 ? 8.898 20.5 5.84 1 94.94 183 MET B N 1
ATOM 6301 C CA . MET B 1 183 ? 8.008 21.344 5.039 1 94.94 183 MET B CA 1
ATOM 6302 C C . MET B 1 183 ? 8.273 22.812 5.305 1 94.94 183 MET B C 1
ATOM 6304 O O . MET B 1 183 ? 7.414 23.656 5.047 1 94.94 183 MET B O 1
ATOM 6308 N N . ARG B 1 184 ? 9.43 23.172 5.906 1 91.81 184 ARG B N 1
ATOM 6309 C CA . ARG B 1 184 ? 9.977 24.5 6.078 1 91.81 184 ARG B CA 1
ATOM 6310 C C . ARG B 1 184 ? 9.094 25.344 6.996 1 91.81 184 ARG B C 1
ATOM 6312 O O . ARG B 1 184 ? 8.867 26.531 6.742 1 91.81 184 ARG B O 1
ATOM 6319 N N . HIS B 1 185 ? 8.438 24.734 7.953 1 91.81 185 HIS B N 1
ATOM 6320 C CA . HIS B 1 185 ? 7.73 25.391 9.047 1 91.81 185 HIS B CA 1
ATOM 6321 C C . HIS B 1 185 ? 6.578 26.25 8.531 1 91.81 185 HIS B C 1
ATOM 6323 O O . HIS B 1 185 ? 6.41 27.391 8.961 1 91.81 185 HIS B O 1
ATOM 6329 N N . LYS B 1 186 ? 5.832 25.641 7.594 1 92.19 186 LYS B N 1
ATOM 6330 C CA . LYS B 1 186 ? 4.699 26.359 7.031 1 92.19 186 LYS B CA 1
ATOM 6331 C C . LYS B 1 186 ? 3.379 25.703 7.414 1 92.19 186 LYS B C 1
ATOM 6333 O O . LYS B 1 186 ? 3.277 24.469 7.438 1 92.19 186 LYS B O 1
ATOM 6338 N N . LEU B 1 187 ? 2.402 26.562 7.77 1 95.88 187 LEU B N 1
ATOM 6339 C CA . LEU B 1 187 ? 1.001 26.188 7.922 1 95.88 187 LEU B CA 1
ATOM 6340 C C . LEU B 1 187 ? 0.136 26.859 6.867 1 95.88 187 LEU B C 1
ATOM 6342 O O . LEU B 1 187 ? 0.509 27.906 6.332 1 95.88 187 LEU B O 1
ATOM 6346 N N . PRO B 1 188 ? -1.017 26.281 6.512 1 97.88 188 PRO B N 1
ATOM 6347 C CA . PRO B 1 188 ? -1.515 24.984 6.969 1 97.88 188 PRO B CA 1
ATOM 6348 C C . PRO B 1 188 ? -0.731 23.812 6.379 1 97.88 188 PRO B C 1
ATOM 6350 O O . PRO B 1 188 ? -0.049 23.969 5.363 1 97.88 188 PRO B O 1
ATOM 6353 N N . LEU B 1 189 ? -0.792 22.688 7.074 1 98.44 189 LEU B N 1
ATOM 6354 C CA . LEU B 1 189 ? -0.054 21.5 6.68 1 98.44 189 LEU B CA 1
ATOM 6355 C C . LEU B 1 189 ? -0.899 20.234 6.887 1 98.44 189 LEU B C 1
ATOM 6357 O O . LEU B 1 189 ? -1.417 20.016 7.98 1 98.44 189 LEU B O 1
ATOM 6361 N N . GLY B 1 190 ? -1.116 19.516 5.809 1 98.81 190 GLY B N 1
ATOM 6362 C CA . GLY B 1 190 ? -1.742 18.203 5.91 1 98.81 190 GLY B CA 1
ATOM 6363 C C . GLY B 1 190 ? -0.75 17.062 5.824 1 98.81 190 GLY B C 1
ATOM 6364 O O . GLY B 1 190 ? 0.12 17.047 4.953 1 98.81 190 GLY B O 1
ATOM 6365 N N . ILE B 1 191 ? -0.794 16.172 6.77 1 98.88 191 ILE B N 1
ATOM 6366 C CA . ILE B 1 191 ? -0.012 14.938 6.754 1 98.88 191 ILE B CA 1
ATOM 6367 C C . ILE B 1 191 ? -0.936 13.742 6.527 1 98.88 191 ILE B C 1
ATOM 6369 O O . ILE B 1 191 ? -1.803 13.453 7.355 1 98.88 191 ILE B O 1
ATOM 6373 N N . ALA B 1 192 ? -0.722 13.07 5.414 1 98.88 192 ALA B N 1
ATOM 6374 C CA . ALA B 1 192 ? -1.611 11.992 4.996 1 98.88 192 ALA B CA 1
ATOM 6375 C C . ALA B 1 192 ? -0.916 10.641 5.098 1 98.88 192 ALA B C 1
ATOM 6377 O O . ALA B 1 192 ? 0.315 10.562 5.066 1 98.88 192 ALA B O 1
ATOM 6378 N N . GLN B 1 193 ? -1.722 9.648 5.242 1 98.62 193 GLN B N 1
ATOM 6379 C CA . GLN B 1 193 ? -1.22 8.273 5.266 1 98.62 193 GLN B CA 1
ATOM 6380 C C . GLN B 1 193 ? -2.299 7.289 4.836 1 98.62 193 GLN B C 1
ATOM 6382 O O . GLN B 1 193 ? -3.467 7.434 5.203 1 98.62 193 GLN B O 1
ATOM 6387 N N . ILE B 1 194 ? -1.885 6.348 4.031 1 98.56 194 ILE B N 1
ATOM 6388 C CA . ILE B 1 194 ? -2.672 5.16 3.723 1 98.56 194 ILE B CA 1
ATOM 6389 C C . ILE B 1 194 ? -1.977 3.92 4.281 1 98.56 194 ILE B C 1
ATOM 6391 O O . ILE B 1 194 ? -0.783 3.713 4.051 1 98.56 194 ILE B O 1
ATOM 6395 N N . GLY B 1 195 ? -2.66 3.131 5.031 1 97.75 195 GLY B N 1
ATOM 6396 C CA . GLY B 1 195 ? -2.033 1.934 5.566 1 97.75 195 GLY B CA 1
ATOM 6397 C C . GLY B 1 195 ? -2.984 1.073 6.375 1 97.75 195 GLY B C 1
ATOM 6398 O O . GLY B 1 195 ? -4.105 1.489 6.672 1 97.75 195 GLY B O 1
ATOM 6399 N N . ARG B 1 196 ? -2.568 -0.118 6.734 1 98.25 196 ARG B N 1
ATOM 6400 C CA . ARG B 1 196 ? -3.363 -1.079 7.492 1 98.25 196 ARG B CA 1
ATOM 6401 C C . ARG B 1 196 ? -3.482 -0.66 8.953 1 98.25 196 ARG B C 1
ATOM 6403 O O . ARG B 1 196 ? -2.537 -0.115 9.523 1 98.25 196 ARG B O 1
ATOM 6410 N N . VAL B 1 197 ? -4.594 -0.903 9.516 1 98.5 197 VAL B N 1
ATOM 6411 C CA . VAL B 1 197 ? -4.875 -0.713 10.938 1 98.5 197 VAL B CA 1
ATOM 6412 C C . VAL B 1 197 ? -5.633 -1.921 11.477 1 98.5 197 VAL B C 1
ATOM 6414 O O . VAL B 1 197 ? -6.137 -2.744 10.711 1 98.5 197 VAL B O 1
ATOM 6417 N N . ALA B 1 198 ? -5.66 -2.053 12.797 1 98.19 198 ALA B N 1
ATOM 6418 C CA . ALA B 1 198 ? -6.305 -3.229 13.383 1 98.19 198 ALA B CA 1
ATOM 6419 C C . ALA B 1 198 ? -7.094 -2.855 14.633 1 98.19 198 ALA B C 1
ATOM 6421 O O . ALA B 1 198 ? -6.637 -2.051 15.445 1 98.19 198 ALA B O 1
ATOM 6422 N N . ARG B 1 199 ? -8.25 -3.316 14.734 1 96.75 199 ARG B N 1
ATOM 6423 C CA . ARG B 1 199 ? -9.133 -3.221 15.891 1 96.75 199 ARG B CA 1
ATOM 6424 C C . ARG B 1 199 ? -9.633 -4.598 16.312 1 96.75 199 ARG B C 1
ATOM 6426 O O . ARG B 1 199 ? -10.273 -5.297 15.523 1 96.75 199 ARG B O 1
ATOM 6433 N N . ASN B 1 200 ? -9.367 -4.973 17.484 1 95.69 200 ASN B N 1
ATOM 6434 C CA . ASN B 1 200 ? -9.664 -6.32 17.969 1 95.69 200 ASN B CA 1
ATOM 6435 C C . ASN B 1 200 ? -11.141 -6.477 18.312 1 95.69 200 ASN B C 1
ATOM 6437 O O . ASN B 1 200 ? -11.484 -6.801 19.453 1 95.69 200 ASN B O 1
ATOM 6441 N N . GLU B 1 201 ? -11.906 -6.371 17.297 1 91.19 201 GLU B N 1
ATOM 6442 C CA . GLU B 1 201 ? -13.359 -6.453 17.438 1 91.19 201 GLU B CA 1
ATOM 6443 C C . GLU B 1 201 ? -13.773 -7.734 18.141 1 91.19 201 GLU B C 1
ATOM 6445 O O . GLU B 1 201 ? -13.195 -8.797 17.906 1 91.19 201 GLU B O 1
ATOM 6450 N N . ILE B 1 202 ? -14.781 -7.629 18.984 1 88.19 202 ILE B N 1
ATOM 6451 C CA . ILE B 1 202 ? -15.242 -8.75 19.797 1 88.19 202 ILE B CA 1
ATOM 6452 C C . ILE B 1 202 ? -16.016 -9.734 18.922 1 88.19 202 ILE B C 1
ATOM 6454 O O . ILE B 1 202 ? -15.766 -10.938 18.953 1 88.19 202 ILE B O 1
ATOM 6458 N N . SER B 1 203 ? -16.953 -9.25 18.172 1 82.5 203 SER B N 1
ATOM 6459 C CA . SER B 1 203 ? -17.797 -10.109 17.344 1 82.5 203 SER B CA 1
ATOM 6460 C C . SER B 1 203 ? -18.078 -9.469 15.992 1 82.5 203 SER B C 1
ATOM 6462 O O . SER B 1 203 ? -19.203 -9.008 15.734 1 82.5 203 SER B O 1
ATOM 6464 N N . PRO B 1 204 ? -17.094 -9.664 15.141 1 83.56 204 PRO B N 1
ATOM 6465 C CA . PRO B 1 204 ? -17.328 -9.07 13.82 1 83.56 204 PRO B CA 1
ATOM 6466 C C . PRO B 1 204 ? -18.297 -9.898 12.969 1 83.56 204 PRO B C 1
ATOM 6468 O O . PRO B 1 204 ? -17.984 -11.031 12.602 1 83.56 204 PRO B O 1
ATOM 6471 N N . ARG B 1 205 ? -19.562 -9.469 12.672 1 75.06 205 ARG B N 1
ATOM 6472 C CA . ARG B 1 205 ? -20.578 -10.242 11.961 1 75.06 205 ARG B CA 1
ATOM 6473 C C . ARG B 1 205 ? -21.047 -9.523 10.703 1 75.06 205 ARG B C 1
ATOM 6475 O O . ARG B 1 205 ? -21.844 -10.062 9.93 1 75.06 205 ARG B O 1
ATOM 6482 N N . GLN B 1 206 ? -20.594 -8.406 10.352 1 76.19 206 GLN B N 1
ATOM 6483 C CA . GLN B 1 206 ? -21.156 -7.629 9.258 1 76.19 206 GLN B CA 1
ATOM 6484 C C . GLN B 1 206 ? -20.25 -7.656 8.031 1 76.19 206 GLN B C 1
ATOM 6486 O O . GLN B 1 206 ? -20.078 -6.645 7.352 1 76.19 206 GLN B O 1
ATOM 6491 N N . GLY B 1 207 ? -19.641 -8.789 7.82 1 82.75 207 GLY B N 1
ATOM 6492 C CA . GLY B 1 207 ? -18.844 -8.93 6.613 1 82.75 207 GLY B CA 1
ATOM 6493 C C . GLY B 1 207 ? -17.75 -7.871 6.484 1 82.75 207 GLY B C 1
ATOM 6494 O O . GLY B 1 207 ? -16.969 -7.664 7.414 1 82.75 207 GLY B O 1
ATOM 6495 N N . MET B 1 208 ? -17.781 -7.141 5.355 1 87.5 208 MET B N 1
ATOM 6496 C CA . MET B 1 208 ? -16.75 -6.156 5.039 1 87.5 208 MET B CA 1
ATOM 6497 C C . MET B 1 208 ? -16.984 -4.855 5.801 1 87.5 208 MET B C 1
ATOM 6499 O O . MET B 1 208 ? -16.125 -3.971 5.809 1 87.5 208 MET B O 1
ATOM 6503 N N . MET B 1 209 ? -18.062 -4.762 6.508 1 88.62 209 MET B N 1
ATOM 6504 C CA . MET B 1 209 ? -18.406 -3.516 7.18 1 88.62 209 MET B CA 1
ATOM 6505 C C . MET B 1 209 ? -17.734 -3.424 8.547 1 88.62 209 MET B C 1
ATOM 6507 O O . MET B 1 209 ? -17.562 -2.33 9.078 1 88.62 209 MET B O 1
ATOM 6511 N N . ARG B 1 210 ? -17.5 -4.551 9.109 1 89 210 ARG B N 1
ATOM 6512 C CA . ARG B 1 210 ? -16.828 -4.605 10.398 1 89 210 ARG B CA 1
ATOM 6513 C C . ARG B 1 210 ? -15.656 -5.586 10.375 1 89 210 ARG B C 1
ATOM 6515 O O . ARG B 1 210 ? -15.859 -6.801 10.375 1 89 210 ARG B O 1
ATOM 6522 N N . LEU B 1 211 ? -14.492 -5.02 10.461 1 95.88 211 LEU B N 1
ATOM 6523 C CA . LEU B 1 211 ? -13.289 -5.824 10.273 1 95.88 211 LEU B CA 1
ATOM 6524 C C . LEU B 1 211 ? -12.328 -5.645 11.445 1 95.88 211 LEU B C 1
ATOM 6526 O O . LEU B 1 211 ? -12.359 -4.617 12.133 1 95.88 211 LEU B O 1
ATOM 6530 N N . ARG B 1 212 ? -11.523 -6.629 11.688 1 97.19 212 ARG B N 1
ATOM 6531 C CA . ARG B 1 212 ? -10.445 -6.527 12.664 1 97.19 212 ARG B CA 1
ATOM 6532 C C . ARG B 1 212 ? -9.219 -5.859 12.055 1 97.19 212 ARG B C 1
ATOM 6534 O O . ARG B 1 212 ? -8.406 -5.273 12.773 1 97.19 212 ARG B O 1
ATOM 6541 N N . GLU B 1 213 ? -9.109 -5.992 10.805 1 97.94 213 GLU B N 1
ATOM 6542 C CA . GLU B 1 213 ? -7.996 -5.398 10.062 1 97.94 213 GLU B CA 1
ATOM 6543 C C . GLU B 1 213 ? -8.477 -4.809 8.742 1 97.94 213 GLU B C 1
ATOM 6545 O O . GLU B 1 213 ? -9.172 -5.477 7.973 1 97.94 213 GLU B O 1
ATOM 6550 N N . PHE B 1 214 ? -8.117 -3.57 8.492 1 97.69 214 PHE B N 1
ATOM 6551 C CA . PHE B 1 214 ? -8.5 -2.916 7.25 1 97.69 214 PHE B CA 1
ATOM 6552 C C . PHE B 1 214 ? -7.531 -1.791 6.906 1 97.69 214 PHE B C 1
ATOM 6554 O O . PHE B 1 214 ? -6.602 -1.516 7.664 1 97.69 214 PHE B O 1
ATOM 6561 N N . THR B 1 215 ? -7.668 -1.215 5.75 1 98.31 215 THR B N 1
ATOM 6562 C CA . THR B 1 215 ? -6.832 -0.107 5.301 1 98.31 215 THR B CA 1
ATOM 6563 C C . THR B 1 215 ? -7.547 1.227 5.504 1 98.31 215 THR B C 1
ATOM 6565 O O . THR B 1 215 ? -8.703 1.385 5.105 1 98.31 215 THR B O 1
ATOM 6568 N N . ILE B 1 216 ? -6.855 2.119 6.102 1 98.38 216 ILE B N 1
ATOM 6569 C CA . ILE B 1 216 ? -7.398 3.449 6.352 1 98.38 216 ILE B CA 1
ATOM 6570 C C . ILE B 1 216 ? -6.684 4.473 5.469 1 98.38 216 ILE B C 1
ATOM 6572 O O . ILE B 1 216 ? -5.516 4.285 5.117 1 98.38 216 ILE B O 1
ATOM 6576 N N . MET B 1 217 ? -7.398 5.379 4.969 1 98.81 217 MET B N 1
ATOM 6577 C CA . MET B 1 217 ? -6.902 6.566 4.277 1 98.81 217 MET B CA 1
ATOM 6578 C C . MET B 1 217 ? -7.281 7.832 5.035 1 98.81 217 MET B C 1
ATOM 6580 O O . MET B 1 217 ? -8.461 8.188 5.113 1 98.81 217 MET B O 1
ATOM 6584 N N . GLU B 1 218 ? -6.305 8.461 5.656 1 98.44 218 GLU B N 1
ATOM 6585 C CA . GLU B 1 218 ? -6.648 9.633 6.453 1 98.44 218 GLU B CA 1
ATOM 6586 C C . GLU B 1 218 ? -5.516 10.656 6.453 1 98.44 218 GLU B C 1
ATOM 6588 O O . GLU B 1 218 ? -4.395 10.344 6.035 1 98.44 218 GLU B O 1
ATOM 6593 N N . PHE B 1 219 ? -5.812 11.859 6.703 1 98.69 219 PHE B N 1
ATOM 6594 C CA . PHE B 1 219 ? -4.781 12.859 6.934 1 98.69 219 PHE B CA 1
ATOM 6595 C C . PHE B 1 219 ? -5.184 13.805 8.062 1 98.69 219 PHE B C 1
ATOM 6597 O O . PHE B 1 219 ? -6.367 13.906 8.406 1 98.69 219 PHE B O 1
ATOM 6604 N N . GLU B 1 220 ? -4.234 14.289 8.727 1 98.81 220 GLU B N 1
ATOM 6605 C CA . GLU B 1 220 ? -4.355 15.305 9.766 1 98.81 220 GLU B CA 1
ATOM 6606 C C . GLU B 1 220 ? -3.947 16.672 9.242 1 98.81 220 GLU B C 1
ATOM 6608 O O . GLU B 1 220 ? -2.793 16.891 8.859 1 98.81 220 GLU B O 1
ATOM 6613 N N . PHE B 1 221 ? -4.934 17.578 9.219 1 98.88 221 PHE B N 1
ATOM 6614 C CA . PHE B 1 221 ? -4.715 18.906 8.656 1 98.88 221 PHE B CA 1
ATOM 6615 C C . PHE B 1 221 ? -4.477 19.938 9.766 1 98.88 221 PHE B C 1
ATOM 6617 O O . PHE B 1 221 ? -5.414 20.328 10.469 1 98.88 221 PHE B O 1
ATOM 6624 N N . PHE B 1 222 ? -3.271 20.438 9.891 1 98.88 222 PHE B N 1
ATOM 6625 C CA . PHE B 1 222 ? -2.836 21.344 10.945 1 98.88 222 PHE B CA 1
ATOM 6626 C C . PHE B 1 222 ? -2.998 22.797 10.508 1 98.88 222 PHE B C 1
ATOM 6628 O O . PHE B 1 222 ? -2.576 23.172 9.414 1 98.88 222 PHE B O 1
ATOM 6635 N N . PHE B 1 223 ? -3.584 23.625 11.352 1 98.25 223 PHE B N 1
ATOM 6636 C CA . PHE B 1 223 ? -3.789 25.031 11.016 1 98.25 223 PHE B CA 1
ATOM 6637 C C . PHE B 1 223 ? -3.709 25.891 12.266 1 98.25 223 PHE B C 1
ATOM 6639 O O . PHE B 1 223 ? -3.721 25.375 13.391 1 98.25 223 PHE B O 1
ATOM 6646 N N . ASP B 1 224 ? -3.527 27.203 12.086 1 97.44 224 ASP B N 1
ATOM 6647 C CA . ASP B 1 224 ? -3.555 28.172 13.164 1 97.44 224 ASP B CA 1
ATOM 6648 C C . ASP B 1 224 ? -4.988 28.469 13.602 1 97.44 224 ASP B C 1
ATOM 6650 O O . ASP B 1 224 ? -5.781 29 12.828 1 97.44 224 ASP B O 1
ATOM 6654 N N . PRO B 1 225 ? -5.297 28.078 14.82 1 96.31 225 PRO B N 1
ATOM 6655 C CA . PRO B 1 225 ? -6.672 28.281 15.273 1 96.31 225 PRO B CA 1
ATOM 6656 C C . PRO B 1 225 ? -7.066 29.766 15.266 1 96.31 225 PRO B C 1
ATOM 6658 O O . PRO B 1 225 ? -8.258 30.094 15.211 1 96.31 225 PRO B O 1
ATOM 6661 N N . GLU B 1 226 ? -6.117 30.672 15.297 1 95.12 226 GLU B N 1
ATOM 6662 C CA . GLU B 1 226 ? -6.41 32.094 15.258 1 95.12 226 GLU B CA 1
ATOM 6663 C C . GLU B 1 226 ? -6.574 32.594 13.82 1 95.12 226 GLU B C 1
ATOM 6665 O O . GLU B 1 226 ? -7.078 33.688 13.586 1 95.12 226 GLU B O 1
ATOM 6670 N N . ASN B 1 227 ? -6.176 31.812 12.852 1 94.94 227 ASN B N 1
ATOM 6671 C CA . ASN B 1 227 ? -6.332 32.125 11.43 1 94.94 227 ASN B CA 1
ATOM 6672 C C . ASN B 1 227 ? -6.82 30.891 10.656 1 94.94 227 ASN B C 1
ATOM 6674 O O . ASN B 1 227 ? -6.148 30.438 9.734 1 94.94 227 ASN B O 1
ATOM 6678 N N . PRO B 1 228 ? -7.988 30.484 10.969 1 95.5 228 PRO B N 1
ATOM 6679 C CA . PRO B 1 228 ? -8.477 29.219 10.406 1 95.5 228 PRO B CA 1
ATOM 6680 C C . PRO B 1 228 ? -8.766 29.297 8.914 1 95.5 228 PRO B C 1
ATOM 6682 O O . PRO B 1 228 ? -9.008 28.281 8.266 1 95.5 228 PRO B O 1
ATOM 6685 N N . HIS B 1 229 ? -8.695 30.5 8.273 1 95.62 229 HIS B N 1
ATOM 6686 C CA . HIS B 1 229 ? -8.977 30.688 6.852 1 95.62 229 HIS B CA 1
ATOM 6687 C C . HIS B 1 229 ? -7.684 30.812 6.051 1 95.62 229 HIS B C 1
ATOM 6689 O O . HIS B 1 229 ? -7.719 30.969 4.832 1 95.62 229 HIS B O 1
ATOM 6695 N N . GLU B 1 230 ? -6.59 30.703 6.738 1 95.5 230 GLU B N 1
ATOM 6696 C CA . GLU B 1 230 ? -5.316 30.906 6.059 1 95.5 230 GLU B CA 1
ATOM 6697 C C . GLU B 1 230 ? -5.215 30.031 4.809 1 95.5 230 GLU B C 1
ATOM 6699 O O . GLU B 1 230 ? -5.355 28.812 4.883 1 95.5 230 GLU B O 1
ATOM 6704 N N . ARG B 1 231 ? -5.004 30.656 3.576 1 95.44 231 ARG B N 1
ATOM 6705 C CA . ARG B 1 231 ? -4.777 30.062 2.26 1 95.44 231 ARG B CA 1
ATOM 6706 C C . ARG B 1 231 ? -6.047 29.406 1.733 1 95.44 231 ARG B C 1
ATOM 6708 O O . ARG B 1 231 ? -6.035 28.781 0.667 1 95.44 231 ARG B O 1
ATOM 6715 N N . LEU B 1 232 ? -7.113 29.438 2.486 1 97.19 232 LEU B N 1
ATOM 6716 C CA . LEU B 1 232 ? -8.352 28.781 2.072 1 97.19 232 LEU B CA 1
ATOM 6717 C C . LEU B 1 232 ? -8.914 29.438 0.812 1 97.19 232 LEU B C 1
ATOM 6719 O O . LEU B 1 232 ? -9.555 28.766 -0.004 1 97.19 232 LEU B O 1
ATOM 6723 N N . ASP B 1 233 ? -8.688 30.719 0.64 1 95.56 233 ASP B N 1
ATOM 6724 C CA . ASP B 1 233 ? -9.18 31.469 -0.512 1 95.56 233 ASP B CA 1
ATOM 6725 C C . ASP B 1 233 ? -8.648 30.875 -1.817 1 95.56 233 ASP B C 1
ATOM 6727 O O . ASP B 1 233 ? -9.258 31.047 -2.873 1 95.56 233 ASP B O 1
ATOM 6731 N N . GLU B 1 234 ? -7.488 30.203 -1.762 1 93.75 234 GLU B N 1
ATOM 6732 C CA . GLU B 1 234 ? -6.879 29.578 -2.936 1 93.75 234 GLU B CA 1
ATOM 6733 C C . GLU B 1 234 ? -7.684 28.375 -3.395 1 93.75 234 GLU B C 1
ATOM 6735 O O . GLU B 1 234 ? -7.605 27.969 -4.559 1 93.75 234 GLU B O 1
ATOM 6740 N N . TYR B 1 235 ? -8.508 27.812 -2.486 1 95.56 235 TYR B N 1
ATOM 6741 C CA . TYR B 1 235 ? -9.125 26.531 -2.762 1 95.56 235 TYR B CA 1
ATOM 6742 C C . TYR B 1 235 ? -10.648 26.641 -2.725 1 95.56 235 TYR B C 1
ATOM 6744 O O . TYR B 1 235 ? -11.344 25.969 -3.496 1 95.56 235 TYR B O 1
ATOM 6752 N N . LEU B 1 236 ? -11.156 27.5 -1.974 1 96.38 236 LEU B N 1
ATOM 6753 C CA . LEU B 1 236 ? -12.578 27.578 -1.652 1 96.38 236 LEU B CA 1
ATOM 6754 C C . LEU B 1 236 ? -13.406 27.859 -2.902 1 96.38 236 LEU B C 1
ATOM 6756 O O . LEU B 1 236 ? -14.5 27.328 -3.066 1 96.38 236 LEU B O 1
ATOM 6760 N N . PRO B 1 237 ? -12.969 28.703 -3.826 1 94.81 237 PRO B N 1
ATOM 6761 C CA . PRO B 1 237 ? -13.797 29.047 -4.988 1 94.81 237 PRO B CA 1
ATOM 6762 C C . PRO B 1 237 ? -14.203 27.812 -5.805 1 94.81 237 PRO B C 1
ATOM 6764 O O . PRO B 1 237 ? -15.258 27.812 -6.441 1 94.81 237 PRO B O 1
ATOM 6767 N N . ARG B 1 238 ? -13.445 26.828 -5.734 1 92.31 238 ARG B N 1
ATOM 6768 C CA . ARG B 1 238 ? -13.703 25.609 -6.512 1 92.31 238 ARG B CA 1
ATOM 6769 C C . ARG B 1 238 ? -14.922 24.875 -5.977 1 92.31 238 ARG B C 1
ATOM 6771 O O . ARG B 1 238 ? -15.539 24.078 -6.695 1 92.31 238 ARG B O 1
ATOM 6778 N N . VAL B 1 239 ? -15.266 25.141 -4.648 1 96.81 239 VAL B N 1
ATOM 6779 C CA . VAL B 1 239 ? -16.312 24.328 -4.047 1 96.81 239 VAL B CA 1
ATOM 6780 C C . VAL B 1 239 ? -17.328 25.219 -3.35 1 96.81 239 VAL B C 1
ATOM 6782 O O . VAL B 1 239 ? -18.266 24.734 -2.703 1 96.81 239 VAL B O 1
ATOM 6785 N N . ALA B 1 240 ? -17.219 26.469 -3.48 1 96.44 240 ALA B N 1
ATOM 6786 C CA . ALA B 1 240 ? -18.016 27.422 -2.709 1 96.44 240 ALA B CA 1
ATOM 6787 C C . ALA B 1 240 ? -19.5 27.188 -2.904 1 96.44 240 ALA B C 1
ATOM 6789 O O . ALA B 1 240 ? -20.281 27.266 -1.949 1 96.44 240 ALA B O 1
ATOM 6790 N N . ASP B 1 241 ? -19.891 26.812 -4.117 1 96.75 241 ASP B N 1
ATOM 6791 C CA . ASP B 1 241 ? -21.312 26.672 -4.445 1 96.75 241 ASP B CA 1
ATOM 6792 C C . ASP B 1 241 ? -21.75 25.219 -4.34 1 96.75 241 ASP B C 1
ATOM 6794 O O . ASP B 1 241 ? -22.938 24.906 -4.531 1 96.75 241 ASP B O 1
ATOM 6798 N N . THR B 1 242 ? -20.828 24.406 -3.975 1 97.44 242 THR B N 1
ATOM 6799 C CA . THR B 1 242 ? -21.156 23 -3.803 1 97.44 242 THR B CA 1
ATOM 6800 C C . THR B 1 242 ? -22.156 22.797 -2.674 1 97.44 242 THR B C 1
ATOM 6802 O O . THR B 1 242 ? -22.062 23.438 -1.623 1 97.44 242 THR B O 1
ATOM 6805 N N . LYS B 1 243 ? -23.125 21.938 -2.943 1 98 243 LYS B N 1
ATOM 6806 C CA . LYS B 1 243 ? -24.156 21.672 -1.945 1 98 243 LYS B CA 1
ATOM 6807 C C . LYS B 1 243 ? -23.812 20.453 -1.104 1 98 243 LYS B C 1
ATOM 6809 O O . LYS B 1 243 ? -23.453 19.391 -1.645 1 98 243 LYS B O 1
ATOM 6814 N N . LEU B 1 244 ? -23.859 20.609 0.144 1 98.44 244 LEU B N 1
ATOM 6815 C CA . LEU B 1 244 ? -23.703 19.531 1.11 1 98.44 244 LEU B CA 1
ATOM 6816 C C . LEU B 1 244 ? -25.016 19.219 1.801 1 98.44 244 LEU B C 1
ATOM 6818 O O . LEU B 1 244 ? -25.734 20.125 2.238 1 98.44 244 LEU B O 1
ATOM 6822 N N . ARG B 1 245 ? -25.375 18 1.799 1 98.69 245 ARG B N 1
ATOM 6823 C CA . ARG B 1 245 ? -26.5 17.547 2.604 1 98.69 245 ARG B CA 1
ATOM 6824 C C . ARG B 1 245 ? -26.062 17.203 4.023 1 98.69 245 ARG B C 1
ATOM 6826 O O . ARG B 1 245 ? -25.266 16.266 4.227 1 98.69 245 ARG B O 1
ATOM 6833 N N . ILE B 1 246 ? -26.594 17.984 5.016 1 98.69 246 ILE B N 1
ATOM 6834 C CA . ILE B 1 246 ? -26.109 17.859 6.383 1 98.69 246 ILE B CA 1
ATOM 6835 C C . ILE B 1 246 ? -27.281 17.672 7.336 1 98.69 246 ILE B C 1
ATOM 6837 O O . ILE B 1 246 ? -28.281 18.406 7.246 1 98.69 246 ILE B O 1
ATOM 6841 N N . LEU B 1 247 ? -27.219 16.672 8.141 1 98.44 247 LEU B N 1
ATOM 6842 C CA . LEU B 1 247 ? -28.062 16.547 9.32 1 98.44 247 LEU B CA 1
ATOM 6843 C C . LEU B 1 247 ? -27.312 17.016 10.57 1 98.44 247 LEU B C 1
ATOM 6845 O O . LEU B 1 247 ? -26.469 16.281 11.102 1 98.44 247 LEU B O 1
ATOM 6849 N N . THR B 1 248 ? -27.672 18.172 11.039 1 97.44 248 THR B N 1
ATOM 6850 C CA . THR B 1 248 ? -26.938 18.812 12.133 1 97.44 248 THR B CA 1
ATOM 6851 C C . THR B 1 248 ? -27.297 18.156 13.469 1 97.44 248 THR B C 1
ATOM 6853 O O . THR B 1 248 ? -28.344 17.484 13.578 1 97.44 248 THR B O 1
ATOM 6856 N N . ALA B 1 249 ? -26.422 18.375 14.414 1 95.81 249 ALA B N 1
ATOM 6857 C CA . ALA B 1 249 ? -26.688 17.875 15.758 1 95.81 249 ALA B CA 1
ATOM 6858 C C . ALA B 1 249 ? -27.969 18.484 16.328 1 95.81 249 ALA B C 1
ATOM 6860 O O . ALA B 1 249 ? -28.75 17.797 16.984 1 95.81 249 ALA B O 1
ATOM 6861 N N . GLU B 1 250 ? -28.172 19.719 16.125 1 94.5 250 GLU B N 1
ATOM 6862 C CA . GLU B 1 250 ? -29.375 20.406 16.594 1 94.5 250 GLU B CA 1
ATOM 6863 C C . GLU B 1 250 ? -30.641 19.797 15.984 1 94.5 250 GLU B C 1
ATOM 6865 O O . GLU B 1 250 ? -31.625 19.578 16.688 1 94.5 250 GLU B O 1
ATOM 6870 N N . ALA B 1 251 ? -30.562 19.609 14.68 1 95.88 251 ALA B N 1
ATOM 6871 C CA . ALA B 1 251 ? -31.703 19 14.008 1 95.88 251 ALA B CA 1
ATOM 6872 C C . ALA B 1 251 ? -31.984 17.594 14.562 1 95.88 251 ALA B C 1
ATOM 6874 O O . ALA B 1 251 ? -33.125 17.219 14.758 1 95.88 251 ALA B O 1
ATOM 6875 N N . ARG B 1 252 ? -31 16.844 14.812 1 93.81 252 ARG B N 1
ATOM 6876 C CA . ARG B 1 252 ? -31.141 15.5 15.359 1 93.81 252 ARG B CA 1
ATOM 6877 C C . ARG B 1 252 ? -31.766 15.531 16.75 1 93.81 252 ARG B C 1
ATOM 6879 O O . ARG B 1 252 ? -32.594 14.688 17.094 1 93.81 252 ARG B O 1
ATOM 6886 N N . GLU B 1 253 ? -31.312 16.5 17.516 1 93.06 253 GLU B N 1
ATOM 6887 C CA . GLU B 1 253 ? -31.859 16.656 18.859 1 93.06 253 GLU B CA 1
ATOM 6888 C C . GLU B 1 253 ? -33.375 16.969 18.812 1 93.06 253 GLU B C 1
ATOM 6890 O O . GLU B 1 253 ? -34.094 16.562 19.703 1 93.06 253 GLU B O 1
ATOM 6895 N N . ARG B 1 254 ? -33.781 17.578 17.797 1 94.19 254 ARG B N 1
ATOM 6896 C CA . ARG B 1 254 ? -35.188 17.922 17.609 1 94.19 254 ARG B CA 1
ATOM 6897 C C . ARG B 1 254 ? -35.969 16.75 17.016 1 94.19 254 ARG B C 1
ATOM 6899 O O . ARG B 1 254 ? -37.188 16.828 16.812 1 94.19 254 ARG B O 1
ATOM 6906 N N . GLY B 1 255 ? -35.25 15.727 16.672 1 91.75 255 GLY B N 1
ATOM 6907 C CA . GLY B 1 255 ? -35.906 14.523 16.172 1 91.75 255 GLY B CA 1
ATOM 6908 C C . GLY B 1 255 ? -36 14.477 14.664 1 91.75 255 GLY B C 1
ATOM 6909 O O . GLY B 1 255 ? -36.688 13.609 14.102 1 91.75 255 GLY B O 1
ATOM 6910 N N . GLU B 1 256 ? -35.312 15.367 14.023 1 92.5 256 GLU B N 1
ATOM 6911 C CA . GLU B 1 256 ? -35.281 15.359 12.57 1 92.5 256 GLU B CA 1
ATOM 6912 C C . GLU B 1 256 ? -34.406 14.25 12.023 1 92.5 256 GLU B C 1
ATOM 6914 O O . GLU B 1 256 ? -33.375 13.922 12.617 1 92.5 256 GLU B O 1
ATOM 6919 N N . GLU B 1 257 ? -34.844 13.742 10.898 1 91.44 257 GLU B N 1
ATOM 6920 C CA . GLU B 1 257 ? -34.094 12.625 10.328 1 91.44 257 GLU B CA 1
ATOM 6921 C C . GLU B 1 257 ? -33.625 12.945 8.914 1 91.44 257 GLU B C 1
ATOM 6923 O O . GLU B 1 257 ? -32.75 12.25 8.367 1 91.44 257 GLU B O 1
ATOM 6928 N N . LYS B 1 258 ? -34.125 13.977 8.398 1 94.75 258 LYS B N 1
ATOM 6929 C CA . LYS B 1 258 ? -33.781 14.312 7.02 1 94.75 258 LYS B CA 1
ATOM 6930 C C . LYS B 1 258 ? -32.719 15.406 6.969 1 94.75 258 LYS B C 1
ATOM 6932 O O . LYS B 1 258 ? -32.812 16.422 7.676 1 94.75 258 LYS B O 1
ATOM 6937 N N . PRO B 1 259 ? -31.703 15.195 6.164 1 98 259 PRO B N 1
ATOM 6938 C CA . PRO B 1 259 ? -30.688 16.234 6.023 1 98 259 PRO B CA 1
ATOM 6939 C C . PRO B 1 259 ? -31.188 17.453 5.246 1 98 259 PRO B C 1
ATOM 6941 O O . PRO B 1 259 ? -32.156 17.344 4.48 1 98 259 PRO B O 1
ATOM 6944 N N . GLU B 1 260 ? -30.594 18.516 5.461 1 97.56 260 GLU B N 1
ATOM 6945 C CA . GLU B 1 260 ? -30.828 19.734 4.715 1 97.56 260 GLU B CA 1
ATOM 6946 C C . GLU B 1 260 ? -29.641 20.094 3.824 1 97.56 260 GLU B C 1
ATOM 6948 O O . GLU B 1 260 ? -28.516 19.688 4.109 1 97.56 260 GLU B O 1
ATOM 6953 N N . GLU B 1 261 ? -29.906 20.844 2.783 1 97.88 261 GLU B N 1
ATOM 6954 C CA . GLU B 1 261 ? -28.859 21.203 1.833 1 97.88 261 GLU B CA 1
ATOM 6955 C C . GLU B 1 261 ? -28.312 22.594 2.119 1 97.88 261 GLU B C 1
ATOM 6957 O O . GLU B 1 261 ? -29.078 23.547 2.312 1 97.88 261 GLU B O 1
ATOM 6962 N N . TYR B 1 262 ? -27.031 22.703 2.234 1 98.06 262 TYR B N 1
ATOM 6963 C CA . TYR B 1 262 ? -26.312 23.953 2.408 1 98.06 262 TYR B CA 1
ATOM 6964 C C . TYR B 1 262 ? -25.188 24.078 1.397 1 98.06 262 TYR B C 1
ATOM 6966 O O . TYR B 1 262 ? -24.531 23.078 1.067 1 98.06 262 TYR B O 1
ATOM 6974 N N . THR B 1 263 ? -24.984 25.25 0.905 1 98.31 263 THR B N 1
ATOM 6975 C CA . THR B 1 263 ? -23.734 25.453 0.174 1 98.31 263 THR B CA 1
ATOM 6976 C C . THR B 1 263 ? -22.547 25.516 1.132 1 98.31 263 THR B C 1
ATOM 6978 O O . THR B 1 263 ? -22.719 25.781 2.322 1 98.31 263 THR B O 1
ATOM 6981 N N . VAL B 1 264 ? -21.391 25.297 0.613 1 98.31 264 VAL B N 1
ATOM 6982 C CA . VAL B 1 264 ? -20.188 25.359 1.432 1 98.31 264 VAL B CA 1
ATOM 6983 C C . VAL B 1 264 ? -20.016 26.766 2.004 1 98.31 264 VAL B C 1
ATOM 6985 O O . VAL B 1 264 ? -19.688 26.938 3.18 1 98.31 264 VAL B O 1
ATOM 6988 N N . GLU B 1 265 ? -20.281 27.734 1.217 1 97.38 265 GLU B N 1
ATOM 6989 C CA . GLU B 1 265 ? -20.203 29.125 1.673 1 97.38 265 GLU B CA 1
ATOM 6990 C C . GLU B 1 265 ? -21.188 29.375 2.82 1 97.38 265 GLU B C 1
ATOM 6992 O O . GLU B 1 265 ? -20.828 30.031 3.801 1 97.38 265 GLU B O 1
ATOM 6997 N N . GLU B 1 266 ? -22.328 28.875 2.719 1 97.38 266 GLU B N 1
ATOM 6998 C CA . GLU B 1 266 ? -23.375 29.062 3.73 1 97.38 266 GLU B CA 1
ATOM 6999 C C . GLU B 1 266 ? -22.969 28.422 5.055 1 97.38 266 GLU B C 1
ATOM 7001 O O . GLU B 1 266 ? -23.156 29.016 6.121 1 97.38 266 GLU B O 1
ATOM 7006 N N . VAL B 1 267 ? -22.438 27.172 4.949 1 97.56 267 VAL B N 1
ATOM 7007 C CA . VAL B 1 267 ? -22.125 26.453 6.184 1 97.56 267 VAL B CA 1
ATOM 7008 C C . VAL B 1 267 ? -21 27.188 6.926 1 97.56 267 VAL B C 1
ATOM 7010 O O . VAL B 1 267 ? -20.922 27.141 8.156 1 97.56 267 VAL B O 1
ATOM 7013 N N . ILE B 1 268 ? -20.109 27.797 6.191 1 96.94 268 ILE B N 1
ATOM 7014 C CA . ILE B 1 268 ? -19.016 28.547 6.789 1 96.94 268 ILE B CA 1
ATOM 7015 C C . ILE B 1 268 ? -19.547 29.859 7.383 1 96.94 268 ILE B C 1
ATOM 7017 O O . ILE B 1 268 ? -19.266 30.172 8.539 1 96.94 268 ILE B O 1
ATOM 7021 N N . ARG B 1 269 ? -20.328 30.562 6.645 1 96.31 269 ARG B N 1
ATOM 7022 C CA . ARG B 1 269 ? -20.859 31.859 7.051 1 96.31 269 ARG B CA 1
ATOM 7023 C C . ARG B 1 269 ? -21.734 31.719 8.289 1 96.31 269 ARG B C 1
ATOM 7025 O O . ARG B 1 269 ? -21.641 32.531 9.219 1 96.31 269 ARG B O 1
ATOM 7032 N N . GLU B 1 270 ? -22.594 30.703 8.359 1 96.56 270 GLU B N 1
ATOM 7033 C CA . GLU B 1 270 ? -23.562 30.531 9.438 1 96.56 270 GLU B CA 1
ATOM 7034 C C . GLU B 1 270 ? -22.938 29.797 10.625 1 96.56 270 GLU B C 1
ATOM 7036 O O . GLU B 1 270 ? -23.562 29.672 11.68 1 96.56 270 GLU B O 1
ATOM 7041 N N . GLY B 1 271 ? -21.766 29.297 10.406 1 96.06 271 GLY B N 1
ATOM 7042 C CA . GLY B 1 271 ? -21.078 28.625 11.5 1 96.06 271 GLY B CA 1
ATOM 7043 C C . GLY B 1 271 ? -21.625 27.234 11.781 1 96.06 271 GLY B C 1
ATOM 7044 O O . GLY B 1 271 ? -21.547 26.75 12.906 1 96.06 271 GLY B O 1
ATOM 7045 N N . ILE B 1 272 ? -22.266 26.625 10.805 1 96.94 272 ILE B N 1
ATOM 7046 C CA . ILE B 1 272 ? -22.734 25.25 10.945 1 96.94 272 ILE B CA 1
ATOM 7047 C C . ILE B 1 272 ? -21.547 24.312 11.125 1 96.94 272 ILE B C 1
ATOM 7049 O O . ILE B 1 272 ? -21.594 23.391 11.945 1 96.94 272 ILE B O 1
ATOM 7053 N N . ILE B 1 273 ? -20.578 24.531 10.352 1 97.62 273 ILE B N 1
ATOM 7054 C CA . ILE B 1 273 ? -19.281 23.891 10.531 1 97.62 273 ILE B CA 1
ATOM 7055 C C . ILE B 1 273 ? -18.297 24.875 11.148 1 97.62 273 ILE B C 1
ATOM 7057 O O . ILE B 1 273 ? -18.047 25.953 10.586 1 97.62 273 ILE B O 1
ATOM 7061 N N . LYS B 1 274 ? -17.734 24.531 12.195 1 96.31 274 LYS B N 1
ATOM 7062 C CA . LYS B 1 274 ? -16.953 25.453 13.031 1 96.31 274 LYS B CA 1
ATOM 7063 C C . LYS B 1 274 ? -15.672 25.859 12.336 1 96.31 274 LYS B C 1
ATOM 7065 O O . LYS B 1 274 ? -15.211 27 12.492 1 96.31 274 LYS B O 1
ATOM 7070 N N . VAL B 1 275 ? -15.047 24.938 11.664 1 97.5 275 VAL B N 1
ATOM 7071 C CA . VAL B 1 275 ? -13.773 25.188 11.008 1 97.5 275 VAL B CA 1
ATOM 7072 C C . VAL B 1 275 ? -13.969 25.219 9.492 1 97.5 275 VAL B C 1
ATOM 7074 O O . VAL B 1 275 ? -14.367 24.234 8.883 1 97.5 275 VAL B O 1
ATOM 7077 N N . PRO B 1 276 ? -13.672 26.281 8.852 1 98.06 276 PRO B N 1
ATOM 7078 C CA . PRO B 1 276 ? -13.906 26.422 7.414 1 98.06 276 PRO B CA 1
ATOM 7079 C C . PRO B 1 276 ? -13.195 25.359 6.594 1 98.06 276 PRO B C 1
ATOM 7081 O O . PRO B 1 276 ? -13.75 24.844 5.617 1 98.06 276 PRO B O 1
ATOM 7084 N N . TRP B 1 277 ? -11.984 24.969 6.949 1 98.44 277 TRP B N 1
ATOM 7085 C CA . TRP B 1 277 ? -11.25 23.938 6.227 1 98.44 277 TRP B CA 1
ATOM 7086 C C . TRP B 1 277 ? -11.977 22.609 6.301 1 98.44 277 TRP B C 1
ATOM 7088 O O . TRP B 1 277 ? -11.914 21.797 5.363 1 98.44 277 TRP B O 1
ATOM 7098 N N . MET B 1 278 ? -12.633 22.312 7.398 1 98.44 278 MET B N 1
ATOM 7099 C CA . MET B 1 278 ? -13.406 21.078 7.492 1 98.44 278 MET B CA 1
ATOM 7100 C C . MET B 1 278 ? -14.531 21.078 6.465 1 98.44 278 MET B C 1
ATOM 7102 O O . MET B 1 278 ? -14.805 20.047 5.84 1 98.44 278 MET B O 1
ATOM 7106 N N . ALA B 1 279 ? -15.188 22.25 6.305 1 98.56 279 ALA B N 1
ATOM 7107 C CA . ALA B 1 279 ? -16.219 22.375 5.277 1 98.56 279 ALA B CA 1
ATOM 7108 C C . ALA B 1 279 ? -15.656 22.094 3.891 1 98.56 279 ALA B C 1
ATOM 7110 O O . ALA B 1 279 ? -16.281 21.391 3.094 1 98.56 279 ALA B O 1
ATOM 7111 N N . TYR B 1 280 ? -14.508 22.656 3.598 1 98.62 280 TYR B N 1
ATOM 7112 C CA . TYR B 1 280 ? -13.844 22.422 2.32 1 98.62 280 TYR B CA 1
ATOM 7113 C C . TYR B 1 280 ? -13.578 20.938 2.102 1 98.62 280 TYR B C 1
ATOM 7115 O O . TYR B 1 280 ? -13.883 20.406 1.038 1 98.62 280 TYR B O 1
ATOM 7123 N N . TRP B 1 281 ? -13 20.281 3.111 1 98.75 281 TRP B N 1
ATOM 7124 C CA . TRP B 1 281 ? -12.633 18.875 2.979 1 98.75 281 TRP B CA 1
ATOM 7125 C C . TRP B 1 281 ? -13.875 18 2.848 1 98.75 281 TRP B C 1
ATOM 7127 O O . TRP B 1 281 ? -13.859 16.984 2.148 1 98.75 281 TRP B O 1
ATOM 7137 N N . MET B 1 282 ? -14.938 18.375 3.529 1 98.81 282 MET B N 1
ATOM 7138 C CA . MET B 1 282 ? -16.188 17.641 3.383 1 98.81 282 MET B CA 1
ATOM 7139 C C . MET B 1 282 ? -16.719 17.734 1.951 1 98.81 282 MET B C 1
ATOM 7141 O O . MET B 1 282 ? -17.234 16.766 1.414 1 98.81 282 MET B O 1
ATOM 7145 N N . ALA B 1 283 ? -16.562 18.891 1.349 1 98.81 283 ALA B N 1
ATOM 7146 C CA . ALA B 1 283 ? -16.953 19.062 -0.048 1 98.81 283 ALA B CA 1
ATOM 7147 C C . ALA B 1 283 ? -16.125 18.172 -0.962 1 98.81 283 ALA B C 1
ATOM 7149 O O . ALA B 1 283 ? -16.656 17.531 -1.877 1 98.81 283 ALA B O 1
ATOM 7150 N N . VAL B 1 284 ? -14.836 18.141 -0.739 1 98.69 284 VAL B N 1
ATOM 7151 C CA . VAL B 1 284 ? -13.953 17.281 -1.52 1 98.69 284 VAL B CA 1
ATOM 7152 C C . VAL B 1 284 ? -14.328 15.82 -1.312 1 98.69 284 VAL B C 1
ATOM 7154 O O . VAL B 1 284 ? -14.359 15.039 -2.266 1 98.69 284 VAL B O 1
ATOM 7157 N N . ALA B 1 285 ? -14.641 15.453 -0.039 1 98.88 285 ALA B N 1
ATOM 7158 C CA . ALA B 1 285 ? -15.039 14.086 0.288 1 98.88 285 ALA B CA 1
ATOM 7159 C C . ALA B 1 285 ? -16.312 13.695 -0.462 1 98.88 285 ALA B C 1
ATOM 7161 O O . ALA B 1 285 ? -16.422 12.578 -0.97 1 98.88 285 ALA B O 1
ATOM 7162 N N . ARG B 1 286 ? -17.234 14.625 -0.509 1 98.75 286 ARG B N 1
ATOM 7163 C CA . ARG B 1 286 ? -18.469 14.414 -1.256 1 98.75 286 ARG B CA 1
ATOM 7164 C C . ARG B 1 286 ? -18.188 14.039 -2.705 1 98.75 286 ARG B C 1
ATOM 7166 O O . ARG B 1 286 ? -18.734 13.07 -3.225 1 98.75 286 ARG B O 1
ATOM 7173 N N . ASP B 1 287 ? -17.328 14.797 -3.32 1 98.5 287 ASP B N 1
ATOM 7174 C CA . ASP B 1 287 ? -17.016 14.578 -4.73 1 98.5 287 ASP B CA 1
ATOM 7175 C C . ASP B 1 287 ? -16.219 13.297 -4.926 1 98.5 287 ASP B C 1
ATOM 7177 O O . ASP B 1 287 ? -16.391 12.594 -5.926 1 98.5 287 ASP B O 1
ATOM 7181 N N . PHE B 1 288 ? -15.328 13 -4.02 1 98.69 288 PHE B N 1
ATOM 7182 C CA . PHE B 1 288 ? -14.578 11.75 -4.066 1 98.69 288 PHE B CA 1
ATOM 7183 C C . PHE B 1 288 ? -15.516 10.547 -4.027 1 98.69 288 PHE B C 1
ATOM 7185 O O . PHE B 1 288 ? -15.422 9.648 -4.867 1 98.69 288 PHE B O 1
ATOM 7192 N N . VAL B 1 289 ? -16.406 10.523 -3.092 1 98.88 289 VAL B N 1
ATOM 7193 C CA . VAL B 1 289 ? -17.344 9.414 -2.951 1 98.88 289 VAL B CA 1
ATOM 7194 C C . VAL B 1 289 ? -18.234 9.328 -4.188 1 98.88 289 VAL B C 1
ATOM 7196 O O . VAL B 1 289 ? -18.562 8.234 -4.652 1 98.88 289 VAL B O 1
ATOM 7199 N N . HIS B 1 290 ? -18.625 10.453 -4.77 1 98.81 290 HIS B N 1
ATOM 7200 C CA . HIS B 1 290 ? -19.391 10.469 -6.012 1 98.81 290 HIS B CA 1
ATOM 7201 C C . HIS B 1 290 ? -18.609 9.828 -7.148 1 98.81 290 HIS B C 1
ATOM 7203 O O . HIS B 1 290 ? -19.188 9.109 -7.977 1 98.81 290 HIS B O 1
ATOM 7209 N N . ALA B 1 291 ? -17.375 10.086 -7.199 1 98.38 291 ALA B N 1
ATOM 7210 C CA . ALA B 1 291 ? -16.516 9.539 -8.242 1 98.38 291 ALA B CA 1
ATOM 7211 C C . ALA B 1 291 ? -16.438 8.016 -8.148 1 98.38 291 ALA B C 1
ATOM 7213 O O . ALA B 1 291 ? -16.031 7.348 -9.109 1 98.38 291 ALA B O 1
ATOM 7214 N N . LEU B 1 292 ? -16.797 7.434 -7.008 1 98.69 292 LEU B N 1
ATOM 7215 C CA . LEU B 1 292 ? -16.812 5.988 -6.832 1 98.69 292 LEU B CA 1
ATOM 7216 C C . LEU B 1 292 ? -18.109 5.387 -7.387 1 98.69 292 LEU B C 1
ATOM 7218 O O . LEU B 1 292 ? -18.25 4.164 -7.457 1 98.69 292 LEU B O 1
ATOM 7222 N N . GLY B 1 293 ? -19.062 6.215 -7.754 1 98.25 293 GLY B N 1
ATOM 7223 C CA . GLY B 1 293 ? -20.297 5.742 -8.352 1 98.25 293 GLY B CA 1
ATOM 7224 C C . GLY B 1 293 ? -21.516 6.02 -7.488 1 98.25 293 GLY B C 1
ATOM 7225 O O . GLY B 1 293 ? -22.641 5.652 -7.852 1 98.25 293 GLY B O 1
ATOM 7226 N N . VAL B 1 294 ? -21.375 6.723 -6.383 1 98.62 294 VAL B N 1
ATOM 7227 C CA . VAL B 1 294 ? -22.469 6.992 -5.469 1 98.62 294 VAL B CA 1
ATOM 7228 C C . VAL B 1 294 ? -23.172 8.297 -5.863 1 98.62 294 VAL B C 1
ATOM 7230 O O . VAL B 1 294 ? -22.531 9.352 -5.914 1 98.62 294 VAL B O 1
ATOM 7233 N N . PRO B 1 295 ? -24.406 8.273 -6.129 1 98.38 295 PRO B N 1
ATOM 7234 C CA . PRO B 1 295 ? -25.125 9.516 -6.422 1 98.38 295 PRO B CA 1
ATOM 7235 C C . PRO B 1 295 ? -25.172 10.461 -5.23 1 98.38 295 PRO B C 1
ATOM 7237 O O . PRO B 1 295 ? -25.203 10.016 -4.082 1 98.38 295 PRO B O 1
ATOM 7240 N N . TYR B 1 296 ? -25.25 11.742 -5.508 1 97.81 296 TYR B N 1
ATOM 7241 C CA . TYR B 1 296 ? -25.25 12.766 -4.465 1 97.81 296 TYR B CA 1
ATOM 7242 C C . TYR B 1 296 ? -26.453 12.617 -3.541 1 97.81 296 TYR B C 1
ATOM 7244 O O . TYR B 1 296 ? -26.359 12.914 -2.348 1 97.81 296 TYR B O 1
ATOM 7252 N N . GLU B 1 297 ? -27.562 12.086 -4.023 1 97.38 297 GLU B N 1
ATOM 7253 C CA . GLU B 1 297 ? -28.781 11.953 -3.246 1 97.38 297 GLU B CA 1
ATOM 7254 C C . GLU B 1 297 ? -28.688 10.797 -2.25 1 97.38 297 GLU B C 1
ATOM 7256 O O . GLU B 1 297 ? -29.484 10.711 -1.312 1 97.38 297 GLU B O 1
ATOM 7261 N N . ASN B 1 298 ? -27.734 9.961 -2.475 1 98.38 298 ASN B N 1
ATOM 7262 C CA . ASN B 1 298 ? -27.594 8.789 -1.619 1 98.38 298 ASN B CA 1
ATOM 7263 C C . ASN B 1 298 ? -26.453 8.938 -0.628 1 98.38 298 ASN B C 1
ATOM 7265 O O . ASN B 1 298 ? -25.859 7.949 -0.197 1 98.38 298 ASN B O 1
ATOM 7269 N N . MET B 1 299 ? -26.094 10.156 -0.32 1 98.56 299 MET B N 1
ATOM 7270 C CA . MET B 1 299 ? -25.078 10.414 0.708 1 98.56 299 MET B CA 1
ATOM 7271 C C . MET B 1 299 ? -25.391 11.703 1.457 1 98.56 299 MET B C 1
ATOM 7273 O O . MET B 1 299 ? -26.047 12.602 0.916 1 98.56 299 MET B O 1
ATOM 7277 N N . PHE B 1 300 ? -25.016 11.812 2.627 1 98.69 300 PHE B N 1
ATOM 7278 C CA . PHE B 1 300 ? -25.078 13.039 3.406 1 98.69 300 PHE B CA 1
ATOM 7279 C C . PHE B 1 300 ? -24.141 12.977 4.602 1 98.69 300 PHE B C 1
ATOM 7281 O O . PHE B 1 300 ? -23.5 11.953 4.844 1 98.69 300 PHE B O 1
ATOM 7288 N N . PHE B 1 301 ? -23.953 14.094 5.254 1 98.75 301 PHE B N 1
ATOM 7289 C CA . PHE B 1 301 ? -23.141 14.195 6.453 1 98.75 301 PHE B CA 1
ATOM 7290 C C . PHE B 1 301 ? -24.016 14.305 7.699 1 98.75 301 PHE B C 1
ATOM 7292 O O . PHE B 1 301 ? -24.938 15.125 7.742 1 98.75 301 PHE B O 1
ATOM 7299 N N . GLU B 1 302 ? -23.719 13.477 8.648 1 98.31 302 GLU B N 1
ATOM 7300 C CA . GLU B 1 302 ? -24.422 13.508 9.93 1 98.31 302 GLU B CA 1
ATOM 7301 C C . GLU B 1 302 ? -23.5 14 11.047 1 98.31 302 GLU B C 1
ATOM 7303 O O . GLU B 1 302 ? -22.438 13.43 11.281 1 98.31 302 GLU B O 1
ATOM 7308 N N . GLU B 1 303 ? -23.938 15.031 11.695 1 97.81 303 GLU B N 1
ATOM 7309 C CA . GLU B 1 303 ? -23.172 15.547 12.82 1 97.81 303 GLU B CA 1
ATOM 7310 C C . GLU B 1 303 ? -23.406 14.719 14.078 1 97.81 303 GLU B C 1
ATOM 7312 O O . GLU B 1 303 ? -24.547 14.43 14.43 1 97.81 303 GLU B O 1
ATOM 7317 N N . LYS B 1 304 ? -22.312 14.367 14.719 1 94.81 304 LYS B N 1
ATOM 7318 C CA . LYS B 1 304 ? -22.438 13.625 15.969 1 94.81 304 LYS B CA 1
ATOM 7319 C C . LYS B 1 304 ? -22.938 14.523 17.094 1 94.81 304 LYS B C 1
ATOM 7321 O O . LYS B 1 304 ? -22.547 15.695 17.172 1 94.81 304 LYS B O 1
ATOM 7326 N N . LEU B 1 305 ? -23.656 13.922 17.969 1 91.38 305 LEU B N 1
ATOM 7327 C CA . LEU B 1 305 ? -24.078 14.609 19.188 1 91.38 305 LEU B CA 1
ATOM 7328 C C . LEU B 1 305 ? -22.906 14.734 20.156 1 91.38 305 LEU B C 1
ATOM 7330 O O . LEU B 1 305 ? -21.938 13.969 20.078 1 91.38 305 LEU B O 1
ATOM 7334 N N . PRO B 1 306 ? -23.016 15.672 21.047 1 84.81 306 PRO B N 1
ATOM 7335 C CA . PRO B 1 306 ? -21.906 15.883 21.984 1 84.81 306 PRO B CA 1
ATOM 7336 C C . PRO B 1 306 ? -21.578 14.633 22.781 1 84.81 306 PRO B C 1
ATOM 7338 O O . PRO B 1 306 ? -20.391 14.336 23.016 1 84.81 306 PRO B O 1
ATOM 7341 N N . HIS B 1 307 ? -22.516 13.836 23.109 1 80.38 307 HIS B N 1
ATOM 7342 C CA . HIS B 1 307 ? -22.266 12.656 23.938 1 80.38 307 HIS B CA 1
ATOM 7343 C C . HIS B 1 307 ? -21.797 11.484 23.094 1 80.38 307 HIS B C 1
ATOM 7345 O O . HIS B 1 307 ? -21.297 10.484 23.625 1 80.38 307 HIS B O 1
ATOM 7351 N N . GLU B 1 308 ? -21.859 11.695 21.766 1 78.5 308 GLU B N 1
ATOM 7352 C CA . GLU B 1 308 ? -21.453 10.641 20.844 1 78.5 308 GLU B CA 1
ATOM 7353 C C . GLU B 1 308 ? -20.016 10.852 20.359 1 78.5 308 GLU B C 1
ATOM 7355 O O . GLU B 1 308 ? -19.406 9.945 19.797 1 78.5 308 GLU B O 1
ATOM 7360 N N . ARG B 1 309 ? -19.594 12.031 20.641 1 76.81 309 ARG B N 1
ATOM 7361 C CA . ARG B 1 309 ? -18.297 12.367 20.047 1 76.81 309 ARG B CA 1
ATOM 7362 C C . ARG B 1 309 ? -17.141 11.859 20.906 1 76.81 309 ARG B C 1
ATOM 7364 O O . ARG B 1 309 ? -17.312 11.656 22.109 1 76.81 309 ARG B O 1
ATOM 7371 N N . ALA B 1 310 ? -16.078 11.672 20.188 1 74 310 ALA B N 1
ATOM 7372 C CA . ALA B 1 310 ? -14.852 11.312 20.906 1 74 310 ALA B CA 1
ATOM 7373 C C . ALA B 1 310 ? -14.398 12.445 21.828 1 74 310 ALA B C 1
ATOM 7375 O O . ALA B 1 310 ? -14.68 13.617 21.562 1 74 310 ALA B O 1
ATOM 7376 N N . HIS B 1 311 ? -13.672 12.102 22.859 1 76.38 311 HIS B N 1
ATOM 7377 C CA . HIS B 1 311 ? -13.234 13.055 23.859 1 76.38 311 HIS B CA 1
ATOM 7378 C C . HIS B 1 311 ? -12.281 14.086 23.266 1 76.38 311 HIS B C 1
ATOM 7380 O O . HIS B 1 311 ? -12.203 15.219 23.766 1 76.38 311 HIS B O 1
ATOM 7386 N N . TYR B 1 312 ? -11.711 13.758 22.141 1 81.19 312 TYR B N 1
ATOM 7387 C CA . TYR B 1 312 ? -10.695 14.641 21.578 1 81.19 312 TYR B CA 1
ATOM 7388 C C . TYR B 1 312 ? -11.305 15.609 20.578 1 81.19 312 TYR B C 1
ATOM 7390 O O . TYR B 1 312 ? -10.656 16.578 20.156 1 81.19 312 TYR B O 1
ATOM 7398 N N . ALA B 1 313 ? -12.555 15.469 20.219 1 88.69 313 ALA B N 1
ATOM 7399 C CA . ALA B 1 313 ? -13.102 16.219 19.078 1 88.69 313 ALA B CA 1
ATOM 7400 C C . ALA B 1 313 ? -14.164 17.203 19.547 1 88.69 313 ALA B C 1
ATOM 7402 O O . ALA B 1 313 ? -14.977 16.891 20.422 1 88.69 313 ALA B O 1
ATOM 7403 N N . GLN B 1 314 ? -14.125 18.391 19 1 94.38 314 GLN B N 1
ATOM 7404 C CA . GLN B 1 314 ? -15.102 19.422 19.281 1 94.38 314 GLN B CA 1
ATOM 7405 C C . GLN B 1 314 ? -16.312 19.328 18.344 1 94.38 314 GLN B C 1
ATOM 7407 O O . GLN B 1 314 ? -17.422 19.703 18.719 1 94.38 314 GLN B O 1
ATOM 7412 N N . GLN B 1 315 ? -16.125 18.875 17.188 1 97.12 315 GLN B N 1
ATOM 7413 C CA . GLN B 1 315 ? -17.156 18.641 16.188 1 97.12 315 GLN B CA 1
ATOM 7414 C C . GLN B 1 315 ? -16.812 17.469 15.281 1 97.12 315 GLN B C 1
ATOM 7416 O O . GLN B 1 315 ? -15.656 17.328 14.875 1 97.12 315 GLN B O 1
ATOM 7421 N N . VAL B 1 316 ? -17.766 16.594 15.008 1 97.5 316 VAL B N 1
ATOM 7422 C CA . VAL B 1 316 ? -17.531 15.422 14.172 1 97.5 316 VAL B CA 1
ATOM 7423 C C . VAL B 1 316 ? -18.703 15.227 13.211 1 97.5 316 VAL B C 1
ATOM 7425 O O . VAL B 1 316 ? -19.859 15.359 13.602 1 97.5 316 VAL B O 1
ATOM 7428 N N . PHE B 1 317 ? -18.422 14.992 11.969 1 98.25 317 PHE B N 1
ATOM 7429 C CA . PHE B 1 317 ? -19.406 14.609 10.953 1 98.25 317 PHE B CA 1
ATOM 7430 C C . PHE B 1 317 ? -19.062 13.234 10.375 1 98.25 317 PHE B C 1
ATOM 7432 O O . PHE B 1 317 ? -17.922 12.969 10.016 1 98.25 317 PHE B O 1
ATOM 7439 N N . ASP B 1 318 ? -20.031 12.359 10.281 1 97.94 318 ASP B N 1
ATOM 7440 C CA . ASP B 1 318 ? -19.922 11.109 9.547 1 97.94 318 ASP B CA 1
ATOM 7441 C C . ASP B 1 318 ? -20.516 11.234 8.148 1 97.94 318 ASP B C 1
ATOM 7443 O O . ASP B 1 318 ? -21.641 11.711 7.984 1 97.94 318 ASP B O 1
ATOM 7447 N N . GLN B 1 319 ? -19.781 10.93 7.195 1 98.75 319 GLN B N 1
ATOM 7448 C CA . GLN B 1 319 ? -20.328 10.812 5.852 1 98.75 319 GLN B CA 1
ATOM 7449 C C . GLN B 1 319 ? -21.031 9.469 5.66 1 98.75 319 GLN B C 1
ATOM 7451 O O . GLN B 1 319 ? -20.391 8.414 5.746 1 98.75 319 GLN B O 1
ATOM 7456 N N . LEU B 1 320 ? -22.266 9.508 5.434 1 98.5 320 LEU B N 1
ATOM 7457 C CA . LEU B 1 320 ? -23.078 8.305 5.305 1 98.5 320 LEU B CA 1
ATOM 7458 C C . LEU B 1 320 ? -23.469 8.07 3.852 1 98.5 320 LEU B C 1
ATOM 7460 O O . LEU B 1 320 ? -23.75 9.023 3.119 1 98.5 320 LEU B O 1
ATOM 7464 N N . VAL B 1 321 ? -23.484 6.852 3.441 1 98.56 321 VAL B N 1
ATOM 7465 C CA . VAL B 1 321 ? -23.922 6.418 2.123 1 98.56 321 VAL B CA 1
ATOM 7466 C C . VAL B 1 321 ? -25 5.336 2.271 1 98.56 321 VAL B C 1
ATOM 7468 O O . VAL B 1 321 ? -24.891 4.469 3.141 1 98.56 321 VAL B O 1
ATOM 7471 N N . LYS B 1 322 ? -25.984 5.375 1.461 1 97.94 322 LYS B N 1
ATOM 7472 C CA . LYS B 1 322 ? -27.078 4.414 1.52 1 97.94 322 LYS B CA 1
ATOM 7473 C C . LYS B 1 322 ? -26.703 3.117 0.804 1 97.94 322 LYS B C 1
ATOM 7475 O O . LYS B 1 322 ? -26.281 3.141 -0.349 1 97.94 322 LYS B O 1
ATOM 7480 N N . VAL B 1 323 ? -26.844 2.064 1.518 1 95.56 323 VAL B N 1
ATOM 7481 C CA . VAL B 1 323 ? -26.672 0.751 0.909 1 95.56 323 VAL B CA 1
ATOM 7482 C C . VAL B 1 323 ? -27.906 -0.11 1.17 1 95.56 323 VAL B C 1
ATOM 7484 O O . VAL B 1 323 ? -28.688 0.181 2.072 1 95.56 323 VAL B O 1
ATOM 7487 N N . THR B 1 324 ? -28.094 -1.129 0.475 1 94.5 324 THR B N 1
ATOM 7488 C CA . THR B 1 324 ? -29.344 -1.884 0.45 1 94.5 324 THR B CA 1
ATOM 7489 C C . THR B 1 324 ? -29.531 -2.641 1.76 1 94.5 324 THR B C 1
ATOM 7491 O O . THR B 1 324 ? -30.625 -2.607 2.342 1 94.5 324 THR B O 1
ATOM 7494 N N . ARG B 1 325 ? -28.594 -3.244 2.307 1 91.56 325 ARG B N 1
ATOM 7495 C CA . ARG B 1 325 ? -28.766 -4.145 3.443 1 91.56 325 ARG B CA 1
ATOM 7496 C C . ARG B 1 325 ? -28.766 -3.373 4.758 1 91.56 325 ARG B C 1
ATOM 7498 O O . ARG B 1 325 ? -29.578 -3.658 5.645 1 91.56 325 ARG B O 1
ATOM 7505 N N . TRP B 1 326 ? -27.922 -2.41 4.902 1 90.5 326 TRP B N 1
ATOM 7506 C CA . TRP B 1 326 ? -27.719 -1.795 6.211 1 90.5 326 TRP B CA 1
ATOM 7507 C C . TRP B 1 326 ? -28.266 -0.373 6.238 1 90.5 326 TRP B C 1
ATOM 7509 O O . TRP B 1 326 ? -28.281 0.275 7.285 1 90.5 326 TRP B O 1
ATOM 7519 N N . GLY B 1 327 ? -28.812 0.028 5.129 1 94 327 GLY B N 1
ATOM 7520 C CA . GLY B 1 327 ? -29.234 1.416 5.066 1 94 327 GLY B CA 1
ATOM 7521 C C . GLY B 1 327 ? -28.094 2.395 4.949 1 94 327 GLY B C 1
ATOM 7522 O O . GLY B 1 327 ? -27.266 2.283 4.039 1 94 327 GLY B O 1
ATOM 7523 N N . TRP B 1 328 ? -27.984 3.27 5.965 1 95.38 328 TRP B N 1
ATOM 7524 C CA . TRP B 1 328 ? -26.938 4.277 5.93 1 95.38 328 TRP B CA 1
ATOM 7525 C C . TRP B 1 328 ? -25.672 3.768 6.625 1 95.38 328 TRP B C 1
ATOM 7527 O O . TRP B 1 328 ? -25.719 3.389 7.797 1 95.38 328 TRP B O 1
ATOM 7537 N N . VAL B 1 329 ? -24.594 3.783 5.879 1 95.5 329 VAL B N 1
ATOM 7538 C CA . VAL B 1 329 ? -23.328 3.322 6.43 1 95.5 329 VAL B CA 1
ATOM 7539 C C . VAL B 1 329 ? -22.297 4.449 6.375 1 95.5 329 VAL B C 1
ATOM 7541 O O . VAL B 1 329 ? -22.25 5.203 5.402 1 95.5 329 VAL B O 1
ATOM 7544 N N . GLU B 1 330 ? -21.5 4.504 7.43 1 96.69 330 GLU B N 1
ATOM 7545 C CA . GLU B 1 330 ? -20.438 5.504 7.488 1 96.69 330 GLU B CA 1
ATOM 7546 C C . GLU B 1 330 ? -19.266 5.121 6.594 1 96.69 330 GLU B C 1
ATOM 7548 O O . GLU B 1 330 ? -18.719 4.027 6.727 1 96.69 330 GLU B O 1
ATOM 7553 N N . VAL B 1 331 ? -18.859 6.035 5.707 1 98 331 VAL B N 1
ATOM 7554 C CA . VAL B 1 331 ? -17.75 5.723 4.816 1 98 331 VAL B CA 1
ATOM 7555 C C . VAL B 1 331 ? -16.562 6.637 5.121 1 98 331 VAL B C 1
ATOM 7557 O O . VAL B 1 331 ? -15.438 6.359 4.719 1 98 331 VAL B O 1
ATOM 7560 N N . SER B 1 332 ? -16.812 7.699 5.785 1 98.31 332 SER B N 1
ATOM 7561 C CA . SER B 1 332 ? -15.742 8.578 6.227 1 98.31 332 SER B CA 1
ATOM 7562 C C . SER B 1 332 ? -16.141 9.359 7.477 1 98.31 332 SER B C 1
ATOM 7564 O O . SER B 1 332 ? -17.328 9.516 7.762 1 98.31 332 SER B O 1
ATOM 7566 N N . GLY B 1 333 ? -15.156 9.688 8.258 1 97.88 333 GLY B N 1
ATOM 7567 C CA . GLY B 1 333 ? -15.328 10.539 9.422 1 97.88 333 GLY B CA 1
ATOM 7568 C C . GLY B 1 333 ? -14.523 11.828 9.336 1 97.88 333 GLY B C 1
ATOM 7569 O O . GLY B 1 333 ? -13.391 11.828 8.859 1 97.88 333 GLY B O 1
ATOM 7570 N N . HIS B 1 334 ? -15.172 12.961 9.688 1 98.38 334 HIS B N 1
ATOM 7571 C CA . HIS B 1 334 ? -14.555 14.281 9.703 1 98.38 334 HIS B CA 1
ATOM 7572 C C . HIS B 1 334 ? -14.594 14.891 11.109 1 98.38 334 HIS B C 1
ATOM 7574 O O . HIS B 1 334 ? -15.664 15.18 11.633 1 98.38 334 HIS B O 1
ATOM 7580 N N . ALA B 1 335 ? -13.414 15.102 11.672 1 98 335 ALA B N 1
ATOM 7581 C CA . ALA B 1 335 ? -13.367 15.508 13.07 1 98 335 ALA B CA 1
ATOM 7582 C C . ALA B 1 335 ? -12.5 16.75 13.25 1 98 335 ALA B C 1
ATOM 7584 O O . ALA B 1 335 ? -11.43 16.875 12.648 1 98 335 ALA B O 1
ATOM 7585 N N . TYR B 1 336 ? -13.031 17.719 13.953 1 98.12 336 TYR B N 1
ATOM 7586 C CA . TYR B 1 336 ? -12.234 18.812 14.508 1 98.12 336 TYR B CA 1
ATOM 7587 C C . TYR B 1 336 ? -11.641 18.422 15.852 1 98.12 336 TYR B C 1
ATOM 7589 O O . TYR B 1 336 ? -12.32 18.5 16.875 1 98.12 336 TYR B O 1
ATOM 7597 N N . ARG B 1 337 ? -10.344 18.109 15.867 1 97.06 337 ARG B N 1
ATOM 7598 C CA . ARG B 1 337 ? -9.688 17.469 17 1 97.06 337 ARG B CA 1
ATOM 7599 C C . ARG B 1 337 ? -8.992 18.5 17.891 1 97.06 337 ARG B C 1
ATOM 7601 O O . ARG B 1 337 ? -8.297 18.141 18.844 1 97.06 337 ARG B O 1
ATOM 7608 N N . THR B 1 338 ? -9.078 19.781 17.531 1 97.06 338 THR B N 1
ATOM 7609 C CA . THR B 1 338 ? -8.406 20.859 18.25 1 97.06 338 THR B CA 1
ATOM 7610 C C . THR B 1 338 ? -6.914 20.562 18.391 1 97.06 338 THR B C 1
ATOM 7612 O O . THR B 1 338 ? -6.238 20.281 17.406 1 97.06 338 THR B O 1
ATOM 7615 N N . ASP B 1 339 ? -6.363 20.766 19.562 1 97.5 339 ASP B N 1
ATOM 7616 C CA . ASP B 1 339 ? -4.941 20.484 19.75 1 97.5 339 ASP B CA 1
ATOM 7617 C C . ASP B 1 339 ? -4.742 19.297 20.688 1 97.5 339 ASP B C 1
ATOM 7619 O O . ASP B 1 339 ? -3.666 19.125 21.266 1 97.5 339 ASP B O 1
ATOM 7623 N N . TYR B 1 340 ? -5.77 18.469 20.844 1 96.38 340 TYR B N 1
ATOM 7624 C CA . TYR B 1 340 ? -5.773 17.391 21.828 1 96.38 340 TYR B CA 1
ATOM 7625 C C . TYR B 1 340 ? -4.562 16.484 21.641 1 96.38 340 TYR B C 1
ATOM 7627 O O . TYR B 1 340 ? -3.799 16.25 22.578 1 96.38 340 TYR B O 1
ATOM 7635 N N . ASP B 1 341 ? -4.344 16 20.484 1 97.44 341 ASP B N 1
ATOM 7636 C CA . ASP B 1 341 ? -3.311 15 20.219 1 97.44 341 ASP B CA 1
ATOM 7637 C C . ASP B 1 341 ? -1.916 15.586 20.422 1 97.44 341 ASP B C 1
ATOM 7639 O O . ASP B 1 341 ? -1.08 14.984 21.109 1 97.44 341 ASP B O 1
ATOM 7643 N N . LEU B 1 342 ? -1.7 16.734 19.828 1 98.12 342 LEU B N 1
ATOM 7644 C CA . LEU B 1 342 ? -0.389 17.359 19.984 1 98.12 342 LEU B CA 1
ATOM 7645 C C . LEU B 1 342 ? -0.125 17.719 21.453 1 98.12 342 LEU B C 1
ATOM 7647 O O . LEU B 1 342 ? 0.996 17.562 21.938 1 98.12 342 LEU B O 1
ATOM 7651 N N . SER B 1 343 ? -1.134 18.219 22.156 1 97.5 343 SER B N 1
ATOM 7652 C CA . SER B 1 343 ? -0.981 18.578 23.562 1 97.5 343 SER B CA 1
ATOM 7653 C C . SER B 1 343 ? -0.654 17.359 24.422 1 97.5 343 SER B C 1
ATOM 7655 O O . SER B 1 343 ? 0.215 17.406 25.281 1 97.5 343 SER B O 1
ATOM 7657 N N . ARG B 1 344 ? -1.312 16.281 24.156 1 96.88 344 ARG B N 1
ATOM 7658 C CA . ARG B 1 344 ? -1.082 15.047 24.906 1 96.88 344 ARG B CA 1
ATOM 7659 C C . ARG B 1 344 ? 0.318 14.5 24.641 1 96.88 344 ARG B C 1
ATOM 7661 O O . ARG B 1 344 ? 1.038 14.148 25.578 1 96.88 344 ARG B O 1
ATOM 7668 N N . HIS B 1 345 ? 0.708 14.445 23.391 1 98.19 345 HIS B N 1
ATOM 7669 C CA . HIS B 1 345 ? 2.031 13.93 23.062 1 98.19 345 HIS B CA 1
ATOM 7670 C C . HIS B 1 345 ? 3.129 14.836 23.609 1 98.19 345 HIS B C 1
ATOM 7672 O O . HIS B 1 345 ? 4.199 14.367 23.984 1 98.19 345 HIS B O 1
ATOM 7678 N N . MET B 1 346 ? 2.887 16.156 23.562 1 97.5 346 MET B N 1
ATOM 7679 C CA . MET B 1 346 ? 3.842 17.094 24.156 1 97.5 346 MET B CA 1
ATOM 7680 C C . MET B 1 346 ? 4.012 16.828 25.641 1 97.5 346 MET B C 1
ATOM 7682 O O . MET B 1 346 ? 5.137 16.781 26.141 1 97.5 346 MET B O 1
ATOM 7686 N N . LYS B 1 347 ? 2.969 16.609 26.344 1 96.56 347 LYS B N 1
ATOM 7687 C CA . LYS B 1 347 ? 2.982 16.359 27.781 1 96.56 347 LYS B CA 1
ATOM 7688 C C . LYS B 1 347 ? 3.699 15.047 28.094 1 96.56 347 LYS B C 1
ATOM 7690 O O . LYS B 1 347 ? 4.516 14.984 29.016 1 96.56 347 LYS B O 1
ATOM 7695 N N . TYR B 1 348 ? 3.479 14.039 27.359 1 97.31 348 TYR B N 1
ATOM 7696 C CA . TYR B 1 348 ? 3.998 12.703 27.656 1 97.31 348 TYR B CA 1
ATOM 7697 C C . TYR B 1 348 ? 5.441 12.57 27.188 1 97.31 348 TYR B C 1
ATOM 7699 O O . TYR B 1 348 ? 6.23 11.836 27.797 1 97.31 348 TYR B O 1
ATOM 7707 N N . SER B 1 349 ? 5.816 13.18 26.156 1 97.12 349 SER B N 1
ATOM 7708 C CA . SER B 1 349 ? 7.152 13.023 25.578 1 97.12 349 SER B CA 1
ATOM 7709 C C . SER B 1 349 ? 8.117 14.062 26.141 1 97.12 349 SER B C 1
ATOM 7711 O O . SER B 1 349 ? 9.336 13.867 26.109 1 97.12 349 SER B O 1
ATOM 7713 N N . GLY B 1 350 ? 7.605 15.25 26.516 1 96.06 350 GLY B N 1
ATOM 7714 C CA . GLY B 1 350 ? 8.438 16.359 26.969 1 96.06 350 GLY B CA 1
ATOM 7715 C C . GLY B 1 350 ? 9 17.188 25.828 1 96.06 350 GLY B C 1
ATOM 7716 O O . GLY B 1 350 ? 9.688 18.188 26.047 1 96.06 350 GLY B O 1
ATOM 7717 N N . HIS B 1 351 ? 8.656 16.828 24.625 1 96.19 351 HIS B N 1
ATOM 7718 C CA . HIS B 1 351 ? 9.141 17.562 23.469 1 96.19 351 HIS B CA 1
ATOM 7719 C C . HIS B 1 351 ? 8.219 18.734 23.125 1 96.19 351 HIS B C 1
ATOM 7721 O O . HIS B 1 351 ? 7 18.625 23.297 1 96.19 351 HIS B O 1
ATOM 7727 N N . ASP B 1 352 ? 8.789 19.797 22.672 1 96 352 ASP B N 1
ATOM 7728 C CA . ASP B 1 352 ? 8.016 20.953 22.234 1 96 352 ASP B CA 1
ATOM 7729 C C . ASP B 1 352 ? 7.434 20.734 20.828 1 96 352 ASP B C 1
ATOM 7731 O O . ASP B 1 352 ? 8.18 20.641 19.859 1 96 352 ASP B O 1
ATOM 7735 N N . LEU B 1 353 ? 6.145 20.656 20.719 1 97.56 353 LEU B N 1
ATOM 7736 C CA . LEU B 1 353 ? 5.477 20.438 19.438 1 97.56 353 LEU B CA 1
ATOM 7737 C C . LEU B 1 353 ? 4.766 21.703 18.969 1 97.56 353 LEU B C 1
ATOM 7739 O O . LEU B 1 353 ? 3.971 21.672 18.031 1 97.56 353 LEU B O 1
ATOM 7743 N N . THR B 1 354 ? 5.059 22.828 19.594 1 97.06 354 THR B N 1
ATOM 7744 C CA . THR B 1 354 ? 4.445 24.094 19.203 1 97.06 354 THR B CA 1
ATOM 7745 C C . THR B 1 354 ? 5.07 24.641 17.922 1 97.06 354 THR B C 1
ATOM 7747 O O . THR B 1 354 ? 6.156 24.203 17.531 1 97.06 354 THR B O 1
ATOM 7750 N N . VAL B 1 355 ? 4.316 25.5 17.281 1 96.5 355 VAL B N 1
ATOM 7751 C CA . VAL B 1 355 ? 4.789 26.188 16.078 1 96.5 355 VAL B CA 1
ATOM 7752 C C . VAL B 1 355 ? 4.938 27.688 16.375 1 96.5 355 VAL B C 1
ATOM 7754 O O . VAL B 1 355 ? 4.238 28.234 17.234 1 96.5 355 VAL B O 1
ATOM 7757 N N . PHE B 1 356 ? 5.938 28.266 15.711 1 92.31 356 PHE B N 1
ATOM 7758 C CA . PHE B 1 356 ? 6.211 29.688 15.891 1 92.31 356 PHE B CA 1
ATOM 7759 C C . PHE B 1 356 ? 5.676 30.5 14.719 1 92.31 356 PHE B C 1
ATOM 7761 O O . PHE B 1 356 ? 5.914 30.156 13.555 1 92.31 356 PHE B O 1
ATOM 7768 N N . ARG B 1 357 ? 4.938 31.516 15.023 1 91.56 357 ARG B N 1
ATOM 7769 C CA . ARG B 1 357 ? 4.453 32.469 14.031 1 91.56 357 ARG B CA 1
ATOM 7770 C C . ARG B 1 357 ? 4.973 33.875 14.328 1 91.56 357 ARG B C 1
ATOM 7772 O O . ARG B 1 357 ? 4.633 34.469 15.352 1 91.56 357 ARG B O 1
ATOM 7779 N N . PRO B 1 358 ? 5.766 34.344 13.453 1 88.88 358 PRO B N 1
ATOM 7780 C CA . PRO B 1 358 ? 6.277 35.688 13.664 1 88.88 358 PRO B CA 1
ATOM 7781 C C . PRO B 1 358 ? 5.195 36.781 13.508 1 88.88 358 PRO B C 1
ATOM 7783 O O . PRO B 1 358 ? 4.32 36.656 12.648 1 88.88 358 PRO B O 1
ATOM 7786 N N . TYR B 1 359 ? 5.301 37.75 14.336 1 86.19 359 TYR B N 1
ATOM 7787 C CA . TYR B 1 359 ? 4.441 38.906 14.172 1 86.19 359 TYR B CA 1
ATOM 7788 C C . TYR B 1 359 ? 4.969 39.812 13.062 1 86.19 359 TYR B C 1
ATOM 7790 O O . TYR B 1 359 ? 6.172 39.844 12.797 1 86.19 359 TYR B O 1
ATOM 7798 N N . PRO B 1 360 ? 4.039 40.438 12.359 1 82.19 360 PRO B N 1
ATOM 7799 C CA . PRO B 1 360 ? 4.539 41.406 11.406 1 82.19 360 PRO B CA 1
ATOM 7800 C C . PRO B 1 360 ? 5.422 42.469 12.055 1 82.19 360 PRO B C 1
ATOM 7802 O O . PRO B 1 360 ? 6.441 42.875 11.484 1 82.19 360 PRO B O 1
ATOM 7805 N N . GLU B 1 361 ? 5.043 42.938 13.234 1 81.38 361 GLU B N 1
ATOM 7806 C CA . GLU B 1 361 ? 5.82 43.844 14.055 1 81.38 361 GLU B CA 1
ATOM 7807 C C . GLU B 1 361 ? 5.965 43.344 15.484 1 81.38 361 GLU B C 1
ATOM 7809 O O . GLU B 1 361 ? 5.02 42.781 16.047 1 81.38 361 GLU B O 1
ATOM 7814 N N . PRO B 1 362 ? 7.238 43.375 15.836 1 83.56 362 PRO B N 1
ATOM 7815 C CA . PRO B 1 362 ? 7.414 42.906 17.219 1 83.56 362 PRO B CA 1
ATOM 7816 C C . PRO B 1 362 ? 6.438 43.562 18.188 1 83.56 362 PRO B C 1
ATOM 7818 O O . PRO B 1 362 ? 6.109 44.75 18.031 1 83.56 362 PRO B O 1
ATOM 7821 N N . ARG B 1 363 ? 5.887 42.75 19 1 79.94 363 ARG B N 1
ATOM 7822 C CA . ARG B 1 363 ? 4.93 43.219 20 1 79.94 363 ARG B CA 1
ATOM 7823 C C . ARG B 1 363 ? 5.562 43.281 21.375 1 79.94 363 ARG B C 1
ATOM 7825 O O . ARG B 1 363 ? 6.391 42.438 21.734 1 79.94 363 ARG B O 1
ATOM 7832 N N . VAL B 1 364 ? 5.371 44.406 21.953 1 78.38 364 VAL B N 1
ATOM 7833 C CA . VAL B 1 364 ? 5.855 44.562 23.312 1 78.38 364 VAL B CA 1
ATOM 7834 C C . VAL B 1 364 ? 4.871 43.906 24.281 1 78.38 364 VAL B C 1
ATOM 7836 O O . VAL B 1 364 ? 3.697 44.281 24.328 1 78.38 364 VAL B O 1
ATOM 7839 N N . VAL B 1 365 ? 5.195 42.75 24.719 1 76.88 365 VAL B N 1
ATOM 7840 C CA . VAL B 1 365 ? 4.32 42.062 25.656 1 76.88 365 VAL B CA 1
ATOM 7841 C C . VAL B 1 365 ? 4.883 42.188 27.078 1 76.88 365 VAL B C 1
ATOM 7843 O O . VAL B 1 365 ? 6.098 42.281 27.266 1 76.88 365 VAL B O 1
ATOM 7846 N N . ARG B 1 366 ? 4.012 42.344 28.031 1 75.12 366 ARG B N 1
ATOM 7847 C CA . ARG B 1 366 ? 4.398 42.406 29.422 1 75.12 366 ARG B CA 1
ATOM 7848 C C . ARG B 1 366 ? 4.5 41.031 30.031 1 75.12 366 ARG B C 1
ATOM 7850 O O . ARG B 1 366 ? 3.537 40.25 30.016 1 75.12 366 ARG B O 1
ATOM 7857 N N . VAL B 1 367 ? 5.633 40.562 30.141 1 76.25 367 VAL B N 1
ATOM 7858 C CA . VAL B 1 367 ? 5.82 39.25 30.75 1 76.25 367 VAL B CA 1
ATOM 7859 C C . VAL B 1 367 ? 6.281 39.438 32.219 1 76.25 367 VAL B C 1
ATOM 7861 O O . VAL B 1 367 ? 7.039 40.344 32.531 1 76.25 367 VAL B O 1
ATOM 7864 N N . LYS B 1 368 ? 5.742 38.562 33.094 1 78.94 368 LYS B N 1
ATOM 7865 C CA . LYS B 1 368 ? 6.18 38.562 34.5 1 78.94 368 LYS B CA 1
ATOM 7866 C C . LYS B 1 368 ? 7.484 37.781 34.656 1 78.94 368 LYS B C 1
ATOM 7868 O O . LYS B 1 368 ? 7.621 36.688 34.156 1 78.94 368 LYS B O 1
ATOM 7873 N N . LYS B 1 369 ? 8.438 38.344 35 1 81 369 LYS B N 1
ATOM 7874 C CA . LYS B 1 369 ? 9.727 37.719 35.25 1 81 369 LYS B CA 1
ATOM 7875 C C . LYS B 1 369 ? 10.055 37.75 36.75 1 81 369 LYS B C 1
ATOM 7877 O O . LYS B 1 369 ? 9.734 38.719 37.438 1 81 369 LYS B O 1
ATOM 7882 N N . VAL B 1 370 ? 10.609 36.656 37.188 1 86.06 370 VAL B N 1
ATOM 7883 C CA . VAL B 1 370 ? 11.055 36.562 38.594 1 86.06 370 VAL B CA 1
ATOM 7884 C C . VAL B 1 370 ? 12.43 37.219 38.719 1 86.06 370 VAL B C 1
ATOM 7886 O O . VAL B 1 370 ? 13.367 36.844 38 1 86.06 370 VAL B O 1
ATOM 7889 N N . VAL B 1 371 ? 12.523 38.219 39.469 1 86.12 371 VAL B N 1
ATOM 7890 C CA . VAL B 1 371 ? 13.789 38.875 39.719 1 86.12 371 VAL B CA 1
ATOM 7891 C C . VAL B 1 371 ? 14.148 38.719 41.188 1 86.12 371 VAL B C 1
ATOM 7893 O O . VAL B 1 371 ? 13.32 38.969 42.062 1 86.12 371 VAL B O 1
ATOM 7896 N N . VAL B 1 372 ? 15.305 38.188 41.406 1 88 372 VAL B N 1
ATOM 7897 C CA . VAL B 1 372 ? 15.797 38.031 42.75 1 88 372 VAL B CA 1
ATOM 7898 C C . VAL B 1 372 ? 16.953 39 43 1 88 372 VAL B C 1
ATOM 7900 O O . VAL B 1 372 ? 17.656 39.406 42.062 1 88 372 VAL B O 1
ATOM 7903 N N . ASP B 1 373 ? 17.125 39.438 44.25 1 87.94 373 ASP B N 1
ATOM 7904 C CA . ASP B 1 373 ? 18.25 40.25 44.656 1 87.94 373 ASP B CA 1
ATOM 7905 C C . ASP B 1 373 ? 19.562 39.5 44.562 1 87.94 373 ASP B C 1
ATOM 7907 O O . ASP B 1 373 ? 19.906 38.719 45.469 1 87.94 373 ASP B O 1
ATOM 7911 N N . LYS B 1 374 ? 20.25 39.719 43.469 1 88.12 374 LYS B N 1
ATOM 7912 C CA . LYS B 1 374 ? 21.469 38.969 43.188 1 88.12 374 LYS B CA 1
ATOM 7913 C C . LYS B 1 374 ? 22.531 39.188 44.25 1 88.12 374 LYS B C 1
ATOM 7915 O O . LYS B 1 374 ? 23.266 38.281 44.594 1 88.12 374 LYS B O 1
ATOM 7920 N N . ALA B 1 375 ? 22.547 40.469 44.719 1 84.44 375 ALA B N 1
ATOM 7921 C CA . ALA B 1 375 ? 23.516 40.781 45.75 1 84.44 375 ALA B CA 1
ATOM 7922 C C . ALA B 1 375 ? 23.234 40 47.031 1 84.44 375 ALA B C 1
ATOM 7924 O O . ALA B 1 375 ? 24.141 39.469 47.656 1 84.44 375 ALA B O 1
ATOM 7925 N N . TRP B 1 376 ? 22.031 39.938 47.312 1 88.5 376 TRP B N 1
ATOM 7926 C CA . TRP B 1 376 ? 21.625 39.219 48.531 1 88.5 376 TRP B CA 1
ATOM 7927 C C . TRP B 1 376 ? 21.891 37.719 48.375 1 88.5 376 TRP B C 1
ATOM 7929 O O . TRP B 1 376 ? 22.391 37.094 49.312 1 88.5 376 TRP B O 1
ATOM 7939 N N . VAL B 1 377 ? 21.531 37.094 47.25 1 90.06 377 VAL B N 1
ATOM 7940 C CA . VAL B 1 377 ? 21.75 35.656 47 1 90.06 377 VAL B CA 1
ATOM 7941 C C . VAL B 1 377 ? 23.234 35.344 47.062 1 90.06 377 VAL B C 1
ATOM 7943 O O . VAL B 1 377 ? 23.641 34.344 47.656 1 90.06 377 VAL B O 1
ATOM 7946 N N . GLY B 1 378 ? 24.047 36.156 46.438 1 86.75 378 GLY B N 1
ATOM 7947 C CA . GLY B 1 378 ? 25.484 36 46.469 1 86.75 378 GLY B CA 1
ATOM 7948 C C . GLY B 1 378 ? 26.062 36.031 47.875 1 86.75 378 GLY B C 1
ATOM 7949 O O . GLY B 1 378 ? 26.906 35.188 48.219 1 86.75 378 GLY B O 1
ATOM 7950 N N . ARG B 1 379 ? 25.625 37 48.75 1 87.69 379 ARG B N 1
ATOM 7951 C CA . ARG B 1 379 ? 26.109 37.156 50.094 1 87.69 379 ARG B CA 1
ATOM 7952 C C . ARG B 1 379 ? 25.625 36.031 51 1 87.69 379 ARG B C 1
ATOM 7954 O O . ARG B 1 379 ? 26.359 35.562 51.875 1 87.69 379 ARG B O 1
ATOM 7961 N N . THR B 1 380 ? 24.469 35.656 50.688 1 87.5 380 THR B N 1
ATOM 7962 C CA . THR B 1 380 ? 23.812 34.719 51.594 1 87.5 380 THR B CA 1
ATOM 7963 C C . THR B 1 380 ? 24.25 33.281 51.312 1 87.5 380 THR B C 1
ATOM 7965 O O . THR B 1 380 ? 24.484 32.5 52.25 1 87.5 380 THR B O 1
ATOM 7968 N N . PHE B 1 381 ? 24.406 33 49.969 1 88.06 381 PHE B N 1
ATOM 7969 C CA . PHE B 1 381 ? 24.594 31.594 49.656 1 88.06 381 PHE B CA 1
ATOM 7970 C C . PHE B 1 381 ? 25.984 31.359 49.094 1 88.06 381 PHE B C 1
ATOM 7972 O O . PHE B 1 381 ? 26.391 30.203 48.875 1 88.06 381 PHE B O 1
ATOM 7979 N N . ARG B 1 382 ? 26.719 32.406 48.906 1 84.69 382 ARG B N 1
ATOM 7980 C CA . ARG B 1 382 ? 28.125 32.375 48.531 1 84.69 382 ARG B CA 1
ATOM 7981 C C . ARG B 1 382 ? 28.375 31.328 47.438 1 84.69 382 ARG B C 1
ATOM 7983 O O . ARG B 1 382 ? 27.828 31.406 46.344 1 84.69 382 ARG B O 1
ATOM 7990 N N . SER B 1 383 ? 28.938 30.219 47.812 1 83.94 383 SER B N 1
ATOM 7991 C CA . SER B 1 383 ? 29.344 29.203 46.875 1 83.94 383 SER B CA 1
ATOM 7992 C C . SER B 1 383 ? 28.141 28.484 46.281 1 83.94 383 SER B C 1
ATOM 7994 O O . SER B 1 383 ? 28.219 27.922 45.188 1 83.94 383 SER B O 1
ATOM 7996 N N . GLU B 1 384 ? 27.078 28.547 46.875 1 83.5 384 GLU B N 1
ATOM 7997 C CA . GLU B 1 384 ? 25.891 27.859 46.406 1 83.5 384 GLU B CA 1
ATOM 7998 C C . GLU B 1 384 ? 25 28.781 45.594 1 83.5 384 GLU B C 1
ATOM 8000 O O . GLU B 1 384 ? 23.906 28.406 45.188 1 83.5 384 GLU B O 1
ATOM 8005 N N . ALA B 1 385 ? 25.453 29.922 45.312 1 86.81 385 ALA B N 1
ATOM 8006 C CA . ALA B 1 385 ? 24.656 30.938 44.625 1 86.81 385 ALA B CA 1
ATOM 8007 C C . ALA B 1 385 ? 24.25 30.484 43.25 1 86.81 385 ALA B C 1
ATOM 8009 O O . ALA B 1 385 ? 23.078 30.609 42.844 1 86.81 385 ALA B O 1
ATOM 8010 N N . PRO B 1 386 ? 25.156 29.938 42.531 1 84.25 386 PRO B N 1
ATOM 8011 C CA . PRO B 1 386 ? 24.75 29.5 41.188 1 84.25 386 PRO B CA 1
ATOM 8012 C C . PRO B 1 386 ? 23.641 28.453 41.219 1 84.25 386 PRO B C 1
ATOM 8014 O O . PRO B 1 386 ? 22.75 28.469 40.344 1 84.25 386 PRO B O 1
ATOM 8017 N N . ARG B 1 387 ? 23.656 27.656 42.125 1 83.44 387 ARG B N 1
ATOM 8018 C CA . ARG B 1 387 ? 22.609 26.656 42.281 1 83.44 387 ARG B CA 1
ATOM 8019 C C . ARG B 1 387 ? 21.281 27.312 42.625 1 83.44 387 ARG B C 1
ATOM 8021 O O . ARG B 1 387 ? 20.234 26.891 42.125 1 83.44 387 ARG B O 1
ATOM 8028 N N . VAL B 1 388 ? 21.344 28.234 43.438 1 83.5 388 VAL B N 1
ATOM 8029 C CA . VAL B 1 388 ? 20.141 28.938 43.875 1 83.5 388 VAL B CA 1
ATOM 8030 C C . VAL B 1 388 ? 19.531 29.703 42.688 1 83.5 388 VAL B C 1
ATOM 8032 O O . VAL B 1 388 ? 18.328 29.672 42.469 1 83.5 388 VAL B O 1
ATOM 8035 N N . PHE B 1 389 ? 20.406 30.297 41.875 1 86.25 389 PHE B N 1
ATOM 8036 C CA . PHE B 1 389 ? 19.938 30.984 40.656 1 86.25 389 PHE B CA 1
ATOM 8037 C C . PHE B 1 389 ? 19.25 30 39.719 1 86.25 389 PHE B C 1
ATOM 8039 O O . PHE B 1 389 ? 18.188 30.328 39.156 1 86.25 389 PHE B O 1
ATOM 8046 N N . GLU B 1 390 ? 19.766 28.906 39.656 1 82.44 390 GLU B N 1
ATOM 8047 C CA . GLU B 1 390 ? 19.219 27.891 38.781 1 82.44 390 GLU B CA 1
ATOM 8048 C C . GLU B 1 390 ? 17.859 27.406 39.281 1 82.44 390 GLU B C 1
ATOM 8050 O O . GLU B 1 390 ? 16.922 27.203 38.5 1 82.44 390 GLU B O 1
ATOM 8055 N N . ALA B 1 391 ? 17.766 27.234 40.531 1 82.44 391 ALA B N 1
ATOM 8056 C CA . ALA B 1 391 ? 16.516 26.781 41.156 1 82.44 391 ALA B CA 1
ATOM 8057 C C . ALA B 1 391 ? 15.414 27.812 40.938 1 82.44 391 ALA B C 1
ATOM 8059 O O . ALA B 1 391 ? 14.273 27.469 40.625 1 82.44 391 ALA B O 1
ATOM 8060 N N . ILE B 1 392 ? 15.766 29.062 41.062 1 83.75 392 ILE B N 1
ATOM 8061 C CA . ILE B 1 392 ? 14.805 30.156 40.938 1 83.75 392 ILE B CA 1
ATOM 8062 C C . ILE B 1 392 ? 14.328 30.266 39.5 1 83.75 392 ILE B C 1
ATOM 8064 O O . ILE B 1 392 ? 13.156 30.531 39.219 1 83.75 392 ILE B O 1
ATOM 8068 N N . SER B 1 393 ? 15.227 29.922 38.562 1 79.81 393 SER B N 1
ATOM 8069 C CA . SER B 1 393 ? 14.922 30.047 37.156 1 79.81 393 SER B CA 1
ATOM 8070 C C . SER B 1 393 ? 13.898 29 36.719 1 79.81 393 SER B C 1
ATOM 8072 O O . SER B 1 393 ? 13.234 29.172 35.688 1 79.81 393 SER B O 1
ATOM 8074 N N . ARG B 1 394 ? 13.695 28.062 37.531 1 74.19 394 ARG B N 1
ATOM 8075 C CA . ARG B 1 394 ? 12.758 26.984 37.188 1 74.19 394 ARG B CA 1
ATOM 8076 C C . ARG B 1 394 ? 11.359 27.312 37.688 1 74.19 394 ARG B C 1
ATOM 8078 O O . ARG B 1 394 ? 10.391 26.641 37.312 1 74.19 394 ARG B O 1
ATOM 8085 N N . LEU B 1 395 ? 11.305 28.297 38.594 1 78.38 395 LEU B N 1
ATOM 8086 C CA . LEU B 1 395 ? 10.016 28.641 39.156 1 78.38 395 LEU B CA 1
ATOM 8087 C C . LEU B 1 395 ? 9.234 29.562 38.219 1 78.38 395 LEU B C 1
ATOM 8089 O O . LEU B 1 395 ? 9.82 30.469 37.594 1 78.38 395 LEU B O 1
ATOM 8093 N N . SER B 1 396 ? 7.906 29.297 38.062 1 79.94 396 SER B N 1
ATOM 8094 C CA . SER B 1 396 ? 7.043 30.188 37.281 1 79.94 396 SER B CA 1
ATOM 8095 C C . SER B 1 396 ? 6.668 31.422 38.094 1 79.94 396 SER B C 1
ATOM 8097 O O . SER B 1 396 ? 6.613 31.359 39.312 1 79.94 396 SER B O 1
ATOM 8099 N N . PRO B 1 397 ? 6.527 32.594 37.406 1 83.75 397 PRO B N 1
ATOM 8100 C CA . PRO B 1 397 ? 6.09 33.781 38.125 1 83.75 397 PRO B CA 1
ATOM 8101 C C . PRO B 1 397 ? 4.805 33.562 38.906 1 83.75 397 PRO B C 1
ATOM 8103 O O . PRO B 1 397 ? 4.656 34.125 40.031 1 83.75 397 PRO B O 1
ATOM 8106 N N . GLU B 1 398 ? 3.992 32.719 38.375 1 80.5 398 GLU B N 1
ATOM 8107 C CA . GLU B 1 398 ? 2.742 32.406 39.094 1 80.5 398 GLU B CA 1
ATOM 8108 C C . GLU B 1 398 ? 2.998 31.656 40.375 1 80.5 398 GLU B C 1
ATOM 8110 O O . GLU B 1 398 ? 2.354 31.906 41.406 1 80.5 398 GLU B O 1
ATOM 8115 N N . GLU B 1 399 ? 3.936 30.812 40.312 1 84.88 399 GLU B N 1
ATOM 8116 C CA . GLU B 1 399 ? 4.297 30.062 41.5 1 84.88 399 GLU B CA 1
ATOM 8117 C C . GLU B 1 399 ? 4.906 30.969 42.562 1 84.88 399 GLU B C 1
ATOM 8119 O O . GLU B 1 399 ? 4.602 30.844 43.75 1 84.88 399 GLU B O 1
ATOM 8124 N N . VAL B 1 400 ? 5.73 31.812 42.156 1 87.5 400 VAL B N 1
ATOM 8125 C CA . VAL B 1 400 ? 6.402 32.75 43.062 1 87.5 400 VAL B CA 1
ATOM 8126 C C . VAL B 1 400 ? 5.371 33.656 43.719 1 87.5 400 VAL B C 1
ATOM 8128 O O . VAL B 1 400 ? 5.402 33.875 44.938 1 87.5 400 VAL B O 1
ATOM 8131 N N . GLU B 1 401 ? 4.441 34.094 42.906 1 86.62 401 GLU B N 1
ATOM 8132 C CA . GLU B 1 401 ? 3.395 34.969 43.438 1 86.62 401 GLU B CA 1
ATOM 8133 C C . GLU B 1 401 ? 2.52 34.25 44.438 1 86.62 401 GLU B C 1
ATOM 8135 O O . GLU B 1 401 ? 2.141 34.812 45.469 1 86.62 401 GLU B O 1
ATOM 8140 N N . LYS B 1 402 ? 2.246 33.062 44.125 1 85.75 402 LYS B N 1
ATOM 8141 C CA . LYS B 1 402 ? 1.441 32.25 45.031 1 85.75 402 LYS B CA 1
ATOM 8142 C C . LYS B 1 402 ? 2.174 32.031 46.344 1 85.75 402 LYS B C 1
ATOM 8144 O O . LYS B 1 402 ? 1.589 32.188 47.438 1 85.75 402 LYS B O 1
ATOM 8149 N N . MET B 1 403 ? 3.393 31.703 46.281 1 87 403 MET B N 1
ATOM 8150 C CA . MET B 1 403 ? 4.172 31.453 47.469 1 87 403 MET B CA 1
ATOM 8151 C C . MET B 1 403 ? 4.324 32.719 48.312 1 87 403 MET B C 1
ATOM 8153 O O . MET B 1 403 ? 4.254 32.688 49.531 1 87 403 MET B O 1
ATOM 8157 N N . LEU B 1 404 ? 4.473 33.781 47.656 1 87.81 404 LEU B N 1
ATOM 8158 C CA . LEU B 1 404 ? 4.633 35.062 48.344 1 87.81 404 LEU B CA 1
ATOM 8159 C C . LEU B 1 404 ? 3.344 35.469 49.062 1 87.81 404 LEU B C 1
ATOM 8161 O O . LEU B 1 404 ? 3.381 36 50.156 1 87.81 404 LEU B O 1
ATOM 8165 N N . LYS B 1 405 ? 2.289 35.188 48.406 1 85.31 405 LYS B N 1
ATOM 8166 C CA . LYS B 1 405 ? 0.993 35.531 49 1 85.31 405 LYS B CA 1
ATOM 8167 C C . LYS B 1 405 ? 0.667 34.625 50.156 1 85.31 405 LYS B C 1
ATOM 8169 O O . LYS B 1 405 ? 0.163 35.062 51.188 1 85.31 405 LYS B O 1
ATOM 8174 N N . GLU B 1 406 ? 1.047 33.406 49.969 1 85.56 406 GLU B N 1
ATOM 8175 C CA . GLU B 1 406 ? 0.632 32.438 50.969 1 85.56 406 GLU B CA 1
ATOM 8176 C C . GLU B 1 406 ? 1.647 32.344 52.094 1 85.56 406 GLU B C 1
ATOM 8178 O O . GLU B 1 406 ? 1.271 32.219 53.281 1 85.56 406 GLU B O 1
ATOM 8183 N N . GLU B 1 407 ? 2.877 32.438 51.875 1 83.38 407 GLU B N 1
ATOM 8184 C CA . GLU B 1 407 ? 3.895 32.156 52.875 1 83.38 407 GLU B CA 1
ATOM 8185 C C . GLU B 1 407 ? 4.793 33.344 53.125 1 83.38 407 GLU B C 1
ATOM 8187 O O . GLU B 1 407 ? 5.598 33.344 54.062 1 83.38 407 GLU B O 1
ATOM 8192 N N . GLY B 1 408 ? 4.633 34.344 52.375 1 85 408 GLY B N 1
ATOM 8193 C CA . GLY B 1 408 ? 5.461 35.531 52.5 1 85 408 GLY B CA 1
ATOM 8194 C C . GLY B 1 408 ? 6.918 35.281 52.156 1 85 408 GLY B C 1
ATOM 8195 O O . GLY B 1 408 ? 7.773 36.125 52.438 1 85 408 GLY B O 1
ATOM 8196 N N . LYS B 1 409 ? 7.195 34.125 51.781 1 87.62 409 LYS B N 1
ATOM 8197 C CA . LYS B 1 409 ? 8.523 33.719 51.375 1 87.62 409 LYS B CA 1
ATOM 8198 C C . LYS B 1 409 ? 8.445 32.719 50.219 1 87.62 409 LYS B C 1
ATOM 8200 O O . LYS B 1 409 ? 7.367 32.188 49.906 1 87.62 409 LYS B O 1
ATOM 8205 N N . VAL B 1 410 ? 9.547 32.5 49.438 1 89.12 410 VAL B N 1
ATOM 8206 C CA . VAL B 1 410 ? 9.609 31.531 48.344 1 89.12 410 VAL B CA 1
ATOM 8207 C C . VAL B 1 410 ? 10.547 30.375 48.719 1 89.12 410 VAL B C 1
ATOM 8209 O O . VAL B 1 410 ? 11.664 30.609 49.188 1 89.12 410 VAL B O 1
ATOM 8212 N N . VAL B 1 411 ? 10.07 29.219 48.719 1 86.06 411 VAL B N 1
ATOM 8213 C CA . VAL B 1 411 ? 10.883 28.047 49 1 86.06 411 VAL B CA 1
ATOM 8214 C C . VAL B 1 411 ? 11.086 27.219 47.719 1 86.06 411 VAL B C 1
ATOM 8216 O O . VAL B 1 411 ? 10.109 26.812 47.094 1 86.06 411 VAL B O 1
ATOM 8219 N N . VAL B 1 412 ? 12.312 26.969 47.344 1 81.75 412 VAL B N 1
ATOM 8220 C CA . VAL B 1 412 ? 12.625 26.188 46.156 1 81.75 412 VAL B CA 1
ATOM 8221 C C . VAL B 1 412 ? 13.781 25.234 46.438 1 81.75 412 VAL B C 1
ATOM 8223 O O . VAL B 1 412 ? 14.852 25.672 46.875 1 81.75 412 VAL B O 1
ATOM 8226 N N . GLU B 1 413 ? 13.602 23.984 46.25 1 82.5 413 GLU B N 1
ATOM 8227 C CA . GLU B 1 413 ? 14.602 22.953 46.531 1 82.5 413 GLU B CA 1
ATOM 8228 C C . GLU B 1 413 ? 15.188 23.078 47.906 1 82.5 413 GLU B C 1
ATOM 8230 O O . GLU B 1 413 ? 16.406 23.016 48.094 1 82.5 413 GLU B O 1
ATOM 8235 N N . GLY B 1 414 ? 14.438 23.453 48.938 1 80.38 414 GLY B N 1
ATOM 8236 C CA . GLY B 1 414 ? 14.875 23.562 50.312 1 80.38 414 GLY B CA 1
ATOM 8237 C C . GLY B 1 414 ? 15.453 24.922 50.656 1 80.38 414 GLY B C 1
ATOM 8238 O O . GLY B 1 414 ? 15.828 25.156 51.812 1 80.38 414 GLY B O 1
ATOM 8239 N N . ILE B 1 415 ? 15.625 25.719 49.781 1 84.44 415 ILE B N 1
ATOM 8240 C CA . ILE B 1 415 ? 16.188 27.047 50.031 1 84.44 415 ILE B CA 1
ATOM 8241 C C . ILE B 1 415 ? 15.07 28.062 50.25 1 84.44 415 ILE B C 1
ATOM 8243 O O . ILE B 1 415 ? 14.133 28.141 49.438 1 84.44 415 ILE B O 1
ATOM 8247 N N . GLU B 1 416 ? 15.195 28.766 51.312 1 87.19 416 GLU B N 1
ATOM 8248 C CA . GLU B 1 416 ? 14.195 29.781 51.656 1 87.19 416 GLU B CA 1
ATOM 8249 C C . GLU B 1 416 ? 14.664 31.172 51.25 1 87.19 416 GLU B C 1
ATOM 8251 O O . GLU B 1 416 ? 15.75 31.609 51.625 1 87.19 416 GLU B O 1
ATOM 8256 N N . ILE B 1 417 ? 13.906 31.844 50.5 1 89.38 417 ILE B N 1
ATOM 8257 C CA . ILE B 1 417 ? 14.188 33.219 50.062 1 89.38 417 ILE B CA 1
ATOM 8258 C C . ILE B 1 417 ? 13.117 34.156 50.625 1 89.38 417 ILE B C 1
ATOM 8260 O O . ILE B 1 417 ? 11.93 33.969 50.344 1 89.38 417 ILE B O 1
ATOM 8264 N N . PRO B 1 418 ? 13.609 35.094 51.5 1 88.12 418 PRO B N 1
ATOM 8265 C CA . PRO B 1 418 ? 12.641 36.062 52.031 1 88.12 418 PRO B CA 1
ATOM 8266 C C . PRO B 1 418 ? 11.914 36.844 50.938 1 88.12 418 PRO B C 1
ATOM 8268 O O . PRO B 1 418 ? 12.492 37.125 49.906 1 88.12 418 PRO B O 1
ATOM 8271 N N . GLY B 1 419 ? 10.633 37.219 51.125 1 88.5 419 GLY B N 1
ATOM 8272 C CA . GLY B 1 419 ? 9.766 37.875 50.156 1 88.5 419 GLY B CA 1
ATOM 8273 C C . GLY B 1 419 ? 10.297 39.219 49.688 1 88.5 419 GLY B C 1
ATOM 8274 O O . GLY B 1 419 ? 10 39.656 48.562 1 88.5 419 GLY B O 1
ATOM 8275 N N . ASP B 1 420 ? 11.07 39.844 50.531 1 86.94 420 ASP B N 1
ATOM 8276 C CA . ASP B 1 420 ? 11.594 41.156 50.188 1 86.94 420 ASP B CA 1
ATOM 8277 C C . ASP B 1 420 ? 12.789 41.062 49.25 1 86.94 420 ASP B C 1
ATOM 8279 O O . ASP B 1 420 ? 13.266 42.062 48.719 1 86.94 420 ASP B O 1
ATOM 8283 N N . LYS B 1 421 ? 13.266 39.875 48.969 1 90.44 421 LYS B N 1
ATOM 8284 C CA . LYS B 1 421 ? 14.445 39.688 48.125 1 90.44 421 LYS B CA 1
ATOM 8285 C C . LYS B 1 421 ? 14.062 39.094 46.75 1 90.44 421 LYS B C 1
ATOM 8287 O O . LYS B 1 421 ? 14.93 38.844 45.906 1 90.44 421 LYS B O 1
ATOM 8292 N N . ILE B 1 422 ? 12.906 38.719 46.625 1 86.69 422 ILE B N 1
ATOM 8293 C CA . ILE B 1 422 ? 12.414 38.156 45.375 1 86.69 422 ILE B CA 1
ATOM 8294 C C . ILE B 1 422 ? 11.109 38.844 44.969 1 86.69 422 ILE B C 1
ATOM 8296 O O . ILE B 1 422 ? 10.242 39.062 45.812 1 86.69 422 ILE B O 1
ATOM 8300 N N . LYS B 1 423 ? 11.055 39.375 43.781 1 85.81 423 LYS B N 1
ATOM 8301 C CA . LYS B 1 423 ? 9.844 40.062 43.281 1 85.81 423 LYS B CA 1
ATOM 8302 C C . LYS B 1 423 ? 9.516 39.594 41.844 1 85.81 423 LYS B C 1
ATOM 8304 O O . LYS B 1 423 ? 10.391 39.156 41.125 1 85.81 423 LYS B O 1
ATOM 8309 N N . VAL B 1 424 ? 8.281 39.5 41.594 1 85.44 424 VAL B N 1
ATOM 8310 C CA . VAL B 1 424 ? 7.797 39.281 40.219 1 85.44 424 VAL B CA 1
ATOM 8311 C C . VAL B 1 424 ? 7.527 40.625 39.562 1 85.44 424 VAL B C 1
ATOM 8313 O O . VAL B 1 424 ? 6.727 41.438 40.062 1 85.44 424 VAL B O 1
ATOM 8316 N N . ILE B 1 425 ? 8.398 41.031 38.656 1 81.62 425 ILE B N 1
ATOM 8317 C CA . ILE B 1 425 ? 8.203 42.312 37.969 1 81.62 425 ILE B CA 1
ATOM 8318 C C . ILE B 1 425 ? 7.668 42.031 36.562 1 81.62 425 ILE B C 1
ATOM 8320 O O . ILE B 1 425 ? 7.906 40.969 36 1 81.62 425 ILE B O 1
ATOM 8324 N N . GLU B 1 426 ? 6.855 42.969 36.156 1 79.75 426 GLU B N 1
ATOM 8325 C CA . GLU B 1 426 ? 6.383 42.938 34.75 1 79.75 426 GLU B CA 1
ATOM 8326 C C . GLU B 1 426 ? 7.367 43.625 33.812 1 79.75 426 GLU B C 1
ATOM 8328 O O . GLU B 1 426 ? 7.746 44.781 34.031 1 79.75 426 GLU B O 1
ATOM 8333 N N . VAL B 1 427 ? 8.094 42.875 33.125 1 77.75 427 VAL B N 1
ATOM 8334 C CA . VAL B 1 427 ? 9.008 43.438 32.125 1 77.75 427 VAL B CA 1
ATOM 8335 C C . VAL B 1 427 ? 8.383 43.375 30.75 1 77.75 427 VAL B C 1
ATOM 8337 O O . VAL B 1 427 ? 7.645 42.438 30.422 1 77.75 427 VAL B O 1
ATOM 8340 N N . GLU B 1 428 ? 8.625 44.562 30.047 1 76.44 428 GLU B N 1
ATOM 8341 C CA . GLU B 1 428 ? 8.195 44.594 28.641 1 76.44 428 GLU B CA 1
ATOM 8342 C C . GLU B 1 428 ? 9.195 43.875 27.75 1 76.44 428 GLU B C 1
ATOM 8344 O O . GLU B 1 428 ? 10.398 44.156 27.797 1 76.44 428 GLU B O 1
ATOM 8349 N N . GLU B 1 429 ? 8.906 42.781 27.281 1 76.69 429 GLU B N 1
ATOM 8350 C CA . GLU B 1 429 ? 9.758 42.062 26.328 1 76.69 429 GLU B CA 1
ATOM 8351 C C . GLU B 1 429 ? 9.18 42.125 24.922 1 76.69 429 GLU B C 1
ATOM 8353 O O . GLU B 1 429 ? 7.969 42.031 24.734 1 76.69 429 GLU B O 1
ATOM 8358 N N . LYS B 1 430 ? 10.07 42.531 24.062 1 80.75 430 LYS B N 1
ATOM 8359 C CA . LYS B 1 430 ? 9.688 42.5 22.656 1 80.75 430 LYS B CA 1
ATOM 8360 C C . LYS B 1 430 ? 9.617 41.094 22.125 1 80.75 430 LYS B C 1
ATOM 8362 O O . LYS B 1 430 ? 10.617 40.344 22.156 1 80.75 430 LYS B O 1
ATOM 8367 N N . VAL B 1 431 ? 8.359 40.719 21.875 1 82.75 431 VAL B N 1
ATOM 8368 C CA . VAL B 1 431 ? 8.188 39.375 21.344 1 82.75 431 VAL B CA 1
ATOM 8369 C C . VAL B 1 431 ? 8.008 39.438 19.828 1 82.75 431 VAL B C 1
ATOM 8371 O O . VAL B 1 431 ? 7.285 40.312 19.328 1 82.75 431 VAL B O 1
ATOM 8374 N N . SER B 1 432 ? 8.773 38.688 19.172 1 87.81 432 SER B N 1
ATOM 8375 C CA . SER B 1 432 ? 8.805 38.688 17.703 1 87.81 432 SER B CA 1
ATOM 8376 C C . SER B 1 432 ? 7.738 37.781 17.125 1 87.81 432 SER B C 1
ATOM 8378 O O . SER B 1 432 ? 7.516 37.781 15.914 1 87.81 432 SER B O 1
ATOM 8380 N N . GLY B 1 433 ? 7.07 37 17.953 1 89.69 433 GLY B N 1
ATOM 8381 C CA . GLY B 1 433 ? 6.066 36.094 17.469 1 89.69 433 GLY B CA 1
ATOM 8382 C C . GLY B 1 433 ? 5.41 35.281 18.578 1 89.69 433 GLY B C 1
ATOM 8383 O O . GLY B 1 433 ? 5.566 35.594 19.75 1 89.69 433 GLY B O 1
ATOM 8384 N N . ARG B 1 434 ? 4.535 34.5 18.266 1 90.06 434 ARG B N 1
ATOM 8385 C CA . ARG B 1 434 ? 3.842 33.656 19.25 1 90.06 434 ARG B CA 1
ATOM 8386 C C . ARG B 1 434 ? 4.051 32.188 18.953 1 90.06 434 ARG B C 1
ATOM 8388 O O . ARG B 1 434 ? 4.199 31.797 17.797 1 90.06 434 ARG B O 1
ATOM 8395 N N . ARG B 1 435 ? 4.094 31.453 20 1 92.44 435 ARG B N 1
ATOM 8396 C CA . ARG B 1 435 ? 4.117 30 19.922 1 92.44 435 ARG B CA 1
ATOM 8397 C C . ARG B 1 435 ? 2.752 29.406 20.266 1 92.44 435 ARG B C 1
ATOM 8399 O O . ARG B 1 435 ? 2.07 29.891 21.172 1 92.44 435 ARG B O 1
ATOM 8406 N N . PHE B 1 436 ? 2.312 28.406 19.5 1 96.19 436 PHE B N 1
ATOM 8407 C CA . PHE B 1 436 ? 1.018 27.797 19.75 1 96.19 436 PHE B CA 1
ATOM 8408 C C . PHE B 1 436 ? 0.997 26.359 19.219 1 96.19 436 PHE B C 1
ATOM 8410 O O . PHE B 1 436 ? 1.872 25.953 18.453 1 96.19 436 PHE B O 1
ATOM 8417 N N . LEU B 1 437 ? 0.062 25.609 19.75 1 97.94 437 LEU B N 1
ATOM 8418 C CA . LEU B 1 437 ? -0.223 24.297 19.188 1 97.94 437 LEU B CA 1
ATOM 8419 C C . LEU B 1 437 ? -1.247 24.391 18.062 1 97.94 437 LEU B C 1
ATOM 8421 O O . LEU B 1 437 ? -2.352 24.906 18.266 1 97.94 437 LEU B O 1
ATOM 8425 N N . PRO B 1 438 ? -0.864 23.953 16.891 1 98.31 438 PRO B N 1
ATOM 8426 C CA . PRO B 1 438 ? -1.869 23.953 15.828 1 98.31 438 PRO B CA 1
ATOM 8427 C C . PRO B 1 438 ? -3.082 23.078 16.172 1 98.31 438 PRO B C 1
ATOM 8429 O O . PRO B 1 438 ? -2.955 22.094 16.891 1 98.31 438 PRO B O 1
ATOM 8432 N N . HIS B 1 439 ? -4.23 23.516 15.688 1 98.44 439 HIS B N 1
ATOM 8433 C CA . HIS B 1 439 ? -5.406 22.656 15.711 1 98.44 439 HIS B CA 1
ATOM 8434 C C . HIS B 1 439 ? -5.426 21.719 14.516 1 98.44 439 HIS B C 1
ATOM 8436 O O . HIS B 1 439 ? -4.676 21.906 13.555 1 98.44 439 HIS B O 1
ATOM 8442 N N . VAL B 1 440 ? -6.277 20.672 14.664 1 98.56 440 VAL B N 1
ATOM 8443 C CA . VAL B 1 440 ? -6.238 19.625 13.648 1 98.56 440 VAL B CA 1
ATOM 8444 C C . VAL B 1 440 ? -7.656 19.297 13.18 1 98.56 440 VAL B C 1
ATOM 8446 O O . VAL B 1 440 ? -8.57 19.172 14 1 98.56 440 VAL B O 1
ATOM 8449 N N . VAL B 1 441 ? -7.816 19.219 11.883 1 98.31 441 VAL B N 1
ATOM 8450 C CA . VAL B 1 441 ? -9.008 18.656 11.266 1 98.31 441 VAL B CA 1
ATOM 8451 C C . VAL B 1 441 ? -8.656 17.359 10.547 1 98.31 441 VAL B C 1
ATOM 8453 O O . VAL B 1 441 ? -7.641 17.281 9.852 1 98.31 441 VAL B O 1
ATOM 8456 N N . GLU B 1 442 ? -9.414 16.281 10.898 1 97.75 442 GLU B N 1
ATOM 8457 C CA . GLU B 1 442 ? -9.312 14.984 10.242 1 97.75 442 GLU B CA 1
ATOM 8458 C C . GLU B 1 442 ? -10.398 14.812 9.188 1 97.75 442 GLU B C 1
ATOM 8460 O O . GLU B 1 442 ? -11.586 14.969 9.484 1 97.75 442 GLU B O 1
ATOM 8465 N N . PRO B 1 443 ? -9.844 14.367 7.945 1 98.38 443 PRO B N 1
ATOM 8466 C CA . PRO B 1 443 ? -10.789 13.344 7.508 1 98.38 443 PRO B CA 1
ATOM 8467 C C . PRO B 1 443 ? -10.18 11.945 7.48 1 98.38 443 PRO B C 1
ATOM 8469 O O . PRO B 1 443 ? -8.984 11.797 7.23 1 98.38 443 PRO B O 1
ATOM 8472 N N . SER B 1 444 ? -11.008 10.875 7.656 1 98.56 444 SER B N 1
ATOM 8473 C CA . SER B 1 444 ? -10.609 9.469 7.676 1 98.56 444 SER B CA 1
ATOM 8474 C C . SER B 1 444 ? -11.578 8.609 6.871 1 98.56 444 SER B C 1
ATOM 8476 O O . SER B 1 444 ? -12.797 8.75 7.004 1 98.56 444 SER B O 1
ATOM 8478 N N . PHE B 1 445 ? -11.047 7.754 6.012 1 98.75 445 PHE B N 1
ATOM 8479 C CA . PHE B 1 445 ? -11.828 6.883 5.137 1 98.75 445 PHE B CA 1
ATOM 8480 C C . PHE B 1 445 ? -11.422 5.426 5.328 1 98.75 445 PHE B C 1
ATOM 8482 O O . PHE B 1 445 ? -10.242 5.129 5.535 1 98.75 445 PHE B O 1
ATOM 8489 N N . GLY B 1 446 ? -12.359 4.531 5.234 1 97.56 446 GLY B N 1
ATOM 8490 C CA . GLY B 1 446 ? -12.07 3.107 5.195 1 97.56 446 GLY B CA 1
ATOM 8491 C C . GLY B 1 446 ? -12.078 2.533 3.791 1 97.56 446 GLY B C 1
ATOM 8492 O O . GLY B 1 446 ? -13.094 2.584 3.098 1 97.56 446 GLY B O 1
ATOM 8493 N N . SER B 1 447 ? -11.039 1.97 3.369 1 97.81 447 SER B N 1
ATOM 8494 C CA . SER B 1 447 ? -10.852 1.496 2.002 1 97.81 447 SER B CA 1
ATOM 8495 C C . SER B 1 447 ? -11.781 0.326 1.694 1 97.81 447 SER B C 1
ATOM 8497 O O . SER B 1 447 ? -12.391 0.275 0.624 1 97.81 447 SER B O 1
ATOM 8499 N N . GLU B 1 448 ? -11.891 -0.646 2.59 1 97.31 448 GLU B N 1
ATOM 8500 C CA . GLU B 1 448 ? -12.688 -1.85 2.354 1 97.31 448 GLU B CA 1
ATOM 8501 C C . GLU B 1 448 ? -14.172 -1.522 2.256 1 97.31 448 GLU B C 1
ATOM 8503 O O . GLU B 1 448 ? -14.875 -2.072 1.408 1 97.31 448 GLU B O 1
ATOM 8508 N N . ARG B 1 449 ? -14.625 -0.629 3.123 1 96.94 449 ARG B N 1
ATOM 8509 C CA . ARG B 1 449 ? -16.016 -0.204 3.029 1 96.94 449 ARG B CA 1
ATOM 8510 C C . ARG B 1 449 ? -16.297 0.468 1.688 1 96.94 449 ARG B C 1
ATOM 8512 O O . ARG B 1 449 ? -17.344 0.232 1.076 1 96.94 449 ARG B O 1
ATOM 8519 N N . LEU B 1 450 ? -15.438 1.292 1.288 1 98.56 450 LEU B N 1
ATOM 8520 C CA . LEU B 1 450 ? -15.594 1.985 0.015 1 98.56 450 LEU B CA 1
ATOM 8521 C C . LEU B 1 450 ? -15.578 0.998 -1.147 1 98.56 450 LEU B C 1
ATOM 8523 O O . LEU B 1 450 ? -16.266 1.201 -2.148 1 98.56 450 LEU B O 1
ATOM 8527 N N . LEU B 1 451 ? -14.758 -0.021 -1.063 1 98.5 451 LEU B N 1
ATOM 8528 C CA . LEU B 1 451 ? -14.734 -1.059 -2.088 1 98.5 451 LEU B CA 1
ATOM 8529 C C . LEU B 1 451 ? -16.109 -1.72 -2.221 1 98.5 451 LEU B C 1
ATOM 8531 O O . LEU B 1 451 ? -16.609 -1.885 -3.33 1 98.5 451 LEU B O 1
ATOM 8535 N N . TYR B 1 452 ? -16.672 -2.072 -1.1 1 97.81 452 TYR B N 1
ATOM 8536 C CA . TYR B 1 452 ? -17.984 -2.695 -1.129 1 97.81 452 TYR B CA 1
ATOM 8537 C C . TYR B 1 452 ? -19.016 -1.756 -1.733 1 97.81 452 TYR B C 1
ATOM 8539 O O . TYR B 1 452 ? -19.812 -2.162 -2.58 1 97.81 452 TYR B O 1
ATOM 8547 N N . VAL B 1 453 ? -19.016 -0.493 -1.258 1 98.12 453 VAL B N 1
ATOM 8548 C CA . VAL B 1 453 ? -19.969 0.505 -1.738 1 98.12 453 VAL B CA 1
ATOM 8549 C C . VAL B 1 453 ? -19.844 0.656 -3.252 1 98.12 453 VAL B C 1
ATOM 8551 O O . VAL B 1 453 ? -20.844 0.721 -3.965 1 98.12 453 VAL B O 1
ATOM 8554 N N . THR B 1 454 ? -18.656 0.694 -3.756 1 98.75 454 THR B N 1
ATOM 8555 C CA . THR B 1 454 ? -18.391 0.835 -5.184 1 98.75 454 THR B CA 1
ATOM 8556 C C . THR B 1 454 ? -18.969 -0.347 -5.957 1 98.75 454 THR B C 1
ATOM 8558 O O . THR B 1 454 ? -19.609 -0.165 -6.996 1 98.75 454 THR B O 1
ATOM 8561 N N . LEU B 1 455 ? -18.781 -1.529 -5.422 1 98.62 455 LEU B N 1
ATOM 8562 C CA . LEU B 1 455 ? -19.297 -2.727 -6.066 1 98.62 455 LEU B CA 1
ATOM 8563 C C . LEU B 1 455 ? -20.828 -2.715 -6.066 1 98.62 455 LEU B C 1
ATOM 8565 O O . LEU B 1 455 ? -21.453 -3.051 -7.074 1 98.62 455 LEU B O 1
ATOM 8569 N N . GLU B 1 456 ? -21.391 -2.334 -4.941 1 97.88 456 GLU B N 1
ATOM 8570 C CA . GLU B 1 456 ? -22.844 -2.342 -4.848 1 97.88 456 GLU B CA 1
ATOM 8571 C C . GLU B 1 456 ? -23.469 -1.365 -5.84 1 97.88 456 GLU B C 1
ATOM 8573 O O . GLU B 1 456 ? -24.438 -1.699 -6.52 1 97.88 456 GLU B O 1
ATOM 8578 N N . TYR B 1 457 ? -22.938 -0.206 -5.945 1 98.38 457 TYR B N 1
ATOM 8579 C CA . TYR B 1 457 ? -23.5 0.805 -6.828 1 98.38 457 TYR B CA 1
ATOM 8580 C C . TYR B 1 457 ? -23.219 0.482 -8.289 1 98.38 457 TYR B C 1
ATOM 8582 O O . TYR B 1 457 ? -23.875 0.996 -9.188 1 98.38 457 TYR B O 1
ATOM 8590 N N . ALA B 1 458 ? -22.234 -0.352 -8.57 1 98.5 458 ALA B N 1
ATOM 8591 C CA . ALA B 1 458 ? -21.891 -0.741 -9.938 1 98.5 458 ALA B CA 1
ATOM 8592 C C . ALA B 1 458 ? -22.719 -1.935 -10.391 1 98.5 458 ALA B C 1
ATOM 8594 O O . ALA B 1 458 ? -22.953 -2.125 -11.586 1 98.5 458 ALA B O 1
ATOM 8595 N N . TYR B 1 459 ? -23.156 -2.787 -9.453 1 98.31 459 TYR B N 1
ATOM 8596 C CA . TYR B 1 459 ? -23.844 -4.043 -9.766 1 98.31 459 TYR B CA 1
ATOM 8597 C C . TYR B 1 459 ? -25.172 -3.785 -10.453 1 98.31 459 TYR B C 1
ATOM 8599 O O . TYR B 1 459 ? -26.062 -3.137 -9.891 1 98.31 459 TYR B O 1
ATOM 8607 N N . THR B 1 460 ? -25.281 -4.258 -11.672 1 97.12 460 THR B N 1
ATOM 8608 C CA . THR B 1 460 ? -26.5 -4.137 -12.453 1 97.12 460 THR B CA 1
ATOM 8609 C C . THR B 1 460 ? -26.828 -5.449 -13.156 1 97.12 460 THR B C 1
ATOM 8611 O O . THR B 1 460 ? -25.922 -6.188 -13.562 1 97.12 460 THR B O 1
ATOM 8614 N N . GLU B 1 461 ? -28.047 -5.73 -13.25 1 95.81 461 GLU B N 1
ATOM 8615 C CA . GLU B 1 461 ? -28.531 -6.863 -14.039 1 95.81 461 GLU B CA 1
ATOM 8616 C C . GLU B 1 461 ? -29.312 -6.391 -15.258 1 95.81 461 GLU B C 1
ATOM 8618 O O . GLU B 1 461 ? -30.25 -5.598 -15.133 1 95.81 461 GLU B O 1
ATOM 8623 N N . ARG B 1 462 ? -28.875 -6.781 -16.391 1 92.25 462 ARG B N 1
ATOM 8624 C CA . ARG B 1 462 ? -29.469 -6.398 -17.656 1 92.25 462 ARG B CA 1
ATOM 8625 C C . ARG B 1 462 ? -29.641 -7.609 -18.578 1 92.25 462 ARG B C 1
ATOM 8627 O O . ARG B 1 462 ? -28.672 -8.266 -18.938 1 92.25 462 ARG B O 1
ATOM 8634 N N . GLU B 1 463 ? -30.859 -7.906 -18.953 1 92.06 463 GLU B N 1
ATOM 8635 C CA . GLU B 1 463 ? -31.188 -8.992 -19.859 1 92.06 463 GLU B CA 1
ATOM 8636 C C . GLU B 1 463 ? -30.594 -10.312 -19.375 1 92.06 463 GLU B C 1
ATOM 8638 O O . GLU B 1 463 ? -29.938 -11.023 -20.141 1 92.06 463 GLU B O 1
ATOM 8643 N N . GLY B 1 464 ? -30.625 -10.484 -18.094 1 89.38 464 GLY B N 1
ATOM 8644 C CA . GLY B 1 464 ? -30.219 -11.75 -17.516 1 89.38 464 GLY B CA 1
ATOM 8645 C C . GLY B 1 464 ? -28.719 -11.844 -17.297 1 89.38 464 GLY B C 1
ATOM 8646 O O . GLY B 1 464 ? -28.203 -12.898 -16.922 1 89.38 464 GLY B O 1
ATOM 8647 N N . ARG B 1 465 ? -28.062 -10.75 -17.594 1 93.62 465 ARG B N 1
ATOM 8648 C CA . ARG B 1 465 ? -26.609 -10.711 -17.406 1 93.62 465 ARG B CA 1
ATOM 8649 C C . ARG B 1 465 ? -26.234 -9.711 -16.312 1 93.62 465 ARG B C 1
ATOM 8651 O O . ARG B 1 465 ? -26.891 -8.688 -16.156 1 93.62 465 ARG B O 1
ATOM 8658 N N . VAL B 1 466 ? -25.219 -10.156 -15.555 1 96.81 466 VAL B N 1
ATOM 8659 C CA . VAL B 1 466 ? -24.656 -9.234 -14.578 1 96.81 466 VAL B CA 1
ATOM 8660 C C . VAL B 1 466 ? -23.641 -8.32 -15.258 1 96.81 466 VAL B C 1
ATOM 8662 O O . VAL B 1 466 ? -22.797 -8.789 -16.031 1 96.81 466 VAL B O 1
ATOM 8665 N N . VAL B 1 467 ? -23.797 -7.02 -15.094 1 98 467 VAL B N 1
ATOM 8666 C CA . VAL B 1 467 ? -22.859 -6.016 -15.562 1 98 467 VAL B CA 1
ATOM 8667 C C . VAL B 1 467 ? -22.391 -5.145 -14.398 1 98 467 VAL B C 1
ATOM 8669 O O . VAL B 1 467 ? -23.219 -4.543 -13.703 1 98 467 VAL B O 1
ATOM 8672 N N . LEU B 1 468 ? -21.094 -5.176 -14.125 1 98.44 468 LEU B N 1
ATOM 8673 C CA . LEU B 1 468 ? -20.562 -4.234 -13.148 1 98.44 468 LEU B CA 1
ATOM 8674 C C . LEU B 1 468 ? -20.234 -2.895 -13.797 1 98.44 468 LEU B C 1
ATOM 8676 O O . LEU B 1 468 ? -19.156 -2.727 -14.375 1 98.44 468 LEU B O 1
ATOM 8680 N N . ARG B 1 469 ? -21.109 -1.949 -13.641 1 98.25 469 ARG B N 1
ATOM 8681 C CA . ARG B 1 469 ? -20.953 -0.637 -14.258 1 98.25 469 ARG B CA 1
ATOM 8682 C C . ARG B 1 469 ? -20.031 0.252 -13.422 1 98.25 469 ARG B C 1
ATOM 8684 O O . ARG B 1 469 ? -20.406 1.361 -13.039 1 98.25 469 ARG B O 1
ATOM 8691 N N . LEU B 1 470 ? -18.844 -0.191 -13.203 1 98.56 470 LEU B N 1
ATOM 8692 C CA . LEU B 1 470 ? -17.812 0.591 -12.516 1 98.56 470 LEU B CA 1
ATOM 8693 C C . LEU B 1 470 ? -17.469 1.842 -13.305 1 98.56 470 LEU B C 1
ATOM 8695 O O . LEU B 1 470 ? -17.406 1.804 -14.539 1 98.56 470 LEU B O 1
ATOM 8699 N N . PRO B 1 471 ? -17.266 3 -12.562 1 98.19 471 PRO B N 1
ATOM 8700 C CA . PRO B 1 471 ? -16.625 4.078 -13.312 1 98.19 471 PRO B CA 1
ATOM 8701 C C . PRO B 1 471 ? -15.414 3.594 -14.109 1 98.19 471 PRO B C 1
ATOM 8703 O O . PRO B 1 471 ? -14.625 2.789 -13.609 1 98.19 471 PRO B O 1
ATOM 8706 N N . ARG B 1 472 ? -15.273 4.008 -15.359 1 98.06 472 ARG B N 1
ATOM 8707 C CA . ARG B 1 472 ? -14.297 3.447 -16.281 1 98.06 472 ARG B CA 1
ATOM 8708 C C . ARG B 1 472 ? -12.891 3.479 -15.68 1 98.06 472 ARG B C 1
ATOM 8710 O O . ARG B 1 472 ? -12.156 2.494 -15.758 1 98.06 472 ARG B O 1
ATOM 8717 N N . ARG B 1 473 ? -12.562 4.516 -15.008 1 96.5 473 ARG B N 1
ATOM 8718 C CA . ARG B 1 473 ? -11.219 4.703 -14.469 1 96.5 473 ARG B CA 1
ATOM 8719 C C . ARG B 1 473 ? -10.961 3.764 -13.297 1 96.5 473 ARG B C 1
ATOM 8721 O O . ARG B 1 473 ? -9.812 3.555 -12.906 1 96.5 473 ARG B O 1
ATOM 8728 N N . LEU B 1 474 ? -11.984 3.205 -12.703 1 98.25 474 LEU B N 1
ATOM 8729 C CA . LEU B 1 474 ? -11.828 2.365 -11.523 1 98.25 474 LEU B CA 1
ATOM 8730 C C . LEU B 1 474 ? -11.844 0.888 -11.898 1 98.25 474 LEU B C 1
ATOM 8732 O O . LEU B 1 474 ? -11.617 0.025 -11.047 1 98.25 474 LEU B O 1
ATOM 8736 N N . ALA B 1 475 ? -12.117 0.602 -13.18 1 98.56 475 ALA B N 1
ATOM 8737 C CA . ALA B 1 475 ? -12.203 -0.796 -13.594 1 98.56 475 ALA B CA 1
ATOM 8738 C C . ALA B 1 475 ? -10.891 -1.531 -13.328 1 98.56 475 ALA B C 1
ATOM 8740 O O . ALA B 1 475 ? -9.82 -1.069 -13.727 1 98.56 475 ALA B O 1
ATOM 8741 N N . PRO B 1 476 ? -10.977 -2.711 -12.656 1 98.31 476 PRO B N 1
ATOM 8742 C CA . PRO B 1 476 ? -9.75 -3.463 -12.375 1 98.31 476 PRO B CA 1
ATOM 8743 C C . PRO B 1 476 ? -9.008 -3.873 -13.648 1 98.31 476 PRO B C 1
ATOM 8745 O O . PRO B 1 476 ? -7.777 -3.939 -13.656 1 98.31 476 PRO B O 1
ATOM 8748 N N . ILE B 1 477 ? -9.727 -4.273 -14.625 1 98.56 477 ILE B N 1
ATOM 8749 C CA . ILE B 1 477 ? -9.227 -4.551 -15.969 1 98.56 477 ILE B CA 1
ATOM 8750 C C . ILE B 1 477 ? -9.773 -3.514 -16.953 1 98.56 477 ILE B C 1
ATOM 8752 O O . ILE B 1 477 ? -10.977 -3.244 -16.969 1 98.56 477 ILE B O 1
ATOM 8756 N N . GLU B 1 478 ? -8.938 -2.984 -17.75 1 98.44 478 GLU B N 1
ATOM 8757 C CA . GLU B 1 478 ? -9.312 -1.792 -18.516 1 98.44 478 GLU B CA 1
ATOM 8758 C C . GLU B 1 478 ? -9.867 -2.16 -19.875 1 98.44 478 GLU B C 1
ATOM 8760 O O . GLU B 1 478 ? -10.734 -1.468 -20.406 1 98.44 478 GLU B O 1
ATOM 8765 N N . VAL B 1 479 ? -9.32 -3.217 -20.469 1 98.75 479 VAL B N 1
ATOM 8766 C CA . VAL B 1 479 ? -9.695 -3.518 -21.844 1 98.75 479 VAL B CA 1
ATOM 8767 C C . VAL B 1 479 ? -9.727 -5.031 -22.062 1 98.75 479 VAL B C 1
ATOM 8769 O O . VAL B 1 479 ? -8.859 -5.75 -21.547 1 98.75 479 VAL B O 1
ATOM 8772 N N . ALA B 1 480 ? -10.742 -5.477 -22.75 1 98.75 480 ALA B N 1
ATOM 8773 C CA . ALA B 1 480 ? -10.805 -6.863 -23.203 1 98.75 480 ALA B CA 1
ATOM 8774 C C . ALA B 1 480 ? -10.477 -6.965 -24.703 1 98.75 480 ALA B C 1
ATOM 8776 O O . ALA B 1 480 ? -10.836 -6.086 -25.484 1 98.75 480 ALA B O 1
ATOM 8777 N N . VAL B 1 481 ? -9.805 -7.98 -25.109 1 98.81 481 VAL B N 1
ATOM 8778 C CA . VAL B 1 481 ? -9.477 -8.242 -26.516 1 98.81 481 VAL B CA 1
ATOM 8779 C C . VAL B 1 481 ? -10 -9.625 -26.906 1 98.81 481 VAL B C 1
ATOM 8781 O O . VAL B 1 481 ? -9.656 -10.625 -26.281 1 98.81 481 VAL B O 1
ATOM 8784 N N . PHE B 1 482 ? -10.781 -9.609 -28 1 98.44 482 PHE B N 1
ATOM 8785 C CA . PHE B 1 482 ? -11.422 -10.852 -28.422 1 98.44 482 PHE B CA 1
ATOM 8786 C C . PHE B 1 482 ? -11.242 -11.062 -29.922 1 98.44 482 PHE B C 1
ATOM 8788 O O . PHE B 1 482 ? -11.5 -10.156 -30.719 1 98.44 482 PHE B O 1
ATOM 8795 N N . PRO B 1 483 ? -10.867 -12.25 -30.312 1 98.25 483 PRO B N 1
ATOM 8796 C CA . PRO B 1 483 ? -11.133 -12.641 -31.703 1 98.25 483 PRO B CA 1
ATOM 8797 C C . PRO B 1 483 ? -12.586 -13.039 -31.938 1 98.25 483 PRO B C 1
ATOM 8799 O O . PRO B 1 483 ? -13.211 -13.656 -31.062 1 98.25 483 PRO B O 1
ATOM 8802 N N . LEU B 1 484 ? -13.07 -12.672 -33.031 1 97.12 484 LEU B N 1
ATOM 8803 C CA . LEU B 1 484 ? -14.461 -13.008 -33.312 1 97.12 484 LEU B CA 1
ATOM 8804 C C . LEU B 1 484 ? -14.672 -14.516 -33.281 1 97.12 484 LEU B C 1
ATOM 8806 O O . LEU B 1 484 ? -15.688 -14.992 -32.781 1 97.12 484 LEU B O 1
ATOM 8810 N N . THR B 1 485 ? -13.789 -15.211 -33.906 1 95.62 485 THR B N 1
ATOM 8811 C CA . THR B 1 485 ? -13.766 -16.672 -33.906 1 95.62 485 THR B CA 1
ATOM 8812 C C . THR B 1 485 ? -12.383 -17.188 -33.5 1 95.62 485 THR B C 1
ATOM 8814 O O . THR B 1 485 ? -11.445 -16.406 -33.344 1 95.62 485 THR B O 1
ATOM 8817 N N . ARG B 1 486 ? -12.25 -18.5 -33.375 1 94.38 486 ARG B N 1
ATOM 8818 C CA . ARG B 1 486 ? -10.977 -19.094 -32.969 1 94.38 486 ARG B CA 1
ATOM 8819 C C . ARG B 1 486 ? -10.102 -19.375 -34.188 1 94.38 486 ARG B C 1
ATOM 8821 O O . ARG B 1 486 ? -9.172 -20.188 -34.125 1 94.38 486 ARG B O 1
ATOM 8828 N N . ASP B 1 487 ? -10.492 -18.734 -35.25 1 94.69 487 ASP B N 1
ATOM 8829 C CA . ASP B 1 487 ? -9.625 -18.812 -36.406 1 94.69 487 ASP B CA 1
ATOM 8830 C C . ASP B 1 487 ? -8.203 -18.375 -36.062 1 94.69 487 ASP B C 1
ATOM 8832 O O . ASP B 1 487 ? -8 -17.359 -35.406 1 94.69 487 ASP B O 1
ATOM 8836 N N . GLU B 1 488 ? -7.293 -19.125 -36.531 1 96.19 488 GLU B N 1
ATOM 8837 C CA . GLU B 1 488 ? -5.895 -18.922 -36.156 1 96.19 488 GLU B CA 1
ATOM 8838 C C . GLU B 1 488 ? -5.422 -17.516 -36.5 1 96.19 488 GLU B C 1
ATOM 8840 O O . GLU B 1 488 ? -4.688 -16.906 -35.719 1 96.19 488 GLU B O 1
ATOM 8845 N N . LYS B 1 489 ? -5.801 -17.047 -37.625 1 96.81 489 LYS B N 1
ATOM 8846 C CA . LYS B 1 489 ? -5.363 -15.719 -38.062 1 96.81 489 LYS B CA 1
ATOM 8847 C C . LYS B 1 489 ? -5.945 -14.625 -37.156 1 96.81 489 LYS B C 1
ATOM 8849 O O . LYS B 1 489 ? -5.27 -13.641 -36.844 1 96.81 489 LYS B O 1
ATOM 8854 N N . LEU B 1 490 ? -7.184 -14.766 -36.812 1 97.75 490 LEU B N 1
ATOM 8855 C CA . LEU B 1 490 ? -7.828 -13.797 -35.938 1 97.75 490 LEU B CA 1
ATOM 8856 C C . LEU B 1 490 ? -7.211 -13.828 -34.562 1 97.75 490 LEU B C 1
ATOM 8858 O O . LEU B 1 490 ? -6.996 -12.781 -33.938 1 97.75 490 LEU B O 1
ATOM 8862 N N . VAL B 1 491 ? -6.93 -15.031 -34.094 1 97.69 491 VAL B N 1
ATOM 8863 C CA . VAL B 1 491 ? -6.336 -15.219 -32.781 1 97.69 491 VAL B CA 1
ATOM 8864 C C . VAL B 1 491 ? -4.949 -14.578 -32.75 1 97.69 491 VAL B C 1
ATOM 8866 O O . VAL B 1 491 ? -4.609 -13.867 -31.797 1 97.69 491 VAL B O 1
ATOM 8869 N N . GLU B 1 492 ? -4.203 -14.812 -33.75 1 97.31 492 GLU B N 1
ATOM 8870 C CA . GLU B 1 492 ? -2.863 -14.242 -33.812 1 97.31 492 GLU B CA 1
ATOM 8871 C C . GLU B 1 492 ? -2.916 -12.711 -33.812 1 97.31 492 GLU B C 1
ATOM 8873 O O . GLU B 1 492 ? -2.146 -12.07 -33.094 1 97.31 492 GLU B O 1
ATOM 8878 N N . LYS B 1 493 ? -3.801 -12.172 -34.594 1 98 493 LYS B N 1
ATOM 8879 C CA . LYS B 1 493 ? -3.961 -10.727 -34.625 1 98 493 LYS B CA 1
ATOM 8880 C C . LYS B 1 493 ? -4.418 -10.18 -33.281 1 98 493 LYS B C 1
ATOM 8882 O O . LYS B 1 493 ? -3.932 -9.141 -32.844 1 98 493 LYS B O 1
ATOM 8887 N N . ALA B 1 494 ? -5.309 -10.836 -32.688 1 98.38 494 ALA B N 1
ATOM 8888 C CA . ALA B 1 494 ? -5.824 -10.414 -31.375 1 98.38 494 ALA B CA 1
ATOM 8889 C C . ALA B 1 494 ? -4.727 -10.438 -30.312 1 98.38 494 ALA B C 1
ATOM 8891 O O . ALA B 1 494 ? -4.625 -9.516 -29.5 1 98.38 494 ALA B O 1
ATOM 8892 N N . LEU B 1 495 ? -3.963 -11.453 -30.328 1 97.31 495 LEU B N 1
ATOM 8893 C CA . LEU B 1 495 ? -2.854 -11.562 -29.391 1 97.31 495 LEU B CA 1
ATOM 8894 C C . LEU B 1 495 ? -1.826 -10.461 -29.641 1 97.31 495 LEU B C 1
ATOM 8896 O O . LEU B 1 495 ? -1.202 -9.969 -28.688 1 97.31 495 LEU B O 1
ATOM 8900 N N . GLY B 1 496 ? -1.619 -10.164 -30.875 1 97.31 496 GLY B N 1
ATOM 8901 C CA . GLY B 1 496 ? -0.763 -9.039 -31.203 1 97.31 496 GLY B CA 1
ATOM 8902 C C . GLY B 1 496 ? -1.264 -7.727 -30.625 1 97.31 496 GLY B C 1
ATOM 8903 O O . GLY B 1 496 ? -0.482 -6.938 -30.094 1 97.31 496 GLY B O 1
ATOM 8904 N N . ILE B 1 497 ? -2.523 -7.477 -30.703 1 98.44 497 ILE B N 1
ATOM 8905 C CA . ILE B 1 497 ? -3.145 -6.273 -30.172 1 98.44 497 ILE B CA 1
ATOM 8906 C C . ILE B 1 497 ? -3.031 -6.273 -28.641 1 98.44 497 ILE B C 1
ATOM 8908 O O . ILE B 1 497 ? -2.734 -5.242 -28.031 1 98.44 497 ILE B O 1
ATOM 8912 N N . LYS B 1 498 ? -3.268 -7.449 -28.078 1 98 498 LYS B N 1
ATOM 8913 C CA . LYS B 1 498 ? -3.109 -7.574 -26.641 1 98 498 LYS B CA 1
ATOM 8914 C C . LYS B 1 498 ? -1.709 -7.156 -26.203 1 98 498 LYS B C 1
ATOM 8916 O O . LYS B 1 498 ? -1.555 -6.379 -25.25 1 98 498 LYS B O 1
ATOM 8921 N N . ARG B 1 499 ? -0.717 -7.66 -26.859 1 96.38 499 ARG B N 1
ATOM 8922 C CA . ARG B 1 499 ? 0.667 -7.348 -26.531 1 96.38 499 ARG B CA 1
ATOM 8923 C C . ARG B 1 499 ? 0.928 -5.848 -26.625 1 96.38 499 ARG B C 1
ATOM 8925 O O . ARG B 1 499 ? 1.582 -5.266 -25.766 1 96.38 499 ARG B O 1
ATOM 8932 N N . MET B 1 500 ? 0.43 -5.258 -27.656 1 97.25 500 MET B N 1
ATOM 8933 C CA . MET B 1 500 ? 0.58 -3.818 -27.859 1 97.25 500 MET B CA 1
ATOM 8934 C C . MET B 1 500 ? -0.035 -3.041 -26.703 1 97.25 500 MET B C 1
ATOM 8936 O O . MET B 1 500 ? 0.566 -2.092 -26.203 1 97.25 500 MET B O 1
ATOM 8940 N N . LEU B 1 501 ? -1.175 -3.465 -26.281 1 98 501 LEU B N 1
ATOM 8941 C CA . LEU B 1 501 ? -1.882 -2.783 -25.203 1 98 501 LEU B CA 1
ATOM 8942 C C . LEU B 1 501 ? -1.155 -2.971 -23.875 1 98 501 LEU B C 1
ATOM 8944 O O . LEU B 1 501 ? -1.024 -2.023 -23.094 1 98 501 LEU B O 1
ATOM 8948 N N . VAL B 1 502 ? -0.677 -4.172 -23.641 1 96.88 502 VAL B N 1
ATOM 8949 C CA . VAL B 1 502 ? 0.062 -4.453 -22.406 1 96.88 502 VAL B CA 1
ATOM 8950 C C . VAL B 1 502 ? 1.332 -3.609 -22.359 1 96.88 502 VAL B C 1
ATOM 8952 O O . VAL B 1 502 ? 1.655 -3.018 -21.328 1 96.88 502 VAL B O 1
ATOM 8955 N N . ASP B 1 503 ? 2.002 -3.537 -23.469 1 94.19 503 ASP B N 1
ATOM 8956 C CA . ASP B 1 503 ? 3.229 -2.75 -23.562 1 94.19 503 ASP B CA 1
ATOM 8957 C C . ASP B 1 503 ? 2.953 -1.272 -23.297 1 94.19 503 ASP B C 1
ATOM 8959 O O . ASP B 1 503 ? 3.822 -0.554 -22.797 1 94.19 503 ASP B O 1
ATOM 8963 N N . ALA B 1 504 ? 1.751 -0.873 -23.609 1 94.75 504 ALA B N 1
ATOM 8964 C CA . ALA B 1 504 ? 1.371 0.524 -23.422 1 94.75 504 ALA B CA 1
ATOM 8965 C C . ALA B 1 504 ? 0.885 0.766 -22 1 94.75 504 ALA B C 1
ATOM 8967 O O . ALA B 1 504 ? 0.555 1.896 -21.625 1 94.75 504 ALA B O 1
ATOM 8968 N N . GLY B 1 505 ? 0.767 -0.257 -21.172 1 94.06 505 GLY B N 1
ATOM 8969 C CA . GLY B 1 505 ? 0.484 -0.083 -19.766 1 94.06 505 GLY B CA 1
ATOM 8970 C C . GLY B 1 505 ? -0.927 -0.489 -19.375 1 94.06 505 GLY B C 1
ATOM 8971 O O . GLY B 1 505 ? -1.324 -0.357 -18.219 1 94.06 505 GLY B O 1
ATOM 8972 N N . PHE B 1 506 ? -1.704 -1.05 -20.312 1 97.69 506 PHE B N 1
ATOM 8973 C CA . PHE B 1 506 ? -3.082 -1.424 -20.031 1 97.69 506 PHE B CA 1
ATOM 8974 C C . PHE B 1 506 ? -3.143 -2.791 -19.359 1 97.69 506 PHE B C 1
ATOM 8976 O O . PHE B 1 506 ? -2.312 -3.66 -19.625 1 97.69 506 PHE B O 1
ATOM 8983 N N . THR B 1 507 ? -4.062 -2.971 -18.469 1 98.19 507 THR B N 1
ATOM 8984 C CA . THR B 1 507 ? -4.469 -4.297 -18.031 1 98.19 507 THR B CA 1
ATOM 8985 C C . THR B 1 507 ? -5.496 -4.898 -18.984 1 98.19 507 THR B C 1
ATOM 8987 O O . THR B 1 507 ? -6.551 -4.309 -19.219 1 98.19 507 THR B O 1
ATOM 8990 N N . VAL B 1 508 ? -5.172 -6.09 -19.5 1 98.38 508 VAL B N 1
ATOM 8991 C CA . VAL B 1 508 ? -5.949 -6.613 -20.625 1 98.38 508 VAL B CA 1
ATOM 8992 C C . VAL B 1 508 ? -6.539 -7.973 -20.25 1 98.38 508 VAL B C 1
ATOM 8994 O O . VAL B 1 508 ? -5.871 -8.797 -19.609 1 98.38 508 VAL B O 1
ATOM 8997 N N . TYR B 1 509 ? -7.754 -8.141 -20.516 1 97.69 509 TYR B N 1
ATOM 8998 C CA . TYR B 1 509 ? -8.453 -9.414 -20.422 1 97.69 509 TYR B CA 1
ATOM 8999 C C . TYR B 1 509 ? -8.578 -10.07 -21.797 1 97.69 509 TYR B C 1
ATOM 9001 O O . TYR B 1 509 ? -9.211 -9.516 -22.703 1 97.69 509 TYR B O 1
ATOM 9009 N N . TYR B 1 510 ? -7.988 -11.188 -22.031 1 97.44 510 TYR B N 1
ATOM 9010 C CA . TYR B 1 510 ? -8.094 -11.93 -23.281 1 97.44 510 TYR B CA 1
ATOM 9011 C C . TYR B 1 510 ? -8.914 -13.203 -23.078 1 97.44 510 TYR B C 1
ATOM 9013 O O . TYR B 1 510 ? -8.781 -13.883 -22.062 1 97.44 510 TYR B O 1
ATOM 9021 N N . ASP B 1 511 ? -9.75 -13.453 -24.031 1 95.44 511 ASP B N 1
ATOM 9022 C CA . ASP B 1 511 ? -10.594 -14.641 -24 1 95.44 511 ASP B CA 1
ATOM 9023 C C . ASP B 1 511 ? -10.961 -15.078 -25.422 1 95.44 511 ASP B C 1
ATOM 9025 O O . ASP B 1 511 ? -11.297 -14.242 -26.266 1 95.44 511 ASP B O 1
ATOM 9029 N N . ASP B 1 512 ? -10.828 -16.344 -25.75 1 95.12 512 ASP B N 1
ATOM 9030 C CA . ASP B 1 512 ? -11.234 -16.875 -27.047 1 95.12 512 ASP B CA 1
ATOM 9031 C C . ASP B 1 512 ? -12.133 -18.094 -26.891 1 95.12 512 ASP B C 1
ATOM 9033 O O . ASP B 1 512 ? -12.367 -18.828 -27.859 1 95.12 512 ASP B O 1
ATOM 9037 N N . ASP B 1 513 ? -12.547 -18.281 -25.688 1 91.31 513 ASP B N 1
ATOM 9038 C CA . ASP B 1 513 ? -13.406 -19.422 -25.391 1 91.31 513 ASP B CA 1
ATOM 9039 C C . ASP B 1 513 ? -14.883 -19.047 -25.578 1 91.31 513 ASP B C 1
ATOM 9041 O O . ASP B 1 513 ? -15.32 -17.984 -25.141 1 91.31 513 ASP B O 1
ATOM 9045 N N . GLY B 1 514 ? -15.633 -19.969 -26.188 1 92.12 514 GLY B N 1
ATOM 9046 C CA . GLY B 1 514 ? -17.062 -19.75 -26.344 1 92.12 514 GLY B CA 1
ATOM 9047 C C . GLY B 1 514 ? -17.391 -18.719 -27.391 1 92.12 514 GLY B C 1
ATOM 9048 O O . GLY B 1 514 ? -16.516 -18.266 -28.125 1 92.12 514 GLY B O 1
ATOM 9049 N N . SER B 1 515 ? -18.719 -18.406 -27.469 1 95.06 515 SER B N 1
ATOM 9050 C CA . SER B 1 515 ? -19.203 -17.438 -28.438 1 95.06 515 SER B CA 1
ATOM 9051 C C . SER B 1 515 ? -18.812 -16.016 -28.031 1 95.06 515 SER B C 1
ATOM 9053 O O . SER B 1 515 ? -18.453 -15.773 -26.875 1 95.06 515 SER B O 1
ATOM 9055 N N . ILE B 1 516 ? -18.812 -15.109 -28.969 1 95.19 516 ILE B N 1
ATOM 9056 C CA . ILE B 1 516 ? -18.469 -13.719 -28.703 1 95.19 516 ILE B CA 1
ATOM 9057 C C . ILE B 1 516 ? -19.406 -13.125 -27.656 1 95.19 516 ILE B C 1
ATOM 9059 O O . ILE B 1 516 ? -18.984 -12.336 -26.812 1 95.19 516 ILE B O 1
ATOM 9063 N N . GLY B 1 517 ? -20.703 -13.414 -27.734 1 94.56 517 GLY B N 1
ATOM 9064 C CA . GLY B 1 517 ? -21.656 -12.953 -26.734 1 94.56 517 GLY B CA 1
ATOM 9065 C C . GLY B 1 517 ? -21.312 -13.375 -25.328 1 94.56 517 GLY B C 1
ATOM 9066 O O . GLY B 1 517 ? -21.438 -12.586 -24.391 1 94.56 517 GLY B O 1
ATOM 9067 N N . ARG B 1 518 ? -20.891 -14.586 -25.203 1 95.44 518 ARG B N 1
ATOM 9068 C CA . ARG B 1 518 ? -20.5 -15.094 -23.891 1 95.44 518 ARG B CA 1
ATOM 9069 C C . ARG B 1 518 ? -19.234 -14.406 -23.391 1 95.44 518 ARG B C 1
ATOM 9071 O O . ARG B 1 518 ? -19.094 -14.148 -22.188 1 95.44 518 ARG B O 1
ATOM 9078 N N . ARG B 1 519 ? -18.312 -14.141 -24.281 1 96.81 519 ARG B N 1
ATOM 9079 C CA . ARG B 1 519 ? -17.094 -13.43 -23.906 1 96.81 519 ARG B CA 1
ATOM 9080 C C . ARG B 1 519 ? -17.406 -12.023 -23.422 1 96.81 519 ARG B C 1
ATOM 9082 O O . ARG B 1 519 ? -16.875 -11.578 -22.391 1 96.81 519 ARG B O 1
ATOM 9089 N N . TYR B 1 520 ? -18.281 -11.344 -24.141 1 96.94 520 TYR B N 1
ATOM 9090 C CA . TYR B 1 520 ? -18.719 -10.023 -23.719 1 96.94 520 TYR B CA 1
ATOM 9091 C C . TYR B 1 520 ? -19.359 -10.078 -22.328 1 96.94 520 TYR B C 1
ATOM 9093 O O . TYR B 1 520 ? -19.078 -9.227 -21.484 1 96.94 520 TYR B O 1
ATOM 9101 N N . ALA B 1 521 ? -20.156 -11.07 -22.125 1 96.94 521 ALA B N 1
ATOM 9102 C CA . ALA B 1 521 ? -20.859 -11.203 -20.844 1 96.94 521 ALA B CA 1
ATOM 9103 C C . ALA B 1 521 ? -19.891 -11.398 -19.688 1 96.94 521 ALA B C 1
ATOM 9105 O O . ALA B 1 521 ? -20.062 -10.82 -18.625 1 96.94 521 ALA B O 1
ATOM 9106 N N . ARG B 1 522 ? -18.875 -12.25 -19.891 1 96.81 522 ARG B N 1
ATOM 9107 C CA . ARG B 1 522 ? -17.875 -12.492 -18.859 1 96.81 522 ARG B CA 1
ATOM 9108 C C . ARG B 1 522 ? -17.094 -11.219 -18.547 1 96.81 522 ARG B C 1
ATOM 9110 O O . ARG B 1 522 ? -16.812 -10.93 -17.375 1 96.81 522 ARG B O 1
ATOM 9117 N N . ALA B 1 523 ? -16.766 -10.469 -19.547 1 98 523 ALA B N 1
ATOM 9118 C CA . ALA B 1 523 ? -16.031 -9.219 -19.375 1 98 523 ALA B CA 1
ATOM 9119 C C . ALA B 1 523 ? -16.906 -8.18 -18.656 1 98 523 ALA B C 1
ATOM 9121 O O . ALA B 1 523 ? -16.422 -7.484 -17.75 1 98 523 ALA B O 1
ATOM 9122 N N . ASP B 1 524 ? -18.141 -8.086 -19.047 1 98.25 524 ASP B N 1
ATOM 9123 C CA . ASP B 1 524 ? -19.078 -7.152 -18.438 1 98.25 524 ASP B CA 1
ATOM 9124 C C . ASP B 1 524 ? -19.266 -7.453 -16.953 1 98.25 524 ASP B C 1
ATOM 9126 O O . ASP B 1 524 ? -19.375 -6.535 -16.141 1 98.25 524 ASP B O 1
ATOM 9130 N N . GLU B 1 525 ? -19.281 -8.688 -16.641 1 98.06 525 GLU B N 1
ATOM 9131 C CA . GLU B 1 525 ? -19.531 -9.141 -15.281 1 98.06 525 GLU B CA 1
ATOM 9132 C C . GLU B 1 525 ? -18.438 -8.688 -14.328 1 98.06 525 GLU B C 1
ATOM 9134 O O . GLU B 1 525 ? -18.688 -8.445 -13.148 1 98.06 525 GLU B O 1
ATOM 9139 N N . ILE B 1 526 ? -17.234 -8.539 -14.867 1 98.25 526 ILE B N 1
ATOM 9140 C CA . ILE B 1 526 ? -16.125 -8.148 -14 1 98.25 526 ILE B CA 1
ATOM 9141 C C . ILE B 1 526 ? -15.789 -6.676 -14.219 1 98.25 526 ILE B C 1
ATOM 9143 O O . ILE B 1 526 ? -14.766 -6.188 -13.727 1 98.25 526 ILE B O 1
ATOM 9147 N N . GLY B 1 527 ? -16.547 -5.973 -15.023 1 98.56 527 GLY B N 1
ATOM 9148 C CA . GLY B 1 527 ? -16.531 -4.52 -15.062 1 98.56 527 GLY B CA 1
ATOM 9149 C C . GLY B 1 527 ? -15.586 -3.961 -16.109 1 98.56 527 GLY B C 1
ATOM 9150 O O . GLY B 1 527 ? -15.219 -2.785 -16.062 1 98.56 527 GLY B O 1
ATOM 9151 N N . VAL B 1 528 ? -15.141 -4.738 -17.109 1 98.81 528 VAL B N 1
ATOM 9152 C CA . VAL B 1 528 ? -14.234 -4.242 -18.141 1 98.81 528 VAL B CA 1
ATOM 9153 C C . VAL B 1 528 ? -14.945 -3.209 -19 1 98.81 528 VAL B C 1
ATOM 9155 O O . VAL B 1 528 ? -15.922 -3.531 -19.688 1 98.81 528 VAL B O 1
ATOM 9158 N N . PRO B 1 529 ? -14.453 -2.01 -19.062 1 98.62 529 PRO B N 1
ATOM 9159 C CA . PRO B 1 529 ? -15.227 -0.935 -19.688 1 98.62 529 PRO B CA 1
ATOM 9160 C C . PRO B 1 529 ? -15.211 -1.003 -21.219 1 98.62 529 PRO B C 1
ATOM 9162 O O . PRO B 1 529 ? -16.141 -0.535 -21.875 1 98.62 529 PRO B O 1
ATOM 9165 N N . ALA B 1 530 ? -14.141 -1.56 -21.781 1 98.69 530 ALA B N 1
ATOM 9166 C CA . ALA B 1 530 ? -13.961 -1.553 -23.234 1 98.69 530 ALA B CA 1
ATOM 9167 C C . ALA B 1 530 ? -13.578 -2.938 -23.75 1 98.69 530 ALA B C 1
ATOM 9169 O O . ALA B 1 530 ? -12.797 -3.648 -23.109 1 98.69 530 ALA B O 1
ATOM 9170 N N . ALA B 1 531 ? -14.156 -3.283 -24.891 1 98.69 531 ALA B N 1
ATOM 9171 C CA . ALA B 1 531 ? -13.797 -4.539 -25.547 1 98.69 531 ALA B CA 1
ATOM 9172 C C . ALA B 1 531 ? -13.398 -4.312 -27 1 98.69 531 ALA B C 1
ATOM 9174 O O . ALA B 1 531 ? -14.117 -3.639 -27.75 1 98.69 531 ALA B O 1
ATOM 9175 N N . VAL B 1 532 ? -12.273 -4.781 -27.344 1 98.81 532 VAL B N 1
ATOM 9176 C CA . VAL B 1 532 ? -11.75 -4.727 -28.703 1 98.81 532 VAL B CA 1
ATOM 9177 C C . VAL B 1 532 ? -11.953 -6.074 -29.391 1 98.81 532 VAL B C 1
ATOM 9179 O O . VAL B 1 532 ? -11.484 -7.105 -28.891 1 98.81 532 VAL B O 1
ATOM 9182 N N . THR B 1 533 ? -12.586 -6.09 -30.5 1 98.44 533 THR B N 1
ATOM 9183 C CA . THR B 1 533 ? -12.844 -7.336 -31.219 1 98.44 533 THR B CA 1
ATOM 9184 C C . THR B 1 533 ? -12.141 -7.344 -32.562 1 98.44 533 THR B C 1
ATOM 9186 O O . THR B 1 533 ? -12.25 -6.383 -33.344 1 98.44 533 THR B O 1
ATOM 9189 N N . VAL B 1 534 ? -11.445 -8.367 -32.844 1 98.5 534 VAL B N 1
ATOM 9190 C CA . VAL B 1 534 ? -10.766 -8.609 -34.094 1 98.5 534 VAL B CA 1
ATOM 9191 C C . VAL B 1 534 ? -11.625 -9.531 -34.969 1 98.5 534 VAL B C 1
ATOM 9193 O O . VAL B 1 534 ? -11.953 -10.648 -34.562 1 98.5 534 VAL B O 1
ATOM 9196 N N . ASP B 1 535 ? -12 -9.086 -36.125 1 97.25 535 ASP B N 1
ATOM 9197 C CA . ASP B 1 535 ? -12.797 -9.883 -37.062 1 97.25 535 ASP B CA 1
ATOM 9198 C C . ASP B 1 535 ? -12.109 -9.977 -38.438 1 97.25 535 ASP B C 1
ATOM 9200 O O . ASP B 1 535 ? -10.938 -9.625 -38.562 1 97.25 535 ASP B O 1
ATOM 9204 N N . TYR B 1 536 ? -12.836 -10.523 -39.375 1 96.88 536 TYR B N 1
ATOM 9205 C CA . TYR B 1 536 ? -12.219 -10.797 -40.656 1 96.88 536 TYR B CA 1
ATOM 9206 C C . TYR B 1 536 ? -11.891 -9.508 -41.375 1 96.88 536 TYR B C 1
ATOM 9208 O O . TYR B 1 536 ? -10.922 -9.445 -42.156 1 96.88 536 TYR B O 1
ATOM 9216 N N . ARG B 1 537 ? -12.641 -8.422 -41.219 1 96.69 537 ARG B N 1
ATOM 9217 C CA . ARG B 1 537 ? -12.344 -7.121 -41.812 1 96.69 537 ARG B CA 1
ATOM 9218 C C . ARG B 1 537 ? -11.039 -6.559 -41.281 1 96.69 537 ARG B C 1
ATOM 9220 O O . ARG B 1 537 ? -10.328 -5.836 -41.969 1 96.69 537 ARG B O 1
ATOM 9227 N N . THR B 1 538 ? -10.695 -6.844 -40.031 1 97.81 538 THR B N 1
ATOM 9228 C CA . THR B 1 538 ? -9.438 -6.418 -39.406 1 97.81 538 THR B CA 1
ATOM 9229 C C . THR B 1 538 ? -8.242 -6.875 -40.25 1 97.81 538 THR B C 1
ATOM 9231 O O . THR B 1 538 ? -7.27 -6.137 -40.375 1 97.81 538 THR B O 1
ATOM 9234 N N . LEU B 1 539 ? -8.367 -8.078 -40.781 1 97.19 539 LEU B N 1
ATOM 9235 C CA . LEU B 1 539 ? -7.273 -8.641 -41.562 1 97.19 539 LEU B CA 1
ATOM 9236 C C . LEU B 1 539 ? -7.133 -7.926 -42.906 1 97.19 539 LEU B C 1
ATOM 9238 O O . LEU B 1 539 ? -6.059 -7.934 -43.5 1 97.19 539 LEU B O 1
ATOM 9242 N N . GLU B 1 540 ? -8.188 -7.281 -43.344 1 97.25 540 GLU B N 1
ATOM 9243 C CA . GLU B 1 540 ? -8.211 -6.621 -44.625 1 97.25 540 GLU B CA 1
ATOM 9244 C C . GLU B 1 540 ? -7.781 -5.164 -44.531 1 97.25 540 GLU B C 1
ATOM 9246 O O . GLU B 1 540 ? -7.031 -4.664 -45.375 1 97.25 540 GLU B O 1
ATOM 9251 N N . ASP B 1 541 ? -8.242 -4.469 -43.5 1 97.25 541 ASP B N 1
ATOM 9252 C CA . ASP B 1 541 ? -8.039 -3.023 -43.5 1 97.25 541 ASP B CA 1
ATOM 9253 C C . ASP B 1 541 ? -7.426 -2.561 -42.156 1 97.25 541 ASP B C 1
ATOM 9255 O O . ASP B 1 541 ? -7.359 -1.36 -41.906 1 97.25 541 ASP B O 1
ATOM 9259 N N . ASP B 1 542 ? -7.062 -3.486 -41.25 1 98.06 542 ASP B N 1
ATOM 9260 C CA . ASP B 1 542 ? -6.371 -3.244 -39.969 1 98.06 542 ASP B CA 1
ATOM 9261 C C . ASP B 1 542 ? -7.207 -2.355 -39.062 1 98.06 542 ASP B C 1
ATOM 9263 O O . ASP B 1 542 ? -6.672 -1.46 -38.406 1 98.06 542 ASP B O 1
ATOM 9267 N N . THR B 1 543 ? -8.492 -2.539 -39.125 1 98.31 543 THR B N 1
ATOM 9268 C CA . THR B 1 543 ? -9.398 -1.87 -38.188 1 98.31 543 THR B CA 1
ATOM 9269 C C . THR B 1 543 ? -9.977 -2.865 -37.188 1 98.31 543 THR B C 1
ATOM 9271 O O . THR B 1 543 ? -9.922 -4.078 -37.406 1 98.31 543 THR B O 1
ATOM 9274 N N . VAL B 1 544 ? -10.406 -2.363 -36.062 1 98.62 544 VAL B N 1
ATOM 9275 C CA . VAL B 1 544 ? -11.023 -3.193 -35.031 1 98.62 544 VAL B CA 1
ATOM 9276 C C . VAL B 1 544 ? -12.32 -2.537 -34.531 1 98.62 544 VAL B C 1
ATOM 9278 O O . VAL B 1 544 ? -12.562 -1.361 -34.812 1 98.62 544 VAL B O 1
ATOM 9281 N N . THR B 1 545 ? -13.117 -3.303 -33.906 1 98.12 545 THR B N 1
ATOM 9282 C CA . THR B 1 545 ? -14.312 -2.748 -33.281 1 98.12 545 THR B CA 1
ATOM 9283 C C . THR B 1 545 ? -14.078 -2.523 -31.797 1 98.12 545 THR B C 1
ATOM 9285 O O . THR B 1 545 ? -13.438 -3.342 -31.125 1 98.12 545 THR B O 1
ATOM 9288 N N . LEU B 1 546 ? -14.508 -1.41 -31.297 1 98.38 546 LEU B N 1
ATOM 9289 C CA . LEU B 1 546 ? -14.477 -1.034 -29.891 1 98.38 546 LEU B CA 1
ATOM 9290 C C . LEU B 1 546 ? -15.883 -0.955 -29.312 1 98.38 546 LEU B C 1
ATOM 9292 O O . LEU B 1 546 ? -16.734 -0.239 -29.844 1 98.38 546 LEU B O 1
ATOM 9296 N N . ARG B 1 547 ? -16.109 -1.703 -28.25 1 98.19 547 ARG B N 1
ATOM 9297 C CA . ARG B 1 547 ? -17.438 -1.782 -27.656 1 98.19 547 ARG B CA 1
ATOM 9298 C C . ARG B 1 547 ? -17.438 -1.16 -26.266 1 98.19 547 ARG B C 1
ATOM 9300 O O . ARG B 1 547 ? -16.5 -1.345 -25.484 1 98.19 547 ARG B O 1
ATOM 9307 N N . ASP B 1 548 ? -18.516 -0.471 -25.969 1 98.06 548 ASP B N 1
ATOM 9308 C CA . ASP B 1 548 ? -18.75 0.107 -24.656 1 98.06 548 ASP B CA 1
ATOM 9309 C C . ASP B 1 548 ? -19.547 -0.849 -23.766 1 98.06 548 ASP B C 1
ATOM 9311 O O . ASP B 1 548 ? -20.656 -1.271 -24.141 1 98.06 548 ASP B O 1
ATOM 9315 N N . ARG B 1 549 ? -19.016 -1.189 -22.594 1 97.69 549 ARG B N 1
ATOM 9316 C CA . ARG B 1 549 ? -19.656 -2.084 -21.625 1 97.69 549 ARG B CA 1
ATOM 9317 C C . ARG B 1 549 ? -21.062 -1.615 -21.281 1 97.69 549 ARG B C 1
ATOM 9319 O O . ARG B 1 549 ? -22 -2.422 -21.25 1 97.69 549 ARG B O 1
ATOM 9326 N N . ASP B 1 550 ? -21.219 -0.319 -21.109 1 96.44 550 ASP B N 1
ATOM 9327 C CA . ASP B 1 550 ? -22.438 0.225 -20.516 1 96.44 550 ASP B CA 1
ATOM 9328 C C . ASP B 1 550 ? -23.547 0.344 -21.562 1 96.44 550 ASP B C 1
ATOM 9330 O O . ASP B 1 550 ? -24.719 0.1 -21.25 1 96.44 550 ASP B O 1
ATOM 9334 N N . THR B 1 551 ? -23.203 0.713 -22.797 1 94.94 551 THR B N 1
ATOM 9335 C CA . THR B 1 551 ? -24.219 0.956 -23.812 1 94.94 551 THR B CA 1
ATOM 9336 C C . THR B 1 551 ? -24.312 -0.216 -24.781 1 94.94 551 THR B C 1
ATOM 9338 O O . THR B 1 551 ? -25.281 -0.344 -25.531 1 94.94 551 THR B O 1
ATOM 9341 N N . TRP B 1 552 ? -23.25 -1.04 -24.859 1 95.56 552 TRP B N 1
ATOM 9342 C CA . TRP B 1 552 ? -23.109 -2.172 -25.781 1 95.56 552 TRP B CA 1
ATOM 9343 C C . TRP B 1 552 ? -22.969 -1.696 -27.219 1 95.56 552 TRP B C 1
ATOM 9345 O O . TRP B 1 552 ? -22.938 -2.508 -28.141 1 95.56 552 TRP B O 1
ATOM 9355 N N . LYS B 1 553 ? -22.891 -0.381 -27.391 1 96.44 553 LYS B N 1
ATOM 9356 C CA . LYS B 1 553 ? -22.625 0.163 -28.719 1 96.44 553 LYS B CA 1
ATOM 9357 C C . LYS B 1 553 ? -21.188 -0.118 -29.156 1 96.44 553 LYS B C 1
ATOM 9359 O O . LYS B 1 553 ? -20.328 -0.378 -28.312 1 96.44 553 LYS B O 1
ATOM 9364 N N . GLN B 1 554 ? -21.016 -0.096 -30.469 1 97.5 554 GLN B N 1
ATOM 9365 C CA . GLN B 1 554 ? -19.688 -0.382 -31.016 1 97.5 554 GLN B CA 1
ATOM 9366 C C . GLN B 1 554 ? -19.312 0.629 -32.094 1 97.5 554 GLN B C 1
ATOM 9368 O O . GLN B 1 554 ? -20.172 1.143 -32.812 1 97.5 554 GLN B O 1
ATOM 9373 N N . VAL B 1 555 ? -18.047 0.917 -32.188 1 98.12 555 VAL B N 1
ATOM 9374 C CA . VAL B 1 555 ? -17.5 1.725 -33.281 1 98.12 555 VAL B CA 1
ATOM 9375 C C . VAL B 1 555 ? -16.297 1.005 -33.906 1 98.12 555 VAL B C 1
ATOM 9377 O O . VAL B 1 555 ? -15.719 0.11 -33.281 1 98.12 555 VAL B O 1
ATOM 9380 N N . ARG B 1 556 ? -16.047 1.299 -35.094 1 98.19 556 ARG B N 1
ATOM 9381 C CA . ARG B 1 556 ? -14.883 0.762 -35.781 1 98.19 556 ARG B CA 1
ATOM 9382 C C . ARG B 1 556 ? -13.805 1.827 -35.938 1 98.19 556 ARG B C 1
ATOM 9384 O O . ARG B 1 556 ? -14.102 2.982 -36.25 1 98.19 556 ARG B O 1
ATOM 9391 N N . LEU B 1 557 ? -12.555 1.521 -35.719 1 98.31 557 LEU B N 1
ATOM 9392 C CA . LEU B 1 557 ? -11.438 2.455 -35.844 1 98.31 557 LEU B CA 1
ATOM 9393 C C . LEU B 1 557 ? -10.156 1.726 -36.219 1 98.31 557 LEU B C 1
ATOM 9395 O O . LEU B 1 557 ? -10.039 0.518 -36 1 98.31 557 LEU B O 1
ATOM 9399 N N . PRO B 1 558 ? -9.227 2.42 -36.781 1 98.31 558 PRO B N 1
ATOM 9400 C CA . PRO B 1 558 ? -7.934 1.814 -37.125 1 98.31 558 PRO B CA 1
ATOM 9401 C C . PRO B 1 558 ? -7.145 1.406 -35.875 1 98.31 558 PRO B C 1
ATOM 9403 O O . PRO B 1 558 ? -7.164 2.119 -34.875 1 98.31 558 PRO B O 1
ATOM 9406 N N . VAL B 1 559 ? -6.387 0.321 -36 1 98.5 559 VAL B N 1
ATOM 9407 C CA . VAL B 1 559 ? -5.551 -0.157 -34.906 1 98.5 559 VAL B CA 1
ATOM 9408 C C . VAL B 1 559 ? -4.559 0.93 -34.5 1 98.5 559 VAL B C 1
ATOM 9410 O O . VAL B 1 559 ? -4.238 1.079 -33.312 1 98.5 559 VAL B O 1
ATOM 9413 N N . SER B 1 560 ? -4.098 1.711 -35.375 1 97.56 560 SER B N 1
ATOM 9414 C CA . SER B 1 560 ? -3.123 2.768 -35.125 1 97.56 560 SER B CA 1
ATOM 9415 C C . SER B 1 560 ? -3.684 3.832 -34.188 1 97.56 560 SER B C 1
ATOM 9417 O O . SER B 1 560 ? -2.926 4.566 -33.531 1 97.56 560 SER B O 1
ATOM 9419 N N . LYS B 1 561 ? -4.984 3.949 -34.031 1 97.88 561 LYS B N 1
ATOM 9420 C CA . LYS B 1 561 ? -5.621 4.961 -33.188 1 97.88 561 LYS B CA 1
ATOM 9421 C C . LYS B 1 561 ? -6.164 4.348 -31.922 1 97.88 561 LYS B C 1
ATOM 9423 O O . LYS B 1 561 ? -6.719 5.055 -31.062 1 97.88 561 LYS B O 1
ATOM 9428 N N . LEU B 1 562 ? -6.008 3.086 -31.781 1 98.5 562 LEU B N 1
ATOM 9429 C CA . LEU B 1 562 ? -6.656 2.34 -30.703 1 98.5 562 LEU B CA 1
ATOM 9430 C C . LEU B 1 562 ? -6.152 2.797 -29.344 1 98.5 562 LEU B C 1
ATOM 9432 O O . LEU B 1 562 ? -6.945 3.016 -28.422 1 98.5 562 LEU B O 1
ATOM 9436 N N . LEU B 1 563 ? -4.828 2.959 -29.172 1 97.69 563 LEU B N 1
ATOM 9437 C CA . LEU B 1 563 ? -4.246 3.355 -27.891 1 97.69 563 LEU B CA 1
ATOM 9438 C C . LEU B 1 563 ? -4.805 4.695 -27.438 1 97.69 563 LEU B C 1
ATOM 9440 O O . LEU B 1 563 ? -5.242 4.832 -26.297 1 97.69 563 LEU B O 1
ATOM 9444 N N . ASP B 1 564 ? -4.773 5.598 -28.297 1 96.69 564 ASP B N 1
ATOM 9445 C CA . ASP B 1 564 ? -5.285 6.93 -27.969 1 96.69 564 ASP B CA 1
ATOM 9446 C C . ASP B 1 564 ? -6.781 6.883 -27.672 1 96.69 564 ASP B C 1
ATOM 9448 O O . ASP B 1 564 ? -7.246 7.516 -26.719 1 96.69 564 ASP B O 1
ATOM 9452 N N . ALA B 1 565 ? -7.512 6.176 -28.5 1 98.12 565 ALA B N 1
ATOM 9453 C CA . ALA B 1 565 ? -8.953 6.047 -28.297 1 98.12 565 ALA B CA 1
ATOM 9454 C C . ALA B 1 565 ? -9.266 5.477 -26.922 1 98.12 565 ALA B C 1
ATOM 9456 O O . ALA B 1 565 ? -10.156 5.977 -26.219 1 98.12 565 ALA B O 1
ATOM 9457 N N . LEU B 1 566 ? -8.539 4.457 -26.5 1 98.44 566 LEU B N 1
ATOM 9458 C CA . LEU B 1 566 ? -8.773 3.809 -25.219 1 98.44 566 LEU B CA 1
ATOM 9459 C C . LEU B 1 566 ? -8.453 4.754 -24.062 1 98.44 566 LEU B C 1
ATOM 9461 O O . LEU B 1 566 ? -9.195 4.812 -23.078 1 98.44 566 LEU B O 1
ATOM 9465 N N . ARG B 1 567 ? -7.371 5.465 -24.172 1 96.69 567 ARG B N 1
ATOM 9466 C CA . ARG B 1 567 ? -7.012 6.418 -23.125 1 96.69 567 ARG B CA 1
ATOM 9467 C C . ARG B 1 567 ? -8.086 7.492 -22.969 1 96.69 567 ARG B C 1
ATOM 9469 O O . ARG B 1 567 ? -8.484 7.812 -21.844 1 96.69 567 ARG B O 1
ATOM 9476 N N . ARG B 1 568 ? -8.57 8.008 -24.047 1 96.62 568 ARG B N 1
ATOM 9477 C CA . ARG B 1 568 ? -9.609 9.031 -24.031 1 96.62 568 ARG B CA 1
ATOM 9478 C C . ARG B 1 568 ? -10.922 8.461 -23.484 1 96.62 568 ARG B C 1
ATOM 9480 O O . ARG B 1 568 ? -11.625 9.125 -22.719 1 96.62 568 ARG B O 1
ATOM 9487 N N . PHE B 1 569 ? -11.219 7.25 -23.891 1 98.06 569 PHE B N 1
ATOM 9488 C CA . PHE B 1 569 ? -12.453 6.594 -23.484 1 98.06 569 PHE B CA 1
ATOM 9489 C C . PHE B 1 569 ? -12.445 6.316 -21.984 1 98.06 569 PHE B C 1
ATOM 9491 O O . PHE B 1 569 ? -13.422 6.605 -21.297 1 98.06 569 PHE B O 1
ATOM 9498 N N . ILE B 1 570 ? -11.352 5.801 -21.484 1 97.38 570 ILE B N 1
ATOM 9499 C CA . ILE B 1 570 ? -11.289 5.301 -20.109 1 97.38 570 ILE B CA 1
ATOM 9500 C C . ILE B 1 570 ? -10.945 6.445 -19.156 1 97.38 570 ILE B C 1
ATOM 9502 O O . ILE B 1 570 ? -11.586 6.602 -18.125 1 97.38 570 ILE B O 1
ATOM 9506 N N . ASN B 1 571 ? -10.008 7.297 -19.5 1 92.81 571 ASN B N 1
ATOM 9507 C CA . ASN B 1 571 ? -9.508 8.312 -18.594 1 92.81 571 ASN B CA 1
ATOM 9508 C C . ASN B 1 571 ? -10.281 9.617 -18.719 1 92.81 571 ASN B C 1
ATOM 9510 O O . ASN B 1 571 ? -10.461 10.336 -17.734 1 92.81 571 ASN B O 1
ATOM 9514 N N . ASP B 1 572 ? -10.711 9.969 -19.953 1 91.69 572 ASP B N 1
ATOM 9515 C CA . ASP B 1 572 ? -11.336 11.266 -20.188 1 91.69 572 ASP B CA 1
ATOM 9516 C C . ASP B 1 572 ? -12.844 11.133 -20.344 1 91.69 572 ASP B C 1
ATOM 9518 O O . ASP B 1 572 ? -13.547 12.133 -20.516 1 91.69 572 ASP B O 1
ATOM 9522 N N . ASN B 1 573 ? -13.32 9.938 -20.328 1 93.38 573 ASN B N 1
ATOM 9523 C CA . ASN B 1 573 ? -14.75 9.656 -20.406 1 93.38 573 ASN B CA 1
ATOM 9524 C C . ASN B 1 573 ? -15.352 10.188 -21.703 1 93.38 573 ASN B C 1
ATOM 9526 O O . ASN B 1 573 ? -16.469 10.719 -21.703 1 93.38 573 ASN B O 1
ATOM 9530 N N . VAL B 1 574 ? -14.617 10.031 -22.766 1 94.75 574 VAL B N 1
ATOM 9531 C CA . VAL B 1 574 ? -15.102 10.453 -24.078 1 94.75 574 VAL B CA 1
ATOM 9532 C C . VAL B 1 574 ? -16.172 9.477 -24.578 1 94.75 574 VAL B C 1
ATOM 9534 O O . VAL B 1 574 ? -16.094 8.273 -24.312 1 94.75 574 VAL B O 1
ATOM 9537 N N . GLU B 1 575 ? -17.094 10.039 -25.266 1 95.81 575 GLU B N 1
ATOM 9538 C CA . GLU B 1 575 ? -18.156 9.203 -25.828 1 95.81 575 GLU B CA 1
ATOM 9539 C C . GLU B 1 575 ? -17.609 8.289 -26.922 1 95.81 575 GLU B C 1
ATOM 9541 O O . GLU B 1 575 ? -16.75 8.695 -27.719 1 95.81 575 GLU B O 1
ATOM 9546 N N . LEU B 1 576 ? -18.141 7.141 -26.922 1 96.69 576 LEU B N 1
ATOM 9547 C CA . LEU B 1 576 ? -17.672 6.105 -27.844 1 96.69 576 LEU B CA 1
ATOM 9548 C C . LEU B 1 576 ? -17.797 6.566 -29.297 1 96.69 576 LEU B C 1
ATOM 9550 O O . LEU B 1 576 ? -16.891 6.316 -30.094 1 96.69 576 LEU B O 1
ATOM 9554 N N . GLU B 1 577 ? -18.828 7.289 -29.641 1 95.19 577 GLU B N 1
ATOM 9555 C CA . GLU B 1 577 ? -19.141 7.68 -31 1 95.19 577 GLU B CA 1
ATOM 9556 C C . GLU B 1 577 ? -18.125 8.672 -31.547 1 95.19 577 GLU B C 1
ATOM 9558 O O . GLU B 1 577 ? -18 8.844 -32.75 1 95.19 577 GLU B O 1
ATOM 9563 N N . LYS B 1 578 ? -17.406 9.305 -30.734 1 96.62 578 LYS B N 1
ATOM 9564 C CA . LYS B 1 578 ? -16.406 10.281 -31.141 1 96.62 578 LYS B CA 1
ATOM 9565 C C . LYS B 1 578 ? -15.062 9.609 -31.438 1 96.62 578 LYS B C 1
ATOM 9567 O O . LYS B 1 578 ? -14.125 10.25 -31.906 1 96.62 578 LYS B O 1
ATOM 9572 N N . LEU B 1 579 ? -15 8.312 -31.25 1 97.25 579 LEU B N 1
ATOM 9573 C CA . LEU B 1 579 ? -13.711 7.633 -31.312 1 97.25 579 LEU B CA 1
ATOM 9574 C C . LEU B 1 579 ? -13.586 6.816 -32.594 1 97.25 579 LEU B C 1
ATOM 9576 O O . LEU B 1 579 ? -12.484 6.383 -32.938 1 97.25 579 LEU B O 1
ATOM 9580 N N . GLY B 1 580 ? -14.695 6.605 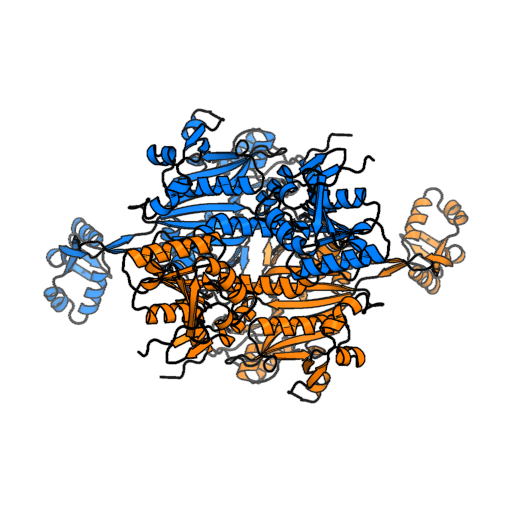-33.25 1 96.56 580 GLY B N 1
ATOM 9581 C CA . GLY B 1 580 ? -14.703 5.812 -34.469 1 96.56 580 GLY B CA 1
ATOM 9582 C C . GLY B 1 580 ? -16.016 5.875 -35.219 1 96.56 580 GLY B C 1
ATOM 9583 O O . GLY B 1 580 ? -16.875 6.707 -34.906 1 96.56 580 GLY B O 1
ATOM 9584 N N . GLU B 1 581 ? -16.109 4.992 -36.219 1 96.12 581 GLU B N 1
ATOM 9585 C CA . GLU B 1 581 ? -17.344 4.918 -37.031 1 96.12 581 GLU B CA 1
ATOM 9586 C C . GLU B 1 581 ? -18.328 3.934 -36.406 1 96.12 581 GLU B C 1
ATOM 9588 O O . GLU B 1 581 ? -18.016 2.762 -36.219 1 96.12 581 GLU B O 1
ATOM 9593 N N . PRO B 1 582 ? -19.531 4.406 -36.125 1 95.12 582 PRO B N 1
ATOM 9594 C CA . PRO B 1 582 ? -20.531 3.51 -35.531 1 95.12 582 PRO B CA 1
ATOM 9595 C C . PRO B 1 582 ? -20.781 2.264 -36.375 1 95.12 582 PRO B C 1
ATOM 9597 O O . PRO B 1 582 ? -20.812 2.34 -37.594 1 95.12 582 PRO B O 1
ATOM 9600 N N . VAL B 1 583 ? -20.797 1.183 -35.688 1 89.06 583 VAL B N 1
ATOM 9601 C CA . VAL B 1 583 ? -21.094 -0.1 -36.312 1 89.06 583 VAL B CA 1
ATOM 9602 C C . VAL B 1 583 ? -22.547 -0.465 -36.094 1 89.06 583 VAL B C 1
ATOM 9604 O O . VAL B 1 583 ? -23.078 -0.315 -35 1 89.06 583 VAL B O 1
ATOM 9607 N N . GLU B 1 584 ? -23.328 -0.606 -37.125 1 73.62 584 GLU B N 1
ATOM 9608 C CA . GLU B 1 584 ? -24.734 -1.007 -37 1 73.62 584 GLU B CA 1
ATOM 9609 C C . GLU B 1 584 ? -24.859 -2.402 -36.406 1 73.62 584 GLU B C 1
ATOM 9611 O O . GLU B 1 584 ? -24.016 -3.273 -36.656 1 73.62 584 GLU B O 1
ATOM 9616 N N . PRO B 1 585 ? -25.594 -2.49 -35.25 1 57.88 585 PRO B N 1
ATOM 9617 C CA . PRO B 1 585 ? -25.812 -3.814 -34.656 1 57.88 585 PRO B CA 1
ATOM 9618 C C . PRO B 1 585 ? -26.141 -4.879 -35.719 1 57.88 585 PRO B C 1
ATOM 9620 O O . PRO B 1 585 ? -26.844 -4.602 -36.688 1 57.88 585 PRO B O 1
ATOM 9623 N N . SER B 1 586 ? -25.203 -5.73 -36 1 44.56 586 SER B N 1
ATOM 9624 C CA . SER B 1 586 ? -25.688 -6.789 -36.906 1 44.56 586 SER B CA 1
ATOM 9625 C C . SER B 1 586 ? -27 -7.371 -36.375 1 44.56 586 SER B C 1
ATOM 9627 O O . SER B 1 586 ? -27.172 -7.566 -35.188 1 44.56 586 SER B O 1
ATOM 9629 N N . GLY B 1 587 ? -28.125 -7.035 -36.969 1 35.94 587 GLY B N 1
ATOM 9630 C CA . GLY B 1 587 ? -29.391 -7.719 -36.75 1 35.94 587 GLY B CA 1
ATOM 9631 C C . GLY B 1 587 ? -29.219 -9.188 -36.406 1 35.94 587 GLY B C 1
ATOM 9632 O O . GLY B 1 587 ? -28.734 -9.969 -37.219 1 35.94 587 GLY B O 1
ATOM 9633 N N . GLY B 1 588 ? -28.688 -9.562 -35.25 1 27.58 588 GLY B N 1
ATOM 9634 C CA . GLY B 1 588 ? -29.25 -10.875 -34.938 1 27.58 588 GLY B CA 1
ATOM 9635 C C . GLY B 1 588 ? -30.766 -10.883 -34.875 1 27.58 588 GLY B C 1
ATOM 9636 O O . GLY B 1 588 ? -31.391 -9.852 -34.656 1 27.58 588 GLY B O 1
#

pLDDT: mean 93.29, std 8.34, range [27.28, 98.88]

Secondary structure (DSSP, 8-state):
-----HHHHHHHHHHHHTSEEETTGGGT--TT-EEE-HHHHHHHHHHHHHHIIIIIGGGTTTEEE-B--SEEEHHHHHHHTHHHH-EEEEEEBTTT--EEEHHHHHHHHH----TT--HHHHHHHHHHTT-B-TTT-PBB---EEEE-SPEEE-SS-TT-EEEE-SSSHHHHHHTHHHHHHHTTT-SSEEEEEEEEEE---S---SGGGS-SEEEEEEEEEEE-TT-TTTTGGGTGGGTTT-EEEEE-HHHHHTT--S-EEEEHHHHHHTTSSSSHHHHHHHHHHHHHHHHTT--GGGEEEEEPPGGGS-TT-SEEEEEEEEETTTEEEEEEEEEEEETHHHHHHHHHH-----EEEEEEEEEEEEEEEEEE-HHHHHHHHGGGHHHHHHHHHTS-HHHHHHHHHHHSEEEETTEEEEGGGEEEEEEEEEEEEEEEPPEEEEEEEEHHHHHHHHHHHHEEEETTEEEE---GGG-SS-EEEEESS--HHHHHHHHHHHHHHHHTT--EEE--SS-HHHHHHHHHHTT--EEEEE-HHHHHH-EEEEEETTT--EEEEEGGGHHHHHHHHHHS---GGGTSEEPP----/-----HHHHHHHHHHHHTSEEETTGGGT--TT-EEE-HHHHHHHHHHHHHHHHHHTGGGTTTEEE-B--SEEEHHHHHHHTHHHH-EEEEEEBTTT--EEEHHHHHHHHH----TT--HHHHHHHHHHTT-B-TTT-PBB---EEEE-S-EEE-SS-TT-EEEE-SSSHHHHHHTHHHHHHHTTT-SSEEEEEEEEEE---S---SGGGS-SEEEEEEEEEEE-TT-TTTTGGGTGGGTTT-EEEEE-HHHHHTT--S-EEEEHHHHHHTTSSSSHHHHHHHHHHHHHHHHTT--GGGEEEEEPPGGGS-TT-SEEEEEEEEETTTEEEEEEEEEEEETHHHHHHHHHH-----EEEEEEEEEEEEEEEEEE-HHHHHHHHGGGHHHHHHHHHTS-HHHHHHHHHHHSEEEETTEEEEGGGEEEEEEEEEEEEEEEPPEEEEEEEEHHHHHHHHHHHHEEEETTEEEE---GGG-SS-EEEEESS--HHHHHHHHHHHHHHHHTT--EEE--SS-HHHHHHHHHHTT--EEEEE-HHHHHH-EEEEEETTT--EEEEEGGGHHHHHHHHHHS---GGGSSEEPP----

Sequence (1176 aa):
MSQQDLYEKIVELAKRRGFFWPSYEIYGGVAGFYDMGPLGARLRKKIENLWREYFIHRHQDIIVEIETPIIAPEIVFKASGHVEHFTDPIVECLKCGRKYRADHLIEEKLGVKTEGLSPQELTKIIKEHDLRCPVCGGQLGEVKLFNLLFKTTIGPYSENVGYLRPEAAQGMFVAFKRVYEVMRHKLPLGIAQIGRVARNEISPRQGMMRLREFTIMEFEFFFDPENPHERLDEYLPRVADTKLRILTAEARERGEEKPEEYTVEEVIREGIIKVPWMAYWMAVARDFVHALGVPYENMFFEEKLPHERAHYAQQVFDQLVKVTRWGWVEVSGHAYRTDYDLSRHMKYSGHDLTVFRPYPEPRVVRVKKVVVDKAWVGRTFRSEAPRVFEAISRLSPEEVEKMLKEEGKVVVEGIEIPGDKIKVIEVEEKVSGRRFLPHVVEPSFGSERLLYVTLEYAYTEREGRVVLRLPRRLAPIEVAVFPLTRDEKLVEKALGIKRMLVDAGFTVYYDDDGSIGRRYARADEIGVPAAVTVDYRTLEDDTVTLRDRDTWKQVRLPVSKLLDALRRFINDNVELEKLGEPVEPSGGMSQQDLYEKIVELAKRRGFFWPSYEIYGGVAGFYDMGPLGARLRKKIENLWREYFIHRHQDIIVEIETPIIAPEIVFKASGHVEHFTDPIVECLKCGRKYRADHLIEEKLGVKTEGLSPQELTKIIKEHDLRCPVCGGQLGEVKLFNLLFKTTIGPYSENVGYLRPEAAQGMFVAFKRVYEVMRHKLPLGIAQIGRVARNEISPRQGMMRLREFTIMEFEFFFDPENPHERLDEYLPRVADTKLRILTAEARERGEEKPEEYTVEEVIREGIIKVPWMAYWMAVARDFVHALGVPYENMFFEEKLPHERAHYAQQVFDQLVKVTRWGWVEVSGHAYRTDYDLSRHMKYSGHDLTVFRPYPEPRVVRVKKVVVDKAWVGRTFRSEAPRVFEAISRLSPEEVEKMLKEEGKVVVEGIEIPGDKIKVIEVEEKVSGRRFLPHVVEPSFGSERLLYVTLEYAYTEREGRVVLRLPRRLAPIEVAVFPLTRDEKLVEKALGIKRMLVDAGFTVYYDDDGSIGRRYARADEIGVPAAVTVDYRTLEDDTVTLRDRDTWKQVRLPVSKLLDALRRFINDNVELEKLGEPVEPSGG

Radius of gyration: 34.15 Å; Cα contacts (8 Å, |Δi|>4): 2307; chains: 2; bounding box: 74×110×98 Å

Nearest PDB structures (foldseek):
  4kqe-assembly1_A-2  TM=8.251E-01  e=2.208E-61  Homo sapiens
  2q5i-assembly1_A-2  TM=8.914E-01  e=6.214E-55  Homo sapiens
  2q5h-assembly1_A  TM=8.905E-01  e=2.215E-54  Homo sapiens
  2pme-assembly1_A  TM=8.771E-01  e=1.504E-52  Homo sapiens
  2pmf-assembly1_A  TM=8.758E-01  e=5.062E-52  Homo sapiens

Solvent-accessible surface area (backbone atoms only — not comparable to full-atom values): 61967 Å² total; per-residue (Å²): 129,78,78,72,53,69,64,58,54,50,51,51,49,21,50,60,65,18,29,36,46,67,27,54,53,58,72,72,41,47,80,24,37,54,25,26,24,46,45,25,36,42,29,45,49,38,52,53,50,50,49,39,44,70,58,29,59,76,32,58,88,40,26,44,46,34,43,60,66,50,66,41,53,46,67,63,34,55,40,68,39,42,72,78,61,44,52,46,46,30,26,34,24,72,68,82,61,53,68,42,44,41,55,60,52,46,28,71,75,70,67,49,90,54,85,82,61,49,45,66,55,49,31,47,51,37,62,73,67,61,53,50,34,89,85,83,58,28,55,52,50,67,40,39,79,38,65,26,60,33,48,35,48,55,39,83,45,83,81,35,42,22,28,40,31,71,56,70,60,65,54,49,60,58,41,37,62,60,52,37,54,49,57,68,70,54,77,51,34,27,47,27,39,69,47,68,28,30,35,39,49,68,68,46,77,55,62,73,75,31,52,28,50,49,39,37,43,33,32,45,35,32,32,49,75,90,46,60,59,66,75,39,78,82,54,42,77,82,45,34,79,42,72,43,38,39,29,46,39,68,46,45,74,73,66,51,83,71,58,44,78,36,33,42,50,51,31,44,74,72,50,74,38,84,47,50,58,55,46,52,50,49,52,52,48,52,52,52,50,35,68,47,50,45,56,74,88,47,40,38,33,38,35,50,43,81,82,69,44,59,94,54,39,82,46,41,33,35,33,30,37,62,43,89,88,76,38,69,38,76,50,32,42,36,32,35,30,44,40,46,62,59,52,31,44,25,68,69,46,68,45,87,68,57,46,76,46,71,44,96,58,66,38,76,40,75,42,66,39,74,45,63,45,62,68,57,43,40,70,73,41,46,90,48,25,67,58,51,53,53,52,55,69,70,54,50,44,66,56,50,52,49,30,35,70,73,66,49,26,40,75,51,98,86,42,77,41,58,41,92,45,44,47,72,42,76,41,77,40,77,35,54,48,48,74,43,65,48,22,32,35,33,48,38,32,41,49,57,45,48,46,52,51,30,49,59,63,14,57,41,76,54,96,92,35,55,33,27,62,45,44,48,71,46,24,52,35,48,31,30,39,26,24,61,52,78,46,65,69,34,39,53,52,29,51,51,51,47,52,55,40,42,75,72,68,48,46,74,46,74,57,71,65,78,53,55,70,55,44,51,45,58,39,23,45,66,16,25,40,31,37,38,39,26,45,77,63,21,78,74,71,49,33,33,36,45,31,36,54,87,78,66,46,38,19,37,35,48,56,92,49,44,67,61,40,50,48,37,39,38,74,66,63,45,61,66,70,81,61,31,47,73,50,74,76,72,82,120,128,79,79,72,52,69,66,58,54,49,51,50,46,22,50,61,64,18,28,37,45,66,28,54,54,58,72,73,41,46,81,22,37,55,24,28,25,47,45,25,36,41,31,46,50,38,51,52,50,49,50,39,45,70,58,30,58,75,32,58,88,40,26,42,45,33,42,58,66,49,67,42,53,45,65,63,34,54,39,69,39,43,73,79,61,42,52,46,46,30,26,33,24,71,66,82,61,53,68,42,44,41,55,60,53,46,29,71,74,68,68,47,90,54,84,83,64,48,46,67,53,48,32,47,52,37,60,73,66,62,52,49,34,90,85,80,58,28,55,54,50,66,40,40,80,38,67,27,60,34,49,34,49,54,39,83,45,82,83,36,42,21,28,39,31,71,56,71,59,63,52,51,60,57,40,38,64,61,52,37,53,48,57,68,69,52,78,51,34,27,47,27,38,67,48,67,27,29,35,39,49,67,70,48,77,54,62,71,75,31,50,29,50,49,38,37,43,33,32,46,34,31,31,46,77,91,45,61,59,64,75,39,78,81,53,41,75,83,44,34,79,42,73,43,38,38,30,44,39,68,45,43,74,72,66,49,84,70,58,45,79,38,32,42,49,52,33,44,74,73,48,75,39,85,48,52,57,54,47,53,51,49,53,52,48,52,53,53,50,35,67,48,53,44,56,74,89,46,40,38,34,37,36,50,44,83,83,70,44,58,93,53,39,82,45,42,34,35,34,29,35,65,44,90,88,76,38,69,40,76,48,31,42,36,31,36,30,44,41,45,62,59,52,31,44,23,68,70,45,68,43,85,68,57,45,78,45,70,42,98,57,66,39,77,40,75,41,67,40,73,46,62,44,60,68,54,43,40,71,72,41,48,90,49,24,68,58,52,54,53,52,55,68,70,54,50,43,66,55,50,50,48,30,34,70,72,66,48,27,39,76,52,97,86,42,77,40,60,41,90,45,43,45,71,42,75,41,77,40,78,35,54,48,48,74,43,66,50,21,30,36,33,46,38,33,43,50,56,46,47,47,51,52,30,50,58,62,12,56,40,78,55,96,91,34,55,33,26,63,42,46,50,70,44,25,52,34,48,33,30,39,25,26,60,51,79,46,65,69,33,39,53,52,28,52,51,52,47,50,52,41,43,74,71,68,49,44,74,45,75,58,68,66,77,54,55,70,57,45,50,46,58,40,23,46,67,15,25,41,30,36,37,38,26,46,76,63,22,79,73,70,47,32,32,36,44,30,36,55,87,78,66,47,38,18,36,36,47,57,92,50,42,66,61,42,50,49,37,39,39,72,67,63,44,60,67,71,80,60,32,48,73,50,75,77,73,81,120

Organism: Pyrolobus fumarii (strain DSM 11204 / 1A) (NCBI:txid694429)

Foldseek 3Di:
DPPPFLLNVLQVLCVVVFQKDAPPVVVVGDFQHMDGGLQNVLLLVLLVVLVCVLPCVVPVLFEDEDDDDQKDWPLLCVLLCQQPPQKFKKKAFPPPGAIDGLQVQCCVVVVDHCQLPDQVRSQVSCVVVVPADPPPRGGIDGIDIDRFWAWDADPDDPVRIITGAQDRVSVCLVCVVVVCVVSVQDPFHKYKYKDKGATNDRDRDPPLQGHRMFIKTKIKTWHAPVCLCVVVVVQCVVQQQPKAFEDAQVNVVVVDDGTDIDGLVRCVVVCSDVRSVLSSVVSSVLVSLVLLQADSVFKHWYKDHPSNDDPQFPTKIFIWGQDRPPGTGGFKMKTFRFLSSNVSCCVSVVDDSKGKDFDPFFDFDWDWDKDFQLVCLCVPVPVCSVVVVVQRRPDDSVQLVVCCVVPCWDATPRDIGHNVGMDTGTDTDGDRTDIDRTIIMMMMGTSSVSSSVSQSSQWDDDPNFTFRQGQQSSQSAAEEFEEQAVPVVSVVVSVVLVVVCVVVPGRYHYDHPDHPVVVLRVCRNSHHQKYWYGYPVCVVQVKIWIAGSVPRWIFIDHSVQVNVLSCCCRVVVDDRVVRHHTDPPPPD/DPPPFLLNVLQVLCVVVFQKDAPPVVVVGDFQHMDGGLQNVLLLVLLVVLVCVLPCVVPVLFEDEDDDDQKDWPLLCVLLCLQPPQKFKKKAFPPPGAIDGLQVQCCVPVVDHCQLPDQVRSQVSCVVVVPADPPPRGGIDGIDIDRFWAWDADPDDPVGIITGAQDRVSVCLVCVVVVCVVSVNDPFHKYKYKDKGATNDRDRDPPLQGHRMFIKTKIKTWHAPVCLCVCVVVQCVVQQQPKAFEAAQVNVVVVDDGTDIDGLVRCPVVCSDVRSVLSSVVSSVLVSLVLLQADSVFKHWYKDHPSNDDPQFPTKIFIWGQDRPPGTGGFKMKTFRFLSSNVSCCVSVVDDSKGKDFDPFWDFDWDWDKDFQLVCLCVPVPVCSVVVVVQSRPDHSVQLVVCCVVPCWDATPRDIGHNVGMDTGTDTDGDRTDIDRTIIMMMMGTSSVSSSVSQSSQWDDDPNFTFRQGQQSSQSAAEEFEEQAVPVVSVVVSVVLVVVCVVVPGRYHYDHPDHPVVVLRVCRNSHHQKYWYGYPVCVVQVKIWIAGSVPRWIFIDHSVQVNVLSCCCRVVVDDRVVRHHTDPPPPD